Protein AF-A0AAN7MTL7-F1 (afdb_monomer)

Secondary structure (DSSP, 8-state):
-HHHHHHHHTTSS-HHHHHHHHHHHHH---HHHHHHHHTSTTHHHHHHHHHTT-S-SEEEEEE-TTS-EEEESSSPPTTTTTS-EEEEE--TT--TT--EEEEE-S-HHHHHHHHIIIIIHHHHH-GGGGTTS-HHHHHHHHHHHHHHHHHHHHHHHHHTT----PPPTTGGGTTS--TT-GGGGGG--HHHHHHHHHHHHHHHHHHHHHHT--TTHHHHTT----THHHHHHHHHHHHHHHHHHHHHTSHHHHHHHHHHHHHT-TTHHHHHHHHHHHHHHHHHHHHHHHHHTTHHHHHHHHHHS-GGG-HHHHHHHHHHHHHHHHH-SSS--HHHHHHHHHHHHHHHHHHHHHHH-TTTTTTS-HHHHHHHHHHHHHHHHHHHHHHHHHHHGGGGGS-TTS------S-THHHHHHHHHHHHHHHHHHHHHHHHHHHTTGGG----STTHHHHHHHHHHHHHHHHHHHHHHHT--S-TT-TT--HHHHHHHHHHHHHHHHHHHHHHHHHHHHHT--SHHHHHHHHHHHGGGGGSHHHHHHHHTHHHHHHHHHHHHHHHHHHHHHHHHHHHHHHHTTT-------------------SSS-STTS-EE--STT---PPPEETTEEPPEESEEEETTEEEETT---HHHHHHHHHHHHHHHHHHHHH-----HHHHHHHIIIIIHHHHHTTHHHH---SHHHHHHHHHHHHHHHTTSTT-SSS-HHHHHHHTT---HHHHHHHHHHHHHHHHHHSS-HHHHTTTS-B------SS-S--BPPP--S-HHHHTSHHHHHHHHHTTS-HHHHT-SSHHHHHHHHHHHHHHTTTT---HHHHHHHHHHHHHHHHHHHHHHHHHHHHHHHHHHHHHHHTTSBSEEE-TTT--EEE---HHHHHHHHHHHHHTTS--S---HHHHHHHHTHHHHHHHHHHHHHHHHHHHHHHHH--TTTHHHHHHHHHHHHHHHHHHHHT-BTT-TTHHHHHHHSSHHHHHHHHHHHHHHHHHHHHHHTT--S----------------------------------------------------------

pLDDT: mean 75.19, std 20.2, range [18.69, 98.06]

Solvent-accessible surface area (backbone atoms only — not comparable to full-atom values): 63322 Å² total; per-residue (Å²): 101,75,71,54,53,54,53,54,57,74,65,74,55,62,48,68,58,58,52,29,54,49,42,25,76,72,72,72,41,57,50,71,60,44,53,60,44,45,73,27,89,82,44,32,57,60,54,47,33,40,68,72,60,77,38,66,60,46,42,35,37,38,51,48,94,90,68,46,80,49,75,46,55,77,78,73,57,79,82,44,59,70,31,59,31,38,41,38,36,50,55,94,90,54,60,85,62,53,66,49,74,52,76,42,56,45,57,50,65,64,50,50,44,47,46,40,62,73,46,50,40,60,60,64,58,38,68,82,75,42,74,90,54,57,69,68,58,50,54,49,50,37,51,53,48,51,51,49,48,39,49,46,50,32,50,58,20,53,80,70,63,27,69,50,80,63,79,51,84,82,60,88,71,62,86,77,65,76,81,82,56,81,81,53,67,88,70,64,54,66,66,58,52,52,40,51,54,50,39,52,54,55,44,50,55,54,48,54,58,61,68,67,64,62,81,59,53,57,54,76,72,71,48,81,56,40,53,62,52,60,54,49,44,34,42,46,50,24,62,19,38,50,48,40,54,55,56,66,68,32,71,70,48,45,53,56,49,55,52,38,58,77,70,62,46,88,57,55,65,54,53,55,50,54,51,50,54,45,54,51,52,32,54,42,25,46,46,36,33,62,49,52,52,70,52,54,56,56,52,55,54,51,72,72,47,58,62,89,66,36,66,78,53,53,62,57,46,53,49,51,56,52,49,32,44,70,69,26,89,67,45,62,40,63,68,58,52,35,50,49,48,30,13,49,48,39,44,52,51,52,42,46,48,67,70,52,40,57,88,42,50,68,66,53,60,59,75,58,38,40,50,50,47,56,49,48,55,55,50,54,54,46,50,56,52,52,48,54,55,47,59,73,49,50,64,78,74,55,62,98,88,58,86,75,85,72,87,76,69,63,68,60,76,42,36,53,66,56,53,53,48,50,53,44,50,49,55,53,42,54,52,41,54,51,48,64,56,56,68,49,45,85,75,49,79,50,77,67,95,60,10,67,64,54,30,47,55,40,48,55,50,38,55,53,46,50,55,56,49,45,64,61,40,70,53,89,71,59,73,76,43,88,86,53,60,64,55,61,50,55,51,49,58,49,49,53,54,51,51,53,52,37,52,52,49,23,52,50,48,50,51,56,53,75,66,35,91,45,67,67,55,42,50,51,54,52,62,63,49,46,69,54,55,67,38,72,62,21,32,60,60,45,52,66,51,56,55,54,52,50,51,48,52,40,51,53,48,52,52,52,50,51,55,52,54,53,52,58,51,60,51,55,70,57,58,75,78,73,83,88,80,87,85,85,88,82,84,89,85,85,90,87,88,87,63,66,62,85,75,94,36,58,68,57,44,56,42,68,66,59,67,94,85,52,87,74,75,82,49,60,73,83,93,49,70,37,47,78,40,64,60,51,69,60,101,83,46,53,46,35,44,83,66,56,38,56,67,35,36,52,54,40,32,54,54,34,47,50,51,49,49,48,53,66,72,73,49,88,73,33,49,62,86,52,46,50,55,50,42,59,71,69,32,44,54,64,75,54,63,71,34,61,81,55,59,60,83,53,64,72,40,46,45,52,45,42,52,48,55,57,55,56,59,45,58,23,73,92,35,70,84,54,55,70,68,53,45,26,62,80,67,76,46,78,54,65,66,60,50,49,53,52,50,40,52,52,52,50,49,36,43,76,74,42,90,48,62,89,72,29,71,80,68,65,50,71,57,91,65,95,71,75,95,56,42,92,77,39,56,61,72,81,93,62,76,42,64,75,56,44,63,26,57,80,40,47,46,37,70,55,60,65,66,46,58,45,73,43,77,68,39,92,42,73,66,56,28,52,52,49,46,54,48,52,69,55,56,80,50,71,96,56,86,47,79,63,51,53,53,39,50,52,50,49,54,50,49,49,54,52,51,50,54,49,52,52,48,58,49,51,58,45,58,63,52,50,46,60,56,47,57,54,55,34,65,37,34,46,31,44,68,41,92,83,82,67,42,60,43,72,47,74,56,70,64,55,59,47,49,50,48,50,51,54,53,40,74,70,48,72,70,75,82,73,45,66,64,57,49,53,53,50,69,45,42,65,59,50,54,52,41,51,54,36,41,45,59,45,38,54,47,54,44,46,49,71,73,69,58,49,83,88,51,42,76,84,39,44,68,60,50,48,62,47,47,65,53,48,46,42,32,48,74,72,34,24,75,72,43,81,60,65,43,52,44,67,44,62,48,60,57,68,58,51,56,50,50,55,46,52,51,52,51,49,53,55,51,49,57,57,48,65,74,68,72,85,72,88,80,90,88,88,85,88,85,86,86,84,84,86,82,89,88,86,92,81,92,88,85,87,80,91,86,88,85,88,85,83,88,84,81,88,78,90,85,84,89,81,86,88,81,90,82,91,82,82,90,77,87,87,87,86,85,92,132

Nearest PDB structures (foldseek):
  8j07-assembly1_t9  TM=6.059E-01  e=2.833E-37  Homo sapiens
  8glv-assembly1_Kr  TM=6.909E-01  e=1.497E-30  Chlamydomonas reinhardtii
  8glv-assembly1_Ln  TM=6.293E-01  e=3.792E-30  Chlamydomonas reinhardtii
  8bx8-assembly1_B  TM=6.447E-01  e=1.145E-18  Tetrahymena thermophila
  8glv-assembly1_Ks  TM=4.222E-01  e=3.541E-20  Chlamydomonas reinhardtii

Radius of gyration: 54.02 Å; Cα contacts (8 Å, |Δi|>4): 911; chains: 1; bounding box: 134×82×179 Å

Structure (mmCIF, N/CA/C/O backbone):
data_AF-A0AAN7MTL7-F1
#
_entry.id   AF-A0AAN7MTL7-F1
#
loop_
_atom_site.group_PDB
_atom_site.id
_atom_site.type_symbol
_atom_site.label_atom_id
_atom_site.label_alt_id
_atom_site.label_comp_id
_atom_site.label_asym_id
_atom_site.label_entity_id
_atom_site.label_seq_id
_atom_site.pdbx_PDB_ins_code
_atom_site.Cartn_x
_atom_site.Cartn_y
_atom_site.Cartn_z
_atom_site.occupancy
_atom_site.B_iso_or_equiv
_atom_site.auth_seq_id
_atom_site.auth_comp_id
_atom_site.auth_asym_id
_atom_site.auth_atom_id
_atom_site.pdbx_PDB_model_num
ATOM 1 N N . MET A 1 1 ? 82.220 -0.739 -35.448 1.00 37.31 1 MET A N 1
ATOM 2 C CA . MET A 1 1 ? 83.265 -1.049 -34.452 1.00 37.31 1 MET A CA 1
ATOM 3 C C . MET A 1 1 ? 82.688 -1.036 -33.049 1.00 37.31 1 MET A C 1
ATOM 5 O O . MET A 1 1 ? 82.351 -2.124 -32.625 1.00 37.31 1 MET A O 1
ATOM 9 N N . GLU A 1 2 ? 82.452 0.091 -32.363 1.00 33.06 2 GLU A N 1
ATOM 10 C CA . GLU A 1 2 ? 81.907 0.037 -30.980 1.00 33.06 2 GLU A CA 1
ATOM 11 C C . GLU A 1 2 ? 80.565 -0.732 -30.879 1.00 33.06 2 GLU A C 1
ATOM 13 O O . GLU A 1 2 ? 80.434 -1.616 -30.038 1.00 33.06 2 GLU A O 1
ATOM 18 N N . GLU A 1 3 ? 79.617 -0.524 -31.807 1.00 33.06 3 GLU A N 1
ATOM 19 C CA . GLU A 1 3 ? 78.369 -1.320 -31.869 1.00 33.06 3 GLU A CA 1
ATOM 20 C C . GLU A 1 3 ? 78.588 -2.810 -32.218 1.00 33.06 3 GLU A C 1
ATOM 22 O O . GLU A 1 3 ? 77.804 -3.667 -31.817 1.00 33.06 3 GLU A O 1
ATOM 27 N N . GLU A 1 4 ? 79.655 -3.146 -32.950 1.00 32.97 4 GLU A N 1
ATOM 28 C CA . GLU A 1 4 ? 80.000 -4.540 -33.285 1.00 32.97 4 GLU A CA 1
ATOM 29 C C . GLU A 1 4 ? 80.674 -5.241 -32.098 1.00 32.97 4 GLU A C 1
ATOM 31 O O . GLU A 1 4 ? 80.488 -6.440 -31.896 1.00 32.97 4 GLU A O 1
ATOM 36 N N . GLU A 1 5 ? 81.413 -4.491 -31.280 1.00 34.47 5 GLU A N 1
ATOM 37 C CA . GLU A 1 5 ? 82.053 -4.975 -30.060 1.00 34.47 5 GLU A CA 1
ATOM 38 C C . GLU A 1 5 ? 81.014 -5.182 -28.939 1.00 34.47 5 GLU A C 1
ATOM 40 O O . GLU A 1 5 ? 81.040 -6.220 -28.272 1.00 34.47 5 GLU A O 1
ATOM 45 N N . GLU A 1 6 ? 80.006 -4.300 -28.812 1.00 39.25 6 GLU A N 1
ATOM 46 C CA . GLU A 1 6 ? 78.840 -4.541 -27.940 1.00 39.25 6 GLU A CA 1
ATOM 47 C C . GLU A 1 6 ? 78.004 -5.744 -28.431 1.00 39.25 6 GLU A C 1
ATOM 49 O O . GLU A 1 6 ? 77.582 -6.578 -27.623 1.00 39.25 6 GLU A O 1
ATOM 54 N N . ALA A 1 7 ? 77.816 -5.904 -29.749 1.00 36.41 7 ALA A N 1
ATOM 55 C CA . ALA A 1 7 ? 77.119 -7.060 -30.319 1.00 36.41 7 ALA A CA 1
ATOM 56 C C . ALA A 1 7 ? 77.867 -8.388 -30.085 1.00 36.41 7 ALA A C 1
ATOM 58 O O . ALA A 1 7 ? 77.236 -9.394 -29.743 1.00 36.41 7 ALA A O 1
ATOM 59 N N . ALA A 1 8 ? 79.198 -8.397 -30.213 1.00 35.91 8 ALA A N 1
ATOM 60 C CA . ALA A 1 8 ? 80.034 -9.563 -29.928 1.00 35.91 8 ALA A CA 1
ATOM 61 C C . ALA A 1 8 ? 80.022 -9.924 -28.431 1.00 35.91 8 ALA A C 1
ATOM 63 O O . ALA A 1 8 ? 79.837 -11.092 -28.077 1.00 35.91 8 ALA A O 1
ATOM 64 N N . ALA A 1 9 ? 80.125 -8.932 -27.540 1.00 40.97 9 ALA A N 1
ATOM 65 C CA . ALA A 1 9 ? 79.990 -9.138 -26.098 1.00 40.97 9 ALA A CA 1
ATOM 66 C C . ALA A 1 9 ? 78.606 -9.714 -25.725 1.00 40.97 9 ALA A C 1
ATOM 68 O O . ALA A 1 9 ? 78.504 -10.618 -24.894 1.00 40.97 9 ALA A O 1
ATOM 69 N N . ALA A 1 10 ? 77.539 -9.268 -26.397 1.00 40.25 10 ALA A N 1
ATOM 70 C CA . ALA A 1 10 ? 76.170 -9.747 -26.188 1.00 40.25 10 ALA A CA 1
ATOM 71 C C . ALA A 1 10 ? 75.892 -11.189 -26.678 1.00 40.25 10 ALA A C 1
ATOM 73 O O . ALA A 1 10 ? 74.774 -11.684 -26.469 1.00 40.25 10 ALA A O 1
ATOM 74 N N . ALA A 1 11 ? 76.869 -11.852 -27.310 1.00 39.47 11 ALA A N 1
ATOM 75 C CA . ALA A 1 11 ? 76.808 -13.253 -27.741 1.00 39.47 11 ALA A CA 1
ATOM 76 C C . ALA A 1 11 ? 77.553 -14.229 -26.803 1.00 39.47 11 ALA A C 1
ATOM 78 O O . ALA A 1 11 ? 77.307 -15.432 -26.865 1.00 39.47 11 ALA A O 1
ATOM 79 N N . ALA A 1 12 ? 78.437 -13.732 -25.927 1.00 40.78 12 ALA A N 1
ATOM 80 C CA . ALA A 1 12 ? 79.286 -14.555 -25.054 1.00 40.78 12 ALA A CA 1
ATOM 81 C C . ALA A 1 12 ? 78.719 -14.785 -23.634 1.00 40.78 12 ALA A C 1
ATOM 83 O O . ALA A 1 12 ? 79.331 -15.484 -22.826 1.00 40.78 12 ALA A O 1
ATOM 84 N N . GLU A 1 13 ? 77.565 -14.200 -23.304 1.00 48.12 13 GLU A N 1
ATOM 85 C CA . GLU A 1 13 ? 76.948 -14.320 -21.979 1.00 48.12 13 GLU A CA 1
ATOM 86 C C . GLU A 1 13 ? 76.007 -15.535 -21.833 1.00 48.12 13 GLU A C 1
ATOM 88 O O . GLU A 1 13 ? 75.287 -15.879 -22.774 1.00 48.12 13 GLU A O 1
ATOM 93 N N . PRO A 1 14 ? 75.896 -16.133 -20.628 1.00 56.81 14 PRO A N 1
ATOM 94 C CA . PRO A 1 14 ? 74.858 -17.119 -20.344 1.00 56.81 14 PRO A CA 1
ATOM 95 C C . PRO A 1 14 ? 73.465 -16.479 -20.434 1.00 56.81 14 PRO A C 1
ATOM 97 O O . PRO A 1 14 ? 73.235 -15.387 -19.909 1.00 56.81 14 PRO A O 1
ATOM 100 N N . GLY A 1 15 ? 72.501 -17.185 -21.039 1.00 58.25 15 GLY A N 1
ATOM 101 C CA . GLY A 1 15 ? 71.187 -16.633 -21.411 1.00 58.25 15 GLY A CA 1
ATOM 102 C C . GLY A 1 15 ? 70.417 -15.906 -20.295 1.00 58.25 15 GLY A C 1
ATOM 103 O O . GLY A 1 15 ? 69.679 -14.966 -20.580 1.00 58.25 15 GLY A O 1
ATOM 104 N N . ALA A 1 16 ? 70.637 -16.259 -19.024 1.00 58.50 16 ALA A N 1
ATOM 105 C CA . ALA A 1 16 ? 70.063 -15.563 -17.870 1.00 58.50 16 ALA A CA 1
ATOM 106 C C . ALA A 1 16 ? 70.439 -14.063 -17.785 1.00 58.50 16 ALA A C 1
ATOM 108 O O . ALA A 1 16 ? 69.580 -13.251 -17.435 1.00 58.50 16 ALA A O 1
ATOM 109 N N . GLY A 1 17 ? 71.671 -13.678 -18.144 1.00 61.72 17 GLY A N 1
ATOM 110 C CA . GLY A 1 17 ? 72.118 -12.275 -18.147 1.00 61.72 17 GLY A CA 1
ATOM 111 C C . GLY A 1 17 ? 71.463 -11.456 -19.265 1.00 61.72 17 GLY A C 1
ATOM 112 O O . GLY A 1 17 ? 70.984 -10.340 -19.041 1.00 61.72 17 GLY A O 1
ATOM 113 N N . ARG A 1 18 ? 71.297 -12.072 -20.445 1.00 66.31 18 ARG A N 1
ATOM 114 C CA . ARG A 1 18 ? 70.534 -11.510 -21.574 1.00 66.31 18 ARG A CA 1
ATOM 115 C C . ARG A 1 18 ? 69.077 -11.241 -21.176 1.00 66.31 18 ARG A C 1
ATOM 117 O O . ARG A 1 18 ? 68.591 -10.127 -21.368 1.00 66.31 18 ARG A O 1
ATOM 124 N N . LEU A 1 19 ? 68.418 -12.216 -20.537 1.00 71.25 19 LEU A N 1
ATOM 125 C CA . LEU A 1 19 ? 67.063 -12.063 -19.983 1.00 71.25 19 LEU A CA 1
ATOM 126 C C . LEU A 1 19 ? 66.992 -10.930 -18.941 1.00 71.25 19 LEU A C 1
ATOM 128 O O . LEU A 1 19 ? 66.036 -10.156 -18.954 1.00 71.25 19 LEU A O 1
ATOM 132 N N . GLY A 1 20 ? 68.015 -10.779 -18.092 1.00 68.19 20 GLY A N 1
ATOM 133 C CA . GLY A 1 20 ? 68.104 -9.700 -17.101 1.00 68.19 20 GLY A CA 1
ATOM 134 C C . GLY A 1 20 ? 68.220 -8.300 -17.703 1.00 68.19 20 GLY A C 1
ATOM 135 O O . GLY A 1 20 ? 67.471 -7.404 -17.308 1.00 68.19 20 GLY A O 1
ATOM 136 N N . ARG A 1 21 ? 69.074 -8.099 -18.718 1.00 70.81 21 ARG A N 1
ATOM 137 C CA . ARG A 1 21 ? 69.133 -6.817 -19.453 1.00 70.81 21 ARG A CA 1
ATOM 138 C C . ARG A 1 21 ? 67.816 -6.496 -20.157 1.00 70.81 21 ARG A C 1
ATOM 140 O O . ARG A 1 21 ? 67.384 -5.343 -20.137 1.00 70.81 21 ARG A O 1
ATOM 147 N N . CYS A 1 22 ? 67.155 -7.497 -20.734 1.00 73.06 22 CYS A N 1
ATOM 148 C CA . CYS A 1 22 ? 65.839 -7.328 -21.344 1.00 73.06 22 CYS A CA 1
ATOM 149 C C . CYS A 1 22 ? 64.762 -6.953 -20.313 1.00 73.06 22 CYS A C 1
ATOM 151 O O . CYS A 1 22 ? 64.018 -6.000 -20.540 1.00 73.06 22 CYS A O 1
ATOM 153 N N . ALA A 1 23 ? 64.725 -7.614 -19.152 1.00 71.50 23 ALA A N 1
ATOM 154 C CA . ALA A 1 23 ? 63.840 -7.252 -18.044 1.00 71.50 23 ALA A CA 1
ATOM 155 C C . ALA A 1 23 ? 64.094 -5.826 -17.528 1.00 71.50 23 ALA A C 1
ATOM 157 O O . ALA A 1 23 ? 63.144 -5.089 -17.249 1.00 71.50 23 ALA A O 1
ATOM 158 N N . ALA A 1 24 ? 65.359 -5.405 -17.463 1.00 71.44 24 ALA A N 1
ATOM 159 C CA . ALA A 1 24 ? 65.729 -4.067 -17.021 1.00 71.44 24 ALA A CA 1
ATOM 160 C C . ALA A 1 24 ? 65.269 -2.970 -17.988 1.00 71.44 24 ALA A C 1
ATOM 162 O O . ALA A 1 24 ? 64.579 -2.039 -17.566 1.00 71.44 24 ALA A O 1
ATOM 163 N N . ARG A 1 25 ? 65.575 -3.109 -19.287 1.00 72.81 25 ARG A N 1
ATOM 164 C CA . ARG A 1 25 ? 65.128 -2.169 -20.334 1.00 72.81 25 ARG A CA 1
ATOM 165 C C . ARG A 1 25 ? 63.599 -2.192 -20.513 1.00 72.81 25 ARG A C 1
ATOM 167 O O . ARG A 1 25 ? 62.990 -1.153 -20.741 1.00 72.81 25 ARG A O 1
ATOM 174 N N . GLY A 1 26 ? 62.977 -3.367 -20.407 1.00 72.62 26 GLY A N 1
ATOM 175 C CA . GLY A 1 26 ? 61.569 -3.583 -20.746 1.00 72.62 26 GLY A CA 1
ATOM 176 C C . GLY A 1 26 ? 60.562 -3.289 -19.631 1.00 72.62 26 GLY A C 1
ATOM 177 O O . GLY A 1 26 ? 59.528 -2.685 -19.913 1.00 72.62 26 GLY A O 1
ATOM 178 N N . LEU A 1 27 ? 60.852 -3.694 -18.387 1.00 74.69 27 LEU A N 1
ATOM 179 C CA . LEU A 1 27 ? 59.953 -3.571 -17.222 1.00 74.69 27 LEU A CA 1
ATOM 180 C C . LEU A 1 27 ? 60.427 -2.535 -16.180 1.00 74.69 27 LEU A C 1
ATOM 182 O O . LEU A 1 27 ? 59.761 -2.349 -15.159 1.00 74.69 27 LEU A O 1
ATOM 186 N N . GLY A 1 28 ? 61.566 -1.866 -16.407 1.00 71.25 28 GLY A N 1
ATOM 187 C CA . GLY A 1 28 ? 62.126 -0.868 -15.484 1.00 71.25 28 GLY A CA 1
ATOM 188 C C . GLY A 1 28 ? 62.677 -1.469 -14.184 1.00 71.25 28 GLY A C 1
ATOM 189 O O . GLY A 1 28 ? 62.612 -0.843 -13.125 1.00 71.25 28 GLY A O 1
ATOM 190 N N . VAL A 1 29 ? 63.167 -2.710 -14.239 1.00 73.38 29 VAL A N 1
ATOM 191 C CA . VAL A 1 29 ? 63.654 -3.475 -13.080 1.00 73.38 29 VAL A CA 1
ATOM 192 C C . VAL A 1 29 ? 65.182 -3.368 -12.983 1.00 73.38 29 VAL A C 1
ATOM 194 O O . VAL A 1 29 ? 65.858 -3.786 -13.915 1.00 73.38 29 VAL A O 1
ATOM 197 N N . PRO A 1 30 ? 65.777 -2.884 -11.877 1.00 75.25 30 PRO A N 1
ATOM 198 C CA . PRO A 1 30 ? 67.233 -2.930 -11.707 1.00 75.25 30 PRO A CA 1
ATOM 199 C C . PRO A 1 30 ? 67.765 -4.365 -11.841 1.00 75.25 30 PRO A C 1
ATOM 201 O O . PRO A 1 30 ? 67.168 -5.277 -11.267 1.00 75.25 30 PRO A O 1
ATOM 204 N N . ALA A 1 31 ? 68.876 -4.572 -12.558 1.00 66.12 31 ALA A N 1
ATOM 205 C CA . ALA A 1 31 ? 69.400 -5.912 -12.867 1.00 66.12 31 ALA A CA 1
ATOM 206 C C . ALA A 1 31 ? 69.569 -6.788 -11.609 1.00 66.12 31 ALA A C 1
ATOM 208 O O . ALA A 1 31 ? 69.037 -7.894 -11.557 1.00 66.12 31 ALA A O 1
ATOM 209 N N . GLU A 1 32 ? 70.140 -6.232 -10.535 1.00 67.81 32 GLU A N 1
ATOM 210 C CA . GLU A 1 32 ? 70.270 -6.883 -9.220 1.00 67.81 32 GLU A CA 1
ATOM 211 C C . GLU A 1 32 ? 68.938 -7.413 -8.652 1.00 67.81 32 GLU A C 1
ATOM 213 O O . GLU A 1 32 ? 68.897 -8.444 -7.977 1.00 67.81 32 GLU A O 1
ATOM 218 N N . ARG A 1 33 ? 67.825 -6.702 -8.896 1.00 70.00 33 ARG A N 1
ATOM 219 C CA . ARG A 1 33 ? 66.482 -7.100 -8.449 1.00 70.00 33 ARG A CA 1
ATOM 220 C C . ARG A 1 33 ? 65.935 -8.236 -9.308 1.00 70.00 33 ARG A C 1
ATOM 222 O O . ARG A 1 33 ? 65.280 -9.119 -8.760 1.00 70.00 33 ARG A O 1
ATOM 229 N N . TRP A 1 34 ? 66.208 -8.232 -10.613 1.00 73.81 34 TRP A N 1
ATOM 230 C CA . TRP A 1 34 ? 65.874 -9.360 -11.482 1.00 73.81 34 TRP A CA 1
ATOM 231 C C . TRP A 1 34 ? 66.689 -10.600 -11.107 1.00 73.81 34 TRP A C 1
ATOM 233 O O . TRP A 1 34 ? 66.110 -11.660 -10.915 1.00 73.81 34 TRP A O 1
ATOM 243 N N . GLU A 1 35 ? 68.001 -10.476 -10.914 1.00 69.56 35 GLU A N 1
ATOM 244 C CA . GLU A 1 35 ? 68.893 -11.593 -10.573 1.00 69.56 35 GLU A CA 1
ATOM 245 C C . GLU A 1 35 ? 68.558 -12.216 -9.210 1.00 69.56 35 GLU A C 1
ATOM 247 O O . GLU A 1 35 ? 68.446 -13.441 -9.098 1.00 69.56 35 GLU A O 1
ATOM 252 N N . ARG A 1 36 ? 68.292 -11.393 -8.185 1.00 70.38 36 ARG A N 1
ATOM 253 C CA . ARG A 1 36 ? 67.792 -11.855 -6.874 1.00 70.38 36 ARG A CA 1
ATOM 254 C C . ARG A 1 36 ? 66.424 -12.536 -6.943 1.00 70.38 36 ARG A C 1
ATOM 256 O O . ARG A 1 36 ? 66.129 -13.385 -6.109 1.00 70.38 36 ARG A O 1
ATOM 263 N N . TRP A 1 37 ? 65.585 -12.168 -7.908 1.00 71.50 37 TRP A N 1
ATOM 264 C CA . TRP A 1 37 ? 64.262 -12.765 -8.087 1.00 71.50 37 TRP A CA 1
ATOM 265 C C . TRP A 1 37 ? 64.315 -14.051 -8.930 1.00 71.50 37 TRP A C 1
ATOM 267 O O . TRP A 1 37 ? 63.710 -15.053 -8.559 1.00 71.50 37 TRP A O 1
ATOM 277 N N . ALA A 1 38 ? 65.122 -14.070 -9.993 1.00 65.25 38 ALA A N 1
ATOM 278 C CA . ALA A 1 38 ? 65.391 -15.225 -10.851 1.00 65.25 38 ALA A CA 1
ATOM 279 C C . ALA A 1 38 ? 66.151 -16.355 -10.129 1.00 65.25 38 ALA A C 1
ATOM 281 O O . ALA A 1 38 ? 65.999 -17.524 -10.476 1.00 65.25 38 ALA A O 1
ATOM 282 N N . SER A 1 39 ? 66.938 -16.027 -9.100 1.00 63.91 39 SER A N 1
ATOM 283 C CA . SER A 1 39 ? 67.517 -17.005 -8.162 1.00 63.91 39 SER A CA 1
ATOM 284 C C . SER A 1 39 ? 66.549 -17.431 -7.041 1.00 63.91 39 SER A C 1
ATOM 286 O O . SER A 1 39 ? 66.841 -18.372 -6.304 1.00 63.91 39 SER A O 1
ATOM 288 N N . GLY A 1 40 ? 65.380 -16.789 -6.936 1.00 61.47 40 GLY A N 1
ATOM 289 C CA . GLY A 1 40 ? 64.322 -17.095 -5.975 1.00 61.47 40 GLY A CA 1
ATOM 290 C C . GLY A 1 40 ? 63.468 -18.316 -6.346 1.00 61.47 40 GLY A C 1
ATOM 291 O O . GLY A 1 40 ? 63.353 -18.710 -7.510 1.00 61.47 40 GLY A O 1
ATOM 292 N N . GLY A 1 41 ? 62.839 -18.916 -5.329 1.00 58.56 41 GLY A N 1
ATOM 293 C CA . GLY A 1 41 ? 62.295 -20.280 -5.390 1.00 58.56 41 GLY A CA 1
ATOM 294 C C . GLY A 1 41 ? 61.228 -20.562 -6.456 1.00 58.56 41 GLY A C 1
ATOM 295 O O . GLY A 1 41 ? 61.198 -21.670 -6.980 1.00 58.56 41 GLY A O 1
ATOM 296 N N . ALA A 1 42 ? 60.381 -19.586 -6.805 1.00 60.66 42 ALA A N 1
ATOM 297 C CA . ALA A 1 42 ? 59.290 -19.784 -7.769 1.00 60.66 42 ALA A CA 1
ATOM 298 C C . ALA A 1 42 ? 59.690 -19.517 -9.236 1.00 60.66 42 ALA A C 1
ATOM 300 O O . ALA A 1 42 ? 59.163 -20.156 -10.142 1.00 60.66 42 ALA A O 1
ATOM 301 N N . ALA A 1 43 ? 60.622 -18.590 -9.481 1.00 66.06 43 ALA A N 1
ATOM 302 C CA . ALA A 1 43 ? 61.017 -18.174 -10.831 1.00 66.06 43 ALA A CA 1
ATOM 303 C C . ALA A 1 43 ? 62.183 -19.005 -11.396 1.00 66.06 43 ALA A C 1
ATOM 305 O O . ALA A 1 43 ? 62.213 -19.316 -12.588 1.00 66.06 43 ALA A O 1
ATOM 306 N N . GLY A 1 44 ? 63.131 -19.391 -10.535 1.00 69.44 44 GLY A N 1
ATOM 307 C CA . GLY A 1 44 ? 64.343 -20.109 -10.932 1.00 69.44 44 GLY A CA 1
ATOM 308 C C . GLY A 1 44 ? 64.128 -21.451 -11.648 1.00 69.44 44 GLY A C 1
ATOM 309 O O . GLY A 1 44 ? 64.886 -21.724 -12.579 1.00 69.44 44 GLY A O 1
ATOM 310 N N . PRO A 1 45 ? 63.142 -22.296 -11.275 1.00 72.12 45 PRO A N 1
ATOM 311 C CA . PRO A 1 45 ? 62.839 -23.523 -12.015 1.00 72.12 45 PRO A CA 1
ATOM 312 C C . PRO A 1 45 ? 62.394 -23.228 -13.452 1.00 72.12 45 PRO A C 1
ATOM 314 O O . PRO A 1 45 ? 63.084 -23.623 -14.384 1.00 72.12 45 PRO A O 1
ATOM 317 N N . LEU A 1 46 ? 61.345 -22.415 -13.629 1.00 73.25 46 LEU A N 1
ATOM 318 C CA . LEU A 1 46 ? 60.769 -22.087 -14.941 1.00 73.25 46 LEU A CA 1
ATOM 319 C C . LEU A 1 46 ? 61.792 -21.471 -15.908 1.00 73.25 46 LEU A C 1
ATOM 321 O O . LEU A 1 46 ? 61.794 -21.793 -17.096 1.00 73.25 46 LEU A O 1
ATOM 325 N N . LEU A 1 47 ? 62.690 -20.615 -15.405 1.00 73.88 47 LEU A N 1
ATOM 326 C CA . LEU A 1 47 ? 63.784 -20.052 -16.201 1.00 73.88 47 LEU A CA 1
ATOM 327 C C . LEU A 1 47 ? 64.791 -21.119 -16.645 1.00 73.88 47 LEU A C 1
ATOM 329 O O . LEU A 1 47 ? 65.211 -21.107 -17.801 1.00 73.88 47 LEU A O 1
ATOM 333 N N . ARG A 1 48 ? 65.170 -22.054 -15.763 1.00 72.88 48 ARG A N 1
ATOM 334 C CA . ARG A 1 48 ? 66.067 -23.164 -16.125 1.00 72.88 48 ARG A CA 1
ATOM 335 C C . ARG A 1 48 ? 65.406 -24.122 -17.109 1.00 72.88 48 ARG A C 1
ATOM 337 O O . ARG A 1 48 ? 66.052 -24.497 -18.078 1.00 72.88 48 ARG A O 1
ATOM 344 N N . ASP A 1 49 ? 64.136 -24.455 -16.910 1.00 73.56 49 ASP A N 1
ATOM 345 C CA . ASP A 1 49 ? 63.403 -25.388 -17.770 1.00 73.56 49 ASP A CA 1
ATOM 346 C C . ASP A 1 49 ? 63.197 -24.807 -19.180 1.00 73.56 49 ASP A C 1
ATOM 348 O O . ASP A 1 49 ? 63.313 -25.526 -20.173 1.00 73.56 49 ASP A O 1
ATOM 352 N N . PHE A 1 50 ? 62.973 -23.494 -19.298 1.00 76.50 50 PHE A N 1
ATOM 353 C CA . PHE A 1 50 ? 62.935 -22.780 -20.580 1.00 76.50 50 PHE A CA 1
ATOM 354 C C . PHE A 1 50 ? 64.308 -22.714 -21.266 1.00 76.50 50 PHE A C 1
ATOM 356 O O . PHE A 1 50 ? 64.413 -23.034 -22.451 1.00 76.50 50 PHE A O 1
ATOM 363 N N . LEU A 1 51 ? 65.373 -22.374 -20.529 1.00 72.94 51 LEU A N 1
ATOM 364 C CA . LEU A 1 51 ? 66.743 -22.327 -21.063 1.00 72.94 51 LEU A CA 1
ATOM 365 C C . LEU A 1 51 ? 67.275 -23.717 -21.461 1.00 72.94 51 LEU A C 1
ATOM 367 O O . LEU A 1 51 ? 68.007 -23.832 -22.440 1.00 72.94 51 LEU A O 1
ATOM 371 N N . ALA A 1 52 ? 66.871 -24.774 -20.753 1.00 70.12 52 ALA A N 1
ATOM 372 C CA . ALA A 1 52 ? 67.142 -26.169 -21.107 1.00 70.12 52 ALA A CA 1
ATOM 373 C C . ALA A 1 52 ? 66.237 -26.695 -22.240 1.00 70.12 52 ALA A C 1
ATOM 375 O O . ALA A 1 52 ? 66.457 -27.793 -22.748 1.00 70.12 52 ALA A O 1
ATOM 376 N N . GLY A 1 53 ? 65.214 -25.933 -22.642 1.00 67.12 53 GLY A N 1
ATOM 377 C CA . GLY A 1 53 ? 64.275 -26.308 -23.696 1.00 67.12 53 GLY A CA 1
ATOM 378 C C . GLY A 1 53 ? 63.244 -27.375 -23.313 1.00 67.12 53 GLY A C 1
ATOM 379 O O . GLY A 1 53 ? 62.617 -27.931 -24.215 1.00 67.12 53 GLY A O 1
ATOM 380 N N . ALA A 1 54 ? 63.078 -27.652 -22.017 1.00 63.09 54 ALA A N 1
ATOM 381 C CA . ALA A 1 54 ? 62.063 -28.549 -21.461 1.00 63.09 54 ALA A CA 1
ATOM 382 C C . ALA A 1 54 ? 60.694 -27.859 -21.304 1.00 63.09 54 ALA A C 1
ATOM 384 O O . ALA A 1 54 ? 59.657 -28.500 -21.470 1.00 63.09 54 ALA A O 1
ATOM 385 N N . ALA A 1 55 ? 60.679 -26.547 -21.041 1.00 60.41 55 ALA A N 1
ATOM 386 C CA . ALA A 1 55 ? 59.494 -25.721 -21.254 1.00 60.41 55 ALA A CA 1
ATOM 387 C C . ALA A 1 55 ? 59.359 -25.335 -22.743 1.00 60.41 55 ALA A C 1
ATOM 389 O O . ALA A 1 55 ? 60.320 -25.399 -23.515 1.00 60.41 55 ALA A O 1
ATOM 390 N N . GLY A 1 56 ? 58.145 -24.944 -23.146 1.00 68.38 56 GLY A N 1
ATOM 391 C CA . GLY A 1 56 ? 57.802 -24.632 -24.538 1.00 68.38 56 GLY A CA 1
ATOM 392 C C . GLY A 1 56 ? 58.601 -23.470 -25.158 1.00 68.38 56 GLY A C 1
ATOM 393 O O . GLY A 1 56 ? 59.346 -22.776 -24.469 1.00 68.38 56 GLY A O 1
ATOM 394 N N . PRO A 1 57 ? 58.432 -23.204 -26.468 1.00 78.50 57 PRO A N 1
ATOM 395 C CA . PRO A 1 57 ? 59.256 -22.247 -27.220 1.00 78.50 57 PRO A CA 1
ATOM 396 C C . PRO A 1 57 ? 59.073 -20.772 -26.816 1.00 78.50 57 PRO A C 1
ATOM 398 O O . PRO A 1 57 ? 59.733 -19.908 -27.390 1.00 78.50 57 PRO A O 1
ATOM 401 N N . ALA A 1 58 ? 58.190 -20.477 -25.857 1.00 82.25 58 ALA A N 1
ATOM 402 C CA . ALA A 1 58 ? 57.812 -19.137 -25.431 1.00 82.25 58 ALA A CA 1
ATOM 403 C C . ALA A 1 58 ? 57.653 -19.050 -23.903 1.00 82.25 58 ALA A C 1
ATOM 405 O O . ALA A 1 58 ? 57.006 -19.906 -23.295 1.00 82.25 58 ALA A O 1
ATOM 406 N N . LEU A 1 59 ? 58.174 -17.978 -23.306 1.00 83.81 59 LEU A N 1
ATOM 407 C CA . LEU A 1 59 ? 58.033 -17.641 -21.887 1.00 83.81 59 LEU A CA 1
ATOM 408 C C . LEU A 1 59 ? 57.694 -16.148 -21.746 1.00 83.81 59 LEU A C 1
ATOM 410 O O . LEU A 1 59 ? 58.284 -15.317 -22.434 1.00 83.81 59 LEU A O 1
ATOM 414 N N . LEU A 1 60 ? 56.751 -15.800 -20.869 1.00 85.62 60 LEU A N 1
ATOM 415 C CA . LEU A 1 60 ? 56.282 -14.427 -20.655 1.00 85.62 60 LEU A CA 1
ATOM 416 C C . LEU A 1 60 ? 56.647 -13.927 -19.256 1.00 85.62 60 LEU A C 1
ATOM 418 O O . LEU A 1 60 ? 56.415 -14.640 -18.282 1.00 85.62 60 LEU A O 1
ATOM 422 N N . ALA A 1 61 ? 57.142 -12.692 -19.152 1.00 82.88 61 ALA A N 1
ATOM 423 C CA . ALA A 1 61 ? 57.400 -11.990 -17.892 1.00 82.88 61 ALA A CA 1
ATOM 424 C C . ALA A 1 61 ? 56.565 -10.709 -17.792 1.00 82.88 61 ALA A C 1
ATOM 426 O O . ALA A 1 61 ? 56.474 -9.945 -18.751 1.00 82.88 61 ALA A O 1
ATOM 427 N N . TRP A 1 62 ? 55.992 -10.429 -16.625 1.00 83.25 62 TRP A N 1
ATOM 428 C CA . TRP A 1 62 ? 55.198 -9.218 -16.398 1.00 83.25 62 TRP A CA 1
ATOM 429 C C . TRP A 1 62 ? 55.344 -8.704 -14.966 1.00 83.25 62 TRP A C 1
ATOM 431 O O . TRP A 1 62 ? 55.926 -9.356 -14.093 1.00 83.25 62 TRP A O 1
ATOM 441 N N . ARG A 1 63 ? 54.790 -7.513 -14.727 1.00 79.81 63 ARG A N 1
ATOM 442 C CA . ARG A 1 63 ? 54.716 -6.892 -13.404 1.00 79.81 63 ARG A CA 1
ATOM 443 C C . ARG A 1 63 ? 53.266 -6.862 -12.914 1.00 79.81 63 ARG A C 1
ATOM 445 O O . ARG A 1 63 ? 52.378 -6.415 -13.642 1.00 79.81 63 ARG A O 1
ATOM 452 N N . GLY A 1 64 ? 53.033 -7.369 -11.704 1.00 70.50 64 GLY A N 1
ATOM 453 C CA . GLY A 1 64 ? 51.724 -7.382 -11.044 1.00 70.50 64 GLY A CA 1
ATOM 454 C C . GLY A 1 64 ? 51.342 -6.022 -10.436 1.00 70.50 64 GLY A C 1
ATOM 455 O O . GLY A 1 64 ? 52.196 -5.138 -10.327 1.00 70.50 64 GLY A O 1
ATOM 456 N N . PRO A 1 65 ? 50.082 -5.837 -9.996 1.00 65.19 65 PRO A N 1
ATOM 457 C CA . PRO A 1 65 ? 49.587 -4.554 -9.482 1.00 65.19 65 PRO A CA 1
ATOM 458 C C . PRO A 1 65 ? 50.280 -4.099 -8.186 1.00 65.19 65 PRO A C 1
ATOM 460 O O . PRO A 1 65 ? 50.483 -2.905 -7.997 1.00 65.19 65 PRO A O 1
ATOM 463 N N . ALA A 1 66 ? 50.731 -5.032 -7.337 1.00 68.94 66 ALA A N 1
ATOM 464 C CA . ALA A 1 66 ? 51.570 -4.741 -6.166 1.00 68.94 66 ALA A CA 1
ATOM 465 C C . ALA A 1 66 ? 53.029 -4.368 -6.527 1.00 68.94 66 ALA A C 1
ATOM 467 O O . ALA A 1 66 ? 53.853 -4.101 -5.655 1.00 68.94 66 ALA A O 1
ATOM 468 N N . GLY A 1 67 ? 53.380 -4.360 -7.817 1.00 68.12 67 GLY A N 1
ATOM 469 C CA . GLY A 1 67 ? 54.725 -4.079 -8.309 1.00 68.12 67 GLY A CA 1
ATOM 470 C C . GLY A 1 67 ? 55.676 -5.282 -8.316 1.00 68.12 67 GLY A C 1
ATOM 471 O O . GLY A 1 67 ? 56.835 -5.101 -8.697 1.00 68.12 67 GLY A O 1
ATOM 472 N N . GLU A 1 68 ? 55.197 -6.464 -7.930 1.00 75.25 68 GLU A N 1
ATOM 473 C CA . GLU A 1 68 ? 55.902 -7.753 -7.964 1.00 75.25 68 GLU A CA 1
ATOM 474 C C . GLU A 1 68 ? 56.170 -8.240 -9.395 1.00 75.25 68 GLU A C 1
ATOM 476 O O . GLU A 1 68 ? 55.486 -7.836 -10.337 1.00 75.25 68 GLU A O 1
ATOM 481 N N . LEU A 1 69 ? 57.155 -9.126 -9.556 1.00 76.31 69 LEU A N 1
ATOM 482 C CA . LEU A 1 69 ? 57.486 -9.773 -10.828 1.00 76.31 69 LEU A CA 1
ATOM 483 C C . LEU A 1 69 ? 56.900 -11.182 -10.891 1.00 76.31 69 LEU A C 1
ATOM 485 O O . LEU A 1 69 ? 56.862 -11.888 -9.883 1.00 76.31 69 LEU A O 1
ATOM 489 N N . ALA A 1 70 ? 56.475 -11.582 -12.086 1.00 78.69 70 ALA A N 1
ATOM 490 C CA . ALA A 1 70 ? 55.933 -12.903 -12.369 1.00 78.69 70 ALA A CA 1
ATOM 491 C C . ALA A 1 70 ? 56.373 -13.401 -13.756 1.00 78.69 70 ALA A C 1
ATOM 493 O O . ALA A 1 70 ? 56.689 -12.611 -14.649 1.00 78.69 70 ALA A O 1
ATOM 494 N N . LEU A 1 71 ? 56.402 -14.726 -13.904 1.00 79.88 71 LEU A N 1
ATOM 495 C CA . LEU A 1 71 ? 56.757 -15.461 -15.117 1.00 79.88 71 LEU A CA 1
ATOM 496 C C . LEU A 1 71 ? 55.723 -16.566 -15.361 1.00 79.88 71 LEU A C 1
ATOM 498 O O . LEU A 1 71 ? 55.193 -17.137 -14.408 1.00 79.88 71 LEU A O 1
ATOM 502 N N . GLY A 1 72 ? 55.490 -16.916 -16.623 1.00 80.06 72 GLY A N 1
ATOM 503 C CA . GLY A 1 72 ? 54.655 -18.056 -16.997 1.00 80.06 72 GLY A CA 1
ATOM 504 C C . GLY A 1 72 ? 54.672 -18.349 -18.500 1.00 80.06 72 GLY A C 1
ATOM 505 O O . GLY A 1 72 ? 55.128 -17.512 -19.284 1.00 80.06 72 GLY A O 1
ATOM 506 N N . PRO A 1 73 ? 54.199 -19.531 -18.929 1.00 78.94 73 PRO A N 1
ATOM 507 C CA . PRO A 1 73 ? 53.971 -19.814 -20.344 1.00 78.94 73 PRO A CA 1
ATOM 508 C C . PRO A 1 73 ? 52.829 -18.938 -20.900 1.00 78.94 73 PRO A C 1
ATOM 510 O O . PRO A 1 73 ? 51.991 -18.464 -20.131 1.00 78.94 73 PRO A O 1
ATOM 513 N N . PRO A 1 74 ? 52.751 -18.722 -22.225 1.00 74.88 74 PRO A N 1
ATOM 514 C CA . PRO A 1 74 ? 51.571 -18.123 -22.844 1.00 74.88 74 PRO A CA 1
ATOM 515 C C . PRO A 1 74 ? 50.351 -19.068 -22.775 1.00 74.88 74 PRO A C 1
ATOM 517 O O . PRO A 1 74 ? 50.529 -20.286 -22.857 1.00 74.88 74 PRO A O 1
ATOM 520 N N . PRO A 1 75 ? 49.111 -18.540 -22.717 1.00 69.19 75 PRO A N 1
ATOM 521 C CA . PRO A 1 75 ? 48.753 -17.122 -22.619 1.00 69.19 75 PRO A CA 1
ATOM 522 C C . PRO A 1 75 ? 48.954 -16.552 -21.197 1.00 69.19 75 PRO A C 1
ATOM 524 O O . PRO A 1 75 ? 48.855 -17.291 -20.218 1.00 69.19 75 PRO A O 1
ATOM 527 N N . PRO A 1 76 ? 49.204 -15.236 -21.054 1.00 70.88 76 PRO A N 1
ATOM 528 C CA . PRO A 1 76 ? 49.365 -14.607 -19.746 1.00 70.88 76 PRO A CA 1
ATOM 529 C C . PRO A 1 76 ? 48.019 -14.530 -18.995 1.00 70.88 76 PRO A C 1
ATOM 531 O O . PRO A 1 76 ? 46.962 -14.461 -19.629 1.00 70.88 76 PRO A O 1
ATOM 534 N N . PRO A 1 77 ? 48.018 -14.487 -17.648 1.00 72.94 77 PRO A N 1
ATOM 535 C CA . PRO A 1 77 ? 46.782 -14.381 -16.874 1.00 72.94 77 PRO A CA 1
ATOM 536 C C . PRO A 1 77 ? 46.071 -13.033 -17.123 1.00 72.94 77 PRO A C 1
ATOM 538 O O . PRO A 1 77 ? 46.747 -12.026 -17.348 1.00 72.94 77 PRO A O 1
ATOM 541 N N . PRO A 1 78 ? 44.728 -12.942 -17.006 1.00 67.44 78 PRO A N 1
ATOM 542 C CA . PRO A 1 78 ? 43.974 -11.728 -17.358 1.00 67.44 78 PRO A CA 1
ATOM 543 C C . PRO A 1 78 ? 44.413 -10.443 -16.636 1.00 67.44 78 PRO A C 1
ATOM 545 O O . PRO A 1 78 ? 44.309 -9.353 -17.193 1.00 67.44 78 PRO A O 1
ATOM 548 N N . ALA A 1 79 ? 44.952 -10.556 -15.417 1.00 62.09 79 ALA A N 1
ATOM 549 C CA . ALA A 1 79 ? 45.500 -9.423 -14.668 1.00 62.09 79 ALA A CA 1
ATOM 550 C C . ALA A 1 79 ? 46.796 -8.844 -15.280 1.00 62.09 79 ALA A C 1
ATOM 552 O O . ALA A 1 79 ? 47.082 -7.663 -15.092 1.00 62.09 79 ALA A O 1
ATOM 553 N N . ALA A 1 80 ? 47.564 -9.650 -16.021 1.00 62.12 80 ALA A N 1
ATOM 554 C CA . ALA A 1 80 ? 48.785 -9.233 -16.714 1.00 62.12 80 ALA A CA 1
ATOM 555 C C . ALA A 1 80 ? 48.501 -8.567 -18.069 1.00 62.12 80 ALA A C 1
ATOM 557 O O . ALA A 1 80 ? 49.267 -7.717 -18.506 1.00 62.12 80 ALA A O 1
ATOM 558 N N . ALA A 1 81 ? 47.369 -8.883 -18.709 1.00 61.00 81 ALA A N 1
ATOM 559 C CA . ALA A 1 81 ? 46.976 -8.317 -20.004 1.00 61.00 81 ALA A CA 1
ATOM 560 C C . ALA A 1 81 ? 46.695 -6.796 -19.981 1.00 61.00 81 ALA A C 1
ATOM 562 O O . ALA A 1 81 ? 46.443 -6.203 -21.024 1.00 61.00 81 ALA A O 1
ATOM 563 N N . ARG A 1 82 ? 46.728 -6.156 -18.801 1.00 63.53 82 ARG A N 1
ATOM 564 C CA . ARG A 1 82 ? 46.590 -4.699 -18.615 1.00 63.53 82 ARG A CA 1
ATOM 565 C C . ARG A 1 82 ? 47.917 -3.983 -18.329 1.00 63.53 82 ARG A C 1
ATOM 567 O O . ARG A 1 82 ? 47.910 -2.772 -18.121 1.00 63.53 82 ARG A O 1
ATOM 574 N N . SER A 1 83 ? 49.041 -4.697 -18.282 1.00 71.12 83 SER A N 1
ATOM 575 C CA . SER A 1 83 ? 50.375 -4.118 -18.095 1.00 71.12 83 SER A CA 1
ATOM 576 C C . SER A 1 83 ? 51.305 -4.495 -19.250 1.00 71.12 83 SER A C 1
ATOM 578 O O . SER A 1 83 ? 50.948 -5.264 -20.140 1.00 71.12 83 SER A O 1
ATOM 580 N N . LYS A 1 84 ? 52.496 -3.889 -19.288 1.00 79.88 84 LYS A N 1
ATOM 581 C CA . LYS A 1 84 ? 53.524 -4.240 -20.271 1.00 79.88 84 LYS A CA 1
ATOM 582 C C . LYS A 1 84 ? 54.075 -5.632 -19.949 1.00 79.88 84 LYS A C 1
ATOM 584 O O . LYS A 1 84 ? 54.511 -5.874 -18.822 1.00 79.88 84 LYS A O 1
ATOM 589 N N . VAL A 1 85 ? 54.080 -6.513 -20.943 1.00 85.44 85 VAL A N 1
ATOM 590 C CA . VAL A 1 85 ? 54.597 -7.885 -20.856 1.00 85.44 85 VAL A CA 1
ATOM 591 C C . VAL A 1 85 ? 55.870 -7.977 -21.700 1.00 85.44 85 VAL A C 1
ATOM 593 O O . VAL A 1 85 ? 55.958 -7.363 -22.759 1.00 85.44 85 VAL A O 1
ATOM 596 N N . LEU A 1 86 ? 56.864 -8.735 -21.251 1.00 85.19 86 LEU A N 1
ATOM 597 C CA . LEU A 1 86 ? 57.989 -9.174 -22.076 1.00 85.19 86 LEU A CA 1
ATOM 598 C C . LEU A 1 86 ? 57.754 -10.608 -22.529 1.00 85.19 86 LEU A C 1
ATOM 600 O O . LEU A 1 86 ? 57.340 -11.447 -21.727 1.00 85.19 86 LEU A O 1
ATOM 604 N N . PHE A 1 87 ? 58.063 -10.894 -23.789 1.00 85.25 87 PHE A N 1
ATOM 605 C CA . PHE A 1 87 ? 58.111 -12.251 -24.313 1.00 85.25 87 PHE A CA 1
ATOM 606 C C . PHE A 1 87 ? 59.550 -12.653 -24.625 1.00 85.25 87 PHE A C 1
ATOM 608 O O . PHE A 1 87 ? 60.329 -11.882 -25.188 1.00 85.25 87 PHE A O 1
ATOM 615 N N . PHE A 1 88 ? 59.876 -13.895 -24.293 1.00 84.62 88 PHE A N 1
ATOM 616 C CA . PHE A 1 88 ? 61.119 -14.557 -24.651 1.00 84.62 88 PHE A CA 1
ATOM 617 C C . PHE A 1 88 ? 60.780 -15.747 -25.546 1.00 84.62 88 PHE A C 1
ATOM 619 O O . PHE A 1 88 ? 59.961 -16.588 -25.172 1.00 84.62 88 PHE A O 1
ATOM 626 N N . LEU A 1 89 ? 61.391 -15.814 -26.727 1.00 81.44 89 LEU A N 1
ATOM 627 C CA . LEU A 1 89 ? 61.174 -16.862 -27.722 1.00 81.44 89 LEU A CA 1
ATOM 628 C C . LEU A 1 89 ? 62.484 -17.597 -28.013 1.00 81.44 89 LEU A C 1
ATOM 630 O O . LEU A 1 89 ? 63.531 -16.971 -28.195 1.00 81.44 89 LEU A O 1
ATOM 634 N N . ARG A 1 90 ? 62.405 -18.927 -28.104 1.00 78.12 90 ARG A N 1
ATOM 635 C CA . ARG A 1 90 ? 63.500 -19.804 -28.539 1.00 78.12 90 ARG A CA 1
ATOM 636 C C . ARG A 1 90 ? 63.178 -20.340 -29.942 1.00 78.12 90 ARG A C 1
ATOM 638 O O . ARG A 1 90 ? 62.272 -21.170 -30.056 1.00 78.12 90 ARG A O 1
ATOM 645 N N . PRO A 1 91 ? 63.859 -19.879 -31.009 1.00 70.94 91 PRO A N 1
ATOM 646 C CA . PRO A 1 91 ? 63.594 -20.349 -32.367 1.00 70.94 91 PRO A CA 1
ATOM 647 C C . PRO A 1 91 ? 63.853 -21.861 -32.530 1.00 70.94 91 PRO A C 1
ATOM 649 O O . PRO A 1 91 ? 64.710 -22.424 -31.842 1.00 70.94 91 PRO A O 1
ATOM 652 N N . PRO A 1 92 ? 63.148 -22.551 -33.445 1.00 63.38 92 PRO A N 1
ATOM 653 C CA . PRO A 1 92 ? 63.429 -23.952 -33.741 1.00 63.38 92 PRO A CA 1
ATOM 654 C C . PRO A 1 92 ? 64.824 -24.095 -34.370 1.00 63.38 92 PRO A C 1
ATOM 656 O O . PRO A 1 92 ? 65.118 -23.471 -35.384 1.00 63.38 92 PRO A O 1
ATOM 659 N N . GLY A 1 93 ? 65.680 -24.920 -33.759 1.00 63.38 93 GLY A N 1
ATOM 660 C CA . GLY A 1 93 ? 67.081 -25.112 -34.164 1.00 63.38 93 GLY A CA 1
ATOM 661 C C . GLY A 1 93 ? 68.098 -24.188 -33.477 1.00 63.38 93 GLY A C 1
ATOM 662 O O . GLY A 1 93 ? 69.293 -24.390 -33.659 1.00 63.38 93 GLY A O 1
ATOM 663 N N . ALA A 1 94 ? 67.643 -23.228 -32.667 1.00 59.66 94 ALA A N 1
ATOM 664 C CA . ALA A 1 94 ? 68.492 -22.255 -31.981 1.00 59.66 94 ALA A CA 1
ATOM 665 C C . ALA A 1 94 ? 69.401 -22.868 -30.898 1.00 59.66 94 ALA A C 1
ATOM 667 O O . ALA A 1 94 ? 68.979 -23.747 -30.133 1.00 59.66 94 ALA A O 1
ATOM 668 N N . GLY A 1 95 ? 70.630 -22.355 -30.792 1.00 60.59 95 GLY A N 1
ATOM 669 C CA . GLY A 1 95 ? 71.593 -22.729 -29.752 1.00 60.59 95 GLY A CA 1
ATOM 670 C C . GLY A 1 95 ? 71.301 -22.102 -28.372 1.00 60.59 95 GLY A C 1
ATOM 671 O O . GLY A 1 95 ? 70.480 -21.188 -28.269 1.00 60.59 95 GLY A O 1
ATOM 672 N N . PRO A 1 96 ? 71.997 -22.519 -27.290 1.00 52.84 96 PRO A N 1
ATOM 673 C CA . PRO A 1 96 ? 71.712 -22.091 -25.904 1.00 52.84 96 PRO A CA 1
ATOM 674 C C . PRO A 1 96 ? 71.865 -20.590 -25.559 1.00 52.84 96 PRO A C 1
ATOM 676 O O . PRO A 1 96 ? 71.696 -20.223 -24.397 1.00 52.84 96 PRO A O 1
ATOM 679 N N . GLY A 1 97 ? 72.191 -19.726 -26.527 1.00 56.03 97 GLY A N 1
ATOM 680 C CA . GLY A 1 97 ? 72.245 -18.262 -26.377 1.00 56.03 97 GLY A CA 1
ATOM 681 C C . GLY A 1 97 ? 71.301 -17.481 -27.308 1.00 56.03 97 GLY A C 1
ATOM 682 O O . GLY A 1 97 ? 71.106 -16.280 -27.119 1.00 56.03 97 GLY A O 1
ATOM 683 N N . GLU A 1 98 ? 70.680 -18.137 -28.293 1.00 65.00 98 GLU A N 1
ATOM 684 C CA . GLU A 1 98 ? 69.855 -17.503 -29.333 1.00 65.00 98 GLU A CA 1
ATOM 685 C C . GLU A 1 98 ? 68.411 -17.278 -28.856 1.00 65.00 98 GLU A C 1
ATOM 687 O O . GLU A 1 98 ? 67.443 -17.865 -29.337 1.00 65.00 98 GLU A O 1
ATOM 692 N N . LEU A 1 99 ? 68.277 -16.401 -27.863 1.00 71.06 99 LEU A N 1
ATOM 693 C CA . LEU A 1 99 ? 66.999 -15.957 -27.314 1.00 71.06 99 LEU A CA 1
ATOM 694 C C . LEU A 1 99 ? 66.551 -14.664 -27.993 1.00 71.06 99 LEU A C 1
ATOM 696 O O . LEU A 1 99 ? 67.217 -13.629 -27.867 1.00 71.06 99 LEU A O 1
ATOM 700 N N . LEU A 1 100 ? 65.398 -14.713 -28.658 1.00 76.19 100 LEU A N 1
ATOM 701 C CA . LEU A 1 100 ? 64.676 -13.520 -29.088 1.00 76.19 100 LEU A CA 1
ATOM 702 C C . LEU A 1 100 ? 63.904 -12.953 -27.894 1.00 76.19 100 LEU A C 1
ATOM 704 O O . LEU A 1 100 ? 63.238 -13.690 -27.168 1.00 76.19 100 LEU A O 1
ATOM 708 N N . CYS A 1 101 ? 63.967 -11.638 -27.709 1.00 78.56 101 CYS A N 1
ATOM 709 C CA . CYS A 1 101 ? 63.160 -10.921 -26.731 1.00 78.56 101 CYS A CA 1
ATOM 710 C C . CYS A 1 101 ? 62.440 -9.766 -27.419 1.00 78.56 101 CYS A C 1
ATOM 712 O O . CYS A 1 101 ? 63.049 -9.054 -28.216 1.00 78.56 101 CYS A O 1
ATOM 714 N N . GLY A 1 102 ? 61.188 -9.536 -27.041 1.00 79.44 102 GLY A N 1
ATOM 715 C CA . GLY A 1 102 ? 60.460 -8.315 -27.361 1.00 79.44 102 GLY A CA 1
ATOM 716 C C . GLY A 1 102 ? 59.452 -7.978 -26.270 1.00 79.44 102 GLY A C 1
ATOM 717 O O . GLY A 1 102 ? 59.226 -8.758 -25.341 1.00 79.44 102 GLY A O 1
ATOM 718 N N . ASP A 1 103 ? 58.866 -6.795 -26.364 1.00 82.25 103 ASP A N 1
ATOM 719 C CA . ASP A 1 103 ? 57.796 -6.331 -25.499 1.00 82.25 103 ASP A CA 1
ATOM 720 C C . ASP A 1 103 ? 56.433 -6.344 -26.195 1.00 82.25 103 ASP A C 1
ATOM 722 O O . ASP A 1 103 ? 56.298 -6.086 -27.386 1.00 82.25 103 ASP A O 1
ATOM 726 N N . LEU A 1 104 ? 55.403 -6.636 -25.404 1.00 80.62 104 LEU A N 1
ATOM 727 C CA . LEU A 1 104 ? 54.002 -6.503 -25.764 1.00 80.62 104 LEU A CA 1
ATOM 728 C C . LEU A 1 104 ? 53.395 -5.400 -24.874 1.00 80.62 104 LEU A C 1
ATOM 730 O O . LEU A 1 104 ? 53.391 -5.540 -23.643 1.00 80.62 104 LEU A O 1
ATOM 734 N N . PRO A 1 105 ? 52.919 -4.280 -25.445 1.00 80.56 105 PRO A N 1
ATOM 735 C CA . PRO A 1 105 ? 52.281 -3.220 -24.672 1.00 80.56 105 PRO A CA 1
ATOM 736 C C . PRO A 1 105 ? 50.876 -3.634 -24.209 1.00 80.56 105 PRO A C 1
ATOM 738 O O . PRO A 1 105 ? 50.273 -4.559 -24.747 1.00 80.56 105 PRO A O 1
ATOM 741 N N . ALA A 1 106 ? 50.332 -2.898 -23.235 1.00 76.31 106 ALA A N 1
ATOM 742 C CA . ALA A 1 106 ? 49.008 -3.168 -22.665 1.00 76.31 106 ALA A CA 1
ATOM 743 C C . ALA A 1 106 ? 47.847 -3.038 -23.680 1.00 76.31 106 ALA A C 1
ATOM 745 O O . ALA A 1 106 ? 46.813 -3.670 -23.499 1.00 76.31 106 ALA A O 1
ATOM 746 N N . ASP A 1 107 ? 48.016 -2.262 -24.760 1.00 77.56 107 ASP A N 1
ATOM 747 C CA . ASP A 1 107 ? 47.123 -2.289 -25.929 1.00 77.56 107 ASP A CA 1
ATOM 748 C C . ASP A 1 107 ? 47.762 -3.123 -27.053 1.00 77.56 107 ASP A C 1
ATOM 750 O O . ASP A 1 107 ? 48.282 -2.616 -28.053 1.00 77.56 107 ASP A O 1
ATOM 754 N N . ALA A 1 108 ? 47.766 -4.439 -26.840 1.00 80.81 108 ALA A N 1
ATOM 755 C CA . ALA A 1 108 ? 48.342 -5.411 -27.763 1.00 80.81 108 ALA A CA 1
ATOM 756 C C . ALA A 1 108 ? 47.670 -5.389 -29.151 1.00 80.81 108 ALA A C 1
ATOM 758 O O . ALA A 1 108 ? 48.331 -5.658 -30.152 1.00 80.81 108 ALA A O 1
ATOM 759 N N . LEU A 1 109 ? 46.378 -5.042 -29.228 1.00 83.56 109 LEU A N 1
ATOM 760 C CA . LEU A 1 109 ? 45.628 -5.008 -30.485 1.00 83.56 109 LEU A CA 1
ATOM 761 C C . LEU A 1 109 ? 45.977 -3.769 -31.321 1.00 83.56 109 LEU A C 1
ATOM 763 O O . LEU A 1 109 ? 46.216 -3.898 -32.522 1.00 83.56 109 LEU A O 1
ATOM 767 N N . GLN A 1 110 ? 46.071 -2.587 -30.703 1.00 82.94 110 GLN A N 1
ATOM 768 C CA . GLN A 1 110 ? 46.540 -1.379 -31.389 1.00 82.94 110 GLN A CA 1
ATOM 769 C C . GLN A 1 110 ? 47.996 -1.525 -31.851 1.00 82.94 110 GLN A C 1
ATOM 771 O O . GLN A 1 110 ? 48.339 -1.080 -32.945 1.00 82.94 110 GLN A O 1
ATOM 776 N N . HIS A 1 111 ? 48.845 -2.177 -31.052 1.00 85.44 111 HIS A N 1
ATOM 777 C CA . HIS A 1 111 ? 50.231 -2.447 -31.434 1.00 85.44 111 HIS A CA 1
ATOM 778 C C . HIS A 1 111 ? 50.340 -3.468 -32.575 1.00 85.44 111 HIS A C 1
ATOM 780 O O . HIS A 1 111 ? 51.111 -3.252 -33.505 1.00 85.44 111 HIS A O 1
ATOM 786 N N . PHE A 1 112 ? 49.528 -4.531 -32.570 1.00 88.00 112 PHE A N 1
ATOM 787 C CA . PHE A 1 112 ? 49.459 -5.469 -33.693 1.00 88.00 112 PHE A CA 1
ATOM 788 C C . PHE A 1 112 ? 48.976 -4.790 -34.984 1.00 88.00 112 PHE A C 1
ATOM 790 O O . PHE A 1 112 ? 49.503 -5.071 -36.057 1.00 88.00 112 PHE A O 1
ATOM 797 N N . ALA A 1 113 ? 48.035 -3.846 -34.893 1.00 85.56 113 ALA A N 1
ATOM 798 C CA . ALA A 1 113 ? 47.598 -3.055 -36.041 1.00 85.56 113 ALA A CA 1
ATOM 799 C C . ALA A 1 113 ? 48.716 -2.170 -36.615 1.00 85.56 113 ALA A C 1
ATOM 801 O O . ALA A 1 113 ? 48.908 -2.159 -37.829 1.00 85.56 113 ALA A O 1
ATOM 802 N N . ALA A 1 114 ? 49.492 -1.497 -35.758 1.00 87.00 114 ALA A N 1
ATOM 803 C CA . ALA A 1 114 ? 50.671 -0.740 -36.184 1.00 87.00 114 ALA A CA 1
ATOM 804 C C . ALA A 1 114 ? 51.744 -1.654 -36.808 1.00 87.00 114 ALA A C 1
ATOM 806 O O . ALA A 1 114 ? 52.262 -1.347 -37.874 1.00 87.00 114 ALA A O 1
ATOM 807 N N . LEU A 1 115 ? 52.014 -2.824 -36.217 1.00 88.38 115 LEU A N 1
ATOM 808 C CA . LEU A 1 115 ? 52.940 -3.819 -36.775 1.00 88.38 115 LEU A CA 1
ATOM 809 C C . LEU A 1 115 ? 52.502 -4.303 -38.170 1.00 88.38 115 LEU A C 1
ATOM 811 O O . LEU A 1 115 ? 53.340 -4.475 -39.058 1.00 88.38 115 LEU A O 1
ATOM 815 N N . VAL A 1 116 ? 51.200 -4.519 -38.380 1.00 87.81 116 VAL A N 1
ATOM 816 C CA . VAL A 1 116 ? 50.661 -4.904 -39.691 1.00 87.81 116 VAL A CA 1
ATOM 817 C C . VAL A 1 116 ? 50.835 -3.776 -40.710 1.00 87.81 116 VAL A C 1
ATOM 819 O O . VAL A 1 116 ? 51.348 -4.033 -41.798 1.00 87.81 116 VAL A O 1
ATOM 822 N N . GLU A 1 117 ? 50.465 -2.544 -40.356 1.00 82.94 117 GLU A N 1
ATOM 823 C CA . GLU A 1 117 ? 50.478 -1.383 -41.257 1.00 82.94 117 GLU A CA 1
ATOM 824 C C . GLU A 1 117 ? 51.891 -0.871 -41.585 1.00 82.94 117 GLU A C 1
ATOM 826 O O . GLU A 1 117 ? 52.203 -0.625 -42.747 1.00 82.94 117 GLU A O 1
ATOM 831 N N . GLU A 1 118 ? 52.753 -0.721 -40.577 1.00 86.69 118 GLU A N 1
ATOM 832 C CA . GLU A 1 118 ? 54.050 -0.034 -40.689 1.00 86.69 118 GLU A CA 1
ATOM 833 C C . GLU A 1 118 ? 55.214 -0.982 -41.015 1.00 86.69 118 GLU A C 1
ATOM 835 O O . GLU A 1 118 ? 56.247 -0.537 -41.516 1.00 86.69 118 GLU A O 1
ATOM 840 N N . VAL A 1 119 ? 55.069 -2.290 -40.752 1.00 87.38 119 VAL A N 1
ATOM 841 C CA . VAL A 1 119 ? 56.163 -3.272 -40.894 1.00 87.38 119 VAL A CA 1
ATOM 842 C C . VAL A 1 119 ? 55.797 -4.409 -41.848 1.00 87.38 119 VAL A C 1
ATOM 844 O O . VAL A 1 119 ? 56.477 -4.605 -42.856 1.00 87.38 119 VAL A O 1
ATOM 847 N N . ILE A 1 120 ? 54.727 -5.162 -41.574 1.00 87.75 120 ILE A N 1
ATOM 848 C CA . ILE A 1 120 ? 54.392 -6.366 -42.358 1.00 87.75 120 ILE A CA 1
ATOM 849 C C . ILE A 1 120 ? 53.973 -5.994 -43.785 1.00 87.75 120 ILE A C 1
ATOM 851 O O . ILE A 1 120 ? 54.448 -6.616 -44.738 1.00 87.75 120 ILE A O 1
ATOM 855 N N . VAL A 1 121 ? 53.131 -4.968 -43.948 1.00 85.06 121 VAL A N 1
ATOM 856 C CA . VAL A 1 121 ? 52.687 -4.497 -45.267 1.00 85.06 121 VAL A CA 1
ATOM 857 C C . VAL A 1 121 ? 53.878 -4.009 -46.113 1.00 85.06 121 VAL A C 1
ATOM 859 O O . VAL A 1 121 ? 54.102 -4.622 -47.158 1.00 85.06 121 VAL A O 1
ATOM 862 N N . PRO A 1 122 ? 54.718 -3.035 -45.693 1.00 86.25 122 PRO A N 1
ATOM 863 C CA . PRO A 1 122 ? 55.857 -2.581 -46.500 1.00 86.25 122 PRO A CA 1
ATOM 864 C C . PRO A 1 122 ? 56.898 -3.663 -46.817 1.00 86.25 122 PRO A C 1
ATOM 866 O O . PRO A 1 122 ? 57.497 -3.634 -47.893 1.00 86.25 122 PRO A O 1
ATOM 869 N N . ILE A 1 123 ? 57.121 -4.636 -45.924 1.00 87.44 123 ILE A N 1
ATOM 870 C CA . ILE A 1 123 ? 58.051 -5.746 -46.189 1.00 87.44 123 ILE A CA 1
ATOM 871 C C . ILE A 1 123 ? 57.497 -6.688 -47.265 1.00 87.44 123 ILE A C 1
ATOM 873 O O . ILE A 1 123 ? 58.251 -7.112 -48.145 1.00 87.44 123 ILE A O 1
ATOM 877 N N . LEU A 1 124 ? 56.203 -7.022 -47.215 1.00 86.62 124 LEU A N 1
ATOM 878 C CA . LEU A 1 124 ? 55.617 -8.053 -48.076 1.00 86.62 124 LEU A CA 1
ATOM 879 C C . LEU A 1 124 ? 54.999 -7.524 -49.380 1.00 86.62 124 LEU A C 1
ATOM 881 O O . LEU A 1 124 ? 54.851 -8.313 -50.311 1.00 86.62 124 LEU A O 1
ATOM 885 N N . THR A 1 125 ? 54.686 -6.229 -49.507 1.00 82.69 125 THR A N 1
ATOM 886 C CA . THR A 1 125 ? 54.224 -5.633 -50.781 1.00 82.69 125 THR A CA 1
ATOM 887 C C . THR A 1 125 ? 55.359 -5.083 -51.651 1.00 82.69 125 THR A C 1
ATOM 889 O O . THR A 1 125 ? 55.172 -4.893 -52.855 1.00 82.69 125 THR A O 1
ATOM 892 N N . ASN A 1 126 ? 56.553 -4.861 -51.089 1.00 84.31 126 ASN A N 1
ATOM 893 C CA . ASN A 1 126 ? 57.712 -4.350 -51.823 1.00 84.31 126 ASN A CA 1
ATOM 894 C C . ASN A 1 126 ? 58.198 -5.343 -52.896 1.00 84.31 126 ASN A C 1
ATOM 896 O O . ASN A 1 126 ? 58.860 -6.335 -52.599 1.00 84.31 126 ASN A O 1
ATOM 900 N N . GLN A 1 127 ? 57.953 -5.006 -54.164 1.00 78.62 127 GLN A N 1
ATOM 901 C CA . GLN A 1 127 ? 58.298 -5.820 -55.337 1.00 78.62 127 GLN A CA 1
ATOM 902 C C . GLN A 1 127 ? 59.791 -6.185 -55.442 1.00 78.62 127 GLN A C 1
ATOM 904 O O . GLN A 1 127 ? 60.131 -7.198 -56.053 1.00 78.62 127 GLN A O 1
ATOM 909 N N . LYS A 1 128 ? 60.704 -5.415 -54.826 1.00 82.50 128 LYS A N 1
ATOM 910 C CA . LYS A 1 128 ? 62.139 -5.766 -54.778 1.00 82.50 128 LYS A CA 1
ATOM 911 C C . LYS A 1 128 ? 62.391 -7.044 -53.971 1.00 82.50 128 LYS A C 1
ATOM 913 O O . LYS A 1 128 ? 63.320 -7.778 -54.285 1.00 82.50 128 LYS A O 1
ATOM 918 N N . ASN A 1 129 ? 61.536 -7.337 -52.991 1.00 82.81 129 ASN A N 1
ATOM 919 C CA . ASN A 1 129 ? 61.612 -8.534 -52.155 1.00 82.81 129 ASN A CA 1
ATOM 920 C C . ASN A 1 129 ? 61.007 -9.774 -52.846 1.00 82.81 129 ASN A C 1
ATOM 922 O O . ASN A 1 129 ? 61.170 -10.886 -52.355 1.00 82.81 129 ASN A O 1
ATOM 926 N N . HIS A 1 130 ? 60.328 -9.606 -53.991 1.00 85.62 130 HIS A N 1
ATOM 927 C CA . HIS A 1 130 ? 59.725 -10.700 -54.773 1.00 85.62 130 HIS A CA 1
ATOM 928 C C . HIS A 1 130 ? 60.649 -11.225 -55.884 1.00 85.62 130 HIS A C 1
ATOM 930 O O . HIS A 1 130 ? 60.220 -12.012 -56.729 1.00 85.62 130 HIS A O 1
ATOM 936 N N . GLN A 1 131 ? 61.914 -10.794 -55.926 1.00 77.88 131 GLN A N 1
ATOM 937 C CA . GLN A 1 131 ? 62.876 -11.246 -56.932 1.00 77.88 131 GLN A CA 1
ATOM 938 C C . GLN A 1 131 ? 63.128 -12.758 -56.797 1.00 77.88 131 GLN A C 1
ATOM 940 O O . GLN A 1 131 ? 63.706 -13.224 -55.820 1.00 77.88 131 GLN A O 1
ATOM 945 N N . GLY A 1 132 ? 62.669 -13.521 -57.794 1.00 79.56 132 GLY A N 1
ATOM 946 C CA . GLY A 1 132 ? 62.694 -14.989 -57.803 1.00 79.56 132 GLY A CA 1
ATOM 947 C C . GLY A 1 132 ? 61.347 -15.662 -57.506 1.00 79.56 132 GLY A C 1
ATOM 948 O O . GLY A 1 132 ? 61.252 -16.882 -57.619 1.00 79.56 132 GLY A O 1
ATOM 949 N N . TRP A 1 133 ? 60.292 -14.912 -57.166 1.00 84.94 133 TRP A N 1
ATOM 950 C CA . TRP A 1 133 ? 58.945 -15.464 -56.975 1.00 84.94 133 TRP A CA 1
ATOM 951 C C . TRP A 1 133 ? 58.157 -15.508 -58.298 1.00 84.94 133 TRP A C 1
ATOM 953 O O . TRP A 1 133 ? 58.248 -14.574 -59.098 1.00 84.94 133 TRP A O 1
ATOM 963 N N . PRO A 1 134 ? 57.320 -16.538 -58.539 1.00 87.56 134 PRO A N 1
ATOM 964 C CA . PRO A 1 134 ? 56.357 -16.517 -59.637 1.00 87.56 134 PRO A CA 1
ATOM 965 C C . PRO A 1 134 ? 55.372 -15.349 -59.489 1.00 87.56 134 PRO A C 1
ATOM 967 O O . PRO A 1 134 ? 54.881 -15.086 -58.391 1.00 87.56 134 PRO A O 1
ATOM 970 N N . GLN A 1 135 ? 55.011 -14.696 -60.599 1.00 78.25 135 GLN A N 1
ATOM 971 C CA . GLN A 1 135 ? 54.121 -13.523 -60.598 1.00 78.25 135 GLN A CA 1
ATOM 972 C C . GLN A 1 135 ? 52.780 -13.782 -59.886 1.00 78.25 135 GLN A C 1
ATOM 974 O O . GLN A 1 135 ? 52.288 -12.911 -59.174 1.00 78.25 135 GLN A O 1
ATOM 979 N N . VAL A 1 136 ? 52.224 -14.991 -60.024 1.00 78.88 136 VAL A N 1
ATOM 980 C CA . VAL A 1 136 ? 50.991 -15.403 -59.332 1.00 78.88 136 VAL A CA 1
ATOM 981 C C . VAL A 1 136 ? 51.176 -15.393 -57.811 1.00 78.88 136 VAL A C 1
ATOM 983 O O . VAL A 1 136 ? 50.328 -14.861 -57.110 1.00 78.88 136 VAL A O 1
ATOM 986 N N . VAL A 1 137 ? 52.303 -15.903 -57.300 1.00 84.56 137 VAL A N 1
ATOM 987 C CA . VAL A 1 137 ? 52.609 -15.960 -55.857 1.00 84.56 137 VAL A CA 1
ATOM 988 C C . VAL A 1 137 ? 52.858 -14.561 -55.286 1.00 84.56 137 VAL A C 1
ATOM 990 O O . VAL A 1 137 ? 52.367 -14.246 -54.207 1.00 84.56 137 VAL A O 1
ATOM 993 N N . SER A 1 138 ? 53.554 -13.694 -56.030 1.00 81.56 138 SER A N 1
ATOM 994 C CA . SER A 1 138 ? 53.711 -12.273 -55.677 1.00 81.56 138 SER A CA 1
ATOM 995 C C . SER A 1 138 ? 52.349 -11.571 -55.558 1.00 81.56 138 SER A C 1
ATOM 997 O O . SER A 1 138 ? 52.059 -10.959 -54.530 1.00 81.56 138 SER A O 1
ATOM 999 N N . GLN A 1 139 ? 51.470 -11.724 -56.555 1.00 78.81 139 GLN A N 1
ATOM 1000 C CA . GLN A 1 139 ? 50.122 -11.141 -56.530 1.00 78.81 139 GLN A CA 1
ATOM 1001 C C . GLN A 1 139 ? 49.244 -11.709 -55.406 1.00 78.81 139 GLN A C 1
ATOM 1003 O O . GLN A 1 139 ? 48.466 -10.966 -54.807 1.00 78.81 139 GLN A O 1
ATOM 1008 N N . ASP A 1 140 ? 49.362 -13.000 -55.107 1.00 82.19 140 ASP A N 1
ATOM 1009 C CA . ASP A 1 140 ? 48.573 -13.667 -54.071 1.00 82.19 140 ASP A CA 1
ATOM 1010 C C . ASP A 1 140 ? 49.001 -13.252 -52.654 1.00 82.19 140 ASP A C 1
ATOM 1012 O O . ASP A 1 140 ? 48.159 -12.905 -51.824 1.00 82.19 140 ASP A O 1
ATOM 1016 N N . ILE A 1 141 ? 50.311 -13.144 -52.403 1.00 85.31 141 ILE A N 1
ATOM 1017 C CA . ILE A 1 141 ? 50.848 -12.616 -51.139 1.00 85.31 141 ILE A CA 1
ATOM 1018 C C . ILE A 1 141 ? 50.440 -11.150 -50.945 1.00 85.31 141 ILE A C 1
ATOM 1020 O O . ILE A 1 141 ? 49.980 -10.797 -49.860 1.00 85.31 141 ILE A O 1
ATOM 1024 N N . ILE A 1 142 ? 50.508 -10.311 -51.987 1.00 80.81 142 ILE A N 1
ATOM 1025 C CA . ILE A 1 142 ? 50.015 -8.921 -51.929 1.00 80.81 142 ILE A CA 1
ATOM 1026 C C . ILE A 1 142 ? 48.528 -8.887 -51.526 1.00 80.81 142 ILE A C 1
ATOM 1028 O O . ILE A 1 142 ? 48.155 -8.145 -50.614 1.00 80.81 142 ILE A O 1
ATOM 1032 N N . ARG A 1 143 ? 47.673 -9.720 -52.142 1.00 80.38 143 ARG A N 1
ATOM 1033 C CA . ARG A 1 143 ? 46.240 -9.816 -51.794 1.00 80.38 143 ARG A CA 1
ATOM 1034 C C . ARG A 1 143 ? 46.021 -10.244 -50.345 1.00 80.38 143 ARG A C 1
ATOM 1036 O O . ARG A 1 143 ? 45.253 -9.594 -49.637 1.00 80.38 143 ARG A O 1
ATOM 1043 N N . HIS A 1 144 ? 46.696 -11.298 -49.890 1.00 84.38 144 HIS A N 1
ATOM 1044 C CA . HIS A 1 144 ? 46.568 -11.791 -48.518 1.00 84.38 144 HIS A CA 1
ATOM 1045 C C . HIS A 1 144 ? 47.048 -10.770 -47.476 1.00 84.38 144 HIS A C 1
ATOM 1047 O O . HIS A 1 144 ? 46.420 -10.624 -46.428 1.00 84.38 144 HIS A O 1
ATOM 1053 N N . VAL A 1 145 ? 48.100 -10.007 -47.776 1.00 85.94 145 VAL A N 1
ATOM 1054 C CA . VAL A 1 145 ? 48.632 -8.955 -46.896 1.00 85.94 145 VAL A CA 1
ATOM 1055 C C . VAL A 1 145 ? 47.689 -7.753 -46.807 1.00 85.94 145 VAL A C 1
ATOM 1057 O O . VAL A 1 145 ? 47.408 -7.286 -45.702 1.00 85.94 145 VAL A O 1
ATOM 1060 N N . HIS A 1 146 ? 47.109 -7.298 -47.924 1.00 82.00 146 HIS A N 1
ATOM 1061 C CA . HIS A 1 146 ? 46.060 -6.273 -47.874 1.00 82.00 146 HIS A CA 1
ATOM 1062 C C . HIS A 1 146 ? 44.787 -6.782 -47.176 1.00 82.00 146 HIS A C 1
ATOM 1064 O O . HIS A 1 146 ? 44.201 -6.048 -46.384 1.00 82.00 146 HIS A O 1
ATOM 1070 N N . SER A 1 147 ? 44.396 -8.045 -47.375 1.00 84.56 147 SER A N 1
ATOM 1071 C CA . SER A 1 147 ? 43.269 -8.666 -46.660 1.00 84.56 147 SER A CA 1
ATOM 1072 C C . SER A 1 147 ? 43.501 -8.719 -45.141 1.00 84.56 147 SER A C 1
ATOM 1074 O O . SER A 1 147 ? 42.589 -8.409 -44.369 1.00 84.56 147 SER A O 1
ATOM 1076 N N . LEU A 1 148 ? 44.728 -9.016 -44.694 1.00 86.88 148 LEU A N 1
ATOM 1077 C CA . LEU A 1 148 ? 45.117 -8.949 -43.283 1.00 86.88 148 LEU A CA 1
ATOM 1078 C C . LEU A 1 148 ? 45.024 -7.513 -42.740 1.00 86.88 148 LEU A C 1
ATOM 1080 O O . LEU A 1 148 ? 44.375 -7.306 -41.716 1.00 86.88 148 LEU A O 1
ATOM 1084 N N . LYS A 1 149 ? 45.591 -6.523 -43.449 1.00 85.06 149 LYS A N 1
ATOM 1085 C CA . LYS A 1 149 ? 45.477 -5.082 -43.134 1.00 85.06 149 LYS A CA 1
ATOM 1086 C C . LYS A 1 149 ? 44.015 -4.660 -42.947 1.00 85.06 149 LYS A C 1
ATOM 1088 O O . LYS A 1 149 ? 43.654 -4.145 -41.889 1.00 85.06 149 LYS A O 1
ATOM 1093 N N . SER A 1 150 ? 43.149 -4.964 -43.916 1.00 83.81 150 SER A N 1
ATOM 1094 C CA . SER A 1 150 ? 41.709 -4.681 -43.842 1.00 83.81 150 SER A CA 1
ATOM 1095 C C . SER A 1 150 ? 41.025 -5.384 -42.663 1.00 83.81 150 SER A C 1
ATOM 1097 O O . SER A 1 150 ? 40.214 -4.771 -41.970 1.00 83.81 150 SER A O 1
ATOM 1099 N N . THR A 1 151 ? 41.360 -6.650 -42.402 1.00 85.81 151 THR A N 1
ATOM 1100 C CA . THR A 1 151 ? 40.763 -7.440 -41.311 1.00 85.81 151 THR A CA 1
ATOM 1101 C C . THR A 1 151 ? 41.141 -6.886 -39.940 1.00 85.81 151 THR A C 1
ATOM 1103 O O . THR A 1 151 ? 40.269 -6.683 -39.095 1.00 85.81 151 THR A O 1
ATOM 1106 N N . VAL A 1 152 ? 42.421 -6.582 -39.718 1.00 87.25 152 VAL A N 1
ATOM 1107 C CA . VAL A 1 152 ? 42.906 -6.032 -38.444 1.00 87.25 152 VAL A CA 1
ATOM 1108 C C . VAL A 1 152 ? 42.341 -4.631 -38.205 1.00 87.25 152 VAL A C 1
ATOM 1110 O O . VAL A 1 152 ? 41.892 -4.348 -37.096 1.00 87.25 152 VAL A O 1
ATOM 1113 N N . PHE A 1 153 ? 42.242 -3.797 -39.245 1.00 83.44 153 PHE A N 1
ATOM 1114 C CA . PHE A 1 153 ? 41.570 -2.495 -39.179 1.00 83.44 153 PHE A CA 1
ATOM 1115 C C . PHE A 1 153 ? 40.102 -2.620 -38.725 1.00 83.44 153 PHE A C 1
ATOM 1117 O O . PHE A 1 153 ? 39.688 -1.943 -37.781 1.00 83.44 153 PHE A O 1
ATOM 1124 N N . MET A 1 154 ? 39.332 -3.547 -39.310 1.00 84.50 154 MET A N 1
ATOM 1125 C CA . MET A 1 154 ? 37.947 -3.815 -38.893 1.00 84.50 154 MET A CA 1
ATOM 1126 C C . MET A 1 154 ? 37.849 -4.323 -37.443 1.00 84.50 154 MET A C 1
ATOM 1128 O O . MET A 1 154 ? 36.966 -3.883 -36.706 1.00 84.50 154 MET A O 1
ATOM 1132 N N . VAL A 1 155 ? 38.748 -5.212 -37.003 1.00 85.06 155 VAL A N 1
ATOM 1133 C CA . VAL A 1 155 ? 38.743 -5.766 -35.632 1.00 85.06 155 VAL A CA 1
ATOM 1134 C C . VAL A 1 155 ? 39.104 -4.706 -34.583 1.00 85.06 155 VAL A C 1
ATOM 1136 O O . VAL A 1 155 ? 38.430 -4.619 -33.556 1.00 85.06 155 VAL A O 1
ATOM 1139 N N . VAL A 1 156 ? 40.096 -3.846 -34.850 1.00 84.50 156 VAL A N 1
ATOM 1140 C CA . VAL A 1 156 ? 40.419 -2.678 -34.001 1.00 84.50 156 VAL A CA 1
ATOM 1141 C C . VAL A 1 156 ? 39.208 -1.754 -33.863 1.00 84.50 156 VAL A C 1
ATOM 1143 O O . VAL A 1 156 ? 38.947 -1.244 -32.773 1.00 84.50 156 VAL A O 1
ATOM 1146 N N . GLY A 1 157 ? 38.454 -1.562 -34.949 1.00 82.31 157 GLY A N 1
ATOM 1147 C CA . GLY A 1 157 ? 37.183 -0.843 -34.934 1.00 82.31 157 GLY A CA 1
ATOM 1148 C C . GLY A 1 157 ? 36.162 -1.495 -34.007 1.00 82.31 157 GLY A C 1
ATOM 1149 O O . GLY A 1 157 ? 35.697 -0.860 -33.060 1.00 82.31 157 GLY A O 1
ATOM 1150 N N . GLN A 1 158 ? 35.852 -2.774 -34.235 1.00 80.88 158 GLN A N 1
ATOM 1151 C CA . GLN A 1 158 ? 34.822 -3.511 -33.493 1.00 80.88 158 GLN A CA 1
ATOM 1152 C C . GLN A 1 158 ? 35.102 -3.554 -31.984 1.00 80.88 158 GLN A C 1
ATOM 1154 O O . GLN A 1 158 ? 34.191 -3.310 -31.195 1.00 80.88 158 GLN A O 1
ATOM 1159 N N . VAL A 1 159 ? 36.357 -3.762 -31.571 1.00 81.62 159 VAL A N 1
ATOM 1160 C CA . VAL A 1 159 ? 36.768 -3.731 -30.150 1.00 81.62 159 VAL A CA 1
ATOM 1161 C C . VAL A 1 159 ? 36.624 -2.332 -29.528 1.00 81.62 159 VAL A C 1
ATOM 1163 O O . VAL A 1 159 ? 36.412 -2.211 -28.324 1.00 81.62 159 VAL A O 1
ATOM 1166 N N . LYS A 1 160 ? 36.662 -1.270 -30.340 1.00 78.19 160 LYS A N 1
ATOM 1167 C CA . LYS A 1 160 ? 36.394 0.123 -29.936 1.00 78.19 160 LYS A CA 1
ATOM 1168 C C . LYS A 1 160 ? 34.935 0.550 -30.153 1.00 78.19 160 LYS A C 1
ATOM 1170 O O . LYS A 1 160 ? 34.630 1.734 -30.025 1.00 78.19 160 LYS A O 1
ATOM 1175 N N . GLY A 1 161 ? 34.043 -0.384 -30.495 1.00 80.62 161 GLY A N 1
ATOM 1176 C CA . GLY A 1 161 ? 32.623 -0.125 -30.750 1.00 80.62 161 GLY A CA 1
ATOM 1177 C C . GLY A 1 161 ? 32.320 0.607 -32.064 1.00 80.62 161 GLY A C 1
ATOM 1178 O O . GLY A 1 161 ? 31.232 1.162 -32.192 1.00 80.62 161 GLY A O 1
ATOM 1179 N N . LYS A 1 162 ? 33.255 0.638 -33.026 1.00 87.12 162 LYS A N 1
ATOM 1180 C CA . LYS A 1 162 ? 33.145 1.415 -34.275 1.00 87.12 162 LYS A CA 1
ATOM 1181 C C . LYS A 1 162 ? 33.262 0.560 -35.534 1.00 87.12 162 LYS A C 1
ATOM 1183 O O . LYS A 1 162 ? 34.124 -0.308 -35.648 1.00 87.12 162 LYS A O 1
ATOM 1188 N N . THR A 1 163 ? 32.435 0.862 -36.521 1.00 89.06 163 THR A N 1
ATOM 1189 C CA . THR A 1 163 ? 32.434 0.222 -37.836 1.00 89.06 163 THR A CA 1
ATOM 1190 C C . THR A 1 163 ? 33.430 0.947 -38.741 1.00 89.06 163 THR A C 1
ATOM 1192 O O . THR A 1 163 ? 33.187 2.070 -39.190 1.00 89.06 163 THR A O 1
ATOM 1195 N N . LEU A 1 164 ? 34.588 0.325 -38.976 1.00 87.38 164 LEU A N 1
ATOM 1196 C CA . LEU A 1 164 ? 35.664 0.893 -39.790 1.00 87.38 164 LEU A CA 1
ATOM 1197 C C . LEU A 1 164 ? 35.671 0.286 -41.197 1.00 87.38 164 LEU A C 1
ATOM 1199 O O . LEU A 1 164 ? 35.679 -0.933 -41.350 1.00 87.38 164 LEU A O 1
ATOM 1203 N N . LEU A 1 165 ? 35.666 1.144 -42.216 1.00 86.69 165 LEU A N 1
ATOM 1204 C CA . LEU A 1 165 ? 35.518 0.779 -43.625 1.00 86.69 165 LEU A CA 1
ATOM 1205 C C . LEU A 1 165 ? 36.903 0.663 -44.288 1.00 86.69 165 LEU A C 1
ATOM 1207 O O . LEU A 1 165 ? 37.573 1.683 -44.465 1.00 86.69 165 LEU A O 1
ATOM 1211 N N . PRO A 1 166 ? 37.373 -0.543 -44.657 1.00 83.75 166 PRO A N 1
ATOM 1212 C CA . PRO A 1 166 ? 38.685 -0.702 -45.276 1.00 83.75 166 PRO A CA 1
ATOM 1213 C C . PRO A 1 166 ? 38.696 -0.142 -46.706 1.00 83.75 166 PRO A C 1
ATOM 1215 O O . PRO A 1 166 ? 37.781 -0.405 -47.487 1.00 83.75 166 PRO A O 1
ATOM 1218 N N . LEU A 1 167 ? 39.747 0.599 -47.065 1.00 79.94 167 LEU A N 1
ATOM 1219 C CA . LEU A 1 167 ? 39.972 1.064 -48.439 1.00 79.94 167 LEU A CA 1
ATOM 1220 C C . LEU A 1 167 ? 40.511 -0.081 -49.327 1.00 79.94 167 LEU A C 1
ATOM 1222 O O . LEU A 1 167 ? 41.308 -0.886 -48.835 1.00 79.94 167 LEU A O 1
ATOM 1226 N N . PRO A 1 168 ? 40.136 -0.151 -50.621 1.00 73.75 168 PRO A N 1
ATOM 1227 C CA . PRO A 1 168 ? 40.719 -1.119 -51.547 1.00 73.75 168 PRO A CA 1
ATOM 1228 C C . PRO A 1 168 ? 42.228 -0.917 -51.754 1.00 73.75 168 PRO A C 1
ATOM 1230 O O . PRO A 1 168 ? 42.740 0.205 -51.737 1.00 73.75 168 PRO A O 1
ATOM 1233 N N . ALA A 1 169 ? 42.935 -2.019 -52.012 1.00 65.88 169 ALA A N 1
ATOM 1234 C CA . ALA A 1 169 ? 44.351 -2.000 -52.371 1.00 65.88 169 ALA A CA 1
ATOM 1235 C C . ALA A 1 169 ? 44.596 -1.220 -53.680 1.00 65.88 169 ALA A C 1
ATOM 1237 O O . ALA A 1 169 ? 43.778 -1.259 -54.597 1.00 65.88 169 ALA A O 1
ATOM 1238 N N . GLY A 1 170 ? 45.733 -0.521 -53.769 1.00 62.38 170 GLY A N 1
ATOM 1239 C CA . GLY A 1 170 ? 46.120 0.288 -54.937 1.00 62.38 170 GLY A CA 1
ATOM 1240 C C . GLY A 1 170 ? 45.717 1.770 -54.885 1.00 62.38 170 GLY A C 1
ATOM 1241 O O . GLY A 1 170 ? 46.263 2.569 -55.639 1.00 62.38 170 GLY A O 1
ATOM 1242 N N . LEU A 1 171 ? 44.846 2.184 -53.955 1.00 58.94 171 LEU A N 1
ATOM 1243 C CA . LEU A 1 171 ? 44.447 3.595 -53.773 1.00 58.94 171 LEU A CA 1
ATOM 1244 C C . LEU A 1 171 ? 45.502 4.494 -53.105 1.00 58.94 171 LEU A C 1
ATOM 1246 O O . LEU A 1 171 ? 45.288 5.697 -52.957 1.00 58.94 171 LEU A O 1
ATOM 1250 N N . GLU A 1 172 ? 46.642 3.933 -52.706 1.00 55.06 172 GLU A N 1
ATOM 1251 C CA . GLU A 1 172 ? 47.689 4.632 -51.949 1.00 55.06 172 GLU A CA 1
ATOM 1252 C C . GLU A 1 172 ? 48.420 5.713 -52.780 1.00 55.06 172 GLU A C 1
ATOM 1254 O O . GLU A 1 172 ? 49.029 6.600 -52.195 1.00 55.06 172 GLU A O 1
ATOM 1259 N N . GLY A 1 173 ? 48.277 5.716 -54.117 1.00 52.44 173 GLY A N 1
ATOM 1260 C CA . GLY A 1 173 ? 48.819 6.742 -55.029 1.00 52.44 173 GLY A CA 1
ATOM 1261 C C . GLY A 1 173 ? 47.805 7.741 -55.621 1.00 52.44 173 GLY A C 1
ATOM 1262 O O . GLY A 1 173 ? 48.155 8.489 -56.526 1.00 52.44 173 GLY A O 1
ATOM 1263 N N . ILE A 1 174 ? 46.543 7.760 -55.169 1.00 52.41 174 ILE A N 1
ATOM 1264 C CA . ILE A 1 174 ? 45.464 8.587 -55.773 1.00 52.41 174 ILE A CA 1
ATOM 1265 C C . ILE A 1 174 ? 45.383 10.019 -55.196 1.00 52.41 174 ILE A C 1
ATOM 1267 O O . ILE A 1 174 ? 44.481 10.794 -55.520 1.00 52.41 174 ILE A O 1
ATOM 1271 N N . GLU A 1 175 ? 46.346 10.420 -54.364 1.00 47.28 175 GLU A N 1
ATOM 1272 C CA . GLU A 1 175 ? 46.388 11.771 -53.786 1.00 47.28 175 GLU A CA 1
ATOM 1273 C C . GLU A 1 175 ? 46.773 12.855 -54.816 1.00 47.28 175 GLU A C 1
ATOM 1275 O O . GLU A 1 175 ? 46.205 13.952 -54.752 1.00 47.28 175 GLU A O 1
ATOM 1280 N N . ASP A 1 176 ? 47.611 12.501 -55.803 1.00 46.56 176 ASP A N 1
ATOM 1281 C CA . ASP A 1 176 ? 48.215 13.399 -56.808 1.00 46.56 176 ASP A CA 1
ATOM 1282 C C . ASP A 1 176 ? 47.439 13.521 -58.139 1.00 46.56 176 ASP A C 1
ATOM 1284 O O . ASP A 1 176 ? 47.848 14.261 -59.035 1.00 46.56 176 ASP A O 1
ATOM 1288 N N . VAL A 1 177 ? 46.322 12.803 -58.323 1.00 50.34 177 VAL A N 1
ATOM 1289 C CA . VAL A 1 177 ? 45.568 12.860 -59.591 1.00 50.34 177 VAL A CA 1
ATOM 1290 C C . VAL A 1 177 ? 44.674 14.103 -59.628 1.00 50.34 177 VAL A C 1
ATOM 1292 O O . VAL A 1 177 ? 43.517 14.071 -59.203 1.00 50.34 177 VAL A O 1
ATOM 1295 N N . GLU A 1 178 ? 45.190 15.198 -60.187 1.00 46.94 178 GLU A N 1
ATOM 1296 C CA . GLU A 1 178 ? 44.386 16.361 -60.578 1.00 46.94 178 GLU A CA 1
ATOM 1297 C C . GLU A 1 178 ? 43.437 15.978 -61.730 1.00 46.94 178 GLU A C 1
ATOM 1299 O O . GLU A 1 178 ? 43.802 15.900 -62.905 1.00 46.94 178 GLU A O 1
ATOM 1304 N N . LEU A 1 179 ? 42.180 15.702 -61.373 1.00 51.50 179 LEU A N 1
ATOM 1305 C CA . LEU A 1 179 ? 41.147 15.129 -62.243 1.00 51.50 179 LEU A CA 1
ATOM 1306 C C . LEU A 1 179 ? 40.575 16.099 -63.308 1.00 51.50 179 LEU A C 1
ATOM 1308 O O . LEU A 1 179 ? 39.541 15.799 -63.915 1.00 51.50 179 LEU A O 1
ATOM 1312 N N . GLU A 1 180 ? 41.235 17.233 -63.560 1.00 50.78 180 GLU A N 1
ATOM 1313 C CA . GLU A 1 180 ? 40.794 18.289 -64.488 1.00 50.78 180 GLU A CA 1
ATOM 1314 C C . GLU A 1 180 ? 41.079 17.981 -65.972 1.00 50.78 180 GLU A C 1
ATOM 1316 O O . GLU A 1 180 ? 40.428 18.536 -66.854 1.00 50.78 180 GLU A O 1
ATOM 1321 N N . ASN A 1 181 ? 42.011 17.071 -66.281 1.00 51.56 181 ASN A N 1
ATOM 1322 C CA . ASN A 1 181 ? 42.348 16.717 -67.665 1.00 51.56 181 ASN A CA 1
ATOM 1323 C C . ASN A 1 181 ? 41.417 15.637 -68.257 1.00 51.56 181 ASN A C 1
ATOM 1325 O O . ASN A 1 181 ? 41.411 14.489 -67.810 1.00 51.56 181 ASN A O 1
ATOM 1329 N N . GLU A 1 182 ? 40.714 15.959 -69.349 1.00 48.41 182 GLU A N 1
ATOM 1330 C CA . GLU A 1 182 ? 39.856 15.006 -70.086 1.00 48.41 182 GLU A CA 1
ATOM 1331 C C . GLU A 1 182 ? 40.635 13.817 -70.681 1.00 48.41 182 GLU A C 1
ATOM 1333 O O . GLU A 1 182 ? 40.100 12.716 -70.811 1.00 48.41 182 GLU A O 1
ATOM 1338 N N . LYS A 1 183 ? 41.928 14.000 -70.988 1.00 49.06 183 LYS A N 1
ATOM 1339 C CA . LYS A 1 183 ? 42.802 12.940 -71.529 1.00 49.06 183 LYS A CA 1
ATOM 1340 C C . LYS A 1 183 ? 43.060 11.783 -70.556 1.00 49.06 183 LYS A C 1
ATOM 1342 O O . LYS A 1 183 ? 43.561 10.746 -70.976 1.00 49.06 183 LYS A O 1
ATOM 1347 N N . SER A 1 184 ? 42.711 11.930 -69.279 1.00 51.28 184 SER A N 1
ATOM 1348 C CA . SER A 1 184 ? 42.939 10.903 -68.257 1.00 51.28 184 SER A CA 1
ATOM 1349 C C . SER A 1 184 ? 41.959 9.719 -68.330 1.00 51.28 184 SER A C 1
ATOM 1351 O O . SER A 1 184 ? 42.198 8.711 -67.669 1.00 51.28 184 SER A O 1
ATOM 1353 N N . LEU A 1 185 ? 40.868 9.798 -69.110 1.00 47.50 185 LEU A N 1
ATOM 1354 C CA . LEU A 1 185 ? 39.844 8.739 -69.139 1.00 47.50 185 LEU A CA 1
ATOM 1355 C C . LEU A 1 185 ? 40.323 7.404 -69.739 1.00 47.50 185 LEU A C 1
ATOM 1357 O O . LEU A 1 185 ? 39.859 6.356 -69.297 1.00 47.50 185 LEU A O 1
ATOM 1361 N N . GLU A 1 186 ? 41.253 7.408 -70.698 1.00 48.94 186 GLU A N 1
ATOM 1362 C CA . GLU A 1 186 ? 41.769 6.167 -71.312 1.00 48.94 186 GLU A CA 1
ATOM 1363 C C . GLU A 1 186 ? 42.767 5.410 -70.413 1.00 48.94 186 GLU A C 1
ATOM 1365 O O . GLU A 1 186 ? 43.093 4.256 -70.687 1.00 48.94 186 GLU A O 1
ATOM 1370 N N . LEU A 1 187 ? 43.224 6.036 -69.320 1.00 52.44 187 LEU A N 1
ATOM 1371 C CA . LEU A 1 187 ? 44.180 5.482 -68.352 1.00 52.44 187 LEU A CA 1
ATOM 1372 C C . LEU A 1 187 ? 43.532 5.022 -67.033 1.00 52.44 187 LEU A C 1
ATOM 1374 O O . LEU A 1 187 ? 44.243 4.636 -66.105 1.00 52.44 187 LEU A O 1
ATOM 1378 N N . ILE A 1 188 ? 42.198 5.030 -66.931 1.00 59.47 188 ILE A N 1
ATOM 1379 C CA . ILE A 1 188 ? 41.493 4.482 -65.763 1.00 59.47 188 ILE A CA 1
ATOM 1380 C C . ILE A 1 188 ? 41.622 2.953 -65.784 1.00 59.47 188 ILE A C 1
ATOM 1382 O O . ILE A 1 188 ? 40.969 2.269 -66.575 1.00 59.47 188 ILE A O 1
ATOM 1386 N N . ASP A 1 189 ? 42.460 2.409 -64.900 1.00 64.19 189 ASP A N 1
ATOM 1387 C CA . ASP A 1 189 ? 42.649 0.964 -64.782 1.00 64.19 189 ASP A CA 1
ATOM 1388 C C . ASP A 1 189 ? 41.342 0.259 -64.373 1.00 64.19 189 ASP A C 1
ATOM 1390 O O . ASP A 1 189 ? 40.705 0.580 -63.366 1.00 64.19 189 ASP A O 1
ATOM 1394 N N . LYS A 1 190 ? 40.967 -0.769 -65.139 1.00 69.88 190 LYS A N 1
ATOM 1395 C CA . LYS A 1 190 ? 39.816 -1.633 -64.850 1.00 69.88 190 LYS A CA 1
ATOM 1396 C C . LYS A 1 190 ? 39.977 -2.377 -63.521 1.00 69.88 190 LYS A C 1
ATOM 1398 O O . LYS A 1 190 ? 38.972 -2.672 -62.878 1.00 69.88 190 LYS A O 1
ATOM 1403 N N . SER A 1 191 ? 41.211 -2.648 -63.082 1.00 71.94 191 SER A N 1
ATOM 1404 C CA . SER A 1 191 ? 41.463 -3.254 -61.767 1.00 71.94 191 SER A CA 1
ATOM 1405 C C . SER A 1 191 ? 41.033 -2.327 -60.622 1.00 71.94 191 SER A C 1
ATOM 1407 O O . SER A 1 191 ? 40.356 -2.777 -59.698 1.00 71.94 191 SER A O 1
ATOM 1409 N N . LEU A 1 192 ? 41.309 -1.020 -60.737 1.00 74.25 192 LEU A N 1
ATOM 1410 C CA . LEU A 1 192 ? 40.885 0.002 -59.777 1.00 74.25 192 LEU A CA 1
ATOM 1411 C C . LEU A 1 192 ? 39.359 0.146 -59.746 1.00 74.25 192 LEU A C 1
ATOM 1413 O O . LEU A 1 192 ? 38.782 0.240 -58.662 1.00 74.25 192 LEU A O 1
ATOM 1417 N N . VAL A 1 193 ? 38.698 0.128 -60.911 1.00 77.88 193 VAL A N 1
ATOM 1418 C CA . VAL A 1 193 ? 37.225 0.166 -60.996 1.00 77.88 193 VAL A CA 1
ATOM 1419 C C . VAL A 1 193 ? 36.625 -1.020 -60.242 1.00 77.88 193 VAL A C 1
ATOM 1421 O O . VAL A 1 193 ? 35.863 -0.811 -59.301 1.00 77.88 193 VAL A O 1
ATOM 1424 N N . HIS A 1 194 ? 37.034 -2.251 -60.556 1.00 80.25 194 HIS A N 1
ATOM 1425 C CA . HIS A 1 194 ? 36.488 -3.443 -59.901 1.00 80.25 194 HIS A CA 1
ATOM 1426 C C . HIS A 1 194 ? 36.849 -3.549 -58.411 1.00 80.25 194 HIS A C 1
ATOM 1428 O O . HIS A 1 194 ? 36.030 -4.017 -57.619 1.00 80.25 194 HIS A O 1
ATOM 1434 N N . ALA A 1 195 ? 38.028 -3.078 -57.990 1.00 78.50 195 ALA A N 1
ATOM 1435 C CA . ALA A 1 195 ? 38.383 -2.979 -56.572 1.00 78.50 195 ALA A CA 1
ATOM 1436 C C . ALA A 1 195 ? 37.485 -1.973 -55.825 1.00 78.50 195 ALA A C 1
ATOM 1438 O O . ALA A 1 195 ? 37.065 -2.230 -54.696 1.00 78.50 195 ALA A O 1
ATOM 1439 N N . THR A 1 196 ? 37.139 -0.858 -56.475 1.00 81.81 196 THR A N 1
ATOM 1440 C CA . THR A 1 196 ? 36.226 0.166 -55.940 1.00 81.81 196 THR A CA 1
ATOM 1441 C C . THR A 1 196 ? 34.788 -0.357 -55.850 1.00 81.81 196 THR A C 1
ATOM 1443 O O . THR A 1 196 ? 34.142 -0.195 -54.817 1.00 81.81 196 THR A O 1
ATOM 1446 N N . GLU A 1 197 ? 34.300 -1.042 -56.889 1.00 85.62 197 GLU A N 1
ATOM 1447 C CA . GLU A 1 197 ? 32.980 -1.693 -56.900 1.00 85.62 197 GLU A CA 1
ATOM 1448 C C . GLU A 1 197 ? 32.869 -2.763 -55.801 1.00 85.62 197 GLU A C 1
ATOM 1450 O O . GLU A 1 197 ? 31.889 -2.781 -55.056 1.00 85.62 197 GLU A O 1
ATOM 1455 N N . SER A 1 198 ? 33.905 -3.594 -55.636 1.00 85.56 198 SER A N 1
ATOM 1456 C CA . SER A 1 198 ? 33.963 -4.630 -54.593 1.00 85.56 198 SER A CA 1
ATOM 1457 C C . SER A 1 198 ? 33.893 -4.031 -53.185 1.00 85.56 198 SER A C 1
ATOM 1459 O O . SER A 1 198 ? 33.093 -4.478 -52.365 1.00 85.56 198 SER A O 1
ATOM 1461 N N . ALA A 1 199 ? 34.653 -2.964 -52.913 1.00 85.44 199 ALA A N 1
ATOM 1462 C CA . ALA A 1 199 ? 34.610 -2.303 -51.610 1.00 85.44 199 ALA A CA 1
ATOM 1463 C C . ALA A 1 199 ? 33.244 -1.667 -51.308 1.00 85.44 199 ALA A C 1
ATOM 1465 O O . ALA A 1 199 ? 32.808 -1.707 -50.162 1.00 85.44 199 ALA A O 1
ATOM 1466 N N . ILE A 1 200 ? 32.522 -1.141 -52.306 1.00 88.25 200 ILE A N 1
ATOM 1467 C CA . ILE A 1 200 ? 31.153 -0.633 -52.096 1.00 88.25 200 ILE A CA 1
ATOM 1468 C C . ILE A 1 200 ? 30.196 -1.766 -51.699 1.00 88.25 200 ILE A C 1
ATOM 1470 O O . ILE A 1 200 ? 29.343 -1.557 -50.834 1.00 88.25 200 ILE A O 1
ATOM 1474 N N . ILE A 1 201 ? 30.353 -2.971 -52.260 1.00 87.62 201 ILE A N 1
ATOM 1475 C CA . ILE A 1 201 ? 29.579 -4.152 -51.845 1.00 87.62 201 ILE A CA 1
ATOM 1476 C C . ILE A 1 201 ? 29.888 -4.493 -50.378 1.00 87.62 201 ILE A C 1
ATOM 1478 O O . ILE A 1 201 ? 28.961 -4.561 -49.565 1.00 87.62 201 ILE A O 1
ATOM 1482 N N . ASP A 1 202 ? 31.165 -4.619 -50.010 1.00 85.19 202 ASP A N 1
ATOM 1483 C CA . ASP A 1 202 ? 31.583 -4.955 -48.640 1.00 85.19 202 ASP A CA 1
ATOM 1484 C C . ASP A 1 202 ? 31.163 -3.891 -47.613 1.00 85.19 202 ASP A C 1
ATOM 1486 O O . ASP A 1 202 ? 30.675 -4.223 -46.526 1.00 85.19 202 ASP A O 1
ATOM 1490 N N . TRP A 1 203 ? 31.299 -2.605 -47.949 1.00 92.00 203 TRP A N 1
ATOM 1491 C CA . TRP A 1 203 ? 30.833 -1.499 -47.110 1.00 92.00 203 TRP A CA 1
ATOM 1492 C C . TRP A 1 203 ? 29.314 -1.529 -46.952 1.00 92.00 203 TRP A C 1
ATOM 1494 O O . TRP A 1 203 ? 28.833 -1.340 -45.837 1.00 92.00 203 TRP A O 1
ATOM 1504 N N . SER A 1 204 ? 28.556 -1.831 -48.013 1.00 89.06 204 SER A N 1
ATOM 1505 C CA . SER A 1 204 ? 27.093 -1.923 -47.927 1.00 89.06 204 SER A CA 1
ATOM 1506 C C . SER A 1 204 ? 26.643 -3.016 -46.959 1.00 89.06 204 SER A C 1
ATOM 1508 O O . SER A 1 204 ? 25.756 -2.772 -46.141 1.00 89.06 204 SER A O 1
ATOM 1510 N N . TYR A 1 205 ? 27.306 -4.178 -46.953 1.00 89.56 205 TYR A N 1
ATOM 1511 C CA . TYR A 1 205 ? 27.011 -5.252 -46.005 1.00 89.56 205 TYR A CA 1
ATOM 1512 C C . TYR A 1 205 ? 27.348 -4.855 -44.558 1.00 89.56 205 TYR A C 1
ATOM 1514 O O . TYR A 1 205 ? 26.537 -5.060 -43.651 1.00 89.56 205 TYR A O 1
ATOM 1522 N N . GLN A 1 206 ? 28.512 -4.235 -44.334 1.00 89.38 206 GLN A N 1
ATOM 1523 C CA . GLN A 1 206 ? 28.927 -3.776 -43.003 1.00 89.38 206 GLN A CA 1
ATOM 1524 C C . GLN A 1 206 ? 28.022 -2.666 -42.453 1.00 89.38 206 GLN A C 1
ATOM 1526 O O . GLN A 1 206 ? 27.592 -2.736 -41.302 1.00 89.38 206 GLN A O 1
ATOM 1531 N N . ILE A 1 207 ? 27.678 -1.679 -43.280 1.00 92.19 207 ILE A N 1
ATOM 1532 C CA . ILE A 1 207 ? 26.802 -0.562 -42.912 1.00 92.19 207 ILE A CA 1
ATOM 1533 C C . ILE A 1 207 ? 25.381 -1.060 -42.649 1.00 92.19 207 ILE A C 1
ATOM 1535 O O . ILE A 1 207 ? 24.810 -0.728 -41.614 1.00 92.19 207 ILE A O 1
ATOM 1539 N N . GLN A 1 208 ? 24.826 -1.929 -43.499 1.00 91.69 208 GLN A N 1
ATOM 1540 C CA . GLN A 1 208 ? 23.512 -2.534 -43.253 1.00 91.69 208 GLN A CA 1
ATOM 1541 C C . GLN A 1 208 ? 23.493 -3.381 -41.970 1.00 91.69 208 GLN A C 1
ATOM 1543 O O . GLN A 1 208 ? 22.494 -3.379 -41.253 1.00 91.69 208 GLN A O 1
ATOM 1548 N N . ARG A 1 209 ? 24.598 -4.053 -41.615 1.00 89.19 209 ARG A N 1
ATOM 1549 C CA . ARG A 1 209 ? 24.738 -4.741 -40.319 1.00 89.19 209 ARG A CA 1
ATOM 1550 C C . ARG A 1 209 ? 24.818 -3.765 -39.135 1.00 89.19 209 ARG A C 1
ATOM 1552 O O . ARG A 1 209 ? 24.293 -4.085 -38.074 1.00 89.19 209 ARG A O 1
ATOM 1559 N N . ALA A 1 210 ? 25.434 -2.593 -39.294 1.00 89.50 210 ALA A N 1
ATOM 1560 C CA . ALA A 1 210 ? 25.469 -1.561 -38.254 1.00 89.50 210 ALA A CA 1
ATOM 1561 C C . ALA A 1 210 ? 24.098 -0.885 -38.052 1.00 89.50 210 ALA A C 1
ATOM 1563 O O . ALA A 1 210 ? 23.658 -0.716 -36.916 1.00 89.50 210 ALA A O 1
ATOM 1564 N N . LEU A 1 211 ? 23.397 -0.566 -39.145 1.00 91.62 211 LEU A N 1
ATOM 1565 C CA . LEU A 1 211 ? 22.066 0.050 -39.134 1.00 91.62 211 LEU A CA 1
ATOM 1566 C C . LEU A 1 211 ? 21.008 -0.844 -38.464 1.00 91.62 211 LEU A C 1
ATOM 1568 O O . LEU A 1 211 ? 20.166 -0.330 -37.727 1.00 91.62 211 LEU A O 1
ATOM 1572 N N . LYS A 1 212 ? 21.084 -2.166 -38.678 1.00 90.88 212 LYS A N 1
ATOM 1573 C CA . LYS A 1 212 ? 20.137 -3.173 -38.157 1.00 90.88 212 LYS A CA 1
ATOM 1574 C C . LYS A 1 212 ? 20.216 -3.462 -36.653 1.00 90.88 212 LYS A C 1
ATOM 1576 O O . LYS A 1 212 ? 19.351 -4.179 -36.170 1.00 90.88 212 LYS A O 1
ATOM 1581 N N . LYS A 1 213 ? 21.212 -2.940 -35.924 1.00 88.69 213 LYS A N 1
ATOM 1582 C CA . LYS A 1 213 ? 21.282 -3.073 -34.454 1.00 88.69 213 LYS A CA 1
ATOM 1583 C C . LYS A 1 213 ? 20.053 -2.413 -33.809 1.00 88.69 213 LYS A C 1
ATOM 1585 O O . LYS A 1 213 ? 19.769 -1.258 -34.144 1.00 88.69 213 LYS A O 1
ATOM 1590 N N . GLU A 1 214 ? 19.400 -3.061 -32.852 1.00 88.31 214 GLU A N 1
ATOM 1591 C CA . GLU A 1 214 ? 18.275 -2.515 -32.073 1.00 88.31 214 GLU A CA 1
ATOM 1592 C C . GLU A 1 214 ? 18.570 -2.508 -30.564 1.00 88.31 214 GLU A C 1
ATOM 1594 O O . GLU A 1 214 ? 19.257 -3.388 -30.050 1.00 88.31 214 GLU A O 1
ATOM 1599 N N . SER A 1 215 ? 18.023 -1.539 -29.819 1.00 90.06 215 SER A N 1
ATOM 1600 C CA . SER A 1 215 ? 18.202 -1.495 -28.359 1.00 90.06 215 SER A CA 1
ATOM 1601 C C . SER A 1 215 ? 17.335 -2.507 -27.605 1.00 90.06 215 SER A C 1
ATOM 1603 O O . SER A 1 215 ? 17.650 -2.873 -26.478 1.00 90.06 215 SER A O 1
ATOM 1605 N N . SER A 1 216 ? 16.290 -3.027 -28.251 1.00 89.06 216 SER A N 1
ATOM 1606 C CA . SER A 1 216 ? 15.434 -4.116 -27.772 1.00 89.06 216 SER A CA 1
ATOM 1607 C C . SER A 1 216 ? 16.150 -5.471 -27.666 1.00 89.06 216 SER A C 1
ATOM 1609 O O . SER A 1 216 ? 15.654 -6.357 -26.968 1.00 89.06 216 SER A O 1
ATOM 1611 N N . GLU A 1 217 ? 17.298 -5.663 -28.329 1.00 88.81 217 GLU A N 1
ATOM 1612 C CA . GLU A 1 217 ? 17.993 -6.960 -28.409 1.00 88.81 217 GLU A CA 1
ATOM 1613 C C . GLU A 1 217 ? 18.253 -7.639 -27.043 1.00 88.81 217 GLU A C 1
ATOM 1615 O O . GLU A 1 217 ? 17.948 -8.829 -26.930 1.00 88.81 217 GLU A O 1
ATOM 1620 N N . PRO A 1 218 ? 18.740 -6.958 -25.980 1.00 88.81 218 PRO A N 1
ATOM 1621 C CA . PRO A 1 218 ? 19.024 -7.617 -24.703 1.00 88.81 218 PRO A CA 1
ATOM 1622 C C . PRO A 1 218 ? 17.756 -8.092 -23.979 1.00 88.81 218 PRO A C 1
ATOM 1624 O O . PRO A 1 218 ? 17.773 -9.166 -23.378 1.00 88.81 218 PRO A O 1
ATOM 1627 N N . LEU A 1 219 ? 16.657 -7.331 -24.073 1.00 87.75 219 LEU A N 1
ATOM 1628 C CA . LEU A 1 219 ? 15.344 -7.689 -23.515 1.00 87.75 219 LEU A CA 1
ATOM 1629 C C . LEU A 1 219 ? 14.724 -8.872 -24.273 1.00 87.75 219 LEU A C 1
ATOM 1631 O O . LEU A 1 219 ? 14.214 -9.803 -23.654 1.00 87.75 219 LEU A O 1
ATOM 1635 N N . LEU A 1 220 ? 14.829 -8.882 -25.607 1.00 86.31 220 LEU A N 1
ATOM 1636 C CA . LEU A 1 220 ? 14.369 -9.993 -26.453 1.00 86.31 220 LEU A CA 1
ATOM 1637 C C . LEU A 1 220 ? 15.160 -11.292 -26.216 1.00 86.31 220 LEU A C 1
ATOM 1639 O O . LEU A 1 220 ? 14.631 -12.380 -26.429 1.00 86.31 220 LEU A O 1
ATOM 1643 N N . GLN A 1 221 ? 16.402 -11.188 -25.739 1.00 87.19 221 GLN A N 1
ATOM 1644 C CA . GLN A 1 221 ? 17.226 -12.318 -25.291 1.00 87.19 221 GLN A CA 1
ATOM 1645 C C . GLN A 1 221 ? 16.896 -12.792 -23.858 1.00 87.19 221 GLN A C 1
ATOM 1647 O O . GLN A 1 221 ? 17.532 -13.724 -23.369 1.00 87.19 221 GLN A O 1
ATOM 1652 N N . GLY A 1 222 ? 15.925 -12.176 -23.173 1.00 82.56 222 GLY A N 1
ATOM 1653 C CA . GLY A 1 222 ? 15.517 -12.537 -21.809 1.00 82.56 222 GLY A CA 1
ATOM 1654 C C . GLY A 1 222 ? 16.389 -11.948 -20.693 1.00 82.56 222 GLY A C 1
ATOM 1655 O O . GLY A 1 222 ? 16.228 -12.326 -19.532 1.00 82.56 222 GLY A O 1
ATOM 1656 N N . ASN A 1 223 ? 17.302 -11.023 -21.008 1.00 88.12 223 ASN A N 1
ATOM 1657 C CA . ASN A 1 223 ? 18.075 -10.312 -19.989 1.00 88.12 223 ASN A CA 1
ATOM 1658 C C . ASN A 1 223 ? 17.222 -9.229 -19.309 1.00 88.12 223 ASN A C 1
ATOM 1660 O O . ASN A 1 223 ? 16.224 -8.760 -19.853 1.00 88.12 223 ASN A O 1
ATOM 1664 N N . ASN A 1 224 ? 17.676 -8.765 -18.142 1.00 90.62 224 ASN A N 1
ATOM 1665 C CA . ASN A 1 224 ? 17.038 -7.690 -17.378 1.00 90.62 224 ASN A CA 1
ATOM 1666 C C . ASN A 1 224 ? 17.936 -6.433 -17.331 1.00 90.62 224 ASN A C 1
ATOM 1668 O O . ASN A 1 224 ? 18.515 -6.152 -16.282 1.00 90.62 224 ASN A O 1
ATOM 1672 N N . PRO A 1 225 ? 18.124 -5.706 -18.452 1.00 94.62 225 PRO A N 1
ATOM 1673 C CA . PRO A 1 225 ? 18.948 -4.499 -18.489 1.00 94.62 225 PRO A CA 1
ATOM 1674 C C . PRO A 1 225 ? 18.321 -3.324 -17.720 1.00 94.62 225 PRO A C 1
ATOM 1676 O O . PRO A 1 225 ? 17.106 -3.260 -17.527 1.00 94.62 225 PRO A O 1
ATOM 1679 N N . ASN A 1 226 ? 19.177 -2.384 -17.313 1.00 94.62 226 ASN A N 1
ATOM 1680 C CA . ASN A 1 226 ? 18.830 -1.141 -16.614 1.00 94.62 226 ASN A CA 1
ATOM 1681 C C . ASN A 1 226 ? 18.952 0.068 -17.561 1.00 94.62 226 ASN A C 1
ATOM 1683 O O . ASN A 1 226 ? 19.770 -0.007 -18.474 1.00 94.62 226 ASN A O 1
ATOM 1687 N N . PRO A 1 227 ? 18.316 1.231 -17.279 1.00 95.12 227 PRO A N 1
ATOM 1688 C CA . PRO A 1 227 ? 18.124 2.348 -18.230 1.00 95.12 227 PRO A CA 1
ATOM 1689 C C . PRO A 1 227 ? 19.393 2.977 -18.815 1.00 95.12 227 PRO A C 1
ATOM 1691 O O . PRO A 1 227 ? 19.343 3.772 -19.752 1.00 95.12 227 PRO A O 1
ATOM 1694 N N . LYS A 1 228 ? 20.553 2.662 -18.233 1.00 93.56 228 LYS A N 1
ATOM 1695 C CA . LYS A 1 228 ? 21.862 3.014 -18.782 1.00 93.56 228 LYS A CA 1
ATOM 1696 C C . LYS A 1 228 ? 22.152 2.288 -20.096 1.00 93.56 228 LYS A C 1
ATOM 1698 O O . LYS A 1 228 ? 22.891 2.839 -20.898 1.00 93.56 228 LYS A O 1
ATOM 1703 N N . VAL A 1 229 ? 21.580 1.106 -20.326 1.00 93.44 229 VAL A N 1
ATOM 1704 C CA . VAL A 1 229 ? 21.790 0.304 -21.539 1.00 93.44 229 VAL A CA 1
ATOM 1705 C C . VAL A 1 229 ? 21.147 0.988 -22.744 1.00 93.44 229 VAL A C 1
ATOM 1707 O O . VAL A 1 229 ? 21.857 1.230 -23.717 1.00 93.44 229 VAL A O 1
ATOM 1710 N N . GLU A 1 230 ? 19.887 1.424 -22.659 1.00 95.00 230 GLU A N 1
ATOM 1711 C CA . GLU A 1 230 ? 19.259 2.282 -23.680 1.00 95.00 230 GLU A CA 1
ATOM 1712 C C . GLU A 1 230 ? 20.073 3.577 -23.921 1.00 95.00 230 GLU A C 1
ATOM 1714 O O . GLU A 1 230 ? 20.379 3.938 -25.061 1.00 95.00 230 GLU A O 1
ATOM 1719 N N . LEU A 1 231 ? 20.492 4.266 -22.850 1.00 94.81 231 LEU A N 1
ATOM 1720 C CA . LEU A 1 231 ? 21.274 5.512 -22.936 1.00 94.81 231 LEU A CA 1
ATOM 1721 C C . LEU A 1 231 ? 22.655 5.320 -23.598 1.00 94.81 231 LEU A C 1
ATOM 1723 O O . LEU A 1 231 ? 23.074 6.150 -24.412 1.00 94.81 231 LEU A O 1
ATOM 1727 N N . GLU A 1 232 ? 23.369 4.248 -23.257 1.00 94.00 232 GLU A N 1
ATOM 1728 C CA . GLU A 1 232 ? 24.678 3.914 -23.825 1.00 94.00 232 GLU A CA 1
ATOM 1729 C C . GLU A 1 232 ? 24.551 3.349 -25.241 1.00 94.00 232 GLU A C 1
ATOM 1731 O O . GLU A 1 232 ? 25.374 3.693 -26.088 1.00 94.00 232 GLU A O 1
ATOM 1736 N N . PHE A 1 233 ? 23.499 2.583 -25.553 1.00 94.75 233 PHE A N 1
ATOM 1737 C CA . PHE A 1 233 ? 23.198 2.139 -26.916 1.00 94.75 233 PHE A CA 1
ATOM 1738 C C . PHE A 1 233 ? 23.055 3.334 -27.861 1.00 94.75 233 PHE A C 1
ATOM 1740 O O . PHE A 1 233 ? 23.751 3.392 -28.876 1.00 94.75 233 PHE A O 1
ATOM 1747 N N . TRP A 1 234 ? 22.207 4.314 -27.532 1.00 95.56 234 TRP A N 1
ATOM 1748 C CA . TRP A 1 234 ? 21.970 5.456 -28.424 1.00 95.56 234 TRP A CA 1
ATOM 1749 C C . TRP A 1 234 ? 23.185 6.371 -28.553 1.00 95.56 234 TRP A C 1
ATOM 1751 O O . TRP A 1 234 ? 23.465 6.853 -29.654 1.00 95.56 234 TRP A O 1
ATOM 1761 N N . LYS A 1 235 ? 23.965 6.541 -27.477 1.00 94.88 235 LYS A N 1
ATOM 1762 C CA . LYS A 1 235 ? 25.264 7.219 -27.555 1.00 94.88 235 LYS A CA 1
ATOM 1763 C C . LYS A 1 235 ? 26.226 6.469 -28.484 1.00 94.88 235 LYS A C 1
ATOM 1765 O O . LYS A 1 235 ? 26.753 7.059 -29.422 1.00 94.88 235 LYS A O 1
ATOM 1770 N N . ASN A 1 236 ? 26.437 5.174 -28.256 1.00 93.00 236 ASN A N 1
ATOM 1771 C CA . ASN A 1 236 ? 27.388 4.370 -29.024 1.00 93.00 236 ASN A CA 1
ATOM 1772 C C . ASN A 1 236 ? 26.962 4.251 -30.499 1.00 93.00 236 ASN A C 1
ATOM 1774 O O . ASN A 1 236 ? 27.811 4.307 -31.383 1.00 93.00 236 ASN A O 1
ATOM 1778 N N . ARG A 1 237 ? 25.655 4.177 -30.786 1.00 94.19 237 ARG A N 1
ATOM 1779 C CA . ARG A 1 237 ? 25.096 4.230 -32.148 1.00 94.19 237 ARG A CA 1
ATOM 1780 C C . ARG A 1 237 ? 25.361 5.579 -32.822 1.00 94.19 237 ARG A C 1
ATOM 1782 O O . ARG A 1 237 ? 25.685 5.595 -34.005 1.00 94.19 237 ARG A O 1
ATOM 1789 N N . CYS A 1 238 ? 25.275 6.692 -32.089 1.00 94.25 238 CYS A N 1
ATOM 1790 C CA . CYS A 1 238 ? 25.678 8.007 -32.590 1.00 94.25 238 CYS A CA 1
ATOM 1791 C C . CYS A 1 238 ? 27.191 8.054 -32.891 1.00 94.25 238 CYS A C 1
ATOM 1793 O O . CYS A 1 238 ? 27.573 8.412 -34.003 1.00 94.25 238 CYS A O 1
ATOM 1795 N N . ASP A 1 239 ? 28.037 7.616 -31.949 1.00 93.12 239 ASP A N 1
ATOM 1796 C CA . ASP A 1 239 ? 29.506 7.578 -32.083 1.00 93.12 239 ASP A CA 1
ATOM 1797 C C . ASP A 1 239 ? 29.991 6.665 -33.244 1.00 93.12 239 ASP A C 1
ATOM 1799 O O . ASP A 1 239 ? 31.029 6.940 -33.860 1.00 93.12 239 ASP A O 1
ATOM 1803 N N . ASP A 1 240 ? 29.262 5.577 -33.534 1.00 93.25 240 ASP A N 1
ATOM 1804 C CA . ASP A 1 240 ? 29.498 4.611 -34.626 1.00 93.25 240 ASP A CA 1
ATOM 1805 C C . ASP A 1 240 ? 29.045 5.181 -35.985 1.00 93.25 240 ASP A C 1
ATOM 1807 O O . ASP A 1 240 ? 29.844 5.281 -36.920 1.00 93.25 240 ASP A O 1
ATOM 1811 N N . LEU A 1 241 ? 27.798 5.661 -36.090 1.00 94.81 241 LEU A N 1
ATOM 1812 C CA . LEU A 1 241 ? 27.256 6.239 -37.329 1.00 94.81 241 LEU A CA 1
ATOM 1813 C C . LEU A 1 241 ? 27.968 7.536 -37.737 1.00 94.81 241 LEU A C 1
ATOM 1815 O O . LEU A 1 241 ? 28.184 7.762 -38.927 1.00 94.81 241 LEU A O 1
ATOM 1819 N N . GLU A 1 242 ? 28.405 8.361 -36.783 1.00 94.31 242 GLU A N 1
ATOM 1820 C CA . GLU A 1 242 ? 29.240 9.534 -37.065 1.00 94.31 242 GLU A CA 1
ATOM 1821 C C . GLU A 1 242 ? 30.624 9.124 -37.587 1.00 94.31 242 GLU A C 1
ATOM 1823 O O . GLU A 1 242 ? 31.180 9.777 -38.474 1.00 94.31 242 GLU A O 1
ATOM 1828 N N . CYS A 1 243 ? 31.174 8.008 -37.101 1.00 93.25 243 CYS A N 1
ATOM 1829 C CA . CYS A 1 243 ? 32.422 7.462 -37.622 1.00 93.25 243 CYS A CA 1
ATOM 1830 C C . CYS A 1 243 ? 32.256 6.942 -39.059 1.00 93.25 243 CYS A C 1
ATOM 1832 O O . CYS A 1 243 ? 33.089 7.252 -39.912 1.00 93.25 243 CYS A O 1
ATOM 1834 N N . ILE A 1 244 ? 31.176 6.215 -39.364 1.00 92.94 244 ILE A N 1
ATOM 1835 C CA . ILE A 1 244 ? 30.842 5.762 -40.729 1.00 92.94 244 ILE A CA 1
ATOM 1836 C C . ILE A 1 244 ? 30.664 6.967 -41.667 1.00 92.94 244 ILE A C 1
ATOM 1838 O O . ILE A 1 244 ? 31.308 7.042 -42.714 1.00 92.94 244 ILE A O 1
ATOM 1842 N N . TYR A 1 245 ? 29.838 7.940 -41.280 1.00 93.69 245 TYR A N 1
ATOM 1843 C CA . TYR A 1 245 ? 29.543 9.135 -42.076 1.00 93.69 245 TYR A CA 1
ATOM 1844 C C . TYR A 1 245 ? 30.805 9.936 -42.423 1.00 93.69 245 TYR A C 1
ATOM 1846 O O . TYR A 1 245 ? 31.013 10.319 -43.576 1.00 93.69 245 TYR A O 1
ATOM 1854 N N . ASN A 1 246 ? 31.693 10.142 -41.446 1.00 92.69 246 ASN A N 1
ATOM 1855 C CA . ASN A 1 246 ? 32.950 10.851 -41.671 1.00 92.69 246 ASN A CA 1
ATOM 1856 C C . ASN A 1 246 ? 33.914 10.066 -42.580 1.00 92.69 246 ASN A C 1
ATOM 1858 O O . ASN A 1 246 ? 34.551 10.679 -43.437 1.00 92.69 246 ASN A O 1
ATOM 1862 N N . GLN A 1 247 ? 33.979 8.731 -42.472 1.00 92.44 247 GLN A N 1
ATOM 1863 C CA . GLN A 1 247 ? 34.766 7.886 -43.387 1.00 92.44 247 GLN A CA 1
ATOM 1864 C C . GLN A 1 247 ? 34.278 8.015 -44.841 1.00 92.44 247 GLN A C 1
ATOM 1866 O O . GLN A 1 247 ? 35.082 8.287 -45.739 1.00 92.44 247 GLN A O 1
ATOM 1871 N N . LEU A 1 248 ? 32.961 7.916 -45.067 1.00 91.00 248 LEU A N 1
ATOM 1872 C CA . LEU A 1 248 ? 32.342 8.027 -46.396 1.00 91.00 248 LEU A CA 1
ATOM 1873 C C . LEU A 1 248 ? 32.533 9.407 -47.056 1.00 91.00 248 LEU A C 1
ATOM 1875 O O . LEU A 1 248 ? 32.453 9.518 -48.278 1.00 91.00 248 LEU A O 1
ATOM 1879 N N . ARG A 1 249 ? 32.799 10.465 -46.275 1.00 88.62 249 ARG A N 1
ATOM 1880 C CA . ARG A 1 249 ? 32.999 11.841 -46.776 1.00 88.62 249 ARG A CA 1
ATOM 1881 C C . ARG A 1 249 ? 34.468 12.248 -46.985 1.00 88.62 249 ARG A C 1
ATOM 1883 O O . ARG A 1 249 ? 34.719 13.375 -47.434 1.00 88.62 249 ARG A O 1
ATOM 1890 N N . THR A 1 250 ? 35.429 11.364 -46.697 1.00 89.31 250 THR A N 1
ATOM 1891 C CA . THR A 1 250 ? 36.872 11.611 -46.911 1.00 89.31 250 THR A CA 1
ATOM 1892 C C . THR A 1 250 ? 37.221 11.886 -48.383 1.00 89.31 250 THR A C 1
ATOM 1894 O O . THR A 1 250 ? 36.525 11.444 -49.297 1.00 89.31 250 THR A O 1
ATOM 1897 N N . ARG A 1 251 ? 38.344 12.587 -48.640 1.00 82.38 251 ARG A N 1
ATOM 1898 C CA . ARG A 1 251 ? 38.843 12.846 -50.012 1.00 82.38 251 ARG A CA 1
ATOM 1899 C C . ARG A 1 251 ? 39.052 11.544 -50.797 1.00 82.38 251 ARG A C 1
ATOM 1901 O O . ARG A 1 251 ? 38.647 11.478 -51.947 1.00 82.38 251 ARG A O 1
ATOM 1908 N N . LYS A 1 252 ? 39.588 10.489 -50.168 1.00 81.19 252 LYS A N 1
ATOM 1909 C CA . LYS A 1 252 ? 39.830 9.195 -50.835 1.00 81.19 252 LYS A CA 1
ATOM 1910 C C . LYS A 1 252 ? 38.530 8.548 -51.334 1.00 81.19 252 LYS A C 1
ATOM 1912 O O . LYS A 1 252 ? 38.454 8.183 -52.502 1.00 81.19 252 LYS A O 1
ATOM 1917 N N . VAL A 1 253 ? 37.484 8.504 -50.501 1.00 86.88 253 VAL A N 1
ATOM 1918 C CA . VAL A 1 253 ? 36.167 7.968 -50.900 1.00 86.88 253 VAL A CA 1
ATOM 1919 C C . VAL A 1 253 ? 35.470 8.862 -51.936 1.00 86.88 253 VAL A C 1
ATOM 1921 O O . VAL A 1 253 ? 34.802 8.356 -52.835 1.00 86.88 253 VAL A O 1
ATOM 1924 N N . ARG A 1 254 ? 35.671 10.185 -51.891 1.00 83.62 254 ARG A N 1
ATOM 1925 C CA . ARG A 1 254 ? 35.156 11.087 -52.935 1.00 83.62 254 ARG A CA 1
ATOM 1926 C C . ARG A 1 254 ? 35.798 10.819 -54.297 1.00 83.62 254 ARG A C 1
ATOM 1928 O O . ARG A 1 254 ? 35.071 10.631 -55.266 1.00 83.62 254 ARG A O 1
ATOM 1935 N N . ASN A 1 255 ? 37.127 10.708 -54.353 1.00 80.00 255 ASN A N 1
ATOM 1936 C CA . ASN A 1 255 ? 37.851 10.384 -55.585 1.00 80.00 255 ASN A CA 1
ATOM 1937 C C . ASN A 1 255 ? 37.397 9.023 -56.160 1.00 80.00 255 ASN A C 1
ATOM 1939 O O . ASN A 1 255 ? 37.187 8.907 -57.365 1.00 80.00 255 ASN A O 1
ATOM 1943 N N . MET A 1 256 ? 37.171 8.015 -55.304 1.00 83.81 256 MET A N 1
ATOM 1944 C CA . MET A 1 256 ? 36.586 6.721 -55.699 1.00 83.81 256 MET A CA 1
ATOM 1945 C C . MET A 1 256 ? 35.214 6.882 -56.379 1.00 83.81 256 MET A C 1
ATOM 1947 O O . MET A 1 256 ? 34.957 6.265 -57.413 1.00 83.81 256 MET A O 1
ATOM 1951 N N . MET A 1 257 ? 34.345 7.741 -55.840 1.00 84.62 257 MET A N 1
ATOM 1952 C CA . MET A 1 257 ? 33.026 8.007 -56.422 1.00 84.62 257 MET A CA 1
ATOM 1953 C C . MET A 1 257 ? 33.093 8.784 -57.739 1.00 84.62 257 MET A C 1
ATOM 1955 O O . MET A 1 257 ? 32.382 8.432 -58.678 1.00 84.62 257 MET A O 1
ATOM 1959 N N . GLU A 1 258 ? 33.973 9.780 -57.855 1.00 80.38 258 GLU A N 1
ATOM 1960 C CA . GLU A 1 258 ? 34.174 10.534 -59.102 1.00 80.38 258 GLU A CA 1
ATOM 1961 C C . GLU A 1 258 ? 34.673 9.633 -60.248 1.00 80.38 258 GLU A C 1
ATOM 1963 O O . GLU A 1 258 ? 34.243 9.792 -61.394 1.00 80.38 258 GLU A O 1
ATOM 1968 N N . VAL A 1 259 ? 35.515 8.634 -59.951 1.00 78.94 259 VAL A N 1
ATOM 1969 C CA . VAL A 1 259 ? 35.930 7.604 -60.923 1.00 78.94 259 VAL A CA 1
ATOM 1970 C C . VAL A 1 259 ? 34.736 6.756 -61.377 1.00 78.94 259 VAL A C 1
ATOM 1972 O O . VAL A 1 259 ? 34.523 6.599 -62.582 1.00 78.94 259 VAL A O 1
ATOM 1975 N N . LEU A 1 260 ? 33.916 6.249 -60.449 1.00 83.62 260 LEU A N 1
ATOM 1976 C CA . LEU A 1 260 ? 32.745 5.434 -60.798 1.00 83.62 260 LEU A CA 1
ATOM 1977 C C . LEU A 1 260 ? 31.664 6.215 -61.559 1.00 83.62 260 LEU A C 1
ATOM 1979 O O . LEU A 1 260 ? 31.000 5.640 -62.423 1.00 83.62 260 LEU A O 1
ATOM 1983 N N . GLU A 1 261 ? 31.501 7.511 -61.288 1.00 84.62 261 GLU A N 1
ATOM 1984 C CA . GLU A 1 261 ? 30.590 8.383 -62.038 1.00 84.62 261 GLU A CA 1
ATOM 1985 C C . GLU A 1 261 ? 31.076 8.632 -63.470 1.00 84.62 261 GLU A C 1
ATOM 1987 O O . GLU A 1 261 ? 30.278 8.521 -64.405 1.00 84.62 261 GLU A O 1
ATOM 1992 N N . ARG A 1 262 ? 32.381 8.870 -63.675 1.00 80.38 262 ARG A N 1
ATOM 1993 C CA . ARG A 1 262 ? 32.981 8.988 -65.021 1.00 80.38 262 ARG A CA 1
ATOM 1994 C C . ARG A 1 262 ? 32.836 7.694 -65.831 1.00 80.38 262 ARG A C 1
ATOM 1996 O O . ARG A 1 262 ? 32.523 7.752 -67.018 1.00 80.38 262 ARG A O 1
ATOM 2003 N N . VAL A 1 263 ? 33.000 6.538 -65.184 1.00 82.94 263 VAL A N 1
ATOM 2004 C CA . VAL A 1 263 ? 32.838 5.200 -65.792 1.00 82.94 263 VAL A CA 1
ATOM 2005 C C . VAL A 1 263 ? 31.358 4.781 -65.924 1.00 82.94 263 VAL A C 1
ATOM 2007 O O . VAL A 1 263 ? 31.050 3.831 -66.642 1.00 82.94 263 VAL A O 1
ATOM 2010 N N . LYS A 1 264 ? 30.421 5.516 -65.305 1.00 83.94 264 LYS A N 1
ATOM 2011 C CA . LYS A 1 264 ? 28.970 5.229 -65.262 1.00 83.94 2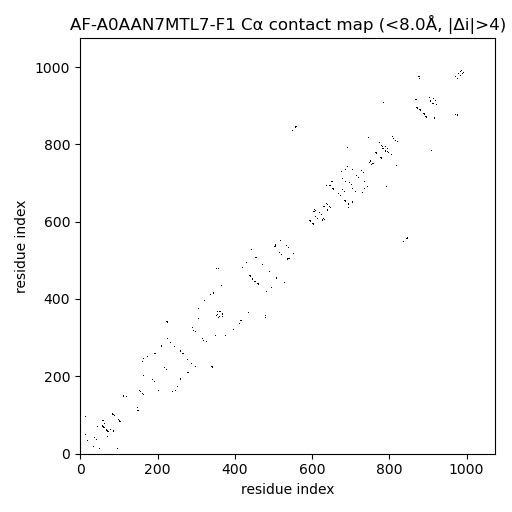64 LYS A CA 1
ATOM 2012 C C . LYS A 1 264 ? 28.633 3.856 -64.657 1.00 83.94 264 LYS A C 1
ATOM 2014 O O . LYS A 1 264 ? 27.731 3.167 -65.133 1.00 83.94 264 LYS A O 1
ATOM 2019 N N . SER A 1 265 ? 29.349 3.463 -63.602 1.00 87.88 265 SER A N 1
ATOM 2020 C CA . SER A 1 265 ? 29.132 2.184 -62.912 1.00 87.88 265 SER A CA 1
ATOM 2021 C C . SER A 1 265 ? 27.735 2.086 -62.281 1.00 87.88 265 SER A C 1
ATOM 2023 O O . SER A 1 265 ? 27.222 3.038 -61.683 1.00 87.88 265 SER A O 1
ATOM 2025 N N . SER A 1 266 ? 27.144 0.890 -62.341 1.00 88.25 266 SER A N 1
ATOM 2026 C CA . SER A 1 266 ? 25.857 0.552 -61.720 1.00 88.25 266 SER A CA 1
ATOM 2027 C C . SER A 1 266 ? 25.853 0.630 -60.189 1.00 88.25 266 SER A C 1
ATOM 2029 O O . SER A 1 266 ? 24.780 0.600 -59.590 1.00 88.25 266 SER A O 1
ATOM 2031 N N . TYR A 1 267 ? 27.018 0.745 -59.543 1.00 88.19 267 TYR A N 1
ATOM 2032 C CA . TYR A 1 267 ? 27.135 0.834 -58.083 1.00 88.19 267 TYR A CA 1
ATOM 2033 C C . TYR A 1 267 ? 26.994 2.264 -57.532 1.00 88.19 267 TYR A C 1
ATOM 2035 O O . TYR A 1 267 ? 26.763 2.434 -56.333 1.00 88.19 267 TYR A O 1
ATOM 2043 N N . VAL A 1 268 ? 27.040 3.301 -58.382 1.00 87.75 268 VAL A N 1
ATOM 2044 C CA . VAL A 1 268 ? 26.881 4.706 -57.948 1.00 87.75 268 VAL A CA 1
ATOM 2045 C C . VAL A 1 268 ? 25.545 4.968 -57.222 1.00 87.75 268 VAL A C 1
ATOM 2047 O O . VAL A 1 268 ? 25.576 5.590 -56.157 1.00 87.75 268 VAL A O 1
ATOM 2050 N N . PRO A 1 269 ? 24.372 4.499 -57.706 1.00 89.88 269 PRO A N 1
ATOM 2051 C CA . PRO A 1 269 ? 23.108 4.675 -56.987 1.00 89.88 269 PRO A CA 1
ATOM 2052 C C . PRO A 1 269 ? 23.078 3.935 -55.644 1.00 89.88 269 PRO A C 1
ATOM 2054 O O . PRO A 1 269 ? 22.532 4.461 -54.677 1.00 89.88 269 PRO A O 1
ATOM 2057 N N . ALA A 1 270 ? 23.702 2.754 -55.561 1.00 88.81 270 ALA A N 1
ATOM 2058 C CA . ALA A 1 270 ? 23.765 1.965 -54.331 1.00 88.81 270 ALA A CA 1
ATOM 2059 C C . ALA A 1 270 ? 24.580 2.681 -53.242 1.00 88.81 270 ALA A C 1
ATOM 2061 O O . ALA A 1 270 ? 24.115 2.794 -52.109 1.00 88.81 270 ALA A O 1
ATOM 2062 N N . PHE A 1 271 ? 25.739 3.256 -53.592 1.00 91.19 271 PHE A N 1
ATOM 2063 C CA . PHE A 1 271 ? 26.511 4.090 -52.665 1.00 91.19 271 PHE A CA 1
ATOM 2064 C C . PHE A 1 271 ? 25.725 5.328 -52.210 1.00 91.19 271 PHE A C 1
ATOM 2066 O O . PHE A 1 271 ? 25.735 5.661 -51.026 1.00 91.19 271 PHE A O 1
ATOM 2073 N N . LYS A 1 272 ? 25.018 6.007 -53.125 1.00 90.19 272 LYS A N 1
ATOM 2074 C CA . LYS A 1 272 ? 24.213 7.190 -52.774 1.00 90.19 272 LYS A CA 1
ATOM 2075 C C . LYS A 1 272 ? 23.058 6.843 -51.830 1.00 90.19 272 LYS A C 1
ATOM 2077 O O . LYS A 1 272 ? 22.861 7.569 -50.862 1.00 90.19 272 LYS A O 1
ATOM 2082 N N . SER A 1 273 ? 22.372 5.717 -52.047 1.00 91.44 273 SER A N 1
ATOM 2083 C CA . SER A 1 273 ? 21.366 5.198 -51.106 1.00 91.44 273 SER A CA 1
ATOM 2084 C C . SER A 1 273 ? 21.988 4.911 -49.738 1.00 91.44 273 SER A C 1
ATOM 2086 O O . SER A 1 273 ? 21.528 5.441 -48.737 1.00 91.44 273 SER A O 1
ATOM 2088 N N . MET A 1 274 ? 23.096 4.166 -49.703 1.00 93.44 274 MET A N 1
ATOM 2089 C CA . MET A 1 274 ? 23.812 3.811 -48.473 1.00 93.44 274 MET A CA 1
ATOM 2090 C C . MET A 1 274 ? 24.272 5.041 -47.669 1.00 93.44 274 MET A C 1
ATOM 2092 O O . MET A 1 274 ? 24.201 5.038 -46.441 1.00 93.44 274 MET A O 1
ATOM 2096 N N . LEU A 1 275 ? 24.720 6.107 -48.340 1.00 92.25 275 LEU A N 1
ATOM 2097 C CA . LEU A 1 275 ? 25.079 7.368 -47.686 1.00 92.25 275 LEU A CA 1
ATOM 2098 C C . LEU A 1 275 ? 23.847 8.088 -47.110 1.00 92.25 275 LEU A C 1
ATOM 2100 O O . LEU A 1 275 ? 23.925 8.609 -45.998 1.00 92.25 275 LEU A O 1
ATOM 2104 N N . MET A 1 276 ? 22.716 8.085 -47.825 1.00 93.88 276 MET A N 1
ATOM 2105 C CA . MET A 1 276 ? 21.450 8.641 -47.328 1.00 93.88 276 MET A CA 1
ATOM 2106 C C . MET A 1 276 ? 20.899 7.846 -46.134 1.00 93.88 276 MET A C 1
ATOM 2108 O O . MET A 1 276 ? 20.455 8.458 -45.164 1.00 93.88 276 MET A O 1
ATOM 2112 N N . ASP A 1 277 ? 20.989 6.513 -46.159 1.00 94.38 277 ASP A N 1
ATOM 2113 C CA . ASP A 1 277 ? 20.589 5.639 -45.047 1.00 94.38 277 ASP A CA 1
ATOM 2114 C C . ASP A 1 277 ? 21.396 5.963 -43.773 1.00 94.38 277 ASP A C 1
ATOM 2116 O O . ASP A 1 277 ? 20.835 6.095 -42.682 1.00 94.38 277 ASP A O 1
ATOM 2120 N N . VAL A 1 278 ? 22.715 6.154 -43.913 1.00 95.69 278 VAL A N 1
ATOM 2121 C CA . VAL A 1 278 ? 23.609 6.554 -42.811 1.00 95.69 278 VAL A CA 1
ATOM 2122 C C . VAL A 1 278 ? 23.309 7.971 -42.321 1.00 95.69 278 VAL A C 1
ATOM 2124 O O . VAL A 1 278 ? 23.277 8.192 -41.113 1.00 95.69 278 VAL A O 1
ATOM 2127 N N . GLU A 1 279 ? 23.074 8.937 -43.212 1.00 95.06 279 GLU A N 1
ATOM 2128 C CA . GLU A 1 279 ? 22.773 10.325 -42.828 1.00 95.06 279 GLU A CA 1
ATOM 2129 C C . GLU A 1 279 ? 21.418 10.446 -42.106 1.00 95.06 279 GLU A C 1
ATOM 2131 O O . GLU A 1 279 ? 21.306 11.162 -41.104 1.00 95.06 279 GLU A O 1
ATOM 2136 N N . ALA A 1 280 ? 20.412 9.681 -42.540 1.00 95.12 280 ALA A N 1
ATOM 2137 C CA . ALA A 1 280 ? 19.125 9.568 -41.859 1.00 95.12 280 ALA A CA 1
ATOM 2138 C C . ALA A 1 280 ? 19.264 8.917 -40.471 1.00 95.12 280 ALA A C 1
ATOM 2140 O O . ALA A 1 280 ? 18.802 9.485 -39.479 1.00 95.12 280 ALA A O 1
ATOM 2141 N N . ALA A 1 281 ? 19.952 7.775 -40.369 1.00 95.00 281 ALA A N 1
ATOM 2142 C CA . ALA A 1 281 ? 20.152 7.078 -39.097 1.00 95.00 281 ALA A CA 1
ATOM 2143 C C . ALA A 1 281 ? 21.047 7.856 -38.113 1.00 95.00 281 ALA A C 1
ATOM 2145 O O . ALA A 1 281 ? 20.840 7.789 -36.902 1.00 95.00 281 ALA A O 1
ATOM 2146 N N . LEU A 1 282 ? 22.024 8.628 -38.604 1.00 95.81 282 LEU A N 1
ATOM 2147 C CA . LEU A 1 282 ? 22.842 9.514 -37.772 1.00 95.81 282 LEU A CA 1
ATOM 2148 C C . LEU A 1 282 ? 22.025 10.706 -37.250 1.00 95.81 282 LEU A C 1
ATOM 2150 O O . LEU A 1 282 ? 22.185 11.109 -36.098 1.00 95.81 282 LEU A O 1
ATOM 2154 N N . THR A 1 283 ? 21.130 11.255 -38.074 1.00 95.75 283 THR A N 1
ATOM 2155 C CA . THR A 1 283 ? 20.185 12.305 -37.658 1.00 95.75 283 THR A CA 1
ATOM 2156 C C . THR A 1 283 ? 19.238 11.784 -36.574 1.00 95.75 283 THR A C 1
ATOM 2158 O O . THR A 1 283 ? 19.054 12.443 -35.550 1.00 95.75 283 THR A O 1
ATOM 2161 N N . GLU A 1 284 ? 18.723 10.564 -36.753 1.00 95.75 284 GLU A N 1
ATOM 2162 C CA . GLU A 1 284 ? 17.910 9.850 -35.765 1.00 95.75 284 GLU A CA 1
ATOM 2163 C C . GLU A 1 284 ? 18.664 9.652 -34.436 1.00 95.75 284 GLU A C 1
ATOM 2165 O O . GLU A 1 284 ? 18.183 10.060 -33.377 1.00 95.75 284 GLU A O 1
ATOM 2170 N N . ALA A 1 285 ? 19.866 9.068 -34.484 1.00 96.06 285 ALA A N 1
ATOM 2171 C CA . ALA A 1 285 ? 20.651 8.756 -33.291 1.00 96.06 285 ALA A CA 1
ATOM 2172 C C . ALA A 1 285 ? 21.089 10.014 -32.521 1.00 96.06 285 ALA A C 1
ATOM 2174 O O . ALA A 1 285 ? 21.084 10.002 -31.290 1.00 96.06 285 ALA A O 1
ATOM 2175 N N . ARG A 1 286 ? 21.413 11.112 -33.222 1.00 96.94 286 ARG A N 1
ATOM 2176 C CA . ARG A 1 286 ? 21.738 12.409 -32.603 1.00 96.94 286 ARG A CA 1
ATOM 2177 C C . ARG A 1 286 ? 20.539 13.024 -31.879 1.00 96.94 286 ARG A C 1
ATOM 2179 O O . ARG A 1 286 ? 20.703 13.476 -30.749 1.00 96.94 286 ARG A O 1
ATOM 2186 N N . ASP A 1 287 ? 19.351 13.025 -32.494 1.00 97.00 287 ASP A N 1
ATOM 2187 C CA . ASP A 1 287 ? 18.121 13.527 -31.858 1.00 97.00 287 ASP A CA 1
ATOM 2188 C C . ASP A 1 287 ? 17.797 12.732 -30.587 1.00 97.00 287 ASP A C 1
ATOM 2190 O O . ASP A 1 287 ? 17.538 13.318 -29.536 1.00 97.00 287 ASP A O 1
ATOM 2194 N N . ILE A 1 288 ? 17.881 11.402 -30.652 1.00 96.25 288 ILE A N 1
ATOM 2195 C CA . ILE A 1 288 ? 17.581 10.531 -29.512 1.00 96.25 288 ILE A CA 1
ATOM 2196 C C . ILE A 1 288 ? 18.626 10.685 -28.398 1.00 96.25 288 ILE A C 1
ATOM 2198 O O . ILE A 1 288 ? 18.257 10.890 -27.242 1.00 96.25 288 ILE A O 1
ATOM 2202 N N . HIS A 1 289 ? 19.924 10.647 -28.717 1.00 96.38 289 HIS A N 1
ATOM 2203 C CA . HIS A 1 289 ? 20.987 10.794 -27.717 1.00 96.38 289 HIS A CA 1
ATOM 2204 C C . HIS A 1 289 ? 20.915 12.148 -26.985 1.00 96.38 289 HIS A C 1
ATOM 2206 O O . HIS A 1 289 ? 21.044 12.197 -25.755 1.00 96.38 289 HIS A O 1
ATOM 2212 N N . LEU A 1 290 ? 20.644 13.237 -27.716 1.00 95.94 290 LEU A N 1
ATOM 2213 C CA . LEU A 1 290 ? 20.466 14.572 -27.145 1.00 95.94 290 LEU A CA 1
ATOM 2214 C C . LEU A 1 290 ? 19.319 14.601 -26.124 1.00 95.94 290 LEU A C 1
ATOM 2216 O O . LEU A 1 290 ? 19.509 15.078 -25.004 1.00 95.94 290 LEU A O 1
ATOM 2220 N N . HIS A 1 291 ? 18.153 14.056 -26.481 1.00 96.19 291 HIS A N 1
ATOM 2221 C CA . HIS A 1 291 ? 16.977 14.077 -25.609 1.00 96.19 291 HIS A CA 1
ATOM 2222 C C . HIS A 1 291 ? 17.050 13.061 -24.457 1.00 96.19 291 HIS A C 1
ATOM 2224 O O . HIS A 1 291 ? 16.529 13.350 -23.386 1.00 96.19 291 HIS A O 1
ATOM 2230 N N . LEU A 1 292 ? 17.734 11.919 -24.601 1.00 95.81 292 LEU A N 1
ATOM 2231 C CA . LEU A 1 292 ? 17.940 10.966 -23.495 1.00 95.81 292 LEU A CA 1
ATOM 2232 C C . LEU A 1 292 ? 18.943 11.465 -22.437 1.00 95.81 292 LEU A C 1
ATOM 2234 O O . LEU A 1 292 ? 18.864 11.066 -21.274 1.00 95.81 292 LEU A O 1
ATOM 2238 N N . THR A 1 293 ? 19.874 12.352 -22.802 1.00 94.50 293 THR A N 1
ATOM 2239 C CA . THR A 1 293 ? 20.974 12.802 -21.923 1.00 94.50 293 THR A CA 1
ATOM 2240 C C . THR A 1 293 ? 20.532 13.365 -20.552 1.00 94.50 293 THR A C 1
ATOM 2242 O O . THR A 1 293 ? 21.146 12.985 -19.549 1.00 94.50 293 THR A O 1
ATOM 2245 N N . PRO A 1 294 ? 19.479 14.203 -20.422 1.00 95.06 294 PRO A N 1
ATOM 2246 C CA . PRO A 1 294 ? 18.991 14.690 -19.126 1.00 95.06 294 PRO A CA 1
ATOM 2247 C C . PRO A 1 294 ? 18.541 13.586 -18.157 1.00 95.06 294 PRO A C 1
ATOM 2249 O O . PRO A 1 294 ? 18.688 13.742 -16.943 1.00 95.06 294 PRO A O 1
ATOM 2252 N N . LEU A 1 295 ? 18.036 12.456 -18.670 1.00 95.62 295 LEU A N 1
ATOM 2253 C CA . LEU A 1 295 ? 17.536 11.350 -17.847 1.00 95.62 295 LEU A CA 1
ATOM 2254 C C . LEU A 1 295 ? 18.643 10.737 -16.975 1.00 95.62 295 LEU A C 1
ATOM 2256 O O . LEU A 1 295 ? 18.374 10.290 -15.860 1.00 95.62 295 LEU A O 1
ATOM 2260 N N . LYS A 1 296 ? 19.900 10.788 -17.444 1.00 94.88 296 LYS A N 1
ATOM 2261 C CA . LYS A 1 296 ? 21.068 10.226 -16.754 1.00 94.88 296 LYS A CA 1
ATOM 2262 C C . LYS A 1 296 ? 21.184 10.683 -15.298 1.00 94.88 296 LYS A C 1
ATOM 2264 O O . LYS A 1 296 ? 21.476 9.855 -14.442 1.00 94.88 296 LYS A O 1
ATOM 2269 N N . ARG A 1 297 ? 20.939 11.965 -14.993 1.00 94.31 297 ARG A N 1
ATOM 2270 C CA . ARG A 1 297 ? 21.085 12.463 -13.610 1.00 94.31 297 ARG A CA 1
ATOM 2271 C C . ARG A 1 297 ? 19.996 11.915 -12.692 1.00 94.31 297 ARG A C 1
ATOM 2273 O O . ARG A 1 297 ? 20.316 11.433 -11.619 1.00 94.31 297 ARG A O 1
ATOM 2280 N N . HIS A 1 298 ? 18.745 11.879 -13.155 1.00 95.12 298 HIS A N 1
ATOM 2281 C CA . HIS A 1 298 ? 17.636 11.297 -12.391 1.00 95.12 298 HIS A CA 1
ATOM 2282 C C . HIS A 1 298 ? 17.839 9.804 -12.096 1.00 95.12 298 HIS A C 1
ATOM 2284 O O . HIS A 1 298 ? 17.469 9.345 -11.021 1.00 95.12 298 HIS A O 1
ATOM 2290 N N . LEU A 1 299 ? 18.452 9.063 -13.024 1.00 95.75 299 LEU A N 1
ATOM 2291 C CA . LEU A 1 299 ? 18.827 7.662 -12.821 1.00 95.75 299 LEU A CA 1
ATOM 2292 C C . LEU A 1 299 ? 19.966 7.520 -11.799 1.00 95.75 299 LEU A C 1
ATOM 2294 O O . LEU A 1 299 ? 19.842 6.739 -10.863 1.00 95.75 299 LEU A O 1
ATOM 2298 N N . GLU A 1 300 ? 21.038 8.309 -11.933 1.00 95.00 300 GLU A N 1
ATOM 2299 C CA . GLU A 1 300 ? 22.141 8.325 -10.960 1.00 95.00 300 GLU A CA 1
ATOM 2300 C C . GLU A 1 300 ? 21.693 8.748 -9.550 1.00 95.00 300 GLU A C 1
ATOM 2302 O O . GLU A 1 300 ? 22.237 8.260 -8.566 1.00 95.00 300 GLU A O 1
ATOM 2307 N N . ASP A 1 301 ? 20.731 9.665 -9.431 1.00 93.81 301 ASP A N 1
ATOM 2308 C CA . ASP A 1 301 ? 20.231 10.134 -8.135 1.00 93.81 301 ASP A CA 1
ATOM 2309 C C . ASP A 1 301 ? 19.333 9.083 -7.462 1.00 93.81 301 ASP A C 1
ATOM 2311 O O . ASP A 1 301 ? 19.434 8.890 -6.253 1.00 93.81 301 ASP A O 1
ATOM 2315 N N . ILE A 1 302 ? 18.545 8.328 -8.240 1.00 95.25 302 ILE A N 1
ATOM 2316 C CA . ILE A 1 302 ? 17.817 7.146 -7.747 1.00 95.25 302 ILE A CA 1
ATOM 2317 C C . ILE A 1 302 ? 18.791 6.044 -7.301 1.00 95.25 302 ILE A C 1
ATOM 2319 O O . ILE A 1 302 ? 18.540 5.387 -6.298 1.00 95.25 302 ILE A O 1
ATOM 2323 N N . GLU A 1 303 ? 19.921 5.854 -7.986 1.00 93.75 303 GLU A N 1
ATOM 2324 C CA . GLU A 1 303 ? 20.968 4.888 -7.604 1.00 93.75 303 GLU A CA 1
ATOM 2325 C C . GLU A 1 303 ? 21.780 5.260 -6.352 1.00 93.75 303 GLU A C 1
ATOM 2327 O O . GLU A 1 303 ? 22.473 4.400 -5.811 1.00 93.75 303 GLU A O 1
ATOM 2332 N N . ARG A 1 304 ? 21.731 6.519 -5.901 1.00 93.69 304 ARG A N 1
ATOM 2333 C CA . ARG A 1 304 ? 22.506 7.015 -4.746 1.00 93.69 304 ARG A CA 1
ATOM 2334 C C . ARG A 1 304 ? 21.775 6.917 -3.410 1.00 93.69 304 ARG A C 1
ATOM 2336 O O . ARG A 1 304 ? 22.433 7.005 -2.376 1.00 93.69 304 ARG A O 1
ATOM 2343 N N . VAL A 1 305 ? 20.450 6.802 -3.427 1.00 95.19 305 VAL A N 1
ATOM 2344 C CA . VAL A 1 305 ? 19.606 6.778 -2.223 1.00 95.19 305 VAL A CA 1
ATOM 2345 C C . VAL A 1 305 ? 19.219 5.349 -1.841 1.00 95.19 305 VAL A C 1
ATOM 2347 O O . VAL A 1 305 ? 19.224 4.447 -2.678 1.00 95.19 305 VAL A O 1
ATOM 2350 N N . GLU A 1 306 ? 18.857 5.131 -0.575 1.00 93.88 306 GLU A N 1
ATOM 2351 C CA . GLU A 1 306 ? 18.203 3.880 -0.179 1.00 93.88 306 GLU A CA 1
ATOM 2352 C C . GLU A 1 306 ? 16.822 3.783 -0.850 1.00 93.88 306 GLU A C 1
ATOM 2354 O O . GLU A 1 306 ? 16.151 4.797 -1.059 1.00 93.88 306 GLU A O 1
ATOM 2359 N N . PHE A 1 307 ? 16.358 2.566 -1.159 1.00 96.31 307 PHE A N 1
ATOM 2360 C CA . PHE A 1 307 ? 15.054 2.348 -1.794 1.00 96.31 307 PHE A CA 1
ATOM 2361 C C . PHE A 1 307 ? 13.886 3.016 -1.042 1.00 96.31 307 PHE A C 1
ATOM 2363 O O . PHE A 1 307 ? 12.952 3.522 -1.668 1.00 96.31 307 PHE A O 1
ATOM 2370 N N . SER A 1 308 ? 13.963 3.086 0.291 1.00 94.44 308 SER A N 1
ATOM 2371 C CA . SER A 1 308 ? 13.009 3.794 1.155 1.00 94.44 308 SER A CA 1
ATOM 2372 C C . SER A 1 308 ? 12.821 5.275 0.776 1.00 94.44 308 SER A C 1
ATOM 2374 O O . SER A 1 308 ? 11.708 5.809 0.848 1.00 94.44 308 SER A O 1
ATOM 2376 N N . GLU A 1 309 ? 13.885 5.923 0.296 1.00 95.25 309 GLU A N 1
ATOM 2377 C CA . GLU A 1 309 ? 13.950 7.338 -0.066 1.00 95.25 309 GLU A CA 1
ATOM 2378 C C . GLU A 1 309 ? 13.773 7.600 -1.572 1.00 95.25 309 GLU A C 1
ATOM 2380 O O . GLU A 1 309 ? 13.676 8.756 -1.975 1.00 95.25 309 GLU A O 1
ATOM 2385 N N . VAL A 1 310 ? 13.644 6.574 -2.426 1.00 95.94 310 VAL A N 1
ATOM 2386 C CA . VAL A 1 310 ? 13.470 6.725 -3.894 1.00 95.94 310 VAL A CA 1
ATOM 2387 C C . VAL A 1 310 ? 12.171 7.461 -4.271 1.00 95.94 310 VAL A C 1
ATOM 2389 O O . VAL A 1 310 ? 12.073 8.104 -5.322 1.00 95.94 310 VAL A O 1
ATOM 2392 N N . LYS A 1 311 ? 11.159 7.422 -3.398 1.00 94.44 311 LYS A N 1
ATOM 2393 C CA . LYS A 1 311 ? 9.796 7.926 -3.645 1.00 94.44 311 LYS A CA 1
ATOM 2394 C C . LYS A 1 311 ? 9.687 9.344 -4.254 1.00 94.44 311 LYS A C 1
ATOM 2396 O O . LYS A 1 311 ? 8.874 9.497 -5.168 1.00 94.44 311 LYS A O 1
ATOM 2401 N N . PRO A 1 312 ? 10.439 10.380 -3.822 1.00 95.81 312 PRO A N 1
ATOM 2402 C CA . PRO A 1 312 ? 10.343 11.729 -4.385 1.00 95.81 312 PRO A CA 1
ATOM 2403 C C . PRO A 1 312 ? 10.909 11.853 -5.807 1.00 95.81 312 PRO A C 1
ATOM 2405 O O . PRO A 1 312 ? 10.516 12.769 -6.527 1.00 95.81 312 PRO A O 1
ATOM 2408 N N . PHE A 1 313 ? 11.805 10.952 -6.224 1.00 96.31 313 PHE A N 1
ATOM 2409 C CA . PHE A 1 313 ? 12.525 11.025 -7.502 1.00 96.31 313 PHE A CA 1
ATOM 2410 C C . PHE A 1 313 ? 11.748 10.406 -8.676 1.00 96.31 313 PHE A C 1
ATOM 2412 O O . PHE A 1 313 ? 11.931 10.808 -9.826 1.00 96.31 313 PHE A O 1
ATOM 2419 N N . LEU A 1 314 ? 10.822 9.484 -8.391 1.00 96.12 314 LEU A N 1
ATOM 2420 C CA . LEU A 1 314 ? 10.044 8.740 -9.393 1.00 96.12 314 LEU A CA 1
ATOM 2421 C C . LEU A 1 314 ? 9.117 9.624 -10.244 1.00 96.12 314 LEU A C 1
ATOM 2423 O O . LEU A 1 314 ? 9.005 9.435 -11.455 1.00 96.12 314 LEU A O 1
ATOM 2427 N N . VAL A 1 315 ? 8.464 10.618 -9.634 1.00 95.50 315 VAL A N 1
ATOM 2428 C CA . VAL A 1 315 ? 7.557 11.532 -10.353 1.00 95.50 315 VAL A CA 1
ATOM 2429 C C . VAL A 1 315 ? 8.324 12.525 -11.252 1.00 95.50 315 VAL A C 1
ATOM 2431 O O . VAL A 1 315 ? 7.883 12.729 -12.388 1.00 95.50 315 VAL A O 1
ATOM 2434 N N . PRO A 1 316 ? 9.466 13.108 -10.824 1.00 96.44 316 PRO A N 1
ATOM 2435 C CA . PRO A 1 316 ? 10.414 13.793 -11.707 1.00 96.44 316 PRO A CA 1
ATOM 2436 C C . PRO A 1 316 ? 10.953 12.922 -12.849 1.00 96.44 316 PRO A C 1
ATOM 2438 O O . PRO A 1 316 ? 10.943 13.379 -13.990 1.00 96.44 316 PRO A O 1
ATOM 2441 N N . LEU A 1 317 ? 11.354 11.670 -12.582 1.00 97.19 317 LEU A N 1
ATOM 2442 C CA . LEU A 1 317 ? 11.839 10.741 -13.613 1.00 97.19 317 LEU A CA 1
ATOM 2443 C C . LEU A 1 317 ? 10.792 10.564 -14.725 1.00 97.19 317 LEU A C 1
ATOM 2445 O O . LEU A 1 317 ? 11.073 10.832 -15.892 1.00 97.19 317 LEU A O 1
ATOM 2449 N N . LEU A 1 318 ? 9.556 10.206 -14.360 1.00 96.62 318 LEU A N 1
ATOM 2450 C CA . LEU A 1 318 ? 8.452 10.055 -15.316 1.00 96.62 318 LEU A CA 1
ATOM 2451 C C . LEU A 1 318 ? 8.096 11.371 -16.030 1.00 96.62 318 LEU A C 1
ATOM 2453 O O . LEU A 1 318 ? 7.692 11.346 -17.191 1.00 96.62 318 LEU A O 1
ATOM 2457 N N . HIS A 1 319 ? 8.264 12.526 -15.379 1.00 95.38 319 HIS A N 1
ATOM 2458 C CA . HIS A 1 319 ? 8.064 13.828 -16.019 1.00 95.38 319 HIS A CA 1
ATOM 2459 C C . HIS A 1 319 ? 9.109 14.099 -17.116 1.00 95.38 319 HIS A C 1
ATOM 2461 O O . HIS A 1 319 ? 8.727 14.548 -18.196 1.00 95.38 319 HIS A O 1
ATOM 2467 N N . VAL A 1 320 ? 10.383 13.758 -16.890 1.00 96.56 320 VAL A N 1
ATOM 2468 C CA . VAL A 1 320 ? 11.436 13.835 -17.920 1.00 96.56 320 VAL A CA 1
ATOM 2469 C C . VAL A 1 320 ? 11.172 12.842 -19.052 1.00 96.56 320 VAL A C 1
ATOM 2471 O O . VAL A 1 320 ? 11.245 13.230 -20.213 1.00 96.56 320 VAL A O 1
ATOM 2474 N N . VAL A 1 321 ? 10.755 11.609 -18.751 1.00 96.81 321 VAL A N 1
ATOM 2475 C CA . VAL A 1 321 ? 10.354 10.618 -19.772 1.00 96.81 321 VAL A CA 1
ATOM 2476 C C . VAL A 1 321 ? 9.200 11.136 -20.655 1.00 96.81 321 VAL A C 1
ATOM 2478 O O . VAL A 1 321 ? 9.232 10.962 -21.874 1.00 96.81 321 VAL A O 1
ATOM 2481 N N . CYS A 1 322 ? 8.225 11.856 -20.085 1.00 95.88 322 CYS A N 1
ATOM 2482 C CA . CYS A 1 322 ? 7.173 12.526 -20.864 1.00 95.88 322 CYS A CA 1
ATOM 2483 C C . CYS A 1 322 ? 7.716 13.680 -21.725 1.00 95.88 322 CYS A C 1
ATOM 2485 O O . CYS A 1 322 ? 7.326 13.807 -22.883 1.00 95.88 322 CYS A O 1
ATOM 2487 N N . LEU A 1 323 ? 8.630 14.507 -21.201 1.00 94.88 323 LEU A N 1
ATOM 2488 C CA . LEU A 1 323 ? 9.256 15.585 -21.979 1.00 94.88 323 LEU A CA 1
ATOM 2489 C C . LEU A 1 323 ? 10.031 15.031 -23.182 1.00 94.88 323 LEU A C 1
ATOM 2491 O O . LEU A 1 323 ? 9.898 15.561 -24.284 1.00 94.88 323 LEU A O 1
ATOM 2495 N N . ILE A 1 324 ? 10.780 13.940 -23.003 1.00 95.25 324 ILE A N 1
ATOM 2496 C CA . ILE A 1 324 ? 11.532 13.261 -24.073 1.00 95.25 324 ILE A CA 1
ATOM 2497 C C . ILE A 1 324 ? 10.588 12.792 -25.186 1.00 95.25 324 ILE A C 1
ATOM 2499 O O . ILE A 1 324 ? 10.868 13.018 -26.362 1.00 95.25 324 ILE A O 1
ATOM 2503 N N . TRP A 1 325 ? 9.440 12.212 -24.819 1.00 95.25 325 TRP A N 1
ATOM 2504 C CA . TRP A 1 325 ? 8.412 11.765 -25.765 1.00 95.25 325 TRP A CA 1
ATOM 2505 C C . TRP A 1 325 ? 7.809 12.904 -26.609 1.00 95.25 325 TRP A C 1
ATOM 2507 O O . TRP A 1 325 ? 7.452 12.681 -27.764 1.00 95.25 325 TRP A O 1
ATOM 2517 N N . VAL A 1 326 ? 7.688 14.119 -26.064 1.00 92.81 326 VAL A N 1
ATOM 2518 C CA . VAL A 1 326 ? 7.136 15.270 -26.809 1.00 92.81 326 VAL A CA 1
ATOM 2519 C C . VAL A 1 326 ? 8.201 16.029 -27.608 1.00 92.81 326 VAL A C 1
ATOM 2521 O O . VAL A 1 326 ? 7.907 16.535 -28.690 1.00 92.81 326 VAL A O 1
ATOM 2524 N N . THR A 1 327 ? 9.430 16.112 -27.094 1.00 92.12 327 THR A N 1
ATOM 2525 C CA . THR A 1 327 ? 10.508 16.933 -27.679 1.00 92.12 327 THR A CA 1
ATOM 2526 C C . THR A 1 327 ? 11.297 16.218 -28.774 1.00 92.12 327 THR A C 1
ATOM 2528 O O . THR A 1 327 ? 11.542 16.812 -29.826 1.00 92.12 327 THR A O 1
ATOM 2531 N N . SER A 1 328 ? 11.646 14.942 -28.580 1.00 94.50 328 SER A N 1
ATOM 2532 C CA . SER A 1 328 ? 12.344 14.166 -29.608 1.00 94.50 328 SER A CA 1
ATOM 2533 C C . SER A 1 328 ? 11.412 13.846 -30.771 1.00 94.50 328 SER A C 1
ATOM 2535 O O . SER A 1 328 ? 10.300 13.339 -30.596 1.00 94.50 328 SER A O 1
ATOM 2537 N N . LYS A 1 329 ? 11.894 14.086 -31.992 1.00 90.88 329 LYS A N 1
ATOM 2538 C CA . LYS A 1 329 ? 11.169 13.759 -33.228 1.00 90.88 329 LYS A CA 1
ATOM 2539 C C . LYS A 1 329 ? 11.215 12.267 -33.539 1.00 90.88 329 LYS A C 1
ATOM 2541 O O . LYS A 1 329 ? 10.300 11.771 -34.193 1.00 90.88 329 LYS A O 1
ATOM 2546 N N . HIS A 1 330 ? 12.245 11.577 -33.051 1.00 93.19 330 HIS A N 1
ATOM 2547 C CA . HIS A 1 330 ? 12.552 10.187 -33.383 1.00 93.19 330 HIS A CA 1
ATOM 2548 C C . HIS A 1 330 ? 12.331 9.190 -32.229 1.00 93.19 330 HIS A C 1
ATOM 2550 O O . HIS A 1 330 ? 12.135 8.000 -32.482 1.00 93.19 330 HIS A O 1
ATOM 2556 N N . TYR A 1 331 ? 12.312 9.635 -30.969 1.00 93.81 331 TYR A N 1
ATOM 2557 C CA . TYR A 1 331 ? 12.068 8.757 -29.815 1.00 93.81 331 TYR A CA 1
ATOM 2558 C C . TYR A 1 331 ? 10.584 8.483 -29.534 1.00 93.81 331 TYR A C 1
ATOM 2560 O O . TYR A 1 331 ? 10.251 7.570 -28.782 1.00 93.81 331 TYR A O 1
ATOM 2568 N N . ASN A 1 332 ? 9.677 9.244 -30.153 1.00 90.69 332 ASN A N 1
ATOM 2569 C CA . ASN A 1 332 ? 8.225 9.193 -29.935 1.00 90.69 332 ASN A CA 1
ATOM 2570 C C . ASN A 1 332 ? 7.520 7.967 -30.575 1.00 90.69 332 ASN A C 1
ATOM 2572 O O . ASN A 1 332 ? 6.423 8.059 -31.128 1.00 90.69 332 ASN A O 1
ATOM 2576 N N . VAL A 1 333 ? 8.169 6.802 -30.486 1.00 91.94 333 VAL A N 1
ATOM 2577 C CA . VAL A 1 333 ? 7.755 5.510 -31.047 1.00 91.94 333 VAL A CA 1
ATOM 2578 C C . VAL A 1 333 ? 7.392 4.548 -29.902 1.00 91.94 333 VAL A C 1
ATOM 2580 O O . VAL A 1 333 ? 8.238 4.326 -29.032 1.00 91.94 333 VAL A O 1
ATOM 2583 N N . PRO A 1 334 ? 6.191 3.927 -29.889 1.00 92.56 334 PRO A N 1
ATOM 2584 C CA . PRO A 1 334 ? 5.721 3.080 -28.783 1.00 92.56 334 PRO A CA 1
ATOM 2585 C C . PRO A 1 334 ? 6.691 1.985 -28.313 1.00 92.56 334 PRO A C 1
ATOM 2587 O O . PRO A 1 334 ? 6.788 1.732 -27.119 1.00 92.56 334 PRO A O 1
ATOM 2590 N N . VAL A 1 335 ? 7.453 1.366 -29.220 1.00 90.88 335 VAL A N 1
ATOM 2591 C CA . VAL A 1 335 ? 8.416 0.305 -28.864 1.00 90.88 335 VAL A CA 1
ATOM 2592 C C . VAL A 1 335 ? 9.591 0.846 -28.037 1.00 90.88 335 VAL A C 1
ATOM 2594 O O . VAL A 1 335 ? 9.975 0.231 -27.047 1.00 90.88 335 VAL A O 1
ATOM 2597 N N . ARG A 1 336 ? 10.127 2.024 -28.391 1.00 93.19 336 ARG A N 1
ATOM 2598 C CA . ARG A 1 336 ? 11.299 2.630 -27.725 1.00 93.19 336 ARG A CA 1
ATOM 2599 C C . ARG A 1 336 ? 10.972 3.060 -26.297 1.00 93.19 336 ARG A C 1
ATOM 2601 O O . ARG A 1 336 ? 11.700 2.742 -25.363 1.00 93.19 336 ARG A O 1
ATOM 2608 N N . ILE A 1 337 ? 9.819 3.706 -26.113 1.00 94.69 337 ILE A N 1
ATOM 2609 C CA . ILE A 1 337 ? 9.365 4.113 -24.779 1.00 94.69 337 ILE A CA 1
ATOM 2610 C C . ILE A 1 337 ? 9.032 2.900 -23.892 1.00 94.69 337 ILE A C 1
ATOM 2612 O O . ILE A 1 337 ? 9.300 2.948 -22.695 1.00 94.69 337 ILE A O 1
ATOM 2616 N N . VAL A 1 338 ? 8.526 1.795 -24.461 1.00 95.00 338 VAL A N 1
ATOM 2617 C CA . VAL A 1 338 ? 8.326 0.532 -23.726 1.00 95.00 338 VAL A CA 1
ATOM 2618 C C . VAL A 1 338 ? 9.656 -0.056 -23.253 1.00 95.00 338 VAL A C 1
ATOM 2620 O O . VAL A 1 338 ? 9.740 -0.392 -22.076 1.00 95.00 338 VAL A O 1
ATOM 2623 N N . VAL A 1 339 ? 10.691 -0.118 -24.104 1.00 95.38 339 VAL A N 1
ATOM 2624 C CA . VAL A 1 339 ? 12.046 -0.568 -23.716 1.00 95.38 339 VAL A CA 1
ATOM 2625 C C . VAL A 1 339 ? 12.557 0.233 -22.516 1.00 95.38 339 VAL A C 1
ATOM 2627 O O . VAL A 1 339 ? 12.827 -0.344 -21.464 1.00 95.38 339 VAL A O 1
ATOM 2630 N N . LEU A 1 340 ? 12.586 1.565 -22.609 1.00 96.44 340 LEU A N 1
ATOM 2631 C CA . LEU A 1 340 ? 13.069 2.417 -21.517 1.00 96.44 340 LEU A CA 1
ATOM 2632 C C . LEU A 1 340 ? 12.260 2.249 -20.220 1.00 96.44 340 LEU A C 1
ATOM 2634 O O . LEU A 1 340 ? 12.825 2.255 -19.127 1.00 96.44 340 LEU A O 1
ATOM 2638 N N . LEU A 1 341 ? 10.938 2.087 -20.314 1.00 96.88 341 LEU A N 1
ATOM 2639 C CA . LEU A 1 341 ? 10.081 1.882 -19.145 1.00 96.88 341 LEU A CA 1
ATOM 2640 C C . LEU A 1 341 ? 10.244 0.481 -18.528 1.00 96.88 341 LEU A C 1
ATOM 2642 O O . LEU A 1 341 ? 10.206 0.367 -17.302 1.00 96.88 341 LEU A O 1
ATOM 2646 N N . GLN A 1 342 ? 10.471 -0.564 -19.334 1.00 97.06 342 GLN A N 1
ATOM 2647 C CA . GLN A 1 342 ? 10.857 -1.897 -18.851 1.00 97.06 342 GLN A CA 1
ATOM 2648 C C . GLN A 1 342 ? 12.203 -1.838 -18.119 1.00 97.06 342 GLN A C 1
ATOM 2650 O O . GLN A 1 342 ? 12.316 -2.353 -17.007 1.00 97.06 342 GLN A O 1
ATOM 2655 N N . GLU A 1 343 ? 13.202 -1.155 -18.686 1.00 96.50 343 GLU A N 1
ATOM 2656 C CA . GLU A 1 343 ? 14.500 -0.964 -18.032 1.00 96.50 343 GLU A CA 1
ATOM 2657 C C . GLU A 1 343 ? 14.363 -0.182 -16.711 1.00 96.50 343 GLU A C 1
ATOM 2659 O O . GLU A 1 343 ? 14.991 -0.540 -15.714 1.00 96.50 343 GLU A O 1
ATOM 2664 N N . ILE A 1 344 ? 13.496 0.839 -16.643 1.00 97.62 344 ILE A N 1
ATOM 2665 C CA . ILE A 1 344 ? 13.220 1.563 -15.386 1.00 97.62 344 ILE A CA 1
ATOM 2666 C C . ILE A 1 344 ? 12.575 0.623 -14.355 1.00 97.62 344 ILE A C 1
ATOM 2668 O O . ILE A 1 344 ? 12.962 0.651 -13.186 1.00 97.62 344 ILE A O 1
ATOM 2672 N N . CYS A 1 345 ? 11.653 -0.254 -14.766 1.00 97.75 345 CYS A N 1
ATOM 2673 C CA . CYS A 1 345 ? 11.109 -1.284 -13.877 1.00 97.75 345 CYS A CA 1
ATOM 2674 C C . CYS A 1 345 ? 12.204 -2.244 -13.384 1.00 97.75 345 CYS A C 1
ATOM 2676 O O . CYS A 1 345 ? 12.223 -2.577 -12.201 1.00 97.75 345 CYS A O 1
ATOM 2678 N N . ASN A 1 346 ? 13.140 -2.652 -14.248 1.00 96.50 346 ASN A N 1
ATOM 2679 C CA . ASN A 1 346 ? 14.251 -3.533 -13.877 1.00 96.50 346 ASN A CA 1
ATOM 2680 C C . ASN A 1 346 ? 15.163 -2.907 -12.813 1.00 96.50 346 ASN A C 1
ATOM 2682 O O . ASN A 1 346 ? 15.475 -3.583 -11.832 1.00 96.50 346 ASN A O 1
ATOM 2686 N N . LEU A 1 347 ? 15.505 -1.621 -12.955 1.00 96.56 347 LEU A N 1
ATOM 2687 C CA . LEU A 1 347 ? 16.287 -0.874 -11.964 1.00 96.56 347 LEU A CA 1
ATOM 2688 C C . LEU A 1 347 ? 15.578 -0.820 -10.601 1.00 96.56 347 LEU A C 1
ATOM 2690 O O . LEU A 1 347 ? 16.201 -1.078 -9.571 1.00 96.56 347 LEU A O 1
ATOM 2694 N N . LEU A 1 348 ? 14.271 -0.537 -10.584 1.00 97.38 348 LEU A N 1
ATOM 2695 C CA . LEU A 1 348 ? 13.494 -0.485 -9.339 1.00 97.38 348 LEU A CA 1
ATOM 2696 C C . LEU A 1 348 ? 13.351 -1.865 -8.680 1.00 97.38 348 LEU A C 1
ATOM 2698 O O . LEU A 1 348 ? 13.426 -1.957 -7.457 1.00 97.38 348 LEU A O 1
ATOM 2702 N N . ILE A 1 349 ? 13.212 -2.939 -9.465 1.00 96.44 349 ILE A N 1
ATOM 2703 C CA . ILE A 1 349 ? 13.231 -4.320 -8.955 1.00 96.44 349 ILE A CA 1
ATOM 2704 C C . ILE A 1 349 ? 14.611 -4.652 -8.367 1.00 96.44 349 ILE A C 1
ATOM 2706 O O . ILE A 1 349 ? 14.682 -5.213 -7.277 1.00 96.44 349 ILE A O 1
ATOM 2710 N N . GLN A 1 350 ? 15.712 -4.275 -9.031 1.00 95.06 350 GLN A N 1
ATOM 2711 C CA . GLN A 1 350 ? 17.063 -4.518 -8.513 1.00 95.06 350 GLN A CA 1
ATOM 2712 C C . GLN A 1 350 ? 17.291 -3.814 -7.168 1.00 95.06 350 GLN A C 1
ATOM 2714 O O . GLN A 1 350 ? 17.794 -4.433 -6.233 1.00 95.06 350 GLN A O 1
ATOM 2719 N N . GLN A 1 351 ? 16.907 -2.542 -7.044 1.00 95.38 351 GLN A N 1
ATOM 2720 C CA . GLN A 1 351 ? 17.044 -1.820 -5.777 1.00 95.38 351 GLN A CA 1
ATOM 2721 C C . GLN A 1 351 ? 16.131 -2.373 -4.678 1.00 95.38 351 GLN A C 1
ATOM 2723 O O . GLN A 1 351 ? 16.553 -2.454 -3.527 1.00 95.38 351 GLN A O 1
ATOM 2728 N N . ALA A 1 352 ? 14.909 -2.787 -5.024 1.00 96.75 352 ALA A N 1
ATOM 2729 C CA . ALA A 1 352 ? 14.005 -3.441 -4.086 1.00 96.75 352 ALA A CA 1
ATOM 2730 C C . ALA A 1 352 ? 14.602 -4.750 -3.542 1.00 96.75 352 ALA A C 1
ATOM 2732 O O . ALA A 1 352 ? 14.562 -4.970 -2.335 1.00 96.75 352 ALA A O 1
ATOM 2733 N N . LEU A 1 353 ? 15.213 -5.581 -4.397 1.00 94.94 353 LEU A N 1
ATOM 2734 C CA . LEU A 1 353 ? 15.922 -6.797 -3.978 1.00 94.94 353 LEU A CA 1
ATOM 2735 C C . LEU A 1 353 ? 17.095 -6.477 -3.033 1.00 94.94 353 LEU A C 1
ATOM 2737 O O . LEU A 1 353 ? 17.206 -7.092 -1.975 1.00 94.94 353 LEU A O 1
ATOM 2741 N N . VAL A 1 354 ? 17.919 -5.474 -3.359 1.00 93.94 354 VAL A N 1
ATOM 2742 C CA . VAL A 1 354 ? 19.040 -5.030 -2.502 1.00 93.94 354 VAL A CA 1
ATOM 2743 C C . VAL A 1 354 ? 18.557 -4.509 -1.140 1.00 93.94 354 VAL A C 1
ATOM 2745 O O . VAL A 1 354 ? 19.198 -4.772 -0.127 1.00 93.94 354 VAL A O 1
ATOM 2748 N N . TYR A 1 355 ? 17.418 -3.815 -1.087 1.00 95.31 355 TYR A N 1
ATOM 2749 C CA . TYR A 1 355 ? 16.828 -3.321 0.164 1.00 95.31 355 TYR A CA 1
ATOM 2750 C C . TYR A 1 355 ? 16.156 -4.424 1.004 1.00 95.31 355 TYR A C 1
ATOM 2752 O O . TYR A 1 355 ? 16.139 -4.347 2.233 1.00 95.31 355 TYR A O 1
ATOM 2760 N N . LEU A 1 356 ? 15.608 -5.456 0.356 1.00 94.69 356 LEU A N 1
ATOM 2761 C CA . LEU A 1 356 ? 14.911 -6.558 1.025 1.00 94.69 356 LEU A CA 1
ATOM 2762 C C . LEU A 1 356 ? 15.848 -7.636 1.580 1.00 94.69 356 LEU A C 1
ATOM 2764 O O . LEU A 1 356 ? 15.475 -8.262 2.564 1.00 94.69 356 LEU A O 1
ATOM 2768 N N . SER A 1 357 ? 17.035 -7.830 0.987 1.00 90.69 357 SER A N 1
ATOM 2769 C CA . SER A 1 357 ? 17.995 -8.894 1.352 1.00 90.69 357 SER A CA 1
ATOM 2770 C C . SER A 1 357 ? 17.337 -10.288 1.376 1.00 90.69 357 SER A C 1
ATOM 2772 O O . SER A 1 357 ? 17.010 -10.803 2.446 1.00 90.69 357 SER A O 1
ATOM 2774 N N . PRO A 1 358 ? 17.102 -10.921 0.207 1.00 86.56 358 PRO A N 1
ATOM 2775 C CA . PRO A 1 358 ? 16.213 -12.083 0.106 1.00 86.56 358 PRO A CA 1
ATOM 2776 C C . PRO A 1 358 ? 16.670 -13.309 0.910 1.00 86.56 358 PRO A C 1
ATOM 2778 O O . PRO A 1 358 ? 15.836 -14.106 1.334 1.00 86.56 358 PRO A O 1
ATOM 2781 N N . GLU A 1 359 ? 17.979 -13.434 1.162 1.00 82.44 359 GLU A N 1
ATOM 2782 C CA . GLU A 1 359 ? 18.571 -14.479 2.007 1.00 82.44 359 GLU A CA 1
ATOM 2783 C C . GLU A 1 359 ? 18.128 -14.380 3.478 1.00 82.44 359 GLU A C 1
ATOM 2785 O O . GLU A 1 359 ? 17.949 -15.416 4.126 1.00 82.44 359 GLU A O 1
ATOM 2790 N N . ASP A 1 360 ? 17.914 -13.158 3.977 1.00 85.31 360 ASP A N 1
ATOM 2791 C CA . ASP A 1 360 ? 17.530 -12.844 5.359 1.00 85.31 360 ASP A CA 1
ATOM 2792 C C . ASP A 1 360 ? 16.013 -12.667 5.533 1.00 85.31 360 ASP A C 1
ATOM 2794 O O . ASP A 1 360 ? 15.505 -12.783 6.646 1.00 85.31 360 ASP A O 1
ATOM 2798 N N . LEU A 1 361 ? 15.267 -12.405 4.454 1.00 90.88 361 LEU A N 1
ATOM 2799 C CA . LEU A 1 361 ? 13.890 -11.887 4.498 1.00 90.88 361 LEU A CA 1
ATOM 2800 C C . LEU A 1 361 ? 12.870 -12.763 5.258 1.00 90.88 361 LEU A C 1
ATOM 2802 O O . LEU A 1 361 ? 11.879 -12.246 5.772 1.00 90.88 361 LEU A O 1
ATOM 2806 N N . LEU A 1 362 ? 13.104 -14.077 5.335 1.00 89.12 362 LEU A N 1
ATOM 2807 C CA . LEU A 1 362 ? 12.288 -15.024 6.115 1.00 89.12 362 LEU A CA 1
ATOM 2808 C C . LEU A 1 362 ? 12.942 -15.442 7.448 1.00 89.12 362 LEU A C 1
ATOM 2810 O O . LEU A 1 362 ? 12.279 -16.064 8.280 1.00 89.12 362 LEU A O 1
ATOM 2814 N N . LYS A 1 363 ? 14.225 -15.118 7.654 1.00 87.19 363 LYS A N 1
ATOM 2815 C CA . LYS A 1 363 ? 15.066 -15.564 8.783 1.00 87.19 363 LYS A CA 1
ATOM 2816 C C . LYS A 1 363 ? 15.307 -14.468 9.829 1.00 87.19 363 LYS A C 1
ATOM 2818 O O . LYS A 1 363 ? 15.567 -14.784 10.987 1.00 87.19 363 LYS A O 1
ATOM 2823 N N . GLY A 1 364 ? 15.251 -13.201 9.419 1.00 83.12 364 GLY A N 1
ATOM 2824 C CA . GLY A 1 364 ? 15.402 -12.027 10.276 1.00 83.12 364 GLY A CA 1
ATOM 2825 C C . GLY A 1 364 ? 14.148 -11.701 11.092 1.00 83.12 364 GLY A C 1
ATOM 2826 O O . GLY A 1 364 ? 13.190 -12.473 11.160 1.00 83.12 364 GLY A O 1
ATOM 2827 N N . GLU A 1 365 ? 14.130 -10.524 11.722 1.00 87.81 365 GLU A N 1
ATOM 2828 C CA . GLU A 1 365 ? 12.983 -10.100 12.529 1.00 87.81 365 GLU A CA 1
ATOM 2829 C C . GLU A 1 365 ? 11.737 -9.888 11.655 1.00 87.81 365 GLU A C 1
ATOM 2831 O O . GLU A 1 365 ? 11.727 -9.067 10.734 1.00 87.81 365 GLU A O 1
ATOM 2836 N N . MET A 1 366 ? 10.661 -10.624 11.950 1.00 88.56 366 MET A N 1
ATOM 2837 C CA . MET A 1 366 ? 9.447 -10.640 11.125 1.00 88.56 366 MET A CA 1
ATOM 2838 C C . MET A 1 366 ? 8.747 -9.273 11.051 1.00 88.56 366 MET A C 1
ATOM 2840 O O . MET A 1 366 ? 8.252 -8.910 9.985 1.00 88.56 366 MET A O 1
ATOM 2844 N N . GLU A 1 367 ? 8.710 -8.495 12.146 1.00 90.69 367 GLU A N 1
ATOM 2845 C CA . GLU A 1 367 ? 8.086 -7.156 12.138 1.00 90.69 367 GLU A CA 1
ATOM 2846 C C . GLU A 1 367 ? 8.899 -6.150 11.288 1.00 90.69 367 GLU A C 1
ATOM 2848 O O . GLU A 1 367 ? 8.300 -5.326 10.594 1.00 90.69 367 GLU A O 1
ATOM 2853 N N . GLU A 1 368 ? 10.237 -6.248 11.252 1.00 92.56 368 GLU A N 1
ATOM 2854 C CA . GLU A 1 368 ? 11.085 -5.431 10.364 1.00 92.56 368 GLU A CA 1
ATOM 2855 C C . GLU A 1 368 ? 10.950 -5.875 8.899 1.00 92.56 368 GLU A C 1
ATOM 2857 O O . GLU A 1 368 ? 10.724 -5.052 8.008 1.00 92.56 368 GLU A O 1
ATOM 2862 N N . SER A 1 369 ? 11.035 -7.184 8.656 1.00 93.94 369 SER A N 1
ATOM 2863 C CA . SER A 1 369 ? 10.982 -7.799 7.324 1.00 93.94 369 SER A CA 1
ATOM 2864 C C . SER A 1 369 ? 9.655 -7.503 6.625 1.00 93.94 369 SER A C 1
ATOM 2866 O O . SER A 1 369 ? 9.637 -7.046 5.479 1.00 93.94 369 SER A O 1
ATOM 2868 N N . LEU A 1 370 ? 8.533 -7.634 7.344 1.00 95.25 370 LEU A N 1
ATOM 2869 C CA . LEU A 1 370 ? 7.222 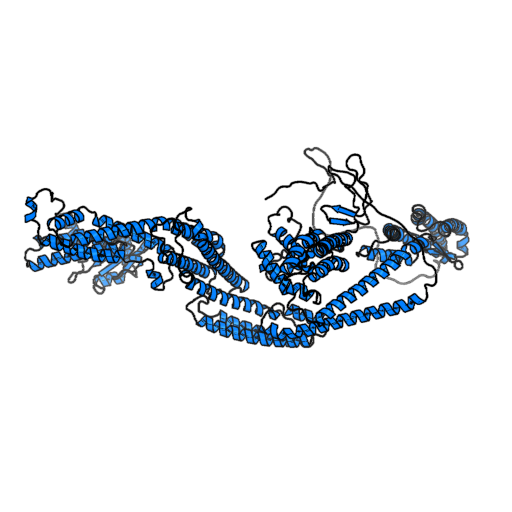-7.217 6.850 1.00 95.25 370 LEU A CA 1
ATOM 2870 C C . LEU A 1 370 ? 7.172 -5.706 6.576 1.00 95.25 370 LEU A C 1
ATOM 2872 O O . LEU A 1 370 ? 6.622 -5.286 5.556 1.00 95.25 370 LEU A O 1
ATOM 2876 N N . GLY A 1 371 ? 7.766 -4.885 7.449 1.00 95.31 371 GLY A N 1
ATOM 2877 C CA . GLY A 1 371 ? 7.870 -3.438 7.255 1.00 95.31 371 GLY A CA 1
ATOM 2878 C C . GLY A 1 371 ? 8.579 -3.065 5.948 1.00 95.31 371 GLY A C 1
ATOM 2879 O O . GLY A 1 371 ? 8.078 -2.218 5.201 1.00 95.31 371 GLY A O 1
ATOM 2880 N N . LYS A 1 372 ? 9.687 -3.746 5.622 1.00 95.56 372 LYS A N 1
ATOM 2881 C CA . LYS A 1 372 ? 10.406 -3.584 4.347 1.00 95.56 372 LYS A CA 1
ATOM 2882 C C . LYS A 1 372 ? 9.545 -4.005 3.152 1.00 95.56 372 LYS A C 1
ATOM 2884 O O . LYS A 1 372 ? 9.417 -3.228 2.205 1.00 95.56 372 LYS A O 1
ATOM 2889 N N . VAL A 1 373 ? 8.889 -5.170 3.198 1.00 97.25 373 VAL A N 1
ATOM 2890 C CA . VAL A 1 373 ? 8.012 -5.653 2.106 1.00 97.25 373 VAL A CA 1
ATOM 2891 C C . VAL A 1 373 ? 6.836 -4.702 1.865 1.00 97.25 373 VAL A C 1
ATOM 2893 O O . VAL A 1 373 ? 6.591 -4.305 0.723 1.00 97.25 373 VAL A O 1
ATOM 2896 N N . GLN A 1 374 ? 6.145 -4.262 2.922 1.00 97.56 374 GLN A N 1
ATOM 2897 C CA . GLN A 1 374 ? 5.052 -3.287 2.819 1.00 97.56 374 GLN A CA 1
ATOM 2898 C C . GLN A 1 374 ? 5.536 -1.940 2.248 1.00 97.56 374 GLN A C 1
ATOM 2900 O O . GLN A 1 374 ? 4.825 -1.316 1.454 1.00 97.56 374 GLN A O 1
ATOM 2905 N N . MET A 1 375 ? 6.750 -1.495 2.598 1.00 97.44 375 MET A N 1
ATOM 2906 C CA . MET A 1 375 ? 7.349 -0.287 2.023 1.00 97.44 375 MET A CA 1
ATOM 2907 C C . MET A 1 375 ? 7.633 -0.449 0.524 1.00 97.44 375 MET A C 1
ATOM 2909 O O . MET A 1 375 ? 7.279 0.436 -0.261 1.00 97.44 375 MET A O 1
ATOM 2913 N N . VAL A 1 376 ? 8.200 -1.587 0.112 1.00 98.06 376 VAL A N 1
ATOM 2914 C CA . VAL A 1 376 ? 8.496 -1.882 -1.298 1.00 98.06 376 VAL A CA 1
ATOM 2915 C C . VAL A 1 376 ? 7.223 -1.943 -2.138 1.00 98.06 376 VAL A C 1
ATOM 2917 O O . VAL A 1 376 ? 7.112 -1.216 -3.130 1.00 98.06 376 VAL A O 1
ATOM 2920 N N . LEU A 1 377 ? 6.225 -2.717 -1.702 1.00 98.00 377 LEU A N 1
ATOM 2921 C CA . LEU A 1 377 ? 4.901 -2.775 -2.332 1.00 98.00 377 LEU A CA 1
ATOM 2922 C C . LEU A 1 377 ? 4.273 -1.377 -2.462 1.00 98.00 377 LEU A C 1
ATOM 2924 O O . LEU A 1 377 ? 3.701 -1.046 -3.504 1.00 98.00 377 LEU A O 1
ATOM 2928 N N . GLY A 1 378 ? 4.411 -0.533 -1.435 1.00 97.62 378 GLY A N 1
ATOM 2929 C CA . GLY A 1 378 ? 3.892 0.835 -1.425 1.00 97.62 378 GLY A CA 1
ATOM 2930 C C . GLY A 1 378 ? 4.588 1.791 -2.402 1.00 97.62 378 GLY A C 1
ATOM 2931 O O . GLY A 1 378 ? 3.924 2.650 -2.988 1.00 97.62 378 GLY A O 1
ATOM 2932 N N . ILE A 1 379 ? 5.903 1.666 -2.607 1.00 98.00 379 ILE A N 1
ATOM 2933 C CA . ILE A 1 379 ? 6.664 2.510 -3.547 1.00 98.00 379 ILE A CA 1
ATOM 2934 C C . ILE A 1 379 ? 6.443 2.053 -4.996 1.00 98.00 379 ILE A C 1
ATOM 2936 O O . ILE A 1 379 ? 6.183 2.892 -5.861 1.00 98.00 379 ILE A O 1
ATOM 2940 N N . LEU A 1 380 ? 6.461 0.744 -5.262 1.00 98.06 380 LEU A N 1
ATOM 2941 C CA . LEU A 1 380 ? 6.275 0.194 -6.610 1.00 98.06 380 LEU A CA 1
ATOM 2942 C C . LEU A 1 380 ? 4.840 0.392 -7.135 1.00 98.06 380 LEU A C 1
ATOM 2944 O O . LEU A 1 380 ? 4.656 0.791 -8.286 1.00 98.06 380 LEU A O 1
ATOM 2948 N N . ASN A 1 381 ? 3.812 0.228 -6.294 1.00 97.38 381 ASN A N 1
ATOM 2949 C CA . ASN A 1 381 ? 2.439 0.563 -6.695 1.00 97.38 381 ASN A CA 1
ATOM 2950 C C . ASN A 1 381 ? 2.232 2.078 -6.884 1.00 97.38 381 ASN A C 1
ATOM 2952 O O . ASN A 1 381 ? 1.479 2.491 -7.767 1.00 97.38 381 ASN A O 1
ATOM 2956 N N . MET A 1 382 ? 2.940 2.922 -6.124 1.00 97.19 382 MET A N 1
ATOM 2957 C CA . MET A 1 382 ? 2.938 4.374 -6.344 1.00 97.19 382 MET A CA 1
ATOM 2958 C C . MET A 1 382 ? 3.595 4.743 -7.684 1.00 97.19 382 MET A C 1
ATOM 2960 O O . MET A 1 382 ? 3.063 5.595 -8.392 1.00 97.19 382 MET A O 1
ATOM 2964 N N . PHE A 1 383 ? 4.672 4.058 -8.087 1.00 97.88 383 PHE A N 1
ATOM 2965 C CA . PHE A 1 383 ? 5.275 4.216 -9.417 1.00 97.88 383 PHE A CA 1
ATOM 2966 C C . PHE A 1 383 ? 4.289 3.870 -10.544 1.00 97.88 383 PHE A C 1
ATOM 2968 O O . PHE A 1 383 ? 4.109 4.676 -11.457 1.00 97.88 383 PHE A O 1
ATOM 2975 N N . LYS A 1 384 ? 3.583 2.732 -10.451 1.00 97.19 384 LYS A N 1
ATOM 2976 C CA . LYS A 1 384 ? 2.534 2.352 -11.418 1.00 97.19 384 LYS A CA 1
ATOM 2977 C C . LYS A 1 384 ? 1.406 3.389 -11.494 1.00 97.19 384 LYS A C 1
ATOM 2979 O O . LYS A 1 384 ? 1.008 3.783 -12.587 1.00 97.19 384 LYS A O 1
ATOM 2984 N N . GLY A 1 385 ? 0.928 3.877 -10.346 1.00 96.56 385 GLY A N 1
ATOM 2985 C CA . GLY A 1 385 ? -0.090 4.933 -10.291 1.00 96.56 385 GLY A CA 1
ATOM 2986 C C . GLY A 1 385 ? 0.380 6.249 -10.922 1.00 96.56 385 GLY A C 1
ATOM 2987 O O . GLY A 1 385 ? -0.353 6.858 -11.699 1.00 96.56 385 GLY A O 1
ATOM 2988 N N . ALA A 1 386 ? 1.624 6.656 -10.653 1.00 96.12 386 ALA A N 1
ATOM 2989 C CA . ALA A 1 386 ? 2.231 7.840 -11.258 1.00 96.12 386 ALA A CA 1
ATOM 2990 C C . ALA A 1 386 ? 2.445 7.685 -12.775 1.00 96.12 386 ALA A C 1
ATOM 2992 O O . ALA A 1 386 ? 2.314 8.667 -13.506 1.00 96.12 386 ALA A O 1
ATOM 2993 N N . PHE A 1 387 ? 2.746 6.477 -13.264 1.00 96.69 387 PHE A N 1
ATOM 2994 C CA . PHE A 1 387 ? 2.839 6.191 -14.696 1.00 96.69 387 PHE A CA 1
ATOM 2995 C C . PHE A 1 387 ? 1.493 6.400 -15.402 1.00 96.69 387 PHE A C 1
ATOM 2997 O O . PHE A 1 387 ? 1.444 7.171 -16.361 1.00 96.69 387 PHE A O 1
ATOM 3004 N N . GLU A 1 388 ? 0.400 5.794 -14.923 1.00 95.12 388 GLU A N 1
ATOM 3005 C CA . GLU A 1 388 ? -0.908 5.960 -15.578 1.00 95.12 388 GLU A CA 1
ATOM 3006 C C . GLU A 1 388 ? -1.426 7.408 -15.443 1.00 95.12 388 GLU A C 1
ATOM 3008 O O . GLU A 1 388 ? -1.927 7.967 -16.418 1.00 95.12 388 GLU A O 1
ATOM 3013 N N . GLU A 1 389 ? -1.198 8.092 -14.309 1.00 94.25 389 GLU A N 1
ATOM 3014 C CA . GLU A 1 389 ? -1.524 9.525 -14.169 1.00 94.25 389 GLU A CA 1
ATOM 3015 C C . GLU A 1 389 ? -0.788 10.384 -15.217 1.00 94.25 389 GLU A C 1
ATOM 3017 O O . GLU A 1 389 ? -1.367 11.293 -15.823 1.00 94.25 389 GLU A O 1
ATOM 3022 N N . ARG A 1 390 ? 0.499 10.102 -15.454 1.00 93.50 390 ARG A N 1
ATOM 3023 C CA . ARG A 1 390 ? 1.308 10.793 -16.470 1.00 93.50 390 ARG A CA 1
ATOM 3024 C C . ARG A 1 390 ? 0.867 10.447 -17.886 1.00 93.50 390 ARG A C 1
ATOM 3026 O O . ARG A 1 390 ? 0.862 11.333 -18.737 1.00 93.50 390 ARG A O 1
ATOM 3033 N N . ARG A 1 391 ? 0.440 9.209 -18.121 1.00 93.06 391 ARG A N 1
ATOM 3034 C CA . ARG A 1 391 ? -0.080 8.730 -19.402 1.00 93.06 391 ARG A CA 1
ATOM 3035 C C . ARG A 1 391 ? -1.399 9.397 -19.786 1.00 93.06 391 ARG A C 1
ATOM 3037 O O . ARG A 1 391 ? -1.529 9.868 -20.915 1.00 93.06 391 ARG A O 1
ATOM 3044 N N . GLU A 1 392 ? -2.353 9.498 -18.860 1.00 92.75 392 GLU A N 1
ATOM 3045 C CA . GLU A 1 392 ? -3.601 10.248 -19.069 1.00 92.75 392 GLU A CA 1
ATOM 3046 C C . GLU A 1 392 ? -3.314 11.728 -19.365 1.00 92.75 392 GLU A C 1
ATOM 3048 O O . GLU A 1 392 ? -3.865 12.321 -20.299 1.00 92.75 392 GLU A O 1
ATOM 3053 N N . LYS A 1 393 ? -2.399 12.324 -18.591 1.00 91.94 393 LYS A N 1
ATOM 3054 C CA . LYS A 1 393 ? -2.025 13.743 -18.678 1.00 91.94 393 LYS A CA 1
ATOM 3055 C C . LYS A 1 393 ? -0.961 14.042 -19.736 1.00 91.94 393 LYS A C 1
ATOM 3057 O O . LYS A 1 393 ? -0.548 15.189 -19.852 1.00 91.94 393 LYS A O 1
ATOM 3062 N N . LEU A 1 394 ? -0.561 13.075 -20.564 1.00 92.25 394 LEU A N 1
ATOM 3063 C CA . LEU A 1 394 ? 0.464 13.262 -21.601 1.00 92.25 394 LEU A CA 1
ATOM 3064 C C . LEU A 1 394 ? 0.104 14.398 -22.579 1.00 92.25 394 LEU A C 1
ATOM 3066 O O . LEU A 1 394 ? 0.975 15.114 -23.063 1.00 92.25 394 LEU A O 1
ATOM 3070 N N . HIS A 1 395 ? -1.193 14.630 -22.795 1.00 90.19 395 HIS A N 1
ATOM 3071 C CA . HIS A 1 395 ? -1.709 15.741 -23.593 1.00 90.19 395 HIS A CA 1
ATOM 3072 C C . HIS A 1 395 ? -1.346 17.139 -23.049 1.00 90.19 395 HIS A C 1
ATOM 3074 O O . HIS A 1 395 ? -1.299 18.081 -23.833 1.00 90.19 395 HIS A O 1
ATOM 3080 N N . THR A 1 396 ? -1.055 17.304 -21.750 1.00 92.50 396 THR A N 1
ATOM 3081 C CA . THR A 1 396 ? -0.711 18.615 -21.156 1.00 92.50 396 THR A CA 1
ATOM 3082 C C . THR A 1 396 ? 0.731 19.054 -21.425 1.00 92.50 396 THR A C 1
ATOM 3084 O O . THR A 1 396 ? 1.135 20.113 -20.954 1.00 92.50 396 THR A O 1
ATOM 3087 N N . TYR A 1 397 ? 1.523 18.228 -22.113 1.00 90.75 397 TYR A N 1
ATOM 3088 C CA . TYR A 1 397 ? 2.905 18.525 -22.499 1.00 90.75 397 TYR A CA 1
ATOM 3089 C C . TYR A 1 397 ? 3.015 19.105 -23.921 1.00 90.75 397 TYR A C 1
ATOM 3091 O O . TYR A 1 397 ? 4.075 19.600 -24.289 1.00 90.75 397 TYR A O 1
ATOM 3099 N N . TYR A 1 398 ? 1.939 19.034 -24.712 1.00 91.31 398 TYR A N 1
ATOM 3100 C CA . TYR A 1 398 ? 1.866 19.532 -26.088 1.00 91.31 398 TYR A CA 1
ATOM 3101 C C . TYR A 1 398 ? 1.367 20.983 -26.131 1.00 91.31 398 TYR A C 1
ATOM 3103 O O . TYR A 1 398 ? 0.587 21.404 -25.271 1.00 91.31 398 TYR A O 1
ATOM 3111 N N . GLU A 1 399 ? 1.767 21.744 -27.151 1.00 85.56 399 GLU A N 1
ATOM 3112 C CA . GLU A 1 399 ? 1.258 23.108 -27.335 1.00 85.56 399 GLU A CA 1
ATOM 3113 C C . GLU A 1 399 ? -0.210 23.113 -27.821 1.00 85.56 399 GLU A C 1
ATOM 3115 O O . GLU A 1 399 ? -0.626 22.206 -28.553 1.00 85.56 399 GLU A O 1
ATOM 3120 N N . PRO A 1 400 ? -1.032 24.121 -27.456 1.00 79.44 400 PRO A N 1
ATOM 3121 C CA . PRO A 1 400 ? -2.436 24.180 -27.864 1.00 79.44 400 PRO A CA 1
ATOM 3122 C C . PRO A 1 400 ? -2.620 24.188 -29.391 1.00 79.44 400 PRO A C 1
ATOM 3124 O O . PRO A 1 400 ? -2.319 25.172 -30.062 1.00 79.44 400 PRO A O 1
ATOM 3127 N N . GLY A 1 401 ? -3.164 23.094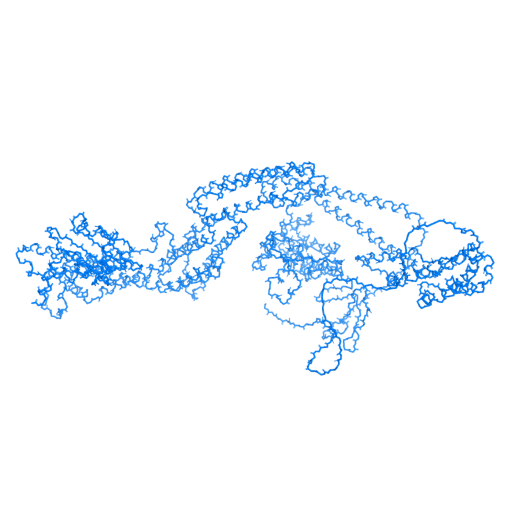 -29.931 1.00 75.00 401 GLY A N 1
ATOM 3128 C CA . GLY A 1 401 ? -3.371 22.890 -31.372 1.00 75.00 401 GLY A CA 1
ATOM 3129 C C . GLY A 1 401 ? -2.366 21.941 -32.039 1.00 75.00 401 GLY A C 1
ATOM 3130 O O . GLY A 1 401 ? -2.550 21.599 -33.205 1.00 75.00 401 GLY A O 1
ATOM 3131 N N . GLN A 1 402 ? -1.346 21.473 -31.316 1.00 84.75 402 GLN A N 1
ATOM 3132 C CA . GLN A 1 402 ? -0.429 20.429 -31.775 1.00 84.75 402 GLN A CA 1
ATOM 3133 C C . GLN A 1 402 ? -1.090 19.036 -31.717 1.00 84.75 402 GLN A C 1
ATOM 3135 O O . GLN A 1 402 ? -1.906 18.751 -30.839 1.00 84.75 402 GLN A O 1
ATOM 3140 N N . GLU A 1 403 ? -0.725 18.138 -32.637 1.00 84.69 403 GLU A N 1
ATOM 3141 C CA . GLU A 1 403 ? -1.202 16.750 -32.628 1.00 84.69 403 GLU A CA 1
ATOM 3142 C C . GLU A 1 403 ? -0.560 15.943 -31.480 1.00 84.69 403 GLU A C 1
ATOM 3144 O O . GLU A 1 403 ? 0.659 15.766 -31.420 1.00 84.69 403 GLU A O 1
ATOM 3149 N N . VAL A 1 404 ? -1.393 15.428 -30.571 1.00 86.88 404 VAL A N 1
ATOM 3150 C CA . VAL A 1 404 ? -0.961 14.680 -29.378 1.00 86.88 404 VAL A CA 1
ATOM 3151 C C . VAL A 1 404 ? -0.698 13.210 -29.722 1.00 86.88 404 VAL A C 1
ATOM 3153 O O . VAL A 1 404 ? -1.636 12.414 -29.833 1.00 86.88 404 VAL A O 1
ATOM 3156 N N . ARG A 1 405 ? 0.578 12.814 -29.814 1.00 87.25 405 ARG A N 1
ATOM 3157 C CA . ARG A 1 405 ? 0.974 11.396 -29.927 1.00 87.25 405 ARG A CA 1
ATOM 3158 C C . ARG A 1 405 ? 0.832 10.704 -28.571 1.00 87.25 405 ARG A C 1
ATOM 3160 O O . ARG A 1 405 ? 1.488 11.080 -27.603 1.00 87.25 405 ARG A O 1
ATOM 3167 N N . LYS A 1 406 ? -0.025 9.685 -28.494 1.00 88.50 406 LYS A N 1
ATOM 3168 C CA . LYS A 1 406 ? -0.321 8.949 -27.252 1.00 88.50 406 LYS A CA 1
ATOM 3169 C C . LYS A 1 406 ? 0.611 7.751 -27.054 1.00 88.50 406 LYS A C 1
ATOM 3171 O O . LYS A 1 406 ? 1.123 7.186 -28.016 1.00 88.50 406 LYS A O 1
ATOM 3176 N N . TRP A 1 407 ? 0.756 7.316 -25.803 1.00 91.88 407 TRP A N 1
ATOM 3177 C CA . TRP A 1 407 ? 1.348 6.022 -25.440 1.00 91.88 407 TRP A CA 1
ATOM 3178 C C . TRP A 1 407 ? 0.376 4.876 -25.757 1.00 91.88 407 TRP A C 1
ATOM 3180 O O . TRP A 1 407 ? -0.359 4.393 -24.887 1.00 91.88 407 TRP A O 1
ATOM 3190 N N . ASP A 1 408 ? 0.350 4.495 -27.033 1.00 88.31 408 ASP A N 1
ATOM 3191 C CA . ASP A 1 408 ? -0.539 3.477 -27.599 1.00 88.31 408 ASP A CA 1
ATOM 3192 C C . ASP A 1 408 ? 0.103 2.077 -27.545 1.00 88.31 408 ASP A C 1
ATOM 3194 O O . ASP A 1 408 ? 0.681 1.577 -28.508 1.00 88.31 408 ASP A O 1
ATOM 3198 N N . PHE A 1 409 ? 0.082 1.485 -26.350 1.00 94.12 409 PHE A N 1
ATOM 3199 C CA . PHE A 1 409 ? 0.541 0.124 -26.054 1.00 94.12 409 PHE A CA 1
ATOM 3200 C C . PHE A 1 409 ? -0.181 -0.419 -24.809 1.00 94.12 409 PHE A C 1
ATOM 3202 O O . PHE A 1 409 ? -0.662 0.347 -23.973 1.00 94.12 409 PHE A O 1
ATOM 3209 N N . HIS A 1 410 ? -0.276 -1.739 -24.637 1.00 92.00 410 HIS A N 1
ATOM 3210 C CA . HIS A 1 410 ? -0.891 -2.300 -23.428 1.00 92.00 410 HIS A CA 1
ATOM 3211 C C . HIS A 1 410 ? 0.059 -2.188 -22.222 1.00 92.00 410 HIS A C 1
ATOM 3213 O O . HIS A 1 410 ? 1.249 -2.454 -22.362 1.00 92.00 410 HIS A O 1
ATOM 3219 N N . ALA A 1 411 ? -0.440 -1.839 -21.029 1.00 92.25 411 ALA A N 1
ATOM 3220 C CA . ALA A 1 411 ? 0.407 -1.589 -19.849 1.00 92.25 411 ALA A CA 1
ATOM 3221 C C . ALA A 1 411 ? 1.248 -2.815 -19.429 1.00 92.25 411 ALA A C 1
ATOM 3223 O O . ALA A 1 411 ? 2.384 -2.673 -18.982 1.00 92.25 411 ALA A O 1
ATOM 3224 N N . MET A 1 412 ? 0.736 -4.027 -19.683 1.00 92.25 412 MET A N 1
ATOM 3225 C CA . MET A 1 412 ? 1.462 -5.295 -19.517 1.00 92.25 412 MET A CA 1
ATOM 3226 C C . MET A 1 412 ? 2.799 -5.335 -20.278 1.00 92.25 412 MET A C 1
ATOM 3228 O O . MET A 1 412 ? 3.738 -5.959 -19.796 1.00 92.25 412 MET A O 1
ATOM 3232 N N . MET A 1 413 ? 2.918 -4.642 -21.420 1.00 92.94 413 MET A N 1
ATOM 3233 C CA . MET A 1 413 ? 4.175 -4.560 -22.178 1.00 92.94 413 MET A CA 1
ATOM 3234 C C . MET A 1 413 ? 5.299 -3.929 -21.349 1.00 92.94 413 MET A C 1
ATOM 3236 O O . MET A 1 413 ? 6.452 -4.288 -21.532 1.00 92.94 413 MET A O 1
ATOM 3240 N N . VAL A 1 414 ? 4.973 -3.024 -20.423 1.00 95.19 414 VAL A N 1
ATOM 3241 C CA . VAL A 1 414 ? 5.934 -2.441 -19.475 1.00 95.19 414 VAL A CA 1
ATOM 3242 C C . VAL A 1 414 ? 6.007 -3.273 -18.195 1.00 95.19 414 VAL A C 1
ATOM 3244 O O . VAL A 1 414 ? 7.096 -3.587 -17.721 1.00 95.19 414 VAL A O 1
ATOM 3247 N N . PHE A 1 415 ? 4.854 -3.637 -17.627 1.00 96.88 415 PHE A N 1
ATOM 3248 C CA . PHE A 1 415 ? 4.786 -4.104 -16.243 1.00 96.88 415 PHE A CA 1
ATOM 3249 C C . PHE A 1 415 ? 4.793 -5.620 -16.029 1.00 96.88 415 PHE A C 1
ATOM 3251 O O . PHE A 1 415 ? 4.900 -6.015 -14.877 1.00 96.88 415 PHE A O 1
ATOM 3258 N N . ALA A 1 416 ? 4.754 -6.490 -17.047 1.00 94.62 416 ALA A N 1
ATOM 3259 C CA . ALA A 1 416 ? 4.621 -7.946 -16.839 1.00 94.62 416 ALA A CA 1
ATOM 3260 C C . ALA A 1 416 ? 5.606 -8.550 -15.805 1.00 94.62 416 ALA A C 1
ATOM 3262 O O . ALA A 1 416 ? 5.206 -9.350 -14.953 1.00 94.62 416 ALA A O 1
ATOM 3263 N N . ARG A 1 417 ? 6.881 -8.128 -15.823 1.00 94.50 417 ARG A N 1
ATOM 3264 C CA . ARG A 1 417 ? 7.882 -8.544 -14.822 1.00 94.50 417 ARG A CA 1
ATOM 3265 C C . ARG A 1 417 ? 7.647 -7.900 -13.449 1.00 94.50 417 ARG A C 1
ATOM 3267 O O . ARG A 1 417 ? 7.766 -8.580 -12.434 1.00 94.50 417 ARG A O 1
ATOM 3274 N N . LEU A 1 418 ? 7.297 -6.612 -13.414 1.00 96.44 418 LEU A N 1
ATOM 3275 C CA . LEU A 1 418 ? 7.004 -5.886 -12.174 1.00 96.44 418 LEU A CA 1
ATOM 3276 C C . LEU A 1 418 ? 5.756 -6.437 -11.473 1.00 96.44 418 LEU A C 1
ATOM 3278 O O . LEU A 1 418 ? 5.763 -6.582 -10.260 1.00 96.44 418 LEU A O 1
ATOM 3282 N N . ASP A 1 419 ? 4.720 -6.794 -12.225 1.00 96.69 419 ASP A N 1
ATOM 3283 C CA . ASP A 1 419 ? 3.472 -7.363 -11.712 1.00 96.69 419 ASP A CA 1
ATOM 3284 C C . ASP A 1 419 ? 3.691 -8.770 -11.145 1.00 96.69 419 ASP A C 1
ATOM 3286 O O . ASP A 1 419 ? 3.155 -9.105 -10.091 1.00 96.69 419 ASP A O 1
ATOM 3290 N N . SER A 1 420 ? 4.558 -9.562 -11.785 1.00 95.06 420 SER A N 1
ATOM 3291 C CA . SER A 1 420 ? 5.005 -10.856 -11.254 1.00 95.06 420 SER A CA 1
ATOM 3292 C C . SER A 1 420 ? 5.787 -10.693 -9.940 1.00 95.06 420 SER A C 1
ATOM 3294 O O . SER A 1 420 ? 5.574 -11.452 -8.996 1.00 95.06 420 SER A O 1
ATOM 3296 N N . PHE A 1 421 ? 6.643 -9.668 -9.841 1.00 96.50 421 PHE A N 1
ATOM 3297 C CA . PHE A 1 421 ? 7.385 -9.340 -8.616 1.00 96.50 421 PHE A CA 1
ATOM 3298 C C . PHE A 1 421 ? 6.489 -8.792 -7.500 1.00 96.50 421 PHE A C 1
ATOM 3300 O O . PHE A 1 421 ? 6.625 -9.216 -6.356 1.00 96.50 421 PHE A O 1
ATOM 3307 N N . LEU A 1 422 ? 5.518 -7.933 -7.823 1.00 97.06 422 LEU A N 1
ATOM 3308 C CA . LEU A 1 422 ? 4.490 -7.476 -6.883 1.00 97.06 422 LEU A CA 1
ATOM 3309 C C . LEU A 1 422 ? 3.688 -8.661 -6.328 1.00 97.06 422 LEU A C 1
ATOM 3311 O O . LEU A 1 422 ? 3.582 -8.783 -5.112 1.00 97.06 422 LEU A O 1
ATOM 3315 N N . LYS A 1 423 ? 3.227 -9.586 -7.182 1.00 94.94 423 LYS A N 1
ATOM 3316 C CA . LYS A 1 423 ? 2.536 -10.809 -6.739 1.00 94.94 423 LYS A CA 1
ATOM 3317 C C . LYS A 1 423 ? 3.421 -11.665 -5.820 1.00 94.94 423 LYS A C 1
ATOM 3319 O O . LYS A 1 423 ? 2.939 -12.180 -4.813 1.00 94.94 423 LYS A O 1
ATOM 3324 N N . ARG A 1 424 ? 4.715 -11.828 -6.131 1.00 94.81 424 ARG A N 1
ATOM 3325 C CA . ARG A 1 424 ? 5.634 -12.602 -5.276 1.00 94.81 424 ARG A CA 1
ATOM 3326 C C . ARG A 1 424 ? 5.866 -11.927 -3.918 1.00 94.81 424 ARG A C 1
ATOM 3328 O O . ARG A 1 424 ? 5.849 -12.613 -2.899 1.00 94.81 424 ARG A O 1
ATOM 3335 N N . LEU A 1 425 ? 5.990 -10.599 -3.891 1.00 96.06 425 LEU A N 1
ATOM 3336 C CA . LEU A 1 425 ? 6.056 -9.810 -2.657 1.00 96.06 425 LEU A CA 1
ATOM 3337 C C . LEU A 1 425 ? 4.759 -9.873 -1.839 1.00 96.06 425 LEU A C 1
ATOM 3339 O O . LEU A 1 425 ? 4.833 -9.925 -0.616 1.00 96.06 425 LEU A O 1
ATOM 3343 N N . GLU A 1 426 ? 3.587 -9.897 -2.477 1.00 96.00 426 GLU A N 1
ATOM 3344 C CA . GLU A 1 426 ? 2.295 -10.088 -1.799 1.00 96.00 426 GLU A CA 1
ATOM 3345 C C . GLU A 1 426 ? 2.213 -11.474 -1.140 1.00 96.00 426 GLU A C 1
ATOM 3347 O O . GLU A 1 426 ? 1.866 -11.567 0.034 1.00 96.00 426 GLU A O 1
ATOM 3352 N N . MET A 1 427 ? 2.662 -12.540 -1.814 1.00 93.94 427 MET A N 1
ATOM 3353 C CA . MET A 1 427 ? 2.729 -13.875 -1.197 1.00 93.94 427 MET A CA 1
ATOM 3354 C C . MET A 1 427 ? 3.694 -13.920 0.005 1.00 93.94 427 MET A C 1
ATOM 3356 O O . MET A 1 427 ? 3.346 -14.485 1.040 1.00 93.94 427 MET A O 1
ATOM 3360 N N . VAL A 1 428 ? 4.869 -13.278 -0.073 1.00 94.06 428 VAL A N 1
ATOM 3361 C CA . VAL A 1 428 ? 5.802 -13.167 1.072 1.00 94.06 428 VAL A CA 1
ATOM 3362 C C . VAL A 1 428 ? 5.219 -12.318 2.212 1.00 94.06 428 VAL A C 1
ATOM 3364 O O . VAL A 1 428 ? 5.333 -12.696 3.378 1.00 94.06 428 VAL A O 1
ATOM 3367 N N . LYS A 1 429 ? 4.546 -11.205 1.898 1.00 95.50 429 LYS A N 1
ATOM 3368 C CA . LYS A 1 429 ? 3.833 -10.358 2.868 1.00 95.50 429 LYS A CA 1
ATOM 3369 C C . LYS A 1 429 ? 2.790 -11.167 3.643 1.00 95.50 429 LYS A C 1
ATOM 3371 O O . LYS A 1 429 ? 2.760 -11.095 4.868 1.00 95.50 429 LYS A O 1
ATOM 3376 N N . ASP A 1 430 ? 1.950 -11.929 2.947 1.00 93.12 430 ASP A N 1
ATOM 3377 C CA . ASP A 1 430 ? 0.838 -12.673 3.552 1.00 93.12 430 ASP A CA 1
ATOM 3378 C C . ASP A 1 430 ? 1.330 -13.843 4.430 1.00 93.12 430 ASP A C 1
ATOM 3380 O O . ASP A 1 430 ? 0.727 -14.144 5.466 1.00 93.12 430 ASP A O 1
ATOM 3384 N N . LEU A 1 431 ? 2.473 -14.449 4.078 1.00 93.19 431 LEU A N 1
ATOM 3385 C CA . LEU A 1 431 ? 3.187 -15.420 4.918 1.00 93.19 431 LEU A CA 1
ATOM 3386 C C . LEU A 1 431 ? 3.745 -14.776 6.200 1.00 93.19 431 LEU A C 1
ATOM 3388 O O . LEU A 1 431 ? 3.552 -15.321 7.288 1.00 93.19 431 LEU A O 1
ATOM 3392 N N . LEU A 1 432 ? 4.390 -13.607 6.099 1.00 93.38 432 LEU A N 1
ATOM 3393 C CA . LEU A 1 432 ? 4.932 -12.878 7.256 1.00 93.38 432 LEU A CA 1
ATOM 3394 C C . LEU A 1 432 ? 3.826 -12.338 8.181 1.00 93.38 432 LEU A C 1
ATOM 3396 O O . LEU A 1 432 ? 3.954 -12.417 9.403 1.00 93.38 432 LEU A O 1
ATOM 3400 N N . GLU A 1 433 ? 2.715 -11.841 7.631 1.00 92.50 433 GLU A N 1
ATOM 3401 C CA . GLU A 1 433 ? 1.539 -11.421 8.412 1.00 92.50 433 GLU A CA 1
ATOM 3402 C C . GLU A 1 433 ? 0.892 -12.611 9.134 1.00 92.50 433 GLU A C 1
ATOM 3404 O O . GLU A 1 433 ? 0.595 -12.521 10.327 1.00 92.50 433 GLU A O 1
ATOM 3409 N N . THR A 1 434 ? 0.774 -13.758 8.458 1.00 91.56 434 THR A N 1
ATOM 3410 C CA . THR A 1 434 ? 0.327 -15.025 9.061 1.00 91.56 434 THR A CA 1
ATOM 3411 C C . THR A 1 434 ? 1.246 -15.483 10.194 1.00 91.56 434 THR A C 1
ATOM 3413 O O . THR A 1 434 ? 0.762 -15.892 11.252 1.00 91.56 434 THR A O 1
ATOM 3416 N N . ALA A 1 435 ? 2.565 -15.384 10.016 1.00 91.19 435 ALA A N 1
ATOM 3417 C CA . ALA A 1 435 ? 3.516 -15.771 11.050 1.00 91.19 435 ALA A CA 1
ATOM 3418 C C . ALA A 1 435 ? 3.435 -14.850 12.279 1.00 91.19 435 ALA A C 1
ATOM 3420 O O . ALA A 1 435 ? 3.368 -15.333 13.408 1.00 91.19 435 ALA A O 1
ATOM 3421 N N . LEU A 1 436 ? 3.339 -13.532 12.081 1.00 90.56 436 LEU A N 1
ATOM 3422 C CA . LEU A 1 436 ? 3.173 -12.554 13.165 1.00 90.56 436 LEU A CA 1
ATOM 3423 C C . LEU A 1 436 ? 1.838 -12.672 13.918 1.00 90.56 436 LEU A C 1
ATOM 3425 O O . LEU A 1 436 ? 1.753 -12.261 15.082 1.00 90.56 436 LEU A O 1
ATOM 3429 N N . ASP A 1 437 ? 0.803 -13.222 13.282 1.00 88.19 437 ASP A N 1
ATOM 3430 C CA . ASP A 1 437 ? -0.430 -13.648 13.945 1.00 88.19 437 ASP A CA 1
ATOM 3431 C C . ASP A 1 437 ? -0.185 -14.853 14.861 1.00 88.19 437 ASP A C 1
ATOM 3433 O O . ASP A 1 437 ? -0.484 -14.778 16.053 1.00 88.19 437 ASP A O 1
ATOM 3437 N N . LEU A 1 438 ? 0.396 -15.940 14.349 1.00 90.00 438 LEU A N 1
ATOM 3438 C CA . LEU A 1 438 ? 0.589 -17.174 15.122 1.00 90.00 438 LEU A CA 1
ATOM 3439 C C . LEU A 1 438 ? 1.686 -17.052 16.199 1.00 90.00 438 LEU A C 1
ATOM 3441 O O . LEU A 1 438 ? 1.591 -17.688 17.247 1.00 90.00 438 LEU A O 1
ATOM 3445 N N . MET A 1 439 ? 2.628 -16.112 16.068 1.00 87.94 439 MET A N 1
ATOM 3446 C CA . MET A 1 439 ? 3.540 -15.716 17.159 1.00 87.94 439 MET A CA 1
ATOM 3447 C C . MET A 1 439 ? 2.831 -15.044 18.362 1.00 87.94 439 MET A C 1
ATOM 3449 O O . MET A 1 439 ? 3.473 -14.682 19.352 1.00 87.94 439 MET A O 1
ATOM 3453 N N . LYS A 1 440 ? 1.501 -14.862 18.324 1.00 85.44 440 LYS A N 1
ATOM 3454 C CA . LYS A 1 440 ? 0.693 -14.431 19.483 1.00 85.44 440 LYS A CA 1
ATOM 3455 C C . LYS A 1 440 ? 0.311 -15.596 20.406 1.00 85.44 440 LYS A C 1
ATOM 3457 O O . LYS A 1 440 ? 0.016 -15.335 21.572 1.00 85.44 440 LYS A O 1
ATOM 3462 N N . LEU A 1 441 ? 0.347 -16.846 19.924 1.00 87.25 441 LEU A N 1
ATOM 3463 C CA . LEU A 1 441 ? -0.089 -18.037 20.672 1.00 87.25 441 LEU A CA 1
ATOM 3464 C C . LEU A 1 441 ? 0.684 -18.249 21.981 1.00 87.25 441 LEU A C 1
ATOM 3466 O O . LEU A 1 441 ? 0.081 -18.614 22.987 1.00 87.25 441 LEU A O 1
ATOM 3470 N N . GLU A 1 442 ? 1.976 -17.901 21.994 1.00 83.94 442 GLU A N 1
ATOM 3471 C CA . GLU A 1 442 ? 2.867 -17.874 23.168 1.00 83.94 442 GLU A CA 1
ATOM 3472 C C . GLU A 1 442 ? 2.248 -17.234 24.426 1.00 83.94 442 GLU A C 1
ATOM 3474 O O . GLU A 1 442 ? 2.635 -17.550 25.548 1.00 83.94 442 GLU A O 1
ATOM 3479 N N . LYS A 1 443 ? 1.314 -16.291 24.246 1.00 80.69 443 LYS A N 1
ATOM 3480 C CA . LYS A 1 443 ? 0.816 -15.386 25.293 1.00 80.69 443 LYS A CA 1
ATOM 3481 C C . LYS A 1 443 ? -0.652 -15.643 25.669 1.00 80.69 443 LYS A C 1
ATOM 3483 O O . LYS A 1 443 ? -1.268 -14.795 26.314 1.00 80.69 443 LYS A O 1
ATOM 3488 N N . ILE A 1 444 ? -1.223 -16.785 25.269 1.00 83.88 444 ILE A N 1
ATOM 3489 C CA . ILE A 1 444 ? -2.627 -17.145 25.531 1.00 83.88 444 ILE A CA 1
ATOM 3490 C C . ILE A 1 444 ? -2.741 -18.024 26.789 1.00 83.88 444 ILE A C 1
ATOM 3492 O O . ILE A 1 444 ? -2.580 -19.243 26.746 1.00 83.88 444 ILE A O 1
ATOM 3496 N N . GLU A 1 445 ? -3.079 -17.405 27.924 1.00 80.81 445 GLU A N 1
ATOM 3497 C CA . GLU A 1 445 ? -3.241 -18.083 29.220 1.00 80.81 445 GLU A CA 1
ATOM 3498 C C . GLU A 1 445 ? -4.721 -18.302 29.591 1.00 80.81 445 GLU A C 1
ATOM 3500 O O . GLU A 1 445 ? -5.398 -17.428 30.139 1.00 80.81 445 GLU A O 1
ATOM 3505 N N . PHE A 1 446 ? -5.252 -19.502 29.344 1.00 83.12 446 PHE A N 1
ATOM 3506 C CA . PHE A 1 446 ? -6.641 -19.819 29.691 1.00 83.12 446 PHE A CA 1
ATOM 3507 C C . PHE A 1 446 ? -6.854 -19.923 31.210 1.00 83.12 446 PHE A C 1
ATOM 3509 O O . PHE A 1 446 ? -6.237 -20.736 31.900 1.00 83.12 446 PHE A O 1
ATOM 3516 N N . SER A 1 447 ? -7.817 -19.157 31.722 1.00 69.38 447 SER A N 1
ATOM 3517 C CA . SER A 1 447 ? -8.299 -19.257 33.106 1.00 69.38 447 SER A CA 1
ATOM 3518 C C . SER A 1 447 ? -9.335 -20.379 33.286 1.00 69.38 447 SER A C 1
ATOM 3520 O O . SER A 1 447 ? -10.056 -20.729 32.355 1.00 69.38 447 SER A O 1
ATOM 3522 N N . GLY A 1 448 ? -9.465 -20.906 34.509 1.00 71.31 448 GLY A N 1
ATOM 3523 C CA . GLY A 1 448 ? -10.508 -21.873 34.887 1.00 71.31 448 GLY A CA 1
ATOM 3524 C C . GLY A 1 448 ? -10.055 -23.340 34.926 1.00 71.31 448 GLY A C 1
ATOM 3525 O O . GLY A 1 448 ? -8.887 -23.659 34.717 1.00 71.31 448 GLY A O 1
ATOM 3526 N N . ILE A 1 449 ? -10.992 -24.251 35.218 1.00 72.56 449 ILE A N 1
ATOM 3527 C CA . ILE A 1 449 ? -10.711 -25.662 35.574 1.00 72.56 449 ILE A CA 1
ATOM 3528 C C . ILE A 1 449 ? -9.981 -26.421 34.451 1.00 72.56 449 ILE A C 1
ATOM 3530 O O . ILE A 1 449 ? -9.046 -27.173 34.715 1.00 72.56 449 ILE A O 1
ATOM 3534 N N . LYS A 1 450 ? -10.378 -26.196 33.193 1.00 80.94 450 LYS A N 1
ATOM 3535 C CA . LYS A 1 450 ? -9.722 -26.758 31.999 1.00 80.94 450 LYS A CA 1
ATOM 3536 C C . LYS A 1 450 ? -8.578 -25.892 31.466 1.00 80.94 450 LYS A C 1
ATOM 3538 O O . LYS A 1 450 ? -7.889 -26.318 30.544 1.00 80.94 450 LYS A O 1
ATOM 3543 N N . GLY A 1 451 ? -8.356 -24.703 32.032 1.00 84.06 451 GLY A N 1
ATOM 3544 C CA . GLY A 1 451 ? -7.458 -23.689 31.481 1.00 84.06 451 GLY A CA 1
ATOM 3545 C C . GLY A 1 451 ? -6.044 -24.210 31.225 1.00 84.06 451 GLY A C 1
ATOM 3546 O O . GLY A 1 451 ? -5.520 -24.065 30.127 1.00 84.06 451 GLY A O 1
ATOM 3547 N N . LYS A 1 452 ? -5.476 -24.966 32.174 1.00 84.50 452 LYS A N 1
ATOM 3548 C CA . LYS A 1 452 ? -4.159 -25.600 31.997 1.00 84.50 452 LYS A CA 1
ATOM 3549 C C . LYS A 1 452 ? -4.104 -26.593 30.820 1.00 84.50 452 LYS A C 1
ATOM 3551 O O . LYS A 1 452 ? -3.081 -26.677 30.153 1.00 84.50 452 LYS A O 1
ATOM 3556 N N . ALA A 1 453 ? -5.179 -27.339 30.558 1.00 88.19 453 ALA A N 1
ATOM 3557 C CA . ALA A 1 453 ? -5.225 -28.323 29.472 1.00 88.19 453 ALA A CA 1
ATOM 3558 C C . ALA A 1 453 ? -5.445 -27.677 28.092 1.00 88.19 453 ALA A C 1
ATOM 3560 O O . ALA A 1 453 ? -4.950 -28.190 27.092 1.00 88.19 453 ALA A O 1
ATOM 3561 N N . LEU A 1 454 ? -6.170 -26.556 28.037 1.00 90.06 454 LEU A N 1
ATOM 3562 C CA . LEU A 1 454 ? -6.354 -25.759 26.817 1.00 90.06 454 LEU A CA 1
ATOM 3563 C C . LEU A 1 454 ? -5.093 -24.936 26.499 1.00 90.06 454 LEU A C 1
ATOM 3565 O O . LEU A 1 454 ? -4.683 -24.868 25.347 1.00 90.06 454 LEU A O 1
ATOM 3569 N N . GLY A 1 455 ? -4.429 -24.396 27.527 1.00 90.06 455 GLY A N 1
ATOM 3570 C CA . GLY A 1 455 ? -3.134 -23.724 27.399 1.00 90.06 455 GLY A CA 1
ATOM 3571 C C . GLY A 1 455 ? -2.034 -24.657 26.895 1.00 90.06 455 GLY A C 1
ATOM 3572 O O . GLY A 1 455 ? -1.296 -24.270 25.998 1.00 90.06 455 GLY A O 1
ATOM 3573 N N . GLN A 1 456 ? -1.977 -25.904 27.385 1.00 90.25 456 GLN A N 1
ATOM 3574 C CA . GLN A 1 456 ? -1.043 -26.898 26.847 1.00 90.25 456 GLN A CA 1
ATOM 3575 C C . GLN A 1 456 ? -1.305 -27.167 25.358 1.00 90.25 456 GLN A C 1
ATOM 3577 O O . GLN A 1 456 ? -0.376 -27.069 24.576 1.00 90.25 456 GLN A O 1
ATOM 3582 N N . GLN A 1 457 ? -2.560 -27.378 24.937 1.00 92.81 457 GLN A N 1
ATOM 3583 C CA . GLN A 1 457 ? -2.887 -27.578 23.513 1.00 92.81 457 GLN A CA 1
ATOM 3584 C C . GLN A 1 457 ? -2.458 -26.400 22.618 1.00 92.81 457 GLN A C 1
ATOM 3586 O O . GLN A 1 457 ? -2.073 -26.617 21.472 1.00 92.81 457 GLN A O 1
ATOM 3591 N N . VAL A 1 458 ? -2.520 -25.160 23.118 1.00 93.12 458 VAL A N 1
ATOM 3592 C CA . VAL A 1 458 ? -2.036 -23.978 22.380 1.00 93.12 458 VAL A CA 1
ATOM 3593 C C . VAL A 1 458 ? -0.512 -23.876 22.381 1.00 93.12 458 VAL A C 1
ATOM 3595 O O . VAL A 1 458 ? 0.050 -23.476 21.365 1.00 93.12 458 VAL A O 1
ATOM 3598 N N . LEU A 1 459 ? 0.162 -24.294 23.455 1.00 92.44 459 LEU A N 1
ATOM 3599 C CA . LEU A 1 459 ? 1.621 -24.401 23.487 1.00 92.44 459 LEU A CA 1
ATOM 3600 C C . LEU A 1 459 ? 2.124 -25.486 22.521 1.00 92.44 459 LEU A C 1
ATOM 3602 O O . LEU A 1 459 ? 3.005 -25.207 21.716 1.00 92.44 459 LEU A O 1
ATOM 3606 N N . ASP A 1 460 ? 1.500 -26.666 22.518 1.00 92.56 460 ASP A N 1
ATOM 3607 C CA . ASP A 1 460 ? 1.817 -27.770 21.603 1.00 92.56 460 ASP A CA 1
ATOM 3608 C C . ASP A 1 460 ? 1.658 -27.322 20.130 1.00 92.56 460 ASP A C 1
ATOM 3610 O O . ASP A 1 460 ? 2.527 -27.568 19.295 1.00 92.56 460 ASP A O 1
ATOM 3614 N N . MET A 1 461 ? 0.578 -26.588 19.813 1.00 94.62 461 MET A N 1
ATOM 3615 C CA . MET A 1 461 ? 0.363 -25.976 18.490 1.00 94.62 461 MET A CA 1
ATOM 3616 C C . MET A 1 461 ? 1.374 -24.872 18.150 1.00 94.62 461 MET A C 1
ATOM 3618 O O . MET A 1 461 ? 1.701 -24.686 16.979 1.00 94.62 461 MET A O 1
ATOM 3622 N N . TYR A 1 462 ? 1.856 -24.121 19.142 1.00 94.44 462 TYR A N 1
ATOM 3623 C CA . TYR A 1 462 ? 2.857 -23.072 18.949 1.00 94.44 462 TYR A CA 1
ATOM 3624 C C . TYR A 1 462 ? 4.248 -23.658 18.671 1.00 94.44 462 TYR A C 1
ATOM 3626 O O . TYR A 1 462 ? 4.934 -23.173 17.774 1.00 94.44 462 TYR A O 1
ATOM 3634 N N . GLU A 1 463 ? 4.639 -24.732 19.360 1.00 94.19 463 GLU A N 1
ATOM 3635 C CA . GLU A 1 463 ? 5.881 -25.470 19.084 1.00 94.19 463 GLU A CA 1
ATOM 3636 C C . GLU A 1 463 ? 5.841 -26.134 17.691 1.00 94.19 463 GLU A C 1
ATOM 3638 O O . GLU A 1 463 ? 6.792 -26.014 16.915 1.00 94.19 463 GLU A O 1
ATOM 3643 N N . GLU A 1 464 ? 4.710 -26.749 17.321 1.00 94.88 464 GLU A N 1
ATOM 3644 C CA . GLU A 1 464 ? 4.477 -27.302 15.976 1.00 94.88 464 GLU A CA 1
ATOM 3645 C C . GLU A 1 464 ? 4.545 -26.218 14.884 1.00 94.88 464 GLU A C 1
ATOM 3647 O O . GLU A 1 464 ? 5.181 -26.417 13.844 1.00 94.88 464 GLU A O 1
ATOM 3652 N N . PHE A 1 465 ? 3.952 -25.046 15.138 1.00 95.44 465 PHE A N 1
ATOM 3653 C CA . PHE A 1 465 ? 4.052 -23.882 14.261 1.00 95.44 465 PHE A CA 1
ATOM 3654 C C . PHE A 1 465 ? 5.497 -23.380 14.116 1.00 95.44 465 PHE A C 1
ATOM 3656 O O . PHE A 1 465 ? 5.935 -23.110 12.995 1.00 95.44 465 PHE A O 1
ATOM 3663 N N . GLN A 1 466 ? 6.247 -23.263 15.218 1.00 93.69 466 GLN A N 1
ATOM 3664 C CA . GLN A 1 466 ? 7.627 -22.772 15.195 1.00 93.69 466 GLN A CA 1
ATOM 3665 C C . GLN A 1 466 ? 8.540 -23.666 14.351 1.00 93.69 466 GLN A C 1
ATOM 3667 O O . GLN A 1 466 ? 9.262 -23.146 13.499 1.00 93.69 466 GLN A O 1
ATOM 3672 N N . GLU A 1 467 ? 8.491 -24.991 14.521 1.00 94.06 467 GLU A N 1
ATOM 3673 C CA . GLU A 1 467 ? 9.320 -25.896 13.713 1.00 94.06 467 GLU A CA 1
ATOM 3674 C C . GLU A 1 467 ? 8.856 -25.919 12.243 1.00 94.06 467 GLU A C 1
ATOM 3676 O O . GLU A 1 467 ? 9.687 -25.938 11.334 1.00 94.06 467 GLU A O 1
ATOM 3681 N N . ALA A 1 468 ? 7.546 -25.818 11.975 1.00 93.69 468 ALA A N 1
ATOM 3682 C CA . ALA A 1 468 ? 7.028 -25.695 10.611 1.00 93.69 468 ALA A CA 1
ATOM 3683 C C . ALA A 1 468 ? 7.489 -24.402 9.909 1.00 93.69 468 ALA A C 1
ATOM 3685 O O . ALA A 1 468 ? 7.875 -24.459 8.739 1.00 93.69 468 ALA A O 1
ATOM 3686 N N . TYR A 1 469 ? 7.485 -23.261 10.609 1.00 93.25 469 TYR A N 1
ATOM 3687 C CA . TYR A 1 469 ? 8.012 -21.995 10.089 1.00 93.25 469 TYR A CA 1
ATOM 3688 C C . TYR A 1 469 ? 9.528 -22.060 9.897 1.00 93.25 469 TYR A C 1
ATOM 3690 O O . TYR A 1 469 ? 10.032 -21.649 8.856 1.00 93.25 469 TYR A O 1
ATOM 3698 N N . LYS A 1 470 ? 10.264 -22.614 10.865 1.00 92.06 470 LYS A N 1
ATOM 3699 C CA . LYS A 1 470 ? 11.723 -22.755 10.801 1.00 92.06 470 LYS A CA 1
ATOM 3700 C C . LYS A 1 470 ? 12.162 -23.572 9.585 1.00 92.06 470 LYS A C 1
ATOM 3702 O O . LYS A 1 470 ? 12.989 -23.098 8.816 1.00 92.06 470 LYS A O 1
ATOM 3707 N N . VAL A 1 471 ? 11.558 -24.739 9.347 1.00 92.12 471 VAL A N 1
ATOM 3708 C CA . VAL A 1 471 ? 11.866 -25.581 8.172 1.00 92.12 471 VAL A CA 1
ATOM 3709 C C . VAL A 1 471 ? 11.564 -24.867 6.845 1.00 92.12 471 VAL A C 1
ATOM 3711 O O . VAL A 1 471 ? 12.253 -25.109 5.854 1.00 92.12 471 VAL A O 1
ATOM 3714 N N . PHE A 1 472 ? 10.569 -23.974 6.818 1.00 91.31 472 PHE A N 1
ATOM 3715 C CA . PHE A 1 472 ? 10.252 -23.132 5.660 1.00 91.31 472 PHE A CA 1
ATOM 3716 C C . PHE A 1 472 ? 11.247 -21.965 5.482 1.00 91.31 472 PHE A C 1
ATOM 3718 O O . PHE A 1 472 ? 11.680 -21.685 4.366 1.00 91.31 472 PHE A O 1
ATOM 3725 N N . ALA A 1 473 ? 11.661 -21.314 6.572 1.00 89.62 473 ALA A N 1
ATOM 3726 C CA . ALA A 1 473 ? 12.607 -20.198 6.557 1.00 89.62 473 ALA A CA 1
ATOM 3727 C C . ALA A 1 473 ? 14.069 -20.630 6.331 1.00 89.62 473 ALA A C 1
ATOM 3729 O O . ALA A 1 473 ? 14.844 -19.874 5.752 1.00 89.62 473 ALA A O 1
ATOM 3730 N N . GLU A 1 474 ? 14.459 -21.841 6.739 1.00 89.25 474 GLU A N 1
ATOM 3731 C CA . GLU A 1 474 ? 15.807 -22.407 6.543 1.00 89.25 474 GLU A CA 1
ATOM 3732 C C . GLU A 1 474 ? 16.056 -22.927 5.108 1.00 89.25 474 GLU A C 1
ATOM 3734 O O . GLU A 1 474 ? 17.140 -23.436 4.811 1.00 89.25 474 GLU A O 1
ATOM 3739 N N . ARG A 1 475 ? 15.090 -22.778 4.188 1.00 86.50 475 ARG A N 1
ATOM 3740 C CA . ARG A 1 475 ? 15.260 -23.106 2.762 1.00 86.50 475 ARG A CA 1
ATOM 3741 C C . ARG A 1 475 ? 16.366 -22.266 2.100 1.00 86.50 475 ARG A C 1
ATOM 3743 O O . ARG A 1 475 ? 16.666 -21.141 2.500 1.00 86.50 475 ARG A O 1
ATOM 3750 N N . THR A 1 476 ? 16.985 -22.844 1.069 1.00 83.00 476 THR A N 1
ATOM 3751 C CA . THR A 1 476 ? 18.204 -22.319 0.422 1.00 83.00 476 THR A CA 1
ATOM 3752 C C . THR A 1 476 ? 17.968 -21.593 -0.905 1.00 83.00 476 THR A C 1
ATOM 3754 O O . THR A 1 476 ? 18.932 -21.116 -1.497 1.00 83.00 476 THR A O 1
ATOM 3757 N N . TYR A 1 477 ? 16.730 -21.537 -1.404 1.00 85.19 477 TYR A N 1
ATOM 3758 C CA . TYR A 1 477 ? 16.372 -20.755 -2.592 1.00 85.19 477 TYR A CA 1
ATOM 3759 C C . TYR A 1 477 ? 16.160 -19.267 -2.247 1.00 85.19 477 TYR A C 1
ATOM 3761 O O . TYR A 1 477 ? 15.924 -18.913 -1.091 1.00 85.19 477 TYR A O 1
ATOM 3769 N N . ASP A 1 478 ? 16.172 -18.395 -3.257 1.00 85.69 478 ASP A N 1
ATOM 3770 C CA . ASP A 1 478 ? 15.690 -17.016 -3.125 1.00 85.69 478 ASP A CA 1
ATOM 3771 C C . ASP A 1 478 ? 14.151 -17.002 -3.224 1.00 85.69 478 ASP A C 1
ATOM 3773 O O . ASP A 1 478 ? 13.567 -17.347 -4.253 1.00 85.69 478 ASP A O 1
ATOM 3777 N N . CYS A 1 479 ? 13.474 -16.597 -2.145 1.00 87.00 479 CYS A N 1
ATOM 3778 C CA . CYS A 1 479 ? 12.011 -16.524 -2.098 1.00 87.00 479 CYS A CA 1
ATOM 3779 C C . CYS A 1 479 ? 11.409 -15.502 -3.086 1.00 87.00 479 CYS A C 1
ATOM 3781 O O . CYS A 1 479 ? 10.262 -15.656 -3.519 1.00 87.00 479 CYS A O 1
ATOM 3783 N N . LEU A 1 480 ? 12.172 -14.485 -3.494 1.00 91.06 480 LEU A N 1
ATOM 3784 C CA . LEU A 1 480 ? 11.763 -13.444 -4.438 1.00 91.06 480 LEU A CA 1
ATOM 3785 C C . LEU A 1 480 ? 12.101 -13.776 -5.902 1.00 91.06 480 LEU A C 1
ATOM 3787 O O . LEU A 1 480 ? 11.724 -13.016 -6.800 1.00 91.06 480 LEU A O 1
ATOM 3791 N N . GLU A 1 481 ? 12.750 -14.913 -6.174 1.00 87.56 481 GLU A N 1
ATOM 3792 C CA . GLU A 1 481 ? 13.074 -15.337 -7.536 1.00 87.56 481 GLU A CA 1
ATOM 3793 C C . GLU A 1 481 ? 11.809 -15.731 -8.324 1.00 87.56 481 GLU A C 1
ATOM 3795 O O . GLU A 1 481 ? 11.151 -16.735 -8.045 1.00 87.56 481 GLU A O 1
ATOM 3800 N N . LEU A 1 482 ? 11.493 -14.958 -9.370 1.00 85.81 482 LEU A N 1
ATOM 3801 C CA . LEU A 1 482 ? 10.287 -15.134 -10.196 1.00 85.81 482 LEU A CA 1
ATOM 3802 C C . LEU A 1 482 ? 10.262 -16.445 -10.998 1.00 85.81 482 LEU A C 1
ATOM 3804 O O . LEU A 1 482 ? 9.195 -16.903 -11.393 1.00 85.81 482 LEU A O 1
ATOM 3808 N N . THR A 1 483 ? 11.434 -17.016 -11.269 1.00 84.88 483 THR A N 1
ATOM 3809 C CA . THR A 1 483 ? 11.622 -18.294 -11.970 1.00 84.88 483 THR A CA 1
ATOM 3810 C C . THR A 1 483 ? 11.507 -19.507 -11.049 1.00 84.88 483 THR A C 1
ATOM 3812 O O . THR A 1 483 ? 11.347 -20.622 -11.543 1.00 84.88 483 THR A O 1
ATOM 3815 N N . ASN A 1 484 ? 11.548 -19.313 -9.728 1.00 85.56 484 ASN A N 1
ATOM 3816 C CA . ASN A 1 484 ? 11.485 -20.401 -8.763 1.00 85.56 484 ASN A CA 1
ATOM 3817 C C . ASN A 1 484 ? 10.028 -20.801 -8.469 1.00 85.56 484 ASN A C 1
ATOM 3819 O O . ASN A 1 484 ? 9.251 -20.004 -7.938 1.00 85.56 484 ASN A O 1
ATOM 3823 N N . THR A 1 485 ? 9.666 -22.044 -8.797 1.00 86.25 485 THR A N 1
ATOM 3824 C CA . THR A 1 485 ? 8.354 -22.645 -8.488 1.00 86.25 485 THR A CA 1
ATOM 3825 C C . THR A 1 485 ? 8.343 -23.459 -7.192 1.00 86.25 485 THR A C 1
ATOM 3827 O O . THR A 1 485 ? 7.268 -23.776 -6.692 1.00 86.25 485 THR A O 1
ATOM 3830 N N . GLU A 1 486 ? 9.510 -23.803 -6.641 1.00 89.50 486 GLU A N 1
ATOM 3831 C CA . GLU A 1 486 ? 9.638 -24.568 -5.392 1.00 89.50 486 GLU A CA 1
ATOM 3832 C C . GLU A 1 486 ? 9.093 -23.759 -4.211 1.00 89.50 486 GLU A C 1
ATOM 3834 O O . GLU A 1 486 ? 8.292 -24.277 -3.436 1.00 89.50 486 GLU A O 1
ATOM 3839 N N . PHE A 1 487 ? 9.412 -22.459 -4.150 1.00 90.81 487 PHE A N 1
ATOM 3840 C CA . PHE A 1 487 ? 8.855 -21.535 -3.159 1.00 90.81 487 PHE A CA 1
ATOM 3841 C C . PHE A 1 487 ? 7.319 -21.502 -3.171 1.00 90.81 487 PHE A C 1
ATOM 3843 O O . PHE A 1 487 ? 6.710 -21.445 -2.108 1.00 90.81 487 PHE A O 1
ATOM 3850 N N . GLU A 1 488 ? 6.674 -21.539 -4.345 1.00 89.31 488 GLU A N 1
ATOM 3851 C CA . GLU A 1 488 ? 5.205 -21.486 -4.421 1.00 89.31 488 GLU A CA 1
ATOM 3852 C C . GLU A 1 488 ? 4.560 -22.781 -3.897 1.00 89.31 488 GLU A C 1
ATOM 3854 O O . GLU A 1 488 ? 3.495 -22.719 -3.282 1.00 89.31 488 GLU A O 1
ATOM 3859 N N . GLN A 1 489 ? 5.228 -23.931 -4.053 1.00 91.56 489 GLN A N 1
ATOM 3860 C CA . GLN A 1 489 ? 4.794 -25.199 -3.460 1.00 91.56 489 GLN A CA 1
ATOM 3861 C C . GLN A 1 489 ? 5.053 -25.242 -1.947 1.00 91.56 489 GLN A C 1
ATOM 3863 O O . GLN A 1 489 ? 4.139 -25.545 -1.188 1.00 91.56 489 GLN A O 1
ATOM 3868 N N . ASP A 1 490 ? 6.257 -24.890 -1.489 1.00 91.94 490 ASP A N 1
ATOM 3869 C CA . ASP A 1 490 ? 6.595 -24.873 -0.058 1.00 91.94 490 ASP A CA 1
ATOM 3870 C C . ASP A 1 490 ? 5.737 -23.861 0.725 1.00 91.94 490 ASP A C 1
ATOM 3872 O O . ASP A 1 490 ? 5.332 -24.130 1.858 1.00 91.94 490 ASP A O 1
ATOM 3876 N N . ALA A 1 491 ? 5.401 -22.715 0.120 1.00 91.75 491 ALA A N 1
ATOM 3877 C CA . ALA A 1 491 ? 4.488 -21.732 0.700 1.00 91.75 491 ALA A CA 1
ATOM 3878 C C . ALA A 1 491 ? 3.055 -22.274 0.820 1.00 91.75 491 ALA A C 1
ATOM 3880 O O . ALA A 1 491 ? 2.393 -22.035 1.831 1.00 91.75 491 ALA A O 1
ATOM 3881 N N . PHE A 1 492 ? 2.579 -23.020 -0.180 1.00 92.19 492 PHE A N 1
ATOM 3882 C CA . PHE A 1 492 ? 1.272 -23.678 -0.154 1.00 92.19 492 PHE A CA 1
ATOM 3883 C C . PHE A 1 492 ? 1.221 -24.797 0.899 1.00 92.19 492 PHE A C 1
ATOM 3885 O O . PHE A 1 492 ? 0.287 -24.844 1.701 1.00 92.19 492 PHE A O 1
ATOM 3892 N N . ASP A 1 493 ? 2.252 -25.639 0.974 1.00 92.75 493 ASP A N 1
ATOM 3893 C CA . ASP A 1 493 ? 2.371 -26.714 1.968 1.00 92.75 493 ASP A CA 1
ATOM 3894 C C . ASP A 1 493 ? 2.464 -26.152 3.402 1.00 92.75 493 ASP A C 1
ATOM 3896 O O . ASP A 1 493 ? 1.881 -26.707 4.339 1.00 92.75 493 ASP A O 1
ATOM 3900 N N . PHE A 1 494 ? 3.140 -25.013 3.590 1.00 93.94 494 PHE A N 1
ATOM 3901 C CA . PHE A 1 494 ? 3.140 -24.269 4.853 1.00 93.94 494 PHE A CA 1
ATOM 3902 C C . PHE A 1 494 ? 1.756 -23.680 5.180 1.00 93.94 494 PHE A C 1
ATOM 3904 O O . PHE A 1 494 ? 1.284 -23.823 6.310 1.00 93.94 494 PHE A O 1
ATOM 3911 N N . GLN A 1 495 ? 1.060 -23.085 4.204 1.00 92.88 495 GLN A N 1
ATOM 3912 C CA . GLN A 1 495 ? -0.303 -22.570 4.391 1.00 92.88 495 GLN A CA 1
ATOM 3913 C C . GLN A 1 495 ? -1.308 -23.676 4.762 1.00 92.88 495 GLN A C 1
ATOM 3915 O O . GLN A 1 495 ? -2.185 -23.434 5.590 1.00 92.88 495 GLN A O 1
ATOM 3920 N N . GLN A 1 496 ? -1.156 -24.904 4.252 1.00 93.81 496 GLN A N 1
ATOM 3921 C CA . GLN A 1 496 ? -1.989 -26.038 4.683 1.00 93.81 496 GLN A CA 1
ATOM 3922 C C . GLN A 1 496 ? -1.782 -26.407 6.161 1.00 93.81 496 GLN A C 1
ATOM 3924 O O . GLN A 1 496 ? -2.757 -26.697 6.857 1.00 93.81 496 GLN A O 1
ATOM 3929 N N . LYS A 1 497 ? -0.539 -26.366 6.664 1.00 93.88 497 LYS A N 1
ATOM 3930 C CA . LYS A 1 497 ? -0.243 -26.587 8.095 1.00 93.88 497 LYS A CA 1
ATOM 3931 C C . LYS A 1 497 ? -0.832 -25.480 8.968 1.00 93.88 497 LYS A C 1
ATOM 3933 O O . LYS A 1 497 ? -1.428 -25.765 10.002 1.00 93.88 497 LYS A O 1
ATOM 3938 N N . VAL A 1 498 ? -0.711 -24.228 8.525 1.00 94.50 498 VAL A N 1
ATOM 3939 C CA . VAL A 1 498 ? -1.360 -23.072 9.161 1.00 94.50 498 VAL A CA 1
ATOM 3940 C C . VAL A 1 498 ? -2.875 -23.271 9.253 1.00 94.50 498 VAL A C 1
ATOM 3942 O O . VAL A 1 498 ? -3.449 -23.025 10.310 1.00 94.50 498 VAL A O 1
ATOM 3945 N N . GLU A 1 499 ? -3.526 -23.757 8.192 1.00 93.69 499 GLU A N 1
ATOM 3946 C CA . GLU A 1 499 ? -4.978 -23.963 8.195 1.00 93.69 499 GLU A CA 1
ATOM 3947 C C . GLU A 1 499 ? -5.417 -25.093 9.150 1.00 93.69 499 GLU A C 1
ATOM 3949 O O . GLU A 1 499 ? -6.475 -24.995 9.769 1.00 93.69 499 GLU A O 1
ATOM 3954 N N . ASP A 1 500 ? -4.618 -26.153 9.325 1.00 95.00 500 ASP A N 1
ATOM 3955 C CA . ASP A 1 500 ? -4.879 -27.175 10.353 1.00 95.00 500 ASP A CA 1
ATOM 3956 C C . ASP A 1 500 ? -4.802 -26.593 11.773 1.00 95.00 500 ASP A C 1
ATOM 3958 O O . ASP A 1 500 ? -5.715 -26.786 12.582 1.00 95.00 500 ASP A O 1
ATOM 3962 N N . ILE A 1 501 ? -3.758 -25.808 12.046 1.00 94.38 501 ILE A N 1
ATOM 3963 C CA . ILE A 1 501 ? -3.580 -25.107 13.322 1.00 94.38 501 ILE A CA 1
ATOM 3964 C C . ILE A 1 501 ? -4.743 -24.133 13.564 1.00 94.38 501 ILE A C 1
ATOM 3966 O O . ILE A 1 501 ? -5.300 -24.126 14.659 1.00 94.38 501 ILE A O 1
ATOM 3970 N N . ASP A 1 502 ? -5.203 -23.393 12.551 1.00 94.00 502 ASP A N 1
ATOM 3971 C CA . ASP A 1 502 ? -6.381 -22.521 12.663 1.00 94.00 502 ASP A CA 1
ATOM 3972 C C . ASP A 1 502 ? -7.670 -23.304 13.007 1.00 94.00 502 ASP A C 1
ATOM 3974 O O . ASP A 1 502 ? -8.428 -22.872 13.878 1.00 94.00 502 ASP A O 1
ATOM 3978 N N . ARG A 1 503 ? -7.917 -24.483 12.411 1.00 94.31 503 ARG A N 1
ATOM 3979 C CA . ARG A 1 503 ? -9.073 -25.348 12.765 1.00 94.31 503 ARG A CA 1
ATOM 3980 C C . ARG A 1 503 ? -8.988 -25.862 14.208 1.00 94.31 503 ARG A C 1
ATOM 3982 O O . ARG A 1 503 ? -9.993 -25.939 14.924 1.00 94.31 503 ARG A O 1
ATOM 3989 N N . ARG A 1 504 ? -7.783 -26.213 14.662 1.00 94.62 504 ARG A N 1
ATOM 3990 C CA . ARG A 1 504 ? -7.525 -26.671 16.038 1.00 94.62 504 ARG A CA 1
ATOM 3991 C C . ARG A 1 504 ? -7.670 -25.521 17.043 1.00 94.62 504 ARG A C 1
ATOM 3993 O O . ARG A 1 504 ? -8.279 -25.714 18.095 1.00 94.62 504 ARG A O 1
ATOM 4000 N N . LEU A 1 505 ? -7.232 -24.310 16.697 1.00 93.25 505 LEU A N 1
ATOM 4001 C CA . LEU A 1 505 ? -7.452 -23.088 17.480 1.00 93.25 505 LEU A CA 1
ATOM 4002 C C . LEU A 1 505 ? -8.933 -22.697 17.558 1.00 93.25 505 LEU A C 1
ATOM 4004 O O . LEU A 1 505 ? -9.398 -22.353 18.645 1.00 93.25 505 LEU A O 1
ATOM 4008 N N . GLY A 1 506 ? -9.688 -22.800 16.461 1.00 91.38 506 GLY A N 1
ATOM 4009 C CA . GLY A 1 506 ? -11.146 -22.615 16.450 1.00 91.38 506 GLY A CA 1
ATOM 4010 C C . GLY A 1 506 ? -11.855 -23.606 17.378 1.00 91.38 506 GLY A C 1
ATOM 4011 O O . GLY A 1 506 ? -12.659 -23.217 18.230 1.00 91.38 506 GLY A O 1
ATOM 4012 N N . THR A 1 507 ? -11.435 -24.874 17.344 1.00 92.38 507 THR A N 1
ATOM 4013 C CA . THR A 1 507 ? -11.898 -25.917 18.273 1.00 92.38 507 THR A CA 1
ATOM 4014 C C . THR A 1 507 ? -11.572 -25.589 19.740 1.00 92.38 507 THR A C 1
ATOM 4016 O O . THR A 1 507 ? -12.444 -25.717 20.606 1.00 92.38 507 THR A O 1
ATOM 4019 N N . VAL A 1 508 ? -10.352 -25.130 20.046 1.00 91.56 508 VAL A N 1
ATOM 4020 C CA . VAL A 1 508 ? -9.952 -24.710 21.404 1.00 91.56 508 VAL A CA 1
ATOM 4021 C C . VAL A 1 508 ? -10.737 -23.477 21.866 1.00 91.56 508 VAL A C 1
ATOM 4023 O O . VAL A 1 508 ? -11.205 -23.451 23.006 1.00 91.56 508 VAL A O 1
ATOM 4026 N N . PHE A 1 509 ? -10.953 -22.489 20.992 1.00 91.25 509 PHE A N 1
ATOM 4027 C CA . PHE A 1 509 ? -11.792 -21.322 21.275 1.00 91.25 509 PHE A CA 1
ATOM 4028 C C . PHE A 1 509 ? -13.232 -21.735 21.601 1.00 91.25 509 PHE A C 1
ATOM 4030 O O . PHE A 1 509 ? -13.782 -21.297 22.612 1.00 91.25 509 PHE A O 1
ATOM 4037 N N . ILE A 1 510 ? -13.828 -22.631 20.806 1.00 90.81 510 ILE A N 1
ATOM 4038 C CA . ILE A 1 510 ? -15.169 -23.176 21.053 1.00 90.81 510 ILE A CA 1
ATOM 4039 C C . ILE A 1 510 ? -15.244 -23.857 22.426 1.00 90.81 510 ILE A C 1
ATOM 4041 O O . ILE A 1 510 ? -16.212 -23.627 23.155 1.00 90.81 510 ILE A O 1
ATOM 4045 N N . GLN A 1 511 ? -14.249 -24.671 22.797 1.00 90.56 511 GLN A N 1
ATOM 4046 C CA . GLN A 1 511 ? -14.203 -25.319 24.114 1.00 90.56 511 GLN A CA 1
ATOM 4047 C C . GLN A 1 511 ? -14.111 -24.281 25.239 1.00 90.56 511 GLN A C 1
ATOM 4049 O O . GLN A 1 511 ? -14.987 -24.241 26.102 1.00 90.56 511 GLN A O 1
ATOM 4054 N N . ALA A 1 512 ? -13.122 -23.386 25.178 1.00 89.12 512 ALA A N 1
ATOM 4055 C CA . ALA A 1 512 ? -12.920 -22.332 26.169 1.00 89.12 512 ALA A CA 1
ATOM 4056 C C . ALA A 1 512 ? -14.148 -21.418 26.332 1.00 89.12 512 ALA A C 1
ATOM 4058 O O . ALA A 1 512 ? -14.468 -21.010 27.448 1.00 89.12 512 ALA A O 1
ATOM 4059 N N . PHE A 1 513 ? -14.858 -21.118 25.240 1.00 89.06 513 PHE A N 1
ATOM 4060 C CA . PHE A 1 513 ? -16.066 -20.294 25.266 1.00 89.06 513 PHE A CA 1
ATOM 4061 C C . PHE A 1 513 ? -17.238 -21.035 25.919 1.00 89.06 513 PHE A C 1
ATOM 4063 O O . PHE A 1 513 ? -17.963 -20.453 26.722 1.00 89.06 513 PHE A O 1
ATOM 4070 N N . ASN A 1 514 ? -17.421 -22.324 25.610 1.00 88.56 514 ASN A N 1
ATOM 4071 C CA . ASN A 1 514 ? -18.462 -23.148 26.233 1.00 88.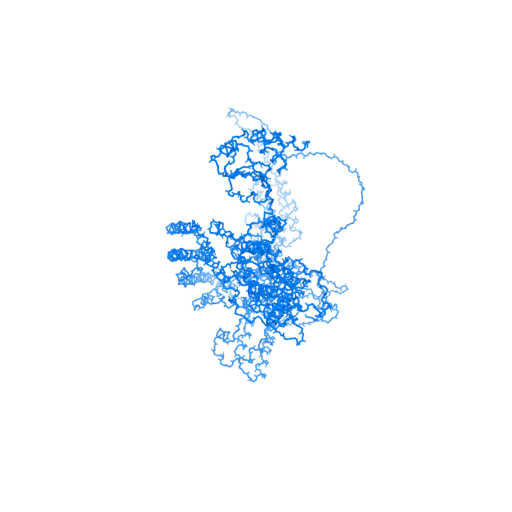56 514 ASN A CA 1
ATOM 4072 C C . ASN A 1 514 ? -18.237 -23.331 27.750 1.00 88.56 514 ASN A C 1
ATOM 4074 O O . ASN A 1 514 ? -19.199 -23.545 28.484 1.00 88.56 514 ASN A O 1
ATOM 4078 N N . ASP A 1 515 ? -16.985 -23.259 28.212 1.00 86.25 515 ASP A N 1
ATOM 4079 C CA . ASP A 1 515 ? -16.598 -23.365 29.625 1.00 86.25 515 ASP A CA 1
ATOM 4080 C C . ASP A 1 515 ? -16.603 -22.017 30.384 1.00 86.25 515 ASP A C 1
ATOM 4082 O O . ASP A 1 515 ? -16.323 -21.984 31.586 1.00 86.25 515 ASP A O 1
ATOM 4086 N N . ALA A 1 516 ? -16.936 -20.898 29.727 1.00 84.38 516 ALA A N 1
ATOM 4087 C CA . ALA A 1 516 ? -17.006 -19.583 30.363 1.00 84.38 516 ALA A CA 1
ATOM 4088 C C . ALA A 1 516 ? -18.246 -19.455 31.273 1.00 84.38 516 ALA A C 1
ATOM 4090 O O . ALA A 1 516 ? -19.381 -19.377 30.803 1.00 84.38 516 ALA A O 1
ATOM 4091 N N . SER A 1 517 ? -18.029 -19.377 32.591 1.00 78.38 517 SER A N 1
ATOM 4092 C CA . SER A 1 517 ? -19.094 -19.311 33.610 1.00 78.38 517 SER A CA 1
ATOM 4093 C C . SER A 1 517 ? -19.970 -18.060 33.546 1.00 78.38 517 SER A C 1
ATOM 4095 O O . SER A 1 517 ? -21.098 -18.065 34.036 1.00 78.38 517 SER A O 1
ATOM 4097 N N . ASP A 1 518 ? -19.440 -16.971 32.994 1.00 79.19 518 ASP A N 1
ATOM 4098 C CA . ASP A 1 518 ? -20.074 -15.661 32.974 1.00 79.19 518 ASP A CA 1
ATOM 4099 C C . ASP A 1 518 ? -19.525 -14.777 31.843 1.00 79.19 518 ASP A C 1
ATOM 4101 O O . ASP A 1 518 ? -18.583 -15.113 31.120 1.00 79.19 518 ASP A O 1
ATOM 4105 N N . LEU A 1 519 ? -20.160 -13.616 31.701 1.00 81.62 519 LEU A N 1
ATOM 4106 C CA . LEU A 1 519 ? -19.880 -12.628 30.669 1.00 81.62 519 LEU A CA 1
ATOM 4107 C C . LEU A 1 519 ? -18.460 -12.034 30.762 1.00 81.62 519 LEU A C 1
ATOM 4109 O O . LEU A 1 519 ? -17.908 -11.640 29.737 1.00 81.62 519 LEU A O 1
ATOM 4113 N N . GLU A 1 520 ? -17.856 -11.963 31.954 1.00 80.06 520 GLU A N 1
ATOM 4114 C CA . GLU A 1 520 ? -16.505 -11.415 32.126 1.00 80.06 520 GLU A CA 1
ATOM 4115 C C . GLU A 1 520 ? -15.448 -12.417 31.646 1.00 80.06 520 GLU A C 1
ATOM 4117 O O . GLU A 1 520 ? -14.523 -12.037 30.926 1.00 80.06 520 GLU A O 1
ATOM 4122 N N . HIS A 1 521 ? -15.617 -13.703 31.965 1.00 83.06 521 HIS A N 1
ATOM 4123 C CA . HIS A 1 521 ? -14.775 -14.776 31.428 1.00 83.06 521 HIS A CA 1
ATOM 4124 C C . HIS A 1 521 ? -14.883 -14.877 29.898 1.00 83.06 521 HIS A C 1
ATOM 4126 O O . HIS A 1 521 ? -13.857 -14.966 29.221 1.00 83.06 521 HIS A O 1
ATOM 4132 N N . ALA A 1 522 ? -16.094 -14.767 29.341 1.00 85.31 522 ALA A N 1
ATOM 4133 C CA . ALA A 1 522 ? -16.298 -14.763 27.892 1.00 85.31 522 ALA A CA 1
ATOM 4134 C C . ALA A 1 522 ? -15.623 -13.559 27.201 1.00 85.31 522 ALA A C 1
ATOM 4136 O O . ALA A 1 522 ? -14.993 -13.724 26.156 1.00 85.31 522 ALA A O 1
ATOM 4137 N N . PHE A 1 523 ? -15.680 -12.355 27.787 1.00 81.75 523 PHE A N 1
ATOM 4138 C CA . PHE A 1 523 ? -14.969 -11.194 27.236 1.00 81.75 523 PHE A CA 1
ATOM 4139 C C . PHE A 1 523 ? -13.443 -11.293 27.365 1.00 81.75 523 PHE A C 1
ATOM 4141 O O . PHE A 1 523 ? -12.753 -10.884 26.435 1.00 81.75 523 PHE A O 1
ATOM 4148 N N . LYS A 1 524 ? -12.907 -11.871 28.449 1.00 83.81 524 LYS A N 1
ATOM 4149 C CA . LYS A 1 524 ? -11.460 -12.140 28.571 1.00 83.81 524 LYS A CA 1
ATOM 4150 C C . LYS A 1 524 ? -10.970 -13.090 27.478 1.00 83.81 524 LYS A C 1
ATOM 4152 O O . LYS A 1 524 ? -9.935 -12.829 26.879 1.00 83.81 524 LYS A O 1
ATOM 4157 N N . LEU A 1 525 ? -11.722 -14.149 27.172 1.00 86.00 525 LEU A N 1
ATOM 4158 C CA . LEU A 1 525 ? -11.377 -15.075 26.089 1.00 86.00 525 LEU A CA 1
ATOM 4159 C C . LEU A 1 525 ? -11.322 -14.381 24.717 1.00 86.00 525 LEU A C 1
ATOM 4161 O O . LEU A 1 525 ? -10.395 -14.621 23.945 1.00 86.00 525 LEU A O 1
ATOM 4165 N N . LEU A 1 526 ? -12.282 -13.496 24.434 1.00 84.62 526 LEU A N 1
ATOM 4166 C CA . LEU A 1 526 ? -12.305 -12.706 23.198 1.00 84.62 526 LEU A CA 1
ATOM 4167 C C . LEU A 1 526 ? -11.110 -11.738 23.101 1.00 84.62 526 LEU A C 1
ATOM 4169 O O . LEU A 1 526 ? -10.535 -11.595 22.025 1.00 84.62 526 LEU A O 1
ATOM 4173 N N . ASP A 1 527 ? -10.717 -11.107 24.212 1.00 81.88 527 ASP A N 1
ATOM 4174 C CA . ASP A 1 527 ? -9.560 -10.198 24.282 1.00 81.88 527 ASP A CA 1
ATOM 4175 C C . ASP A 1 527 ? -8.221 -10.948 24.116 1.00 81.88 527 ASP A C 1
ATOM 4177 O O . ASP A 1 527 ? -7.317 -10.450 23.449 1.00 81.88 527 ASP A O 1
ATOM 4181 N N . MET A 1 528 ? -8.115 -12.177 24.647 1.00 83.88 528 MET A N 1
ATOM 4182 C CA . MET A 1 528 ? -6.922 -13.029 24.510 1.00 83.88 528 MET A CA 1
ATOM 4183 C C . MET A 1 528 ? -6.693 -13.539 23.081 1.00 83.88 528 MET A C 1
ATOM 4185 O O . MET A 1 528 ? -5.550 -13.563 22.633 1.00 83.88 528 MET A O 1
ATOM 4189 N N . PHE A 1 529 ? -7.746 -13.937 22.357 1.00 83.50 529 PHE A N 1
ATOM 4190 C CA . PHE A 1 529 ? -7.599 -14.345 20.952 1.00 83.50 529 PHE A CA 1
ATOM 4191 C C . PHE A 1 529 ? -7.410 -13.134 20.024 1.00 83.50 529 PHE A C 1
ATOM 4193 O O . PHE A 1 529 ? -6.625 -13.205 19.078 1.00 83.50 529 PHE A O 1
ATOM 4200 N N . GLY A 1 530 ? -8.087 -12.009 20.285 1.00 84.06 530 GLY A N 1
ATOM 4201 C CA . GLY A 1 530 ? -7.897 -10.767 19.532 1.00 84.06 530 GLY A CA 1
ATOM 4202 C C . GLY A 1 530 ? -8.055 -10.959 18.017 1.00 84.06 530 GLY A C 1
ATOM 4203 O O . GLY A 1 530 ? -9.088 -11.442 17.558 1.00 84.06 530 GLY A O 1
ATOM 4204 N N . SER A 1 531 ? -7.017 -10.618 17.240 1.00 81.12 531 SER A N 1
ATOM 4205 C CA . SER A 1 531 ? -7.023 -10.773 15.773 1.00 81.12 531 SER A CA 1
ATOM 4206 C C . SER A 1 531 ? -6.976 -12.225 15.288 1.00 81.12 531 SER A C 1
ATOM 4208 O O . SER A 1 531 ? -7.152 -12.458 14.101 1.00 81.12 531 SER A O 1
ATOM 4210 N N . LEU A 1 532 ? -6.797 -13.227 16.157 1.00 85.19 532 LEU A N 1
ATOM 4211 C CA . LEU A 1 532 ? -6.963 -14.630 15.751 1.00 85.19 532 LEU A CA 1
ATOM 4212 C C . LEU A 1 532 ? -8.429 -14.940 15.406 1.00 85.19 532 LEU A C 1
ATOM 4214 O O . LEU A 1 532 ? -8.685 -15.753 14.528 1.00 85.19 532 LEU A O 1
ATOM 4218 N N . LEU A 1 533 ? -9.392 -14.223 16.003 1.00 85.12 533 LEU A N 1
ATOM 4219 C CA . LEU A 1 533 ? -10.808 -14.244 15.589 1.00 85.12 533 LEU A CA 1
ATOM 4220 C C . LEU A 1 533 ? -11.041 -13.525 14.241 1.00 85.12 533 LEU A C 1
ATOM 4222 O O . LEU A 1 533 ? -12.117 -13.629 13.662 1.00 85.12 533 LEU A O 1
ATOM 4226 N N . GLU A 1 534 ? -10.020 -12.790 13.786 1.00 83.00 534 GLU A N 1
ATOM 4227 C CA . GLU A 1 534 ? -9.800 -12.165 12.472 1.00 83.00 534 GLU A CA 1
ATOM 4228 C C . GLU A 1 534 ? -9.767 -13.190 11.319 1.00 83.00 534 GLU A C 1
ATOM 4230 O O . GLU A 1 534 ? -10.195 -12.943 10.189 1.00 83.00 534 GLU A O 1
ATOM 4235 N N . ARG A 1 535 ? -9.171 -14.354 11.625 1.00 86.25 535 ARG A N 1
ATOM 4236 C CA . ARG A 1 535 ? -8.702 -15.356 10.659 1.00 86.25 535 ARG A CA 1
ATOM 4237 C C . ARG A 1 535 ? -9.882 -16.191 10.142 1.00 86.25 535 ARG A C 1
ATOM 4239 O O . ARG A 1 535 ? -10.647 -16.687 10.967 1.00 86.25 535 ARG A O 1
ATOM 4246 N N . PRO A 1 536 ? -10.051 -16.405 8.818 1.00 85.31 536 PRO A N 1
ATOM 4247 C CA . PRO A 1 536 ? -11.323 -16.873 8.245 1.00 85.31 536 PRO A CA 1
ATOM 4248 C C . PRO A 1 536 ? -11.904 -18.165 8.838 1.00 85.31 536 PRO A C 1
ATOM 4250 O O . PRO A 1 536 ? -13.116 -18.259 9.021 1.00 85.31 536 PRO A O 1
ATOM 4253 N N . VAL A 1 537 ? -11.052 -19.143 9.158 1.00 88.88 537 VAL A N 1
ATOM 4254 C CA . VAL A 1 537 ? -11.457 -20.429 9.750 1.00 88.88 537 VAL A CA 1
ATOM 4255 C C . VAL A 1 537 ? -11.977 -20.235 11.179 1.00 88.88 537 VAL A C 1
ATOM 4257 O O . VAL A 1 537 ? -13.103 -20.615 11.492 1.00 88.88 537 VAL A O 1
ATOM 4260 N N . ILE A 1 538 ? -11.190 -19.566 12.027 1.00 89.50 538 ILE A N 1
ATOM 4261 C CA . ILE A 1 538 ? -11.542 -19.281 13.426 1.00 89.50 538 ILE A CA 1
ATOM 4262 C C . ILE A 1 538 ? -12.764 -18.349 13.492 1.00 89.50 538 ILE A C 1
ATOM 4264 O O . ILE A 1 538 ? -13.629 -18.524 14.349 1.00 89.50 538 ILE A O 1
ATOM 4268 N N . ALA A 1 539 ? -12.884 -17.396 12.564 1.00 86.06 539 ALA A N 1
ATOM 4269 C CA . ALA A 1 539 ? -14.030 -16.498 12.449 1.00 86.06 539 ALA A CA 1
ATOM 4270 C C . ALA A 1 539 ? -15.344 -17.250 12.160 1.00 86.06 539 ALA A C 1
ATOM 4272 O O . ALA A 1 539 ? -16.389 -16.885 12.706 1.00 86.06 539 ALA A O 1
ATOM 4273 N N . ALA A 1 540 ? -15.300 -18.308 11.340 1.00 86.50 540 ALA A N 1
ATOM 4274 C CA . ALA A 1 540 ? -16.454 -19.167 11.074 1.00 86.50 540 ALA A CA 1
ATOM 4275 C C . ALA A 1 540 ? -16.862 -19.968 12.325 1.00 86.50 540 ALA A C 1
ATOM 4277 O O . ALA A 1 540 ? -18.028 -19.930 12.718 1.00 86.50 540 ALA A O 1
ATOM 4278 N N . ASP A 1 541 ? -15.899 -20.598 13.003 1.00 85.75 541 ASP A N 1
ATOM 4279 C CA . ASP A 1 541 ? -16.107 -21.336 14.261 1.00 85.75 541 ASP A CA 1
ATOM 4280 C C . ASP A 1 541 ? -16.618 -20.439 15.411 1.00 85.75 541 ASP A C 1
ATOM 4282 O O . ASP A 1 541 ? -17.428 -20.854 16.250 1.00 85.75 541 ASP A O 1
ATOM 4286 N N . ALA A 1 542 ? -16.172 -19.182 15.452 1.00 84.50 542 ALA A N 1
ATOM 4287 C CA . ALA A 1 542 ? -16.575 -18.199 16.453 1.00 84.50 542 ALA A CA 1
ATOM 4288 C C . ALA A 1 542 ? -17.951 -17.561 16.180 1.00 84.50 542 ALA A C 1
ATOM 4290 O O . ALA A 1 542 ? -18.568 -17.041 17.116 1.00 84.50 542 ALA A O 1
ATOM 4291 N N . ALA A 1 543 ? -18.454 -17.601 14.939 1.00 81.88 543 ALA A N 1
ATOM 4292 C CA . ALA A 1 543 ? -19.648 -16.868 14.507 1.00 81.88 543 ALA A CA 1
ATOM 4293 C C . ALA A 1 543 ? -20.876 -17.139 15.397 1.00 81.88 543 ALA A C 1
ATOM 4295 O O . ALA A 1 543 ? -21.493 -16.204 15.921 1.00 81.88 543 ALA A O 1
ATOM 4296 N N . ASP A 1 544 ? -21.181 -18.414 15.650 1.00 82.88 544 ASP A N 1
ATOM 4297 C CA . ASP A 1 544 ? -22.320 -18.822 16.480 1.00 82.88 544 ASP A CA 1
ATOM 4298 C C . ASP A 1 544 ? -22.162 -18.405 17.952 1.00 82.88 544 ASP A C 1
ATOM 4300 O O . ASP A 1 544 ? -23.153 -18.128 18.637 1.00 82.88 544 ASP A O 1
ATOM 4304 N N . LYS A 1 545 ? -20.926 -18.288 18.457 1.00 83.44 545 LYS A N 1
ATOM 4305 C CA . LYS A 1 545 ? -20.648 -17.920 19.859 1.00 83.44 545 LYS A CA 1
ATOM 4306 C C . LYS A 1 545 ? -21.030 -16.476 20.172 1.00 83.44 545 LYS A C 1
ATOM 4308 O O . LYS A 1 545 ? -21.432 -16.184 21.301 1.00 83.44 545 LYS A O 1
ATOM 4313 N N . TYR A 1 546 ? -21.033 -15.585 19.180 1.00 81.44 546 TYR A N 1
ATOM 4314 C CA . TYR A 1 546 ? -21.539 -14.223 19.366 1.00 81.44 546 TYR A CA 1
ATOM 4315 C C . TYR A 1 546 ? -23.045 -14.173 19.669 1.00 81.44 546 TYR A C 1
ATOM 4317 O O . TYR A 1 546 ? -23.477 -13.249 20.360 1.00 81.44 546 TYR A O 1
ATOM 4325 N N . SER A 1 547 ? -23.845 -15.155 19.228 1.00 79.50 547 SER A N 1
ATOM 4326 C CA . SER A 1 547 ? -25.262 -15.246 19.624 1.00 79.50 547 SER A CA 1
ATOM 4327 C C . SER A 1 547 ? -25.399 -15.591 21.114 1.00 79.50 547 SER A C 1
ATOM 4329 O O . SER A 1 547 ? -26.094 -14.895 21.858 1.00 79.50 547 SER A O 1
ATOM 4331 N N . VAL A 1 548 ? -24.625 -16.574 21.584 1.00 83.44 548 VAL A N 1
ATOM 4332 C CA . VAL A 1 548 ? -24.564 -16.985 22.995 1.00 83.44 548 VAL A CA 1
ATOM 4333 C C . VAL A 1 548 ? -24.094 -15.827 23.881 1.00 83.44 548 VAL A C 1
ATOM 4335 O O . VAL A 1 548 ? -24.713 -15.563 24.910 1.00 83.44 548 VAL A O 1
ATOM 4338 N N . LEU A 1 549 ? -23.085 -15.059 23.452 1.00 83.69 549 LEU A N 1
ATOM 4339 C CA . LEU A 1 549 ? -22.608 -13.862 24.159 1.00 83.69 549 LEU A CA 1
ATOM 4340 C C . LEU A 1 549 ? -23.715 -12.805 24.348 1.00 83.69 549 LEU A C 1
ATOM 4342 O O . LEU A 1 549 ? -23.831 -12.205 25.419 1.00 83.69 549 LEU A O 1
ATOM 4346 N N . ILE A 1 550 ? -24.557 -12.588 23.330 1.00 80.81 550 ILE A N 1
ATOM 4347 C CA . ILE A 1 550 ? -25.721 -11.687 23.417 1.00 80.81 550 ILE A CA 1
ATOM 4348 C C . ILE A 1 550 ? -26.754 -12.247 24.407 1.00 80.81 550 ILE A C 1
ATOM 4350 O O . ILE A 1 550 ? -27.318 -11.481 25.189 1.00 80.81 550 ILE A O 1
ATOM 4354 N N . GLY A 1 551 ? -26.954 -13.569 24.440 1.00 82.44 551 GLY A N 1
ATOM 4355 C CA . GLY A 1 551 ? -27.780 -14.257 25.438 1.00 82.44 551 GLY A CA 1
ATOM 4356 C C . GLY A 1 551 ? -27.269 -14.094 26.877 1.00 82.44 551 GLY A C 1
ATOM 4357 O O . GLY A 1 551 ? -28.048 -13.764 27.775 1.00 82.44 551 GLY A O 1
ATOM 4358 N N . MET A 1 552 ? -25.958 -14.230 27.100 1.00 82.75 552 MET A N 1
ATOM 4359 C CA . MET A 1 552 ? -25.316 -13.992 28.403 1.00 82.75 552 MET A CA 1
ATOM 4360 C C . MET A 1 552 ? -25.502 -12.534 28.853 1.00 82.75 552 MET A C 1
ATOM 4362 O O . MET A 1 552 ? -25.889 -12.280 29.995 1.00 82.75 552 MET A O 1
ATOM 4366 N N . PHE A 1 553 ? -25.313 -11.572 27.942 1.00 81.25 553 PHE A N 1
ATOM 4367 C CA . PHE A 1 553 ? -25.550 -10.150 28.214 1.00 81.25 553 PHE A CA 1
ATOM 4368 C C . PHE A 1 553 ? -27.031 -9.869 28.526 1.00 81.25 553 PHE A C 1
ATOM 4370 O O . PHE A 1 553 ? -27.337 -9.149 29.475 1.00 81.25 553 PHE A O 1
ATOM 4377 N N . ASN A 1 554 ? -27.962 -10.476 27.782 1.00 83.69 554 ASN A N 1
ATOM 4378 C CA . ASN A 1 554 ? -29.402 -10.388 28.040 1.00 83.69 554 ASN A CA 1
ATOM 4379 C C . ASN A 1 554 ? -29.760 -10.867 29.461 1.00 83.69 554 ASN A C 1
ATOM 4381 O O . ASN A 1 554 ? -30.469 -10.164 30.180 1.00 83.69 554 ASN A O 1
ATOM 4385 N N . SER A 1 555 ? -29.227 -12.019 29.884 1.00 85.62 555 SER A N 1
ATOM 4386 C CA . SER A 1 555 ? -29.461 -12.560 31.231 1.00 85.62 555 SER A CA 1
ATOM 4387 C C . SER A 1 555 ? -28.872 -11.659 32.321 1.00 85.62 555 SER A C 1
ATOM 4389 O O . SER A 1 555 ? -29.516 -11.422 33.342 1.00 85.62 555 SER A O 1
ATOM 4391 N N . ALA A 1 556 ? -27.679 -11.092 32.104 1.00 80.56 556 ALA A N 1
ATOM 4392 C CA . ALA A 1 556 ? -27.061 -10.151 33.040 1.00 80.56 556 ALA A CA 1
ATOM 4393 C C . ALA A 1 556 ? -27.921 -8.888 33.263 1.00 80.56 556 ALA A C 1
ATOM 4395 O O . ALA A 1 556 ? -28.051 -8.421 34.397 1.00 80.56 556 ALA A O 1
ATOM 4396 N N . LEU A 1 557 ? -28.569 -8.370 32.211 1.00 81.19 557 LEU A N 1
ATOM 4397 C CA . LEU A 1 557 ? -29.518 -7.255 32.322 1.00 81.19 557 LEU A CA 1
ATOM 4398 C C . LEU A 1 557 ? -30.789 -7.636 33.092 1.00 81.19 557 LEU A C 1
ATOM 4400 O O . LEU A 1 557 ? -31.264 -6.844 33.907 1.00 81.19 557 LEU A O 1
ATOM 4404 N N . ASP A 1 558 ? -31.322 -8.841 32.881 1.00 85.44 558 ASP A N 1
ATOM 4405 C CA . ASP A 1 558 ? -32.494 -9.324 33.622 1.00 85.44 558 ASP A CA 1
ATOM 4406 C C . ASP A 1 558 ? -32.181 -9.515 35.118 1.00 85.44 558 ASP A C 1
ATOM 4408 O O . ASP A 1 558 ? -32.994 -9.143 35.970 1.00 85.44 558 ASP A O 1
ATOM 4412 N N . HIS A 1 559 ? -30.978 -9.989 35.466 1.00 80.44 559 HIS A N 1
ATOM 4413 C CA . HIS A 1 559 ? -30.510 -10.023 36.857 1.00 80.44 559 HIS A CA 1
ATOM 4414 C C . HIS A 1 559 ? -30.364 -8.618 37.460 1.00 80.44 559 HIS A C 1
ATOM 4416 O O . HIS A 1 559 ? -30.825 -8.391 38.581 1.00 80.44 559 HIS A O 1
ATOM 4422 N N . ALA A 1 560 ? -29.791 -7.656 36.728 1.00 79.06 560 ALA A N 1
ATOM 4423 C CA . ALA A 1 560 ? -29.680 -6.269 37.187 1.00 79.06 560 ALA A CA 1
ATOM 4424 C C . ALA A 1 560 ? -31.064 -5.638 37.445 1.00 79.06 560 ALA A C 1
ATOM 4426 O O . ALA A 1 560 ? -31.296 -5.044 38.503 1.00 79.06 560 ALA A O 1
ATOM 4427 N N . ARG A 1 561 ? -32.019 -5.849 36.529 1.00 81.25 561 ARG A N 1
ATOM 4428 C CA . ARG A 1 561 ? -33.420 -5.420 36.663 1.00 81.25 561 ARG A CA 1
ATOM 4429 C C . ARG A 1 561 ? -34.105 -6.053 37.873 1.00 81.25 561 ARG A C 1
ATOM 4431 O O . ARG A 1 561 ? -34.818 -5.360 38.602 1.00 81.25 561 ARG A O 1
ATOM 4438 N N . LEU A 1 562 ? -33.876 -7.345 38.114 1.00 83.00 562 LEU A N 1
ATOM 4439 C CA . LEU A 1 562 ? -34.409 -8.051 39.280 1.00 83.00 562 LEU A CA 1
ATOM 4440 C C . LEU A 1 562 ? -33.881 -7.449 40.590 1.00 83.00 562 LEU A C 1
ATOM 4442 O O . LEU A 1 562 ? -34.680 -7.184 41.489 1.00 83.00 562 LEU A O 1
ATOM 4446 N N . ILE A 1 563 ? -32.576 -7.178 40.683 1.00 76.56 563 ILE A N 1
ATOM 4447 C CA . ILE A 1 563 ? -31.956 -6.531 41.852 1.00 76.56 563 ILE A CA 1
ATOM 4448 C C . ILE A 1 563 ? -32.603 -5.163 42.118 1.00 76.56 563 ILE A C 1
ATOM 4450 O O . ILE A 1 563 ? -33.098 -4.931 43.220 1.00 76.56 563 ILE A O 1
ATOM 4454 N N . TYR A 1 564 ? -32.691 -4.298 41.103 1.00 78.88 564 TYR A N 1
ATOM 4455 C CA . TYR A 1 564 ? -33.337 -2.984 41.222 1.00 78.88 564 TYR A CA 1
ATOM 4456 C C . TYR A 1 564 ? -34.799 -3.091 41.682 1.00 78.88 564 TYR A C 1
ATOM 4458 O O . TYR A 1 564 ? -35.201 -2.426 42.636 1.00 78.88 564 TYR A O 1
ATOM 4466 N N . SER A 1 565 ? -35.592 -3.973 41.060 1.00 80.50 565 SER A N 1
ATOM 4467 C CA . SER A 1 565 ? -37.017 -4.130 41.393 1.00 80.50 565 SER A CA 1
ATOM 4468 C C . SER A 1 565 ? -37.257 -4.545 42.851 1.00 80.50 565 SER A C 1
ATOM 4470 O O . SER A 1 565 ? -38.187 -4.041 43.479 1.00 80.50 565 SER A O 1
ATOM 4472 N N . ARG A 1 566 ? -36.379 -5.386 43.418 1.00 79.44 566 ARG A N 1
ATOM 4473 C CA . ARG A 1 566 ? -36.422 -5.788 44.834 1.00 79.44 566 ARG A CA 1
ATOM 4474 C C . ARG A 1 566 ? -36.116 -4.627 45.782 1.00 79.44 566 ARG A C 1
ATOM 4476 O O . ARG A 1 566 ? -36.818 -4.478 46.779 1.00 79.44 566 ARG A O 1
ATOM 4483 N N . HIS A 1 567 ? -35.125 -3.790 45.464 1.00 73.31 567 HIS A N 1
ATOM 4484 C CA . HIS A 1 567 ? -34.817 -2.595 46.259 1.00 73.31 567 HIS A CA 1
ATOM 4485 C C . HIS A 1 567 ? -35.985 -1.596 46.271 1.00 73.31 567 HIS A C 1
ATOM 4487 O O . HIS A 1 567 ? -36.424 -1.193 47.346 1.00 73.31 567 HIS A O 1
ATOM 4493 N N . ILE A 1 568 ? -36.553 -1.277 45.102 1.00 76.31 568 ILE A N 1
ATOM 4494 C CA . ILE A 1 568 ? -37.698 -0.355 44.991 1.00 76.31 568 ILE A CA 1
ATOM 4495 C C . ILE A 1 568 ? -38.951 -0.890 45.706 1.00 76.31 568 ILE A C 1
ATOM 4497 O O . ILE A 1 568 ? -39.752 -0.103 46.212 1.00 76.31 568 ILE A O 1
ATOM 4501 N N . GLN A 1 569 ? -39.155 -2.211 45.772 1.00 71.12 569 GLN A N 1
ATOM 4502 C CA . GLN A 1 569 ? -40.276 -2.767 46.532 1.00 71.12 569 GLN A CA 1
ATOM 4503 C C . GLN A 1 569 ? -40.091 -2.585 48.048 1.00 71.12 569 GLN A C 1
ATOM 4505 O O . GLN A 1 569 ? -41.009 -2.096 48.704 1.00 71.12 569 GLN A O 1
ATOM 4510 N N . ALA A 1 570 ? -38.914 -2.918 48.588 1.00 67.62 570 ALA A N 1
ATOM 4511 C CA . ALA A 1 570 ? -38.636 -2.798 50.023 1.00 67.62 570 ALA A CA 1
ATOM 4512 C C . ALA A 1 570 ? -38.747 -1.345 50.533 1.00 67.62 570 ALA A C 1
ATOM 4514 O O . ALA A 1 570 ? -39.234 -1.102 51.633 1.00 67.62 570 ALA A O 1
ATOM 4515 N N . GLU A 1 571 ? -38.347 -0.374 49.711 1.00 59.31 571 GLU A N 1
ATOM 4516 C CA . GLU A 1 571 ? -38.453 1.061 50.005 1.00 59.31 571 GLU A CA 1
ATOM 4517 C C . GLU A 1 571 ? -39.919 1.541 50.077 1.00 59.31 571 GLU A C 1
ATOM 4519 O O . GLU A 1 571 ? -40.316 2.240 51.010 1.00 59.31 571 GLU A O 1
ATOM 4524 N N . ARG A 1 572 ? -40.772 1.085 49.148 1.00 53.88 572 ARG A N 1
ATOM 4525 C CA . ARG A 1 572 ? -42.209 1.436 49.100 1.00 53.88 572 ARG A CA 1
ATOM 4526 C C . ARG A 1 572 ? -43.033 0.875 50.257 1.00 53.88 572 ARG A C 1
ATOM 4528 O O . ARG A 1 572 ? -44.114 1.394 50.544 1.00 53.88 572 ARG A O 1
ATOM 4535 N N . GLU A 1 573 ? -42.556 -0.190 50.893 1.00 49.19 573 GLU A N 1
ATOM 4536 C CA . GLU A 1 573 ? -43.172 -0.759 52.094 1.00 49.19 573 GLU A CA 1
ATOM 4537 C C . GLU A 1 573 ? -42.811 0.054 53.359 1.00 49.19 573 GLU A C 1
ATOM 4539 O O . GLU A 1 573 ? -43.575 0.032 54.323 1.00 49.19 573 GLU A O 1
ATOM 4544 N N . LEU A 1 574 ? -41.742 0.868 53.319 1.00 43.09 574 LEU A N 1
ATOM 4545 C CA . LEU A 1 574 ? -41.403 1.875 54.338 1.00 43.09 574 LEU A CA 1
ATOM 4546 C C . LEU A 1 574 ? -42.179 3.195 54.152 1.00 43.09 574 LEU A C 1
ATOM 4548 O O . LEU A 1 574 ? -42.800 3.683 55.099 1.00 43.09 574 LEU A O 1
ATOM 4552 N N . ASP A 1 575 ? -42.184 3.759 52.937 1.00 36.09 575 ASP A N 1
ATOM 4553 C CA . ASP A 1 575 ? -42.767 5.088 52.643 1.00 36.09 575 ASP A CA 1
ATOM 4554 C C . ASP A 1 575 ? -44.268 5.195 52.988 1.00 36.09 575 ASP A C 1
ATOM 4556 O O . ASP A 1 575 ? -44.775 6.270 53.325 1.00 36.09 575 ASP A O 1
ATOM 4560 N N . ARG A 1 576 ? -44.998 4.072 52.947 1.00 30.31 576 ARG A N 1
ATOM 4561 C CA . ARG A 1 576 ? -46.451 4.013 53.192 1.00 30.31 576 ARG A CA 1
ATOM 4562 C C . ARG A 1 576 ? -46.901 4.390 54.608 1.00 30.31 576 ARG A C 1
ATOM 4564 O O . ARG A 1 576 ? -48.106 4.516 54.821 1.00 30.31 576 ARG A O 1
ATOM 4571 N N . LEU A 1 577 ? -45.982 4.564 55.557 1.00 35.47 577 LEU A N 1
ATOM 4572 C CA . LEU A 1 577 ? -46.297 4.894 56.951 1.00 35.47 577 LEU A CA 1
ATOM 4573 C C . LEU A 1 577 ? -46.280 6.397 57.284 1.00 35.47 577 LEU A C 1
ATOM 4575 O O . LEU A 1 577 ? -46.770 6.753 58.354 1.00 35.47 577 LEU A O 1
ATOM 4579 N N . TYR A 1 578 ? -45.747 7.273 56.417 1.00 30.25 578 TYR A N 1
ATOM 4580 C CA . TYR A 1 578 ? -45.322 8.618 56.853 1.00 30.25 578 TYR A CA 1
ATOM 4581 C C . TYR A 1 578 ? -45.936 9.848 56.163 1.00 30.25 578 TYR A C 1
ATOM 4583 O O . TYR A 1 578 ? -45.812 10.936 56.720 1.00 30.25 578 TYR A O 1
ATOM 4591 N N . TRP A 1 579 ? -46.633 9.727 55.025 1.00 25.70 579 TRP A N 1
ATOM 4592 C CA . TRP A 1 579 ? -47.107 10.904 54.269 1.00 25.70 579 TRP A CA 1
ATOM 4593 C C . TRP A 1 579 ? -48.624 10.980 54.071 1.00 25.70 579 TRP A C 1
ATOM 4595 O O . TRP A 1 579 ? -49.153 10.734 52.990 1.00 25.70 579 TRP A O 1
ATOM 4605 N N . ASN A 1 580 ? -49.316 11.410 55.128 1.00 26.97 580 ASN A N 1
ATOM 4606 C CA . ASN A 1 580 ? -50.704 11.879 55.085 1.00 26.97 580 ASN A CA 1
ATOM 4607 C C . ASN A 1 580 ? -50.790 13.328 55.602 1.00 26.97 580 ASN A C 1
ATOM 4609 O O . ASN A 1 580 ? -51.169 13.523 56.755 1.00 26.97 580 ASN A O 1
ATOM 4613 N N . GLN A 1 581 ? -50.454 14.324 54.764 1.00 25.08 581 GLN A N 1
ATOM 4614 C CA . GLN A 1 581 ? -51.167 15.619 54.633 1.00 25.08 581 GLN A CA 1
ATOM 4615 C C . GLN A 1 581 ? -50.446 16.636 53.716 1.00 25.08 581 GLN A C 1
ATOM 4617 O O . GLN A 1 581 ? -49.225 16.677 53.659 1.00 25.08 581 GLN A O 1
ATOM 4622 N N . ALA A 1 582 ? -51.264 17.492 53.087 1.00 24.73 582 ALA A N 1
ATOM 4623 C CA . ALA A 1 582 ? -50.962 18.806 52.495 1.00 24.73 582 ALA A CA 1
ATOM 4624 C C . ALA A 1 582 ? -50.006 18.930 51.277 1.00 24.73 582 ALA A C 1
ATOM 4626 O O . ALA A 1 582 ? -48.786 18.962 51.379 1.00 24.73 582 ALA A O 1
ATOM 4627 N N . SER A 1 583 ? -50.633 19.214 50.133 1.00 24.72 583 SER A N 1
ATOM 4628 C CA . SER A 1 583 ? -50.201 20.171 49.093 1.00 24.72 583 SER A CA 1
ATOM 4629 C C . SER A 1 583 ? -51.349 21.209 48.925 1.00 24.72 583 SER A C 1
ATOM 4631 O O . SER A 1 583 ? -52.331 21.058 49.663 1.00 24.72 583 SER A O 1
ATOM 4633 N N . PRO A 1 584 ? -51.378 22.156 47.953 1.00 45.31 584 PRO A N 1
ATOM 4634 C CA . PRO A 1 584 ? -50.378 22.601 46.961 1.00 45.31 584 PRO A CA 1
ATOM 4635 C C . PRO A 1 584 ? -50.265 24.166 46.899 1.00 45.31 584 PRO A C 1
ATOM 4637 O O . PRO A 1 584 ? -50.510 24.824 47.902 1.00 45.31 584 PRO A O 1
ATOM 4640 N N . GLU A 1 585 ? -49.958 24.722 45.706 1.00 25.19 585 GLU A N 1
ATOM 4641 C CA . GLU A 1 585 ? -50.291 26.089 45.202 1.00 25.19 585 GLU A CA 1
ATOM 4642 C C . GLU A 1 585 ? -49.332 27.271 45.557 1.00 25.19 585 GLU A C 1
ATOM 4644 O O . GLU A 1 585 ? -48.827 27.361 46.668 1.00 25.19 585 GLU A O 1
ATOM 4649 N N . GLU A 1 586 ? -48.991 28.219 44.653 1.00 26.30 586 GLU A N 1
ATOM 4650 C CA . GLU A 1 586 ? -49.252 28.328 43.196 1.00 26.30 586 GLU A CA 1
ATOM 4651 C C . GLU A 1 586 ? -48.247 29.239 42.418 1.00 26.30 586 GLU A C 1
ATOM 4653 O O . GLU A 1 586 ? -47.623 30.125 42.987 1.00 26.30 586 GLU A O 1
ATOM 4658 N N . ALA A 1 587 ? -48.176 29.028 41.091 1.00 24.42 587 ALA A N 1
ATOM 4659 C CA . ALA A 1 587 ? -48.046 29.998 39.976 1.00 24.42 587 ALA A CA 1
ATOM 4660 C C . ALA A 1 587 ? -46.891 31.050 39.800 1.00 24.42 587 ALA A C 1
ATOM 4662 O O . ALA A 1 587 ? -46.539 31.818 40.683 1.00 24.42 587 ALA A O 1
ATOM 4663 N N . ALA A 1 588 ? -46.515 31.201 38.506 1.00 24.42 588 ALA A N 1
ATOM 4664 C CA . ALA A 1 588 ? -46.364 32.461 37.719 1.00 24.42 588 ALA A CA 1
ATOM 4665 C C . ALA A 1 588 ? -45.091 33.360 37.816 1.00 24.42 588 ALA A C 1
ATOM 4667 O O . ALA A 1 588 ? -44.533 33.526 38.888 1.00 24.42 588 ALA A O 1
ATOM 4668 N N . LEU A 1 589 ? -44.587 34.054 36.761 1.00 23.17 589 LEU A N 1
ATOM 4669 C CA . LEU A 1 589 ? -44.829 34.104 35.286 1.00 23.17 589 LEU A CA 1
ATOM 4670 C C . LEU A 1 589 ? -43.624 34.784 34.529 1.00 23.17 589 LEU A C 1
ATOM 4672 O O . LEU A 1 589 ? -42.997 35.683 35.069 1.00 23.17 589 LEU A O 1
ATOM 4676 N N . LEU A 1 590 ? -43.397 34.410 33.251 1.00 22.36 590 LEU A N 1
ATOM 4677 C CA . LEU A 1 590 ? -42.861 35.181 32.078 1.00 22.36 590 LEU A CA 1
ATOM 4678 C C . LEU A 1 590 ? -41.461 35.890 32.005 1.00 22.36 590 LEU A C 1
ATOM 4680 O O . LEU A 1 590 ? -41.229 36.961 32.550 1.00 22.36 590 LEU A O 1
ATOM 4684 N N . GLU A 1 591 ? -40.603 35.322 31.134 1.00 23.55 591 GLU A N 1
ATOM 4685 C CA . GLU A 1 591 ? -39.884 35.860 29.929 1.00 23.55 591 GLU A CA 1
ATOM 4686 C C . GLU A 1 591 ? -40.222 37.277 29.321 1.00 23.55 591 GLU A C 1
ATOM 4688 O O . GLU A 1 591 ? -41.305 37.783 29.609 1.00 23.55 591 GLU A O 1
ATOM 4693 N N . PRO A 1 592 ? -39.499 37.838 28.284 1.00 37.44 592 PRO A N 1
ATOM 4694 C CA . PRO A 1 592 ? -38.062 37.745 27.860 1.00 37.44 592 PRO A CA 1
ATOM 4695 C C . PRO A 1 592 ? -37.404 38.975 27.084 1.00 37.44 592 PRO A C 1
ATOM 4697 O O . PRO A 1 592 ? -38.079 39.895 26.638 1.00 37.44 592 PRO A O 1
ATOM 4700 N N . VAL A 1 593 ? -36.104 38.839 26.699 1.00 24.59 593 VAL A N 1
ATOM 4701 C CA . VAL A 1 593 ? -35.489 39.118 25.340 1.00 24.59 593 VAL A CA 1
ATOM 4702 C C . VAL A 1 593 ? -34.763 40.452 24.922 1.00 24.59 593 VAL A C 1
ATOM 4704 O O . VAL A 1 593 ? -35.336 41.533 24.932 1.00 24.59 593 VAL A O 1
ATOM 4707 N N . GLN A 1 594 ? -33.553 40.289 24.311 1.00 24.22 594 GLN A N 1
ATOM 4708 C CA . GLN A 1 594 ? -32.804 41.183 23.351 1.00 24.22 594 GLN A CA 1
ATOM 4709 C C . GLN A 1 594 ? -32.114 42.494 23.863 1.00 24.22 594 GLN A C 1
ATOM 4711 O O . GLN A 1 594 ? -32.371 42.882 24.989 1.00 24.22 594 GLN A O 1
ATOM 4716 N N . VAL A 1 595 ? -31.185 43.232 23.182 1.00 29.36 595 VAL A N 1
ATOM 4717 C CA . VAL A 1 595 ? -30.294 43.131 21.961 1.00 29.36 595 VAL A CA 1
ATOM 4718 C C . VAL A 1 595 ? -29.064 44.090 22.151 1.00 29.36 595 VAL A C 1
ATOM 4720 O O . VAL A 1 595 ? -29.139 44.931 23.029 1.00 29.36 595 VAL A O 1
ATOM 4723 N N . ASN A 1 596 ? -27.921 44.134 21.423 1.00 28.11 596 ASN A N 1
ATOM 4724 C CA . ASN A 1 596 ? -27.333 43.344 20.316 1.00 28.11 596 ASN A CA 1
ATOM 4725 C C . ASN A 1 596 ? -27.414 43.951 18.903 1.00 28.11 596 ASN A C 1
ATOM 4727 O O . ASN A 1 596 ? -27.396 43.164 17.954 1.00 28.11 596 ASN A O 1
ATOM 4731 N N . CYS A 1 597 ? -27.344 45.276 18.751 1.00 32.06 597 CYS A N 1
ATOM 4732 C CA . CYS A 1 597 ? -26.980 45.937 17.484 1.00 32.06 597 CYS A CA 1
ATOM 4733 C C . CYS A 1 597 ? -25.516 46.419 17.514 1.00 32.06 597 CYS A C 1
ATOM 4735 O O . CYS A 1 597 ? -25.069 46.922 18.533 1.00 32.06 597 CYS A O 1
ATOM 4737 N N . MET A 1 598 ? -24.769 46.228 16.421 1.00 47.16 598 MET A N 1
ATOM 4738 C CA . MET A 1 598 ? -23.292 46.308 16.353 1.00 47.16 598 MET A CA 1
ATOM 4739 C C . MET A 1 598 ? -22.678 47.712 16.597 1.00 47.16 598 MET A C 1
ATOM 4741 O O . MET A 1 598 ? -23.392 48.703 16.702 1.00 47.16 598 MET A O 1
ATOM 4745 N N . ARG A 1 599 ? -21.331 47.794 16.619 1.00 32.22 599 ARG A N 1
ATOM 4746 C CA . ARG A 1 599 ? -20.499 48.366 17.713 1.00 32.22 599 ARG A CA 1
ATOM 4747 C C . ARG A 1 599 ? -20.355 47.343 18.854 1.00 32.22 599 ARG A C 1
ATOM 4749 O O . ARG A 1 599 ? -21.032 46.314 18.826 1.00 32.22 599 ARG A O 1
ATOM 4756 N N . PHE A 1 600 ? -19.444 47.567 19.806 1.00 35.50 600 PHE A N 1
ATOM 4757 C CA . PHE A 1 600 ? -19.406 46.773 21.042 1.00 35.50 600 PHE A CA 1
ATOM 4758 C C . PHE A 1 600 ? -20.568 47.252 21.915 1.00 35.50 600 PHE A C 1
ATOM 4760 O O . PHE A 1 600 ? -20.449 48.193 22.695 1.00 35.50 600 PHE A O 1
ATOM 4767 N N . ASN A 1 601 ? -21.744 46.697 21.645 1.00 42.84 601 ASN A N 1
ATOM 4768 C CA . ASN A 1 601 ? -22.970 47.068 22.323 1.00 42.84 601 ASN A CA 1
ATOM 4769 C C . ASN A 1 601 ? -23.045 46.291 23.635 1.00 42.84 601 ASN A C 1
ATOM 4771 O O . ASN A 1 601 ? -22.872 45.073 23.682 1.00 42.84 601 ASN A O 1
ATOM 4775 N N . LYS A 1 602 ? -23.211 47.050 24.709 1.00 47.44 602 LYS A N 1
ATOM 4776 C CA . LYS A 1 602 ? -22.998 46.601 26.077 1.00 47.44 602 LYS A CA 1
ATOM 4777 C C . LYS A 1 602 ? -24.206 45.802 26.605 1.00 47.44 602 LYS A C 1
ATOM 4779 O O . LYS A 1 602 ? -24.068 45.081 27.582 1.00 47.44 602 LYS A O 1
ATOM 4784 N N . ALA A 1 603 ? -25.350 45.836 25.906 1.00 46.97 603 ALA A N 1
ATOM 4785 C CA . ALA A 1 603 ? -26.619 45.243 26.347 1.00 46.97 603 ALA A CA 1
ATOM 4786 C C . ALA A 1 603 ? -26.849 43.766 25.944 1.00 46.97 603 ALA A C 1
ATOM 4788 O O . ALA A 1 603 ? -27.576 43.055 26.631 1.00 46.97 603 ALA A O 1
ATOM 4789 N N . LYS A 1 604 ? -26.213 43.252 24.881 1.00 45.88 604 LYS A N 1
ATOM 4790 C CA . LYS A 1 604 ? -26.066 41.800 24.581 1.00 45.88 604 LYS A CA 1
ATOM 4791 C C . LYS A 1 604 ? -24.578 41.430 24.433 1.00 45.88 604 LYS A C 1
ATOM 4793 O O . LYS A 1 604 ? -24.174 40.628 23.593 1.00 45.88 604 LYS A O 1
ATOM 4798 N N . CYS A 1 605 ? -23.756 42.072 25.260 1.00 56.16 605 CYS A N 1
ATOM 4799 C CA . CYS A 1 605 ? -22.530 41.500 25.801 1.00 56.16 605 CYS A CA 1
ATOM 4800 C C . CYS A 1 605 ? -22.842 41.128 27.253 1.00 56.16 605 CYS A C 1
ATOM 4802 O O . CYS A 1 605 ? -22.567 41.896 28.168 1.00 56.16 605 CYS A O 1
ATOM 4804 N N . LYS A 1 606 ? -23.520 39.995 27.447 1.00 66.44 606 LYS A N 1
ATOM 4805 C CA . LYS A 1 606 ? -23.937 39.536 28.773 1.00 66.44 606 LYS A CA 1
ATOM 4806 C C . LYS A 1 606 ? -22.783 38.850 29.507 1.00 66.44 606 LYS A C 1
ATOM 4808 O O . LYS A 1 606 ? -21.889 38.286 28.875 1.00 66.44 606 LYS A O 1
ATOM 4813 N N . VAL A 1 607 ? -22.839 38.838 30.834 1.00 69.69 607 VAL A N 1
ATOM 4814 C CA . VAL A 1 607 ? -21.987 37.984 31.667 1.00 69.69 607 VAL A CA 1
ATOM 4815 C C . VAL A 1 607 ? -22.709 36.657 31.889 1.00 69.69 607 VAL A C 1
ATOM 4817 O O . VAL A 1 607 ? -23.754 36.612 32.534 1.00 69.69 607 VAL A O 1
ATOM 4820 N N . LEU A 1 608 ? -22.168 35.568 31.345 1.00 74.94 608 LEU A N 1
ATOM 4821 C CA . LEU A 1 608 ? -22.634 34.216 31.652 1.00 74.94 608 LEU A CA 1
ATOM 4822 C C . LEU A 1 608 ? -21.813 33.689 32.834 1.00 74.94 608 LEU A C 1
ATOM 4824 O O . LEU A 1 608 ? -20.658 33.296 32.668 1.00 74.94 608 LEU A O 1
ATOM 4828 N N . HIS A 1 609 ? -22.383 33.717 34.039 1.00 75.12 609 HIS A N 1
ATOM 4829 C CA . HIS A 1 609 ? -21.700 33.200 35.225 1.00 75.12 609 HIS A CA 1
ATOM 4830 C C . HIS A 1 609 ? -21.727 31.669 35.222 1.00 75.12 609 HIS A C 1
ATOM 4832 O O . HIS A 1 609 ? -22.792 31.053 35.245 1.00 75.12 609 HIS A O 1
ATOM 4838 N N . LEU A 1 610 ? -20.538 31.066 35.185 1.00 69.56 610 LEU A N 1
ATOM 4839 C CA . LEU A 1 610 ? -20.330 29.619 35.162 1.00 69.56 610 LEU A CA 1
ATOM 4840 C C . LEU A 1 610 ? -19.683 29.153 36.473 1.00 69.56 610 LEU A C 1
ATOM 4842 O O . LEU A 1 610 ? -18.746 29.791 36.958 1.00 69.56 610 LEU A O 1
ATOM 4846 N N . GLY A 1 611 ? -20.155 28.018 36.998 1.00 64.56 611 GLY A N 1
ATOM 4847 C CA . GLY A 1 611 ? -19.652 27.374 38.219 1.00 64.56 611 GLY A CA 1
ATOM 4848 C C . GLY A 1 611 ? -20.305 27.869 39.518 1.00 64.56 611 GLY A C 1
ATOM 4849 O O . GLY A 1 611 ? -20.630 29.043 39.663 1.00 64.56 611 GLY A O 1
ATOM 4850 N N . HIS A 1 612 ? -20.481 26.967 40.489 1.00 55.62 612 HIS A N 1
ATOM 4851 C CA . HIS A 1 612 ? -21.188 27.256 41.750 1.00 55.62 612 HIS A CA 1
ATOM 4852 C C . HIS A 1 612 ? -20.416 28.155 42.725 1.00 55.62 612 HIS A C 1
ATOM 4854 O O . HIS A 1 612 ? -21.026 28.797 43.569 1.00 55.62 612 HIS A O 1
ATOM 4860 N N . SER A 1 613 ? -19.092 28.244 42.587 1.00 60.00 613 SER A N 1
ATOM 4861 C CA . SER A 1 613 ? -18.225 29.134 43.370 1.00 60.00 613 SER A CA 1
ATOM 4862 C C . SER A 1 613 ? -17.940 30.472 42.669 1.00 60.00 613 SER A C 1
ATOM 4864 O O . SER A 1 613 ? -16.972 31.152 43.003 1.00 60.00 613 SER A O 1
ATOM 4866 N N . ASN A 1 614 ? -18.723 30.837 41.648 1.00 61.38 614 ASN A N 1
ATOM 4867 C CA . ASN A 1 614 ? -18.577 32.106 40.941 1.00 61.38 614 ASN A CA 1
ATOM 4868 C C . ASN A 1 614 ? -19.112 33.247 41.830 1.00 61.38 614 ASN A C 1
ATOM 4870 O O . ASN A 1 614 ? -20.306 33.239 42.128 1.00 61.38 614 ASN A O 1
ATOM 4874 N N . PRO A 1 615 ? -18.304 34.253 42.220 1.00 72.12 615 PRO A N 1
ATOM 4875 C CA . PRO A 1 615 ? -18.730 35.320 43.139 1.00 72.12 615 PRO A CA 1
ATOM 4876 C C . PRO A 1 615 ? -19.727 36.321 42.517 1.00 72.12 615 PRO A C 1
ATOM 4878 O O . PRO A 1 615 ? -19.938 37.401 43.057 1.00 72.12 615 PRO A O 1
ATOM 4881 N N . MET A 1 616 ? -20.285 36.003 41.343 1.00 70.56 616 MET A N 1
ATOM 4882 C CA . MET A 1 616 ? -21.146 36.860 40.521 1.00 70.56 616 MET A CA 1
ATOM 4883 C C . MET A 1 616 ? -20.600 38.283 40.330 1.00 70.56 616 MET A C 1
ATOM 4885 O O . MET A 1 616 ? -21.342 39.264 40.278 1.00 70.56 616 MET A O 1
ATOM 4889 N N . GLN A 1 617 ? -19.270 38.379 40.203 1.00 62.78 617 GLN A N 1
ATOM 4890 C CA . GLN A 1 617 ? -18.556 39.644 40.084 1.00 62.78 617 GLN A CA 1
ATOM 4891 C C . GLN A 1 617 ? -19.102 40.451 38.905 1.00 62.78 617 GLN A C 1
ATOM 4893 O O . GLN A 1 617 ? -19.130 39.979 37.769 1.00 62.78 617 GLN A O 1
ATOM 4898 N N . ARG A 1 618 ? -19.533 41.686 39.166 1.00 63.50 618 ARG A N 1
ATOM 4899 C CA . ARG A 1 618 ? -20.052 42.562 38.113 1.00 63.50 618 ARG A CA 1
ATOM 4900 C C . ARG A 1 618 ? -18.888 43.061 37.260 1.00 63.50 618 ARG A C 1
ATOM 4902 O O . ARG A 1 618 ? -17.953 43.668 37.777 1.00 63.50 618 ARG A O 1
ATOM 4909 N N . TYR A 1 619 ? -18.961 42.831 35.953 1.00 61.38 619 TYR A N 1
ATOM 4910 C CA . TYR A 1 619 ? -17.994 43.341 34.979 1.00 61.38 619 TYR A CA 1
ATOM 4911 C C . TYR A 1 619 ? -18.524 44.627 34.337 1.00 61.38 619 TYR A C 1
ATOM 4913 O O . TYR A 1 619 ? -19.734 44.794 34.185 1.00 61.38 619 TYR A O 1
ATOM 4921 N N . ARG A 1 620 ? -17.629 45.537 33.938 1.00 62.28 620 ARG A N 1
ATOM 4922 C CA . ARG A 1 620 ? -17.974 46.766 33.205 1.00 62.28 620 ARG A CA 1
ATOM 4923 C C . ARG A 1 620 ? -17.153 46.890 31.930 1.00 62.28 620 ARG A C 1
ATOM 4925 O O . ARG A 1 620 ? -15.983 46.515 31.916 1.00 62.28 620 ARG A O 1
ATOM 4932 N N . LEU A 1 621 ? -17.753 47.440 30.878 1.00 48.16 621 LEU A N 1
ATOM 4933 C CA . LEU A 1 621 ? -17.084 47.684 29.599 1.00 48.16 621 LEU A CA 1
ATOM 4934 C C . LEU A 1 621 ? -16.992 49.198 29.365 1.00 48.16 621 LEU A C 1
ATOM 4936 O O . LEU A 1 621 ? -17.891 49.829 28.802 1.00 48.16 621 LEU A O 1
ATOM 4940 N N . GLY A 1 622 ? -15.913 49.791 29.880 1.00 62.59 622 GLY A N 1
ATOM 4941 C CA . GLY A 1 622 ? -15.809 51.237 30.071 1.00 62.59 622 GLY A CA 1
ATOM 4942 C C . GLY A 1 622 ? -16.629 51.684 31.286 1.00 62.59 622 GLY A C 1
ATOM 4943 O O . GLY A 1 622 ? -16.338 51.279 32.413 1.00 62.59 622 GLY A O 1
ATOM 4944 N N . GLU A 1 623 ? -17.640 52.518 31.052 1.00 60.81 623 GLU A N 1
ATOM 4945 C CA . GLU A 1 623 ? -18.439 53.181 32.100 1.00 60.81 623 GLU A CA 1
ATOM 4946 C C . GLU A 1 623 ? -19.758 52.467 32.452 1.00 60.81 623 GLU A C 1
ATOM 4948 O O . GLU A 1 623 ? -20.372 52.787 33.464 1.00 60.81 623 GLU A O 1
ATOM 4953 N N . GLU A 1 624 ? -20.190 51.474 31.668 1.00 52.47 624 GLU A N 1
ATOM 4954 C CA . GLU A 1 624 ? -21.436 50.732 31.922 1.00 52.47 624 GLU A CA 1
ATOM 4955 C C . GLU A 1 624 ? -21.153 49.307 32.408 1.00 52.47 624 GLU A C 1
ATOM 4957 O O . GLU A 1 624 ? -20.238 48.633 31.924 1.00 52.47 624 GLU A O 1
ATOM 4962 N N . TRP A 1 625 ? -21.991 48.838 33.331 1.00 67.50 625 TRP A N 1
ATOM 4963 C CA . TRP A 1 625 ? -21.996 47.465 33.827 1.00 67.50 625 TRP A CA 1
ATOM 4964 C C . TRP A 1 625 ? -22.643 46.516 32.817 1.00 67.50 625 TRP A C 1
ATOM 4966 O O . TRP A 1 625 ? -23.710 46.808 32.282 1.00 67.50 625 TRP A O 1
ATOM 4976 N N . LEU A 1 626 ? -22.019 45.361 32.602 1.00 69.19 626 LEU A N 1
ATOM 4977 C CA . LEU A 1 626 ? -22.580 44.283 31.798 1.00 69.19 626 LEU A CA 1
ATOM 4978 C C . LEU A 1 626 ? -23.640 43.520 32.603 1.00 69.19 626 LEU A C 1
ATOM 4980 O O . LEU A 1 626 ? -23.504 43.308 33.810 1.00 69.19 626 LEU A O 1
ATOM 4984 N N . GLU A 1 627 ? -24.707 43.112 31.924 1.00 67.00 627 GLU A N 1
ATOM 4985 C CA . GLU A 1 627 ? -25.847 42.424 32.529 1.00 67.00 627 GLU A CA 1
ATOM 4986 C C . GLU A 1 627 ? -25.581 40.915 32.653 1.00 67.00 627 GLU A C 1
ATOM 4988 O O . GLU A 1 627 ? -25.104 40.286 31.707 1.00 67.00 627 GLU A O 1
ATOM 4993 N N . SER A 1 628 ? -25.900 40.328 33.808 1.00 71.56 628 SER A N 1
ATOM 4994 C CA . SER A 1 628 ? -25.840 38.876 34.020 1.00 71.56 628 SER A CA 1
ATOM 4995 C C . SER A 1 628 ? -26.937 38.164 33.222 1.00 71.56 628 SER A C 1
ATOM 4997 O O . SER A 1 628 ? -28.069 38.640 33.166 1.00 71.56 628 SER A O 1
ATOM 4999 N N . CYS A 1 629 ? -26.625 37.015 32.622 1.00 73.56 629 CYS A N 1
ATOM 5000 C CA . CYS A 1 629 ? -27.598 36.180 31.919 1.00 73.56 629 CYS A CA 1
ATOM 5001 C C . CYS A 1 629 ? -27.522 34.714 32.359 1.00 73.56 629 CYS A C 1
ATOM 5003 O O . CYS A 1 629 ? -26.478 34.224 32.789 1.00 73.56 629 CYS A O 1
ATOM 5005 N N . LEU A 1 630 ? -28.640 34.001 32.193 1.00 76.44 630 LEU A N 1
ATOM 5006 C CA . LEU A 1 630 ? -28.702 32.546 32.355 1.00 76.44 630 LEU A CA 1
ATOM 5007 C C . LEU A 1 630 ? -28.533 31.793 31.027 1.00 76.44 630 LEU A C 1
ATOM 5009 O O . LEU A 1 630 ? -28.249 30.602 31.056 1.00 76.44 630 LEU A O 1
ATOM 5013 N N . ALA A 1 631 ? -28.686 32.464 29.882 1.00 77.62 631 ALA A N 1
ATOM 5014 C CA . ALA A 1 631 ? -28.349 31.934 28.564 1.00 77.62 631 ALA A CA 1
ATOM 5015 C C . ALA A 1 631 ? -28.084 33.065 27.562 1.00 77.62 631 ALA A C 1
ATOM 5017 O O . ALA A 1 631 ? -28.757 34.096 27.594 1.00 77.62 631 ALA A O 1
ATOM 5018 N N . GLU A 1 632 ? -27.143 32.848 26.644 1.00 80.44 632 GLU A N 1
ATOM 5019 C CA . GLU A 1 632 ? -26.813 33.761 25.543 1.00 80.44 632 GLU A CA 1
ATOM 5020 C C . GLU A 1 632 ? -26.676 32.976 24.226 1.00 80.44 632 GLU A C 1
ATOM 5022 O O . GLU A 1 632 ? -26.501 31.754 24.225 1.00 80.44 632 GLU A O 1
ATOM 5027 N N . LYS A 1 633 ? -26.804 33.661 23.084 1.00 79.88 633 LYS A N 1
ATOM 5028 C CA . LYS A 1 633 ? -26.797 33.048 21.756 1.00 79.88 633 LYS A CA 1
ATOM 5029 C C . LYS A 1 633 ? -25.685 33.603 20.868 1.00 79.88 633 LYS A C 1
ATOM 5031 O O . LYS A 1 633 ? -25.929 34.494 20.045 1.00 79.88 633 LYS A O 1
ATOM 5036 N N . ASP A 1 634 ? -24.490 33.025 20.965 1.00 69.69 634 ASP A N 1
ATOM 5037 C CA . ASP A 1 634 ? -23.373 33.390 20.090 1.00 69.69 634 ASP A CA 1
ATOM 5038 C C . ASP A 1 634 ? -23.289 32.519 18.826 1.00 69.69 634 ASP A C 1
ATOM 5040 O O . ASP A 1 634 ? -23.672 31.349 18.810 1.00 69.69 634 ASP A O 1
ATOM 5044 N N . LEU A 1 635 ? -22.859 33.136 17.722 1.00 72.81 635 LEU A N 1
ATOM 5045 C CA . LEU A 1 635 ? -22.724 32.569 16.369 1.00 72.81 635 LEU A CA 1
ATOM 5046 C C . LEU A 1 635 ? -23.923 31.743 15.842 1.00 72.81 635 LEU A C 1
ATOM 5048 O O . LEU A 1 635 ? -23.824 31.092 14.811 1.00 72.81 635 LEU A O 1
ATOM 5052 N N . GLY A 1 636 ? -25.095 31.820 16.481 1.00 74.69 636 GLY A N 1
ATOM 5053 C CA . GLY A 1 636 ? -26.304 31.077 16.108 1.00 74.69 636 GLY A CA 1
ATOM 5054 C C . GLY A 1 636 ? -26.662 29.910 17.036 1.00 74.69 636 GLY A C 1
ATOM 5055 O O . GLY A 1 636 ? -27.751 29.352 16.878 1.00 74.69 636 GLY A O 1
ATOM 5056 N N . VAL A 1 637 ? -25.814 29.593 18.016 1.00 82.12 637 VAL A N 1
ATOM 5057 C CA . VAL A 1 637 ? -25.990 28.524 19.010 1.00 82.12 637 VAL A CA 1
ATOM 5058 C C . VAL A 1 637 ? -26.357 29.122 20.370 1.00 82.12 637 VAL A C 1
ATOM 5060 O O . VAL A 1 637 ? -25.748 30.100 20.789 1.00 82.12 637 VAL A O 1
ATOM 5063 N N . PHE A 1 638 ? -27.351 28.558 21.059 1.00 82.44 638 PHE A N 1
ATOM 5064 C CA . PHE A 1 638 ? -27.645 28.898 22.458 1.00 82.44 638 PHE A CA 1
ATOM 5065 C C . PHE A 1 638 ? -26.713 28.159 23.426 1.00 82.44 638 PHE A C 1
ATOM 5067 O O . PHE A 1 638 ? -26.491 26.958 23.271 1.00 82.44 638 PHE A O 1
ATOM 5074 N N . VAL A 1 639 ? -26.226 28.873 24.442 1.00 80.62 639 VAL A N 1
ATOM 5075 C CA . VAL A 1 639 ? -25.431 28.349 25.560 1.00 80.62 639 VAL A CA 1
ATOM 5076 C C . VAL A 1 639 ? -26.040 28.868 26.859 1.00 80.62 639 VAL A C 1
ATOM 5078 O O . VAL A 1 639 ? -26.157 30.082 27.027 1.00 80.62 639 VAL A O 1
ATOM 5081 N N . ASP A 1 640 ? -26.423 27.969 27.767 1.00 82.25 640 ASP A N 1
ATOM 5082 C CA . ASP A 1 640 ? -26.928 28.333 29.096 1.00 82.25 640 ASP A CA 1
ATOM 5083 C C . ASP A 1 640 ? -25.874 28.201 30.205 1.00 82.25 640 ASP A C 1
ATOM 5085 O O . ASP A 1 640 ? -24.801 27.626 30.011 1.00 82.25 640 ASP A O 1
ATOM 5089 N N . SER A 1 641 ? -26.158 28.763 31.382 1.00 75.56 641 SER A N 1
ATOM 5090 C CA . SER A 1 641 ? -25.238 28.802 32.529 1.00 75.56 641 SER A CA 1
ATOM 5091 C C . SER A 1 641 ? -24.991 27.427 33.159 1.00 75.56 641 SER A C 1
ATOM 5093 O O . SER A 1 641 ? -24.059 27.262 33.947 1.00 75.56 641 SER A O 1
ATOM 5095 N N . ARG A 1 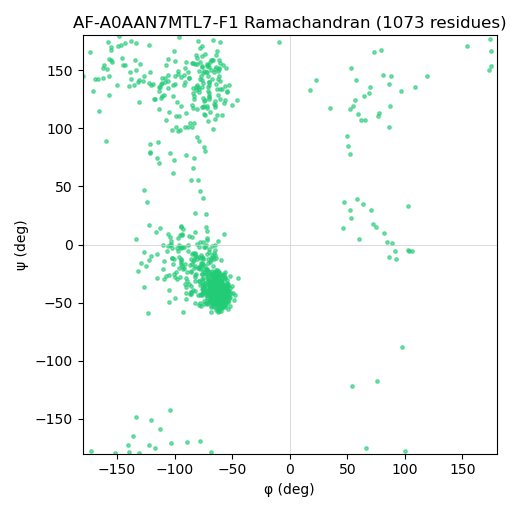642 ? -25.792 26.423 32.778 1.00 75.94 642 ARG A N 1
ATOM 5096 C CA . ARG A 1 642 ? -25.611 25.004 33.114 1.00 75.94 642 ARG A CA 1
ATOM 5097 C C . ARG A 1 642 ? -24.835 24.248 32.022 1.00 75.94 642 ARG A C 1
ATOM 5099 O O . ARG A 1 642 ? -24.575 23.058 32.182 1.00 75.94 642 ARG A O 1
ATOM 5106 N N . LEU A 1 643 ? -24.479 24.922 30.922 1.00 74.69 643 LEU A N 1
ATOM 5107 C CA . LEU A 1 643 ? -23.819 24.393 29.724 1.00 74.69 643 LEU A CA 1
ATOM 5108 C C . LEU A 1 643 ? -24.529 23.171 29.112 1.00 74.69 643 LEU A C 1
ATOM 5110 O O . LEU A 1 643 ? -23.887 22.320 28.492 1.00 74.69 643 LEU A O 1
ATOM 5114 N N . ASN A 1 644 ? -25.857 23.079 29.258 1.00 78.38 644 ASN A N 1
ATOM 5115 C CA . ASN A 1 644 ? -26.632 22.002 28.644 1.00 78.38 644 ASN A CA 1
ATOM 5116 C C . ASN A 1 644 ? -27.206 22.442 27.287 1.00 78.38 644 ASN A C 1
ATOM 5118 O O . ASN A 1 644 ? -27.604 23.586 27.088 1.00 78.38 644 ASN A O 1
ATOM 5122 N N . MET A 1 645 ? -27.267 21.509 26.338 1.00 86.19 645 MET A N 1
ATOM 5123 C CA . MET A 1 645 ? -27.611 21.817 24.944 1.00 86.19 645 MET A CA 1
ATOM 5124 C C . MET A 1 645 ? -29.102 21.610 24.624 1.00 86.19 645 MET A C 1
ATOM 5126 O O . MET A 1 645 ? -29.501 21.713 23.462 1.00 86.19 645 MET A O 1
ATOM 5130 N N . SER A 1 646 ? -29.945 21.342 25.630 1.00 88.25 646 SER A N 1
ATOM 5131 C CA . SER A 1 646 ? -31.367 21.001 25.435 1.00 88.25 646 SER A CA 1
ATOM 5132 C C . SER A 1 646 ? -32.144 22.150 24.780 1.00 88.25 646 SER A C 1
ATOM 5134 O O . SER A 1 646 ? -32.893 21.947 23.821 1.00 88.25 646 SER A O 1
ATOM 5136 N N . GLN A 1 647 ? -31.906 23.391 25.230 1.00 88.44 647 GLN A N 1
ATOM 5137 C CA . GLN A 1 647 ? -32.545 24.585 24.662 1.00 88.44 647 GLN A CA 1
ATOM 5138 C C . GLN A 1 647 ? -32.166 24.780 23.182 1.00 88.44 647 GLN A C 1
ATOM 5140 O O . GLN A 1 647 ? -33.034 25.039 22.345 1.00 88.44 647 GLN A O 1
ATOM 5145 N N . GLN A 1 648 ? -30.888 24.586 22.836 1.00 90.75 648 GLN A N 1
ATOM 5146 C CA . GLN A 1 648 ? -30.409 24.629 21.453 1.00 90.75 648 GLN A CA 1
ATOM 5147 C C . GLN A 1 648 ? -31.071 23.537 20.597 1.00 90.75 648 GLN A C 1
ATOM 5149 O O . GLN A 1 648 ? -31.571 23.839 19.511 1.00 90.75 648 GLN A O 1
ATOM 5154 N N . CYS A 1 649 ? -31.138 22.295 21.088 1.00 91.56 649 CYS A N 1
ATOM 5155 C CA . CYS A 1 649 ? -31.753 21.174 20.371 1.00 91.56 649 CYS A CA 1
ATOM 5156 C C . CYS A 1 649 ? -33.239 21.428 20.080 1.00 91.56 649 CYS A C 1
ATOM 5158 O O . CYS A 1 649 ? -33.686 21.240 18.945 1.00 91.56 649 CYS A O 1
ATOM 5160 N N . ALA A 1 650 ? -33.988 21.941 21.061 1.00 90.88 650 ALA A N 1
ATOM 5161 C CA . ALA A 1 650 ? -35.391 22.312 20.894 1.00 90.88 650 ALA A CA 1
ATOM 5162 C C . ALA A 1 650 ? -35.589 23.427 19.846 1.00 90.88 650 ALA A C 1
ATOM 5164 O O . ALA A 1 650 ? -36.456 23.312 18.976 1.00 90.88 650 ALA A O 1
ATOM 5165 N N . GLN A 1 651 ? -34.770 24.485 19.873 1.00 88.81 651 GLN A N 1
ATOM 5166 C CA . GLN A 1 651 ? -34.864 25.599 18.915 1.00 88.81 651 GLN A CA 1
ATOM 5167 C C . GLN A 1 651 ? -34.467 25.179 17.489 1.00 88.81 651 GLN A C 1
ATOM 5169 O O . GLN A 1 651 ? -35.145 25.539 16.520 1.00 88.81 651 GLN A O 1
ATOM 5174 N N . VAL A 1 652 ? -33.413 24.369 17.349 1.00 91.69 652 VAL A N 1
ATOM 5175 C CA . VAL A 1 652 ? -32.986 23.778 16.071 1.00 91.69 652 VAL A CA 1
ATOM 5176 C C . VAL A 1 652 ? -34.082 22.879 15.496 1.00 91.69 652 VAL A C 1
ATOM 5178 O O . VAL A 1 652 ? -34.487 23.067 14.345 1.00 91.69 652 VAL A O 1
ATOM 5181 N N . ALA A 1 653 ? -34.635 21.965 16.298 1.00 92.69 653 ALA A N 1
ATOM 5182 C CA . ALA A 1 653 ? -35.719 21.087 15.868 1.00 92.69 653 ALA A CA 1
ATOM 5183 C C . ALA A 1 653 ? -36.992 21.872 15.506 1.00 92.69 653 ALA A C 1
ATOM 5185 O O . ALA A 1 653 ? -37.634 21.548 14.504 1.00 92.69 653 ALA A O 1
ATOM 5186 N N . LYS A 1 654 ? -37.344 22.931 16.251 1.00 92.88 654 LYS A N 1
ATOM 5187 C CA . LYS A 1 654 ? -38.476 23.823 15.933 1.00 92.88 654 LYS A CA 1
ATOM 5188 C C . LYS A 1 654 ? -38.303 24.474 14.558 1.00 92.88 654 LYS A C 1
ATOM 5190 O O . LYS A 1 654 ? -39.208 24.386 13.727 1.00 92.88 654 LYS A O 1
ATOM 5195 N N . LYS A 1 655 ? -37.128 25.053 14.274 1.00 89.31 655 LYS A N 1
ATOM 5196 C CA . LYS A 1 655 ? -36.825 25.662 12.965 1.00 89.31 655 LYS A CA 1
ATOM 5197 C C . LYS A 1 655 ? -36.844 24.632 11.829 1.00 89.31 655 LYS A C 1
ATOM 5199 O O . LYS A 1 655 ? -37.453 24.878 10.789 1.00 89.31 655 LYS A O 1
ATOM 5204 N N . ALA A 1 656 ? -36.214 23.476 12.032 1.00 93.06 656 ALA A N 1
ATOM 5205 C CA . ALA A 1 656 ? -36.127 22.424 11.023 1.00 93.06 656 ALA A CA 1
ATOM 5206 C C . ALA A 1 656 ? -37.503 21.800 10.700 1.00 93.06 656 ALA A C 1
ATOM 5208 O O . ALA A 1 656 ? -37.810 21.578 9.530 1.00 93.06 656 ALA A O 1
ATOM 5209 N N . ASN A 1 657 ? -38.373 21.604 11.703 1.00 92.12 657 ASN A N 1
ATOM 5210 C CA . ASN A 1 657 ? -39.769 21.196 11.482 1.00 92.12 657 ASN A CA 1
ATOM 5211 C C . ASN A 1 657 ? -40.570 22.251 10.702 1.00 92.12 657 ASN A C 1
ATOM 5213 O O . ASN A 1 657 ? -41.387 21.874 9.868 1.00 92.12 657 ASN A O 1
ATOM 5217 N N . GLY A 1 658 ? -40.340 23.549 10.935 1.00 89.69 658 GLY A N 1
ATOM 5218 C CA . GLY A 1 658 ? -41.002 24.623 10.183 1.00 89.69 658 GLY A CA 1
ATOM 5219 C C . GLY A 1 658 ? -40.680 24.575 8.686 1.00 89.69 658 GLY A C 1
ATOM 5220 O O . GLY A 1 658 ? -41.582 24.568 7.854 1.00 89.69 658 GLY A O 1
ATOM 5221 N N . ILE A 1 659 ? -39.399 24.438 8.335 1.00 87.62 659 ILE A N 1
ATOM 5222 C CA . ILE A 1 659 ? -38.960 24.305 6.932 1.00 87.62 659 ILE A CA 1
ATOM 5223 C C . ILE A 1 659 ? -39.482 23.000 6.315 1.00 87.62 659 ILE A C 1
ATOM 5225 O O . ILE A 1 659 ? -39.925 22.988 5.167 1.00 87.62 659 ILE A O 1
ATOM 5229 N N . LEU A 1 660 ? -39.506 21.911 7.088 1.00 88.19 660 LEU A N 1
ATOM 5230 C CA . LEU A 1 660 ? -40.087 20.646 6.648 1.00 88.19 660 LEU A CA 1
ATOM 5231 C C . LEU A 1 660 ? -41.604 20.747 6.400 1.00 88.19 660 LEU A C 1
ATOM 5233 O O . LEU A 1 660 ? -42.107 20.136 5.459 1.00 88.19 660 LEU A O 1
ATOM 5237 N N . ALA A 1 661 ? -42.330 21.544 7.190 1.00 85.19 661 ALA A N 1
ATOM 5238 C CA . ALA A 1 661 ? -43.740 21.845 6.951 1.00 85.19 661 ALA A CA 1
ATOM 5239 C C . ALA A 1 661 ? -43.936 22.682 5.676 1.00 85.19 661 ALA A C 1
ATOM 5241 O O . ALA A 1 661 ? -44.854 22.397 4.910 1.00 85.19 661 ALA A O 1
ATOM 5242 N N . CYS A 1 662 ? -43.043 23.633 5.377 1.00 83.00 662 CYS A N 1
ATOM 5243 C CA . CYS A 1 662 ? -43.051 24.334 4.090 1.00 83.00 662 CYS A CA 1
ATOM 5244 C C . CYS A 1 662 ? -42.864 23.357 2.916 1.00 83.00 662 CYS A C 1
ATOM 5246 O O . CYS A 1 662 ? -43.688 23.358 2.009 1.00 83.00 662 CYS A O 1
ATOM 5248 N N . ILE A 1 663 ? -41.871 22.457 2.967 1.00 81.25 663 ILE A N 1
ATOM 5249 C CA . ILE A 1 663 ? -41.659 21.408 1.942 1.00 81.25 663 ILE A CA 1
ATOM 5250 C C . ILE A 1 663 ? -42.886 20.485 1.821 1.00 81.25 663 ILE A C 1
ATOM 5252 O O . ILE A 1 663 ? -43.293 20.106 0.717 1.00 81.25 663 ILE A O 1
ATOM 5256 N N . LYS A 1 664 ? -43.525 20.140 2.947 1.00 82.56 664 LYS A N 1
ATOM 5257 C CA . LYS A 1 664 ? -44.779 19.379 2.948 1.00 82.56 664 LYS A CA 1
ATOM 5258 C C . LYS A 1 664 ? -45.916 20.152 2.264 1.00 82.56 664 LYS A C 1
ATOM 5260 O O . LYS A 1 664 ? -46.724 19.523 1.592 1.00 82.56 664 LYS A O 1
ATOM 5265 N N . ASN A 1 665 ? -45.977 21.474 2.375 1.00 80.00 665 ASN A N 1
ATOM 5266 C CA . ASN A 1 665 ? -47.122 22.248 1.894 1.00 80.00 665 ASN A CA 1
ATOM 5267 C C . ASN A 1 665 ? -46.947 22.824 0.474 1.00 80.00 665 ASN A C 1
ATOM 5269 O O . ASN A 1 665 ? -47.948 22.984 -0.215 1.00 80.00 665 ASN A O 1
ATOM 5273 N N . SER A 1 666 ? -45.722 23.112 0.013 1.00 65.62 666 SER A N 1
ATOM 5274 C CA . SER A 1 666 ? -45.478 23.745 -1.299 1.00 65.62 666 SER A CA 1
ATOM 5275 C C . SER A 1 666 ? -45.080 22.787 -2.427 1.00 65.62 666 SER A C 1
ATOM 5277 O O . SER A 1 666 ? -45.266 23.113 -3.597 1.00 65.62 666 SER A O 1
ATOM 5279 N N . VAL A 1 667 ? -44.523 21.613 -2.113 1.00 73.81 667 VAL A N 1
ATOM 5280 C CA . VAL A 1 667 ? -43.950 20.711 -3.127 1.00 73.81 667 VAL A CA 1
ATOM 5281 C C . VAL A 1 667 ? -44.949 19.615 -3.487 1.00 73.81 667 VAL A C 1
ATOM 5283 O O . VAL A 1 667 ? -45.211 18.732 -2.677 1.00 73.81 667 VAL A O 1
ATOM 5286 N N . ALA A 1 668 ? -45.498 19.646 -4.703 1.00 72.56 668 ALA A N 1
ATOM 5287 C CA . ALA A 1 668 ? -46.490 18.660 -5.145 1.00 72.56 668 ALA A CA 1
ATOM 5288 C C . ALA A 1 668 ? -45.908 17.240 -5.312 1.00 72.56 668 ALA A C 1
ATOM 5290 O O . ALA A 1 668 ? -46.555 16.258 -4.946 1.00 72.56 668 ALA A O 1
ATOM 5291 N N . SER A 1 669 ? -44.679 17.116 -5.833 1.00 76.06 669 SER A N 1
ATOM 5292 C CA . SER A 1 669 ? -44.022 15.813 -6.010 1.00 76.06 669 SER A CA 1
ATOM 5293 C C . SER A 1 669 ? -43.496 15.240 -4.689 1.00 76.06 669 SER A C 1
ATOM 5295 O O . SER A 1 669 ? -42.952 15.955 -3.846 1.00 76.06 669 SER A O 1
ATOM 5297 N N . ARG A 1 670 ? -43.631 13.918 -4.533 1.00 83.94 670 ARG A N 1
ATOM 5298 C CA . ARG A 1 670 ? -43.189 13.135 -3.363 1.00 83.94 670 ARG A CA 1
ATOM 5299 C C . ARG A 1 670 ? -42.204 12.022 -3.723 1.00 83.94 670 ARG A C 1
ATOM 5301 O O . ARG A 1 670 ? -42.036 11.084 -2.949 1.00 83.94 670 ARG A O 1
ATOM 5308 N N . THR A 1 671 ? -41.586 12.072 -4.900 1.00 79.50 671 THR A N 1
ATOM 5309 C CA . THR A 1 671 ? -40.586 11.065 -5.284 1.00 79.50 671 THR A CA 1
ATOM 5310 C C . THR A 1 671 ? -39.291 11.249 -4.481 1.00 79.50 671 THR A C 1
ATOM 5312 O O . THR A 1 671 ? -38.998 12.345 -3.988 1.00 79.50 671 THR A O 1
ATOM 5315 N N . ARG A 1 672 ? -38.506 10.177 -4.316 1.00 81.50 672 ARG A N 1
ATOM 5316 C CA . ARG A 1 672 ? -37.241 10.205 -3.550 1.00 81.50 672 ARG A CA 1
ATOM 5317 C C . ARG A 1 672 ? -36.242 11.212 -4.141 1.00 81.50 672 ARG A C 1
ATOM 5319 O O . ARG A 1 672 ? -35.573 11.917 -3.389 1.00 81.50 672 ARG A O 1
ATOM 5326 N N . GLU A 1 673 ? -36.243 11.354 -5.465 1.00 78.44 673 GLU A N 1
ATOM 5327 C CA . GLU A 1 673 ? -35.431 12.284 -6.259 1.00 78.44 673 GLU A CA 1
ATOM 5328 C C . GLU A 1 673 ? -35.735 13.757 -5.938 1.00 78.44 673 GLU A C 1
ATOM 5330 O O . GLU A 1 673 ? -34.888 14.615 -6.155 1.00 78.44 673 GLU A O 1
ATOM 5335 N N . VAL A 1 674 ? -36.918 14.061 -5.390 1.00 75.00 674 VAL A N 1
ATOM 5336 C CA . VAL A 1 674 ? -37.312 15.415 -4.967 1.00 75.00 674 VAL A CA 1
ATOM 5337 C C . VAL A 1 674 ? -37.151 15.591 -3.455 1.00 75.00 674 VAL A C 1
ATOM 5339 O O . VAL A 1 674 ? -36.590 16.586 -2.995 1.00 75.00 674 VAL A O 1
ATOM 5342 N N . ILE A 1 675 ? -37.606 14.622 -2.655 1.00 82.81 675 ILE A N 1
ATOM 5343 C CA . ILE A 1 675 ? -37.604 14.738 -1.188 1.00 82.81 675 ILE A CA 1
ATOM 5344 C C . ILE A 1 675 ? -36.183 14.676 -0.601 1.00 82.81 675 ILE A C 1
ATOM 5346 O O . ILE A 1 675 ? -35.884 15.437 0.325 1.00 82.81 675 ILE A O 1
ATOM 5350 N N . VAL A 1 676 ? -35.285 13.831 -1.127 1.00 82.88 676 VAL A N 1
ATOM 5351 C CA . VAL A 1 676 ? -33.924 13.686 -0.574 1.00 82.88 676 VAL A CA 1
ATOM 5352 C C . VAL A 1 676 ? -33.063 14.937 -0.801 1.00 82.88 676 VAL A C 1
ATOM 5354 O O . VAL A 1 676 ? -32.476 15.401 0.186 1.00 82.88 676 VAL A O 1
ATOM 5357 N N . PRO A 1 677 ? -32.999 15.554 -2.002 1.00 79.62 677 PRO A N 1
ATOM 5358 C CA . PRO A 1 677 ? -32.259 16.803 -2.185 1.00 79.62 677 PRO A CA 1
ATOM 5359 C C . PRO A 1 677 ? -32.822 17.955 -1.349 1.00 79.62 677 PRO A C 1
ATOM 5361 O O . PRO A 1 677 ? -32.053 18.637 -0.675 1.00 79.62 677 PRO A O 1
ATOM 5364 N N . LEU A 1 678 ? -34.149 18.132 -1.293 1.00 81.12 678 LEU A N 1
ATOM 5365 C CA . LEU A 1 678 ? -34.771 19.202 -0.500 1.00 81.12 678 LEU A CA 1
ATOM 5366 C C . LEU A 1 678 ? -34.500 19.053 1.004 1.00 81.12 678 LEU A C 1
ATOM 5368 O O . LEU A 1 678 ? -34.147 20.030 1.668 1.00 81.12 678 LEU A O 1
ATOM 5372 N N . TYR A 1 679 ? -34.598 17.836 1.547 1.00 88.31 679 TYR A N 1
ATOM 5373 C CA . TYR A 1 679 ? -34.209 17.564 2.932 1.00 88.31 679 TYR A CA 1
ATOM 5374 C C . TYR A 1 679 ? -32.717 17.865 3.170 1.00 88.31 679 TYR A C 1
ATOM 5376 O O . TYR A 1 679 ? -32.364 18.505 4.164 1.00 88.31 679 TYR A O 1
ATOM 5384 N N . SER A 1 680 ? -31.850 17.450 2.243 1.00 83.50 680 SER A N 1
ATOM 5385 C CA . SER A 1 680 ? -30.393 17.616 2.345 1.00 83.50 680 SER A CA 1
ATOM 5386 C C . SER A 1 680 ? -29.937 19.075 2.227 1.00 83.50 680 SER A C 1
ATOM 5388 O O . SER A 1 680 ? -28.988 19.455 2.906 1.00 83.50 680 SER A O 1
ATOM 5390 N N . ALA A 1 681 ? -30.612 19.890 1.412 1.00 80.44 681 ALA A N 1
ATOM 5391 C CA . ALA A 1 681 ? -30.246 21.282 1.149 1.00 80.44 681 ALA A CA 1
ATOM 5392 C C . ALA A 1 681 ? -30.912 22.294 2.100 1.00 80.44 681 ALA A C 1
ATOM 5394 O O . ALA A 1 681 ? -30.301 23.306 2.428 1.00 80.44 681 ALA A O 1
ATOM 5395 N N . LEU A 1 682 ? -32.150 22.047 2.550 1.00 80.69 682 LEU A N 1
ATOM 5396 C CA . LEU A 1 682 ? -32.940 23.041 3.298 1.00 80.69 682 LEU A CA 1
ATOM 5397 C C . LEU A 1 682 ? -33.116 22.709 4.787 1.00 80.69 682 LEU A C 1
ATOM 5399 O O . LEU A 1 682 ? -33.245 23.614 5.609 1.00 80.69 682 LEU A O 1
ATOM 5403 N N . VAL A 1 683 ? -33.135 21.423 5.155 1.00 90.56 683 VAL A N 1
ATOM 5404 C CA . VAL A 1 683 ? -33.427 20.986 6.534 1.00 90.56 683 VAL A CA 1
ATOM 5405 C C . VAL A 1 683 ? -32.155 20.539 7.252 1.00 90.56 683 VAL A C 1
ATOM 5407 O O . VAL A 1 683 ? -31.873 21.009 8.356 1.00 90.56 683 VAL A O 1
ATOM 5410 N N . ARG A 1 684 ? -31.356 19.668 6.622 1.00 90.06 684 ARG A N 1
ATOM 5411 C CA . ARG A 1 684 ? -30.129 19.099 7.204 1.00 90.06 684 ARG A CA 1
ATOM 5412 C C . ARG A 1 684 ? -29.091 20.144 7.647 1.00 90.06 684 ARG A C 1
ATOM 5414 O O . ARG A 1 684 ? -28.571 19.969 8.748 1.00 90.06 684 ARG A O 1
ATOM 5421 N N . PRO A 1 685 ? -28.829 21.255 6.925 1.00 88.44 685 PRO A N 1
ATOM 5422 C CA . PRO A 1 685 ? -27.822 22.225 7.361 1.00 88.44 685 PRO A CA 1
ATOM 5423 C C . PRO A 1 685 ? -28.146 22.863 8.715 1.00 88.44 685 PRO A C 1
ATOM 5425 O O . PRO A 1 685 ? -27.238 23.172 9.476 1.00 88.44 685 PRO A O 1
ATOM 5428 N N . HIS A 1 686 ? -29.426 23.007 9.075 1.00 86.50 686 HIS A N 1
ATOM 5429 C CA . HIS A 1 686 ? -29.810 23.504 10.400 1.00 86.50 686 HIS A CA 1
ATOM 5430 C C . HIS A 1 686 ? -29.642 22.473 11.521 1.00 86.50 686 HIS A C 1
ATOM 5432 O O . HIS A 1 686 ? -29.516 22.875 12.672 1.00 86.50 686 HIS A O 1
ATOM 5438 N N . LEU A 1 687 ? -29.619 21.177 11.196 1.00 90.00 687 LEU A N 1
ATOM 5439 C CA . LEU A 1 687 ? -29.406 20.079 12.145 1.00 90.00 687 LEU A CA 1
ATOM 5440 C C . LEU A 1 687 ? -27.910 19.790 12.384 1.00 90.00 687 LEU A C 1
ATOM 5442 O O . LEU A 1 687 ? -27.564 19.224 13.417 1.00 90.00 687 LEU A O 1
ATOM 5446 N N . GLU A 1 688 ? -27.037 20.173 11.444 1.00 86.44 688 GLU A N 1
ATOM 5447 C CA . GLU A 1 688 ? -25.587 19.898 11.477 1.00 86.44 688 GLU A CA 1
ATOM 5448 C C . GLU A 1 688 ? -24.712 21.148 11.742 1.00 86.44 688 GLU A C 1
ATOM 5450 O O . GLU A 1 688 ? -23.537 21.011 12.081 1.00 86.44 688 GLU A O 1
ATOM 5455 N N . TYR A 1 689 ? -25.252 22.370 11.625 1.00 85.12 689 TYR A N 1
ATOM 5456 C CA . TYR A 1 689 ? -24.496 23.621 11.806 1.00 85.12 689 TYR A CA 1
ATOM 5457 C C . TYR A 1 689 ? -23.815 23.722 13.182 1.00 85.12 689 TYR A C 1
ATOM 5459 O O . TYR A 1 689 ? -24.488 23.710 14.213 1.00 85.12 689 TYR A O 1
ATOM 5467 N N . CYS A 1 690 ? -22.484 23.870 13.192 1.00 80.44 690 CYS A N 1
ATOM 5468 C CA . CYS A 1 690 ? -21.639 23.970 14.392 1.00 80.44 690 CYS A CA 1
ATOM 5469 C C . CYS A 1 690 ? -21.830 22.832 15.414 1.00 80.44 690 CYS A C 1
ATOM 5471 O O . CYS A 1 690 ? -21.532 23.013 16.597 1.00 80.44 690 CYS A O 1
ATOM 5473 N N . VAL A 1 691 ? -22.326 21.663 14.993 1.00 82.75 691 VAL A N 1
ATOM 5474 C CA . VAL A 1 691 ? -22.727 20.592 15.920 1.00 82.75 691 VAL A CA 1
ATOM 5475 C C . VAL A 1 691 ? -21.561 20.020 16.732 1.00 82.75 691 VAL A C 1
ATOM 5477 O O . VAL A 1 691 ? -21.776 19.549 17.843 1.00 82.75 691 VAL A O 1
ATOM 5480 N N . GLN A 1 692 ? -20.317 20.174 16.269 1.00 84.94 692 GLN A N 1
ATOM 5481 C CA . GLN A 1 692 ? -19.112 19.860 17.043 1.00 84.94 692 GLN A CA 1
ATOM 5482 C C . GLN A 1 692 ? -19.084 20.576 18.406 1.00 84.94 692 GLN A C 1
ATOM 5484 O O . GLN A 1 692 ? -18.616 20.010 19.393 1.00 84.94 692 GLN A O 1
ATOM 5489 N N . PHE A 1 693 ? -19.633 21.788 18.497 1.00 82.06 693 PHE A N 1
ATOM 5490 C CA . PHE A 1 693 ? -19.694 22.547 19.745 1.00 82.06 693 PHE A CA 1
ATOM 5491 C C . PHE A 1 693 ? -20.872 22.131 20.650 1.00 82.06 693 PHE A C 1
ATOM 5493 O O . PHE A 1 693 ? -20.691 22.025 21.859 1.00 82.06 693 PHE A O 1
ATOM 5500 N N . TRP A 1 694 ? -22.057 21.853 20.086 1.00 84.88 694 TRP A N 1
ATOM 5501 C CA . TRP A 1 694 ? -23.305 21.662 20.855 1.00 84.88 694 TRP A CA 1
ATOM 5502 C C . TRP A 1 694 ? -23.936 20.259 20.787 1.00 84.88 694 TRP A C 1
ATOM 5504 O O . TRP A 1 694 ? -25.072 20.094 21.227 1.00 84.88 694 TRP A O 1
ATOM 5514 N N . ALA A 1 695 ? -23.249 19.245 20.248 1.00 87.62 695 ALA A N 1
ATOM 5515 C CA . ALA A 1 695 ? -23.794 17.889 20.115 1.00 87.62 695 ALA A CA 1
ATOM 5516 C C . ALA A 1 695 ? -24.400 17.370 21.443 1.00 87.62 695 ALA A C 1
ATOM 5518 O O . ALA A 1 695 ? -23.680 17.272 22.443 1.00 87.62 695 ALA A O 1
ATOM 5519 N N . PRO A 1 696 ? -25.703 17.025 21.480 1.00 88.31 696 PRO A N 1
ATOM 5520 C CA . PRO A 1 696 ? -26.338 16.538 22.699 1.00 88.31 696 PRO A CA 1
ATOM 5521 C C . PRO A 1 696 ? -25.837 15.141 23.071 1.00 88.31 696 PRO A C 1
ATOM 5523 O O . PRO A 1 696 ? -25.699 14.277 22.207 1.00 88.31 696 PRO A O 1
ATOM 5526 N N . HIS A 1 697 ? -25.633 14.921 24.371 1.00 85.50 697 HIS A N 1
ATOM 5527 C CA . HIS A 1 697 ? -25.372 13.604 24.965 1.00 85.50 697 HIS A CA 1
ATOM 5528 C C . HIS A 1 697 ? -26.624 12.993 25.621 1.00 85.50 697 HIS A C 1
ATOM 5530 O O . HIS A 1 697 ? -26.738 11.774 25.698 1.00 85.50 697 HIS A O 1
ATOM 5536 N N . TYR A 1 698 ? -27.595 13.809 26.050 1.00 86.06 698 TYR A N 1
ATOM 5537 C CA . TYR A 1 698 ? -28.871 13.310 26.567 1.00 86.06 698 TYR A CA 1
ATOM 5538 C C . TYR A 1 698 ? -29.728 12.703 25.448 1.00 86.06 698 TYR A C 1
ATOM 5540 O O . TYR A 1 698 ? -30.042 13.370 24.456 1.00 86.06 698 TYR A O 1
ATOM 5548 N N . LYS A 1 699 ? -30.190 11.460 25.646 1.00 86.56 699 LYS A N 1
ATOM 5549 C CA . LYS A 1 699 ? -31.032 10.729 24.681 1.00 86.56 699 LYS A CA 1
ATOM 5550 C C . LYS A 1 699 ? -32.282 11.514 24.258 1.00 86.56 699 LYS A C 1
ATOM 5552 O O . LYS A 1 699 ? -32.605 11.552 23.073 1.00 86.56 699 LYS A O 1
ATOM 5557 N N . ARG A 1 700 ? -32.932 12.221 25.193 1.00 88.56 700 ARG A N 1
ATOM 5558 C CA . ARG A 1 700 ? -34.113 13.069 24.921 1.00 88.56 700 ARG A CA 1
ATOM 5559 C C . ARG A 1 700 ? -33.862 14.109 23.817 1.00 88.56 700 ARG A C 1
ATOM 5561 O O . ARG A 1 700 ? -34.727 14.340 22.975 1.00 88.56 700 ARG A O 1
ATOM 5568 N N . ASP A 1 701 ? -32.669 14.700 23.798 1.00 89.62 701 ASP A N 1
ATOM 5569 C CA . ASP A 1 701 ? -32.293 15.789 22.897 1.00 89.62 701 ASP A CA 1
ATOM 5570 C C . ASP A 1 701 ? -31.788 15.244 21.551 1.00 89.62 701 ASP A C 1
ATOM 5572 O O . ASP A 1 701 ? -32.128 15.776 20.491 1.00 89.62 701 ASP A O 1
ATOM 5576 N N . ILE A 1 702 ? -31.084 14.105 21.582 1.00 89.94 702 ILE A N 1
ATOM 5577 C CA . ILE A 1 702 ? -30.770 13.283 20.402 1.00 89.94 702 ILE A CA 1
ATOM 5578 C C . ILE A 1 702 ? -32.060 12.908 19.654 1.00 89.94 702 ILE A C 1
ATOM 5580 O O . ILE A 1 702 ? -32.163 13.137 18.446 1.00 89.94 702 ILE A O 1
ATOM 5584 N N . GLU A 1 703 ? -33.074 12.407 20.364 1.00 91.69 703 GLU A N 1
ATOM 5585 C CA . GLU A 1 703 ? -34.376 12.063 19.789 1.00 91.69 703 GLU A CA 1
ATOM 5586 C C . GLU A 1 703 ? -35.127 13.276 19.232 1.00 91.69 703 GLU A C 1
ATOM 5588 O O . GLU A 1 703 ? -35.745 13.171 18.173 1.00 91.69 703 GLU A O 1
ATOM 5593 N N . VAL A 1 704 ? -35.099 14.428 19.910 1.00 91.94 704 VAL A N 1
ATOM 5594 C CA . VAL A 1 704 ? -35.748 15.664 19.431 1.00 91.94 704 VAL A CA 1
ATOM 5595 C C . VAL A 1 704 ? -35.225 16.074 18.049 1.00 91.94 704 VAL A C 1
ATOM 5597 O O . VAL A 1 704 ? -36.020 16.486 17.198 1.00 91.94 704 VAL A O 1
ATOM 5600 N N . LEU A 1 705 ? -33.929 15.879 17.786 1.00 93.44 705 LEU A N 1
ATOM 5601 C CA . LEU A 1 705 ? -33.341 16.046 16.455 1.00 93.44 705 LEU A CA 1
ATOM 5602 C C . LEU A 1 705 ? -33.739 14.898 15.508 1.00 93.44 705 LEU A C 1
ATOM 5604 O O . LEU A 1 705 ? -34.221 15.151 14.403 1.00 93.44 705 LEU A O 1
ATOM 5608 N N . GLU A 1 706 ? -33.584 13.638 15.922 1.00 94.50 706 GLU A N 1
ATOM 5609 C CA . GLU A 1 706 ? -33.818 12.458 15.069 1.00 94.50 706 GLU A CA 1
ATOM 5610 C C . GLU A 1 706 ? -35.282 12.359 14.590 1.00 94.50 706 GLU A C 1
ATOM 5612 O O . GLU A 1 706 ? -35.557 11.972 13.450 1.00 94.50 706 GLU A O 1
ATOM 5617 N N . ARG A 1 707 ? -36.242 12.814 15.409 1.00 94.00 707 ARG A N 1
ATOM 5618 C CA . ARG A 1 707 ? -37.667 12.958 15.049 1.00 94.00 707 ARG A CA 1
ATOM 5619 C C . ARG A 1 707 ? -37.876 13.841 13.809 1.00 94.00 707 ARG A C 1
ATOM 5621 O O . ARG A 1 707 ? -38.845 13.620 13.081 1.00 94.00 707 ARG A O 1
ATOM 5628 N N . VAL A 1 708 ? -36.985 14.797 13.522 1.00 94.12 708 VAL A N 1
ATOM 5629 C CA . VAL A 1 708 ? -37.037 15.616 12.295 1.00 94.12 708 VAL A CA 1
ATOM 5630 C C . VAL A 1 708 ? -36.734 14.765 11.060 1.00 94.12 708 VAL A C 1
ATOM 5632 O O . VAL A 1 708 ? -37.477 14.829 10.080 1.00 94.12 708 VAL A O 1
ATOM 5635 N N . GLN A 1 709 ? -35.699 13.920 11.104 1.00 94.25 709 GLN A N 1
ATOM 5636 C CA . GLN A 1 709 ? -35.362 13.024 9.990 1.00 94.25 709 GLN A CA 1
ATOM 5637 C C . GLN A 1 709 ? -36.382 11.880 9.848 1.00 94.25 709 GLN A C 1
ATOM 5639 O O . GLN A 1 709 ? -36.785 11.555 8.728 1.00 94.25 709 GLN A O 1
ATOM 5644 N N . ARG A 1 710 ? -36.914 11.350 10.958 1.00 93.81 710 ARG A N 1
ATOM 5645 C CA . ARG A 1 710 ? -38.054 10.408 10.952 1.00 93.81 710 ARG A CA 1
ATOM 5646 C C . ARG A 1 710 ? -39.285 10.993 10.247 1.00 93.81 710 ARG A C 1
ATOM 5648 O O . ARG A 1 710 ? -39.925 10.296 9.463 1.00 93.81 710 ARG A O 1
ATOM 5655 N N . ARG A 1 711 ? -39.589 12.279 10.464 1.00 90.12 711 ARG A N 1
ATOM 5656 C CA . ARG A 1 711 ? -40.665 12.997 9.752 1.00 90.12 711 ARG A CA 1
ATOM 5657 C C . ARG A 1 711 ? -40.330 13.256 8.281 1.00 90.12 711 ARG A C 1
ATOM 5659 O O . ARG A 1 711 ? -41.202 13.073 7.440 1.00 90.12 711 ARG A O 1
ATOM 5666 N N . ALA A 1 712 ? -39.096 13.653 7.965 1.00 89.81 712 ALA A N 1
ATOM 5667 C CA . ALA A 1 712 ? -38.696 13.991 6.599 1.00 89.81 712 ALA A CA 1
ATOM 5668 C C . ALA A 1 712 ? -38.663 12.773 5.668 1.00 89.81 712 ALA A C 1
ATOM 5670 O O . ALA A 1 712 ? -39.213 12.819 4.570 1.00 89.81 712 ALA A O 1
ATOM 5671 N N . THR A 1 713 ? -38.091 11.661 6.131 1.00 90.06 713 THR A N 1
ATOM 5672 C CA . THR A 1 713 ? -38.052 10.399 5.374 1.00 90.06 713 THR A CA 1
ATOM 5673 C C . THR A 1 713 ? -39.456 9.850 5.086 1.00 90.06 713 THR A C 1
ATOM 5675 O O . THR A 1 713 ? -39.678 9.271 4.027 1.00 90.06 713 THR A O 1
ATOM 5678 N N . LYS A 1 714 ? -40.436 10.092 5.971 1.00 91.00 714 LYS A N 1
ATOM 5679 C CA . LYS A 1 714 ? -41.846 9.705 5.780 1.00 91.00 714 LYS A CA 1
ATOM 5680 C C . LYS A 1 714 ? -42.614 10.573 4.755 1.00 91.00 714 LYS A C 1
ATOM 5682 O O . LYS A 1 714 ? -43.776 10.288 4.491 1.00 91.00 714 LYS A O 1
ATOM 5687 N N . LEU A 1 715 ? -42.002 11.604 4.155 1.00 85.25 715 LEU A N 1
ATOM 5688 C CA . LEU A 1 715 ? -42.621 12.383 3.063 1.00 85.25 715 LEU A CA 1
ATOM 5689 C C . LEU A 1 715 ? -42.442 11.765 1.663 1.00 85.25 715 LEU A C 1
ATOM 5691 O O . LEU A 1 715 ? -43.022 12.282 0.708 1.00 85.25 715 LEU A O 1
ATOM 5695 N N . GLY A 1 716 ? -41.632 10.710 1.518 1.00 82.50 716 GLY A N 1
ATOM 5696 C CA . GLY A 1 716 ? -41.470 10.000 0.247 1.00 82.50 716 GLY A CA 1
ATOM 5697 C C . GLY A 1 716 ? -42.627 9.035 -0.033 1.00 82.50 716 GLY A C 1
ATOM 5698 O O . GLY A 1 716 ? -43.004 8.253 0.838 1.00 82.50 716 GLY A O 1
ATOM 5699 N N . LYS A 1 717 ? -43.162 9.067 -1.257 1.00 80.00 717 LYS A N 1
ATOM 5700 C CA . LYS A 1 717 ? -44.249 8.188 -1.716 1.00 80.00 717 LYS A CA 1
ATOM 5701 C C . LYS A 1 717 ? -43.822 6.718 -1.653 1.00 80.00 717 LYS A C 1
ATOM 5703 O O . LYS A 1 717 ? -42.832 6.350 -2.281 1.00 80.00 717 LYS A O 1
ATOM 5708 N N . GLY A 1 718 ? -44.591 5.881 -0.960 1.00 79.06 718 GLY A N 1
ATOM 5709 C CA . GLY A 1 718 ? -44.299 4.454 -0.762 1.00 79.06 718 GLY A CA 1
ATOM 5710 C C . GLY A 1 718 ? -43.430 4.151 0.465 1.00 79.06 718 GLY A C 1
ATOM 5711 O O . GLY A 1 718 ? -43.109 2.991 0.720 1.00 79.06 718 GLY A O 1
ATOM 5712 N N . LEU A 1 719 ? -43.056 5.173 1.241 1.00 84.25 719 LEU A N 1
ATOM 5713 C CA . LEU A 1 719 ? -42.242 5.056 2.454 1.00 84.25 719 LEU A CA 1
ATOM 5714 C C . LEU A 1 719 ? -43.068 5.202 3.742 1.00 84.25 719 LEU A C 1
ATOM 5716 O O . LEU A 1 719 ? -42.525 5.134 4.848 1.00 84.25 719 LEU A O 1
ATOM 5720 N N . GLU A 1 720 ? -44.377 5.421 3.631 1.00 81.94 720 GLU A N 1
ATOM 5721 C CA . GLU A 1 720 ? -45.246 5.824 4.736 1.00 81.94 720 GLU A CA 1
ATOM 5722 C C . GLU A 1 720 ? -45.412 4.728 5.798 1.00 81.94 720 GLU A C 1
ATOM 5724 O O . GLU A 1 720 ? -45.497 5.050 6.987 1.00 81.94 720 GLU A O 1
ATOM 5729 N N . GLN A 1 721 ? -45.419 3.458 5.381 1.00 81.00 721 GLN A N 1
ATOM 5730 C CA . GLN A 1 721 ? -45.629 2.287 6.249 1.00 81.00 721 GLN A CA 1
ATOM 5731 C C . GLN A 1 721 ? -44.339 1.549 6.642 1.00 81.00 721 GLN A C 1
ATOM 5733 O O . GLN A 1 721 ? -44.366 0.730 7.554 1.00 81.00 721 GLN A O 1
ATOM 5738 N N . LYS A 1 722 ? -43.213 1.843 5.983 1.00 79.06 722 LYS A N 1
ATOM 5739 C CA . LYS A 1 722 ? -41.918 1.189 6.239 1.00 79.06 722 LYS A CA 1
ATOM 5740 C C . LYS A 1 722 ? -41.349 1.560 7.616 1.00 79.06 722 LYS A C 1
ATOM 5742 O O . LYS A 1 722 ? -41.703 2.613 8.172 1.00 79.06 722 LYS A O 1
ATOM 5747 N N . SER A 1 723 ? -40.442 0.753 8.165 1.00 83.44 723 SER A N 1
ATOM 5748 C CA . SER A 1 723 ? -39.683 1.139 9.367 1.00 83.44 723 SER A CA 1
ATOM 5749 C C . SER A 1 723 ? -38.808 2.374 9.094 1.00 83.44 723 SER A C 1
ATOM 5751 O O . SER A 1 723 ? -38.647 2.816 7.950 1.00 83.44 723 SER A O 1
ATOM 5753 N N . TYR A 1 724 ? -38.270 3.017 10.135 1.00 85.56 724 TYR A N 1
ATOM 5754 C CA . TYR A 1 724 ? -37.360 4.147 9.905 1.00 85.56 724 TYR A CA 1
ATOM 5755 C C . TYR A 1 724 ? -36.035 3.665 9.304 1.00 85.56 724 TYR A C 1
ATOM 5757 O O . TYR A 1 724 ? -35.446 4.333 8.462 1.00 85.56 724 TYR A O 1
ATOM 5765 N N . GLU A 1 725 ? -35.640 2.460 9.673 1.00 82.44 725 GLU A N 1
ATOM 5766 C CA . GLU A 1 725 ? -34.409 1.774 9.335 1.00 82.44 725 GLU A CA 1
ATOM 5767 C C . GLU A 1 725 ? -34.447 1.273 7.875 1.00 82.44 725 GLU A C 1
ATOM 5769 O O . GLU A 1 725 ? -33.472 1.432 7.139 1.00 82.44 725 GLU A O 1
ATOM 5774 N N . GLU A 1 726 ? -35.599 0.776 7.405 1.00 78.00 726 GLU A N 1
ATOM 5775 C CA . GLU A 1 726 ? -35.885 0.568 5.973 1.00 78.00 726 GLU A CA 1
ATOM 5776 C C . GLU A 1 726 ? -35.827 1.879 5.188 1.00 78.00 726 GLU A C 1
ATOM 5778 O O . GLU A 1 726 ? -35.131 1.948 4.176 1.00 78.00 726 GLU A O 1
ATOM 5783 N N . ARG A 1 727 ? -36.499 2.941 5.665 1.00 89.38 727 ARG A N 1
ATOM 5784 C CA . ARG A 1 727 ? -36.468 4.254 4.997 1.00 89.38 727 ARG A CA 1
ATOM 5785 C C . ARG A 1 727 ? -35.054 4.815 4.871 1.00 89.38 727 ARG A C 1
ATOM 5787 O O . ARG A 1 727 ? -34.745 5.436 3.860 1.00 89.38 727 ARG A O 1
ATOM 5794 N N . LEU A 1 728 ? -34.203 4.628 5.879 1.00 87.06 728 LEU A N 1
ATOM 5795 C CA . LEU A 1 728 ? -32.804 5.050 5.824 1.00 87.06 728 LEU A CA 1
ATOM 5796 C C . LEU A 1 728 ? -32.004 4.238 4.794 1.00 87.06 728 LEU A C 1
ATOM 5798 O O . LEU A 1 728 ? -31.287 4.846 3.999 1.00 87.06 728 LEU A O 1
ATOM 5802 N N . ARG A 1 729 ? -32.180 2.906 4.736 1.00 82.88 729 ARG A N 1
ATOM 5803 C CA . ARG A 1 729 ? -31.572 2.049 3.696 1.00 82.88 729 ARG A CA 1
ATOM 5804 C C . ARG A 1 729 ? -32.008 2.463 2.285 1.00 82.88 729 ARG A C 1
ATOM 5806 O O . ARG A 1 729 ? -31.165 2.741 1.441 1.00 82.88 729 ARG A O 1
ATOM 5813 N N . GLU A 1 730 ? -33.311 2.565 2.043 1.00 80.56 730 GLU A N 1
ATOM 5814 C CA . GLU A 1 730 ? -33.902 2.830 0.721 1.00 80.56 730 GLU A CA 1
ATOM 5815 C C . GLU A 1 730 ? -33.632 4.247 0.184 1.00 80.56 730 GLU A C 1
ATOM 5817 O O . GLU A 1 730 ? -33.613 4.463 -1.028 1.00 80.56 730 GLU A O 1
ATOM 5822 N N . LEU A 1 731 ? -33.395 5.214 1.076 1.00 81.75 731 LEU A N 1
ATOM 5823 C CA . LEU A 1 731 ? -33.012 6.583 0.719 1.00 81.75 731 LEU A CA 1
ATOM 5824 C C . LEU A 1 731 ? -31.489 6.817 0.715 1.00 81.75 731 LEU A C 1
ATOM 5826 O O . LEU A 1 731 ? -31.062 7.932 0.414 1.00 81.75 731 LEU A O 1
ATOM 5830 N N . GLY A 1 732 ? -30.673 5.818 1.073 1.00 84.50 732 GLY A N 1
ATOM 5831 C CA . GLY A 1 732 ? -29.214 5.954 1.172 1.00 84.50 732 GLY A CA 1
ATOM 5832 C C . GLY A 1 732 ? -28.756 6.945 2.252 1.00 84.50 732 GLY A C 1
ATOM 5833 O O . GLY A 1 732 ? -27.784 7.673 2.053 1.00 84.50 732 GLY A O 1
ATOM 5834 N N . LEU A 1 733 ? -29.476 7.034 3.377 1.00 85.88 733 LEU A N 1
ATOM 5835 C CA . LEU A 1 733 ? -29.251 8.043 4.418 1.00 85.88 733 LEU A CA 1
ATOM 5836 C C . LEU A 1 733 ? -28.739 7.443 5.731 1.00 85.88 733 LEU A C 1
ATOM 5838 O O . LEU A 1 733 ? -29.309 6.503 6.273 1.00 85.88 733 LEU A O 1
ATOM 5842 N N . PHE A 1 734 ? -27.728 8.081 6.322 1.00 88.38 734 PHE A N 1
ATOM 5843 C CA . PHE A 1 734 ? -27.383 7.889 7.732 1.00 88.38 734 PHE A CA 1
ATOM 5844 C C . PHE A 1 734 ? -28.360 8.627 8.662 1.00 88.38 734 PHE A C 1
ATOM 5846 O O . PHE A 1 734 ? -28.909 9.663 8.282 1.00 88.38 734 PHE A O 1
ATOM 5853 N N . SER A 1 735 ? -28.515 8.137 9.896 1.00 90.88 735 SER A N 1
ATOM 5854 C CA . SER A 1 735 ? -29.141 8.870 11.009 1.00 90.88 735 SER A CA 1
ATOM 5855 C C . SER A 1 735 ? -28.370 10.150 11.353 1.00 90.88 735 SER A C 1
ATOM 5857 O O . SER A 1 735 ? -27.163 10.245 11.083 1.00 90.88 735 SER A O 1
ATOM 5859 N N . LEU A 1 736 ? -29.016 11.124 12.008 1.00 90.62 736 LEU A N 1
ATOM 5860 C CA . LEU A 1 736 ? -28.325 12.360 12.407 1.00 90.62 736 LEU A CA 1
ATOM 5861 C C . LEU A 1 736 ? -27.201 12.076 13.407 1.00 90.62 736 LEU A C 1
ATOM 5863 O O . LEU A 1 736 ? -26.226 12.817 13.462 1.00 90.62 736 LEU A O 1
ATOM 5867 N N . GLU A 1 737 ? -27.312 11.012 14.196 1.00 89.06 737 GLU A N 1
ATOM 5868 C CA . GLU A 1 737 ? -26.275 10.608 15.145 1.00 89.06 737 GLU A CA 1
ATOM 5869 C C . GLU A 1 737 ? -24.986 10.147 14.454 1.00 89.06 737 GLU A C 1
ATOM 5871 O O . GLU A 1 737 ? -23.918 10.697 14.733 1.00 89.06 737 GLU A O 1
ATOM 5876 N N . LYS A 1 738 ? -25.083 9.247 13.461 1.00 87.88 738 LYS A N 1
ATOM 5877 C CA . LYS A 1 738 ? -23.937 8.891 12.605 1.00 87.88 738 LYS A CA 1
ATOM 5878 C C . LYS A 1 738 ? -23.371 10.124 11.890 1.00 87.88 738 LYS A C 1
ATOM 5880 O O . LYS A 1 738 ? -22.154 10.269 11.789 1.00 87.88 738 LYS A O 1
ATOM 5885 N N . ARG A 1 739 ? -24.230 11.051 11.440 1.00 90.44 739 ARG A N 1
ATOM 5886 C CA . ARG A 1 739 ? -23.807 12.322 10.818 1.00 90.44 739 ARG A CA 1
ATOM 5887 C C . ARG A 1 739 ? -23.050 13.246 11.781 1.00 90.44 739 ARG A C 1
ATOM 5889 O O . ARG A 1 739 ? -22.054 13.833 11.364 1.00 90.44 739 ARG A O 1
ATOM 5896 N N . ARG A 1 740 ? -23.459 13.342 13.052 1.00 91.06 740 ARG A N 1
ATOM 5897 C CA . ARG A 1 740 ? -22.734 14.093 14.097 1.00 91.06 740 ARG A CA 1
ATOM 5898 C C . ARG A 1 740 ? -21.350 13.496 14.350 1.00 91.06 740 ARG A C 1
ATOM 5900 O O . ARG A 1 740 ? -20.369 14.231 14.292 1.00 91.06 740 ARG A O 1
ATOM 5907 N N . LEU A 1 741 ? -21.257 12.174 14.516 1.00 90.44 741 LEU A N 1
ATOM 5908 C CA . LEU A 1 741 ? -19.976 11.477 14.690 1.00 90.44 741 LEU A CA 1
ATOM 5909 C C . LEU A 1 741 ? -19.036 11.678 13.487 1.00 90.44 741 LEU A C 1
ATOM 5911 O O . LEU A 1 741 ? -17.861 11.996 13.663 1.00 90.44 741 LEU A O 1
ATOM 5915 N N . ARG A 1 742 ? -19.559 11.570 12.258 1.00 91.12 742 ARG A N 1
ATOM 5916 C CA . ARG A 1 742 ? -18.826 11.890 11.020 1.00 91.12 742 ARG A CA 1
ATOM 5917 C C . ARG A 1 742 ? -18.302 13.333 11.026 1.00 91.12 742 ARG A C 1
ATOM 5919 O O . ARG A 1 742 ? -17.176 13.577 10.602 1.00 91.12 742 ARG A O 1
ATOM 5926 N N . GLY A 1 743 ? -19.110 14.281 11.504 1.00 89.81 743 GLY A N 1
ATOM 5927 C CA . GLY A 1 743 ? -18.742 15.692 11.647 1.00 89.81 743 GLY A CA 1
ATOM 5928 C C . GLY A 1 743 ? -17.614 15.927 12.654 1.00 89.81 743 GLY A C 1
ATOM 5929 O O . GLY A 1 743 ? -16.678 16.662 12.341 1.00 89.81 743 GLY A O 1
ATOM 5930 N N . ASP A 1 744 ? -17.663 15.275 13.818 1.00 90.62 744 ASP A N 1
ATOM 5931 C CA . ASP A 1 744 ? -16.599 15.342 14.829 1.00 90.62 744 ASP A CA 1
ATOM 5932 C C . ASP A 1 744 ? -15.272 14.772 14.294 1.00 90.62 744 ASP A C 1
ATOM 5934 O O . ASP A 1 744 ? -14.226 15.413 14.412 1.00 90.62 744 ASP A O 1
ATOM 5938 N N . LEU A 1 745 ? -15.308 13.597 13.655 1.00 91.62 745 LEU A N 1
ATOM 5939 C CA . LEU A 1 745 ? -14.115 12.929 13.116 1.00 91.62 745 LEU A CA 1
ATOM 5940 C C . LEU A 1 745 ? -13.465 13.712 11.961 1.00 91.62 745 LEU A C 1
ATOM 5942 O O . LEU A 1 745 ? -12.240 13.786 11.888 1.00 91.62 745 LEU A O 1
ATOM 5946 N N . ILE A 1 746 ? -14.264 14.354 11.101 1.00 88.81 746 ILE A N 1
ATOM 5947 C CA . ILE A 1 746 ? -13.767 15.254 10.045 1.00 88.81 746 ILE A CA 1
ATOM 5948 C C . ILE A 1 746 ? -13.095 16.498 10.633 1.00 88.81 746 ILE A C 1
ATOM 5950 O O . ILE A 1 746 ? -12.034 16.907 10.158 1.00 88.81 746 ILE A O 1
ATOM 5954 N N . THR A 1 747 ? -13.674 17.099 11.675 1.00 86.75 747 THR A N 1
ATOM 5955 C CA . THR A 1 747 ? -13.048 18.245 12.345 1.00 86.75 747 THR A CA 1
ATOM 5956 C C . THR A 1 747 ? -11.734 17.843 13.010 1.00 86.75 747 THR A C 1
ATOM 5958 O O . THR A 1 747 ? -10.755 18.570 12.868 1.00 86.75 747 THR A O 1
ATOM 5961 N N . LEU A 1 748 ? -11.661 16.667 13.642 1.00 88.00 748 LEU A N 1
ATOM 5962 C CA . LEU A 1 748 ? -10.412 16.163 14.216 1.00 88.00 748 LEU A CA 1
ATOM 5963 C C . LEU A 1 748 ? -9.333 15.900 13.151 1.00 88.00 748 LEU A C 1
ATOM 5965 O O . LEU A 1 748 ? -8.197 16.332 13.336 1.00 88.00 748 LEU A O 1
ATOM 5969 N N . TYR A 1 749 ? -9.676 15.265 12.024 1.00 87.31 749 TYR A N 1
ATOM 5970 C CA . TYR A 1 749 ? -8.738 15.089 10.906 1.00 87.31 749 TYR A CA 1
ATOM 5971 C C . TYR A 1 749 ? -8.167 16.440 10.444 1.00 87.31 749 TYR A C 1
ATOM 5973 O O . TYR A 1 749 ? -6.954 16.591 10.303 1.00 87.31 749 TYR A O 1
ATOM 5981 N N . ASN A 1 750 ? -9.016 17.464 10.309 1.00 83.88 750 ASN A N 1
ATOM 5982 C CA . ASN A 1 750 ? -8.578 18.814 9.946 1.00 83.88 750 ASN A CA 1
ATOM 5983 C C . ASN A 1 750 ? -7.695 19.484 11.019 1.00 83.88 750 ASN A C 1
ATOM 5985 O O . ASN A 1 750 ? -6.802 20.245 10.655 1.00 83.88 750 ASN A O 1
ATOM 5989 N N . CYS A 1 751 ? -7.883 19.185 12.310 1.00 78.25 751 CYS A N 1
ATOM 5990 C CA . CYS A 1 751 ? -6.996 19.650 13.385 1.00 78.25 751 CYS A CA 1
ATOM 5991 C C . CYS A 1 751 ? -5.620 18.956 13.395 1.00 78.25 751 CYS A C 1
ATOM 5993 O O . CYS A 1 751 ? -4.656 19.560 13.858 1.00 78.25 751 CYS A O 1
ATOM 5995 N N . LEU A 1 752 ? -5.521 17.709 12.916 1.00 78.19 752 LEU A N 1
ATOM 5996 C CA . LEU A 1 752 ? -4.289 16.901 12.953 1.00 78.19 752 LEU A CA 1
ATOM 5997 C C . LEU A 1 752 ? -3.490 16.907 11.638 1.00 78.19 752 LEU A C 1
ATOM 5999 O O . LEU A 1 752 ? -2.274 16.721 11.657 1.00 78.19 752 LEU A O 1
ATOM 6003 N N . LYS A 1 753 ? -4.165 17.062 10.494 1.00 74.50 753 LYS A N 1
ATOM 6004 C CA . LYS A 1 753 ? -3.581 16.960 9.141 1.00 74.50 753 LYS A CA 1
ATOM 6005 C C . LYS A 1 753 ? -3.905 18.151 8.231 1.00 74.50 753 LYS A C 1
ATOM 6007 O O . LYS A 1 753 ? -3.246 18.318 7.210 1.00 74.50 753 LYS A O 1
ATOM 6012 N N . GLY A 1 754 ? -4.902 18.968 8.577 1.00 59.84 754 GLY A N 1
ATOM 6013 C CA . GLY A 1 754 ? -5.324 20.122 7.779 1.00 59.84 754 GLY A CA 1
ATOM 6014 C C . GLY A 1 754 ? -4.444 21.365 7.958 1.00 59.84 754 GLY A C 1
ATOM 6015 O O . GLY A 1 754 ? -3.555 21.423 8.806 1.00 59.84 754 GLY A O 1
ATOM 6016 N N . GLY A 1 755 ? -4.729 22.405 7.167 1.00 51.97 755 GLY A N 1
ATOM 6017 C CA . GLY A 1 755 ? -3.980 23.670 7.176 1.00 51.97 755 GLY A CA 1
ATOM 6018 C C . GLY A 1 755 ? -4.115 24.517 8.452 1.00 51.97 755 GLY A C 1
ATOM 6019 O O . GLY A 1 755 ? -3.369 25.476 8.619 1.00 51.97 755 GLY A O 1
ATOM 6020 N N . CYS A 1 756 ? -5.015 24.173 9.380 1.00 46.56 756 CYS A N 1
ATOM 6021 C CA . CYS A 1 756 ? -5.276 24.923 10.618 1.00 46.56 756 CYS A CA 1
ATOM 6022 C C . CYS A 1 756 ? -4.218 24.687 11.721 1.00 46.56 756 CYS A C 1
ATOM 6024 O O . CYS A 1 756 ? -4.563 24.474 12.888 1.00 46.56 756 CYS A O 1
ATOM 6026 N N . ARG A 1 757 ? -2.927 24.738 11.361 1.00 47.12 757 ARG A N 1
ATOM 6027 C CA . ARG A 1 757 ? -1.792 24.464 12.264 1.00 47.12 757 ARG A CA 1
ATOM 6028 C C . ARG A 1 757 ? -1.753 25.370 13.501 1.00 47.12 757 ARG A C 1
ATOM 6030 O O . ARG A 1 757 ? -1.256 24.943 14.532 1.00 47.12 757 ARG A O 1
ATOM 6037 N N . GLU A 1 758 ? -2.316 26.572 13.428 1.00 45.47 758 GLU A N 1
ATOM 6038 C CA . GLU A 1 758 ? -2.320 27.549 14.529 1.00 45.47 758 GLU A CA 1
ATOM 6039 C C . GLU A 1 758 ? -3.359 27.257 15.628 1.00 45.47 758 GLU A C 1
ATOM 6041 O O . GLU A 1 758 ? -3.233 27.771 16.734 1.00 45.47 758 GLU A O 1
ATOM 6046 N N . VAL A 1 759 ? -4.377 26.427 15.354 1.00 45.66 759 VAL A N 1
ATOM 6047 C CA . VAL A 1 759 ? -5.478 26.146 16.304 1.00 45.66 759 VAL A CA 1
ATOM 6048 C C . VAL A 1 759 ? -5.388 24.735 16.900 1.00 45.66 759 VAL A C 1
ATOM 6050 O O . VAL A 1 759 ? -5.866 24.504 18.006 1.00 45.66 759 VAL A O 1
ATOM 6053 N N . GLY A 1 760 ? -4.779 23.777 16.192 1.00 48.53 760 GLY A N 1
ATOM 6054 C CA . GLY A 1 760 ? -4.665 22.386 16.659 1.00 48.53 760 GLY A CA 1
ATOM 6055 C C . GLY A 1 760 ? -3.611 22.151 17.751 1.00 48.53 760 GLY A C 1
ATOM 6056 O O . GLY A 1 760 ? -3.735 21.200 18.526 1.00 48.53 760 GLY A O 1
ATOM 6057 N N . VAL A 1 761 ? -2.581 23.002 17.832 1.00 47.59 761 VAL A N 1
ATOM 6058 C CA . VAL A 1 761 ? -1.440 22.825 18.747 1.00 47.59 761 VAL A CA 1
ATOM 6059 C C . VAL A 1 761 ? -1.897 22.916 20.206 1.00 47.59 761 VAL A C 1
ATOM 6061 O O . VAL A 1 761 ? -2.407 23.936 20.656 1.00 47.59 761 VAL A O 1
ATOM 6064 N N . GLY A 1 762 ? -1.711 21.825 20.953 1.00 57.91 762 GLY A N 1
ATOM 6065 C CA . GLY A 1 762 ? -2.058 21.728 22.375 1.00 57.91 762 GLY A CA 1
ATOM 6066 C C . GLY A 1 762 ? -3.506 21.321 22.688 1.00 57.91 762 GLY A C 1
ATOM 6067 O O . GLY A 1 762 ? -3.779 20.974 23.835 1.00 57.91 762 GLY A O 1
ATOM 6068 N N . LEU A 1 763 ? -4.425 21.281 21.711 1.00 66.38 763 LEU A N 1
ATOM 6069 C CA . LEU A 1 763 ? -5.805 20.808 21.945 1.00 66.38 763 LEU A CA 1
ATOM 6070 C C . LEU A 1 763 ? -5.897 19.294 22.183 1.00 66.38 763 LEU A C 1
ATOM 6072 O O . LEU A 1 763 ? -6.789 18.834 22.895 1.00 66.38 763 LEU A O 1
ATOM 6076 N N . PHE A 1 764 ? -4.983 18.530 21.587 1.00 76.56 764 PHE A N 1
ATOM 6077 C CA . PHE A 1 764 ? -4.900 17.078 21.698 1.00 76.56 764 PHE A CA 1
ATOM 6078 C C . PHE A 1 764 ? -3.460 16.679 22.022 1.00 76.56 764 PHE A C 1
ATOM 6080 O O . PHE A 1 764 ? -2.520 17.238 21.461 1.00 76.56 764 PHE A O 1
ATOM 6087 N N . SER A 1 765 ? -3.279 15.695 22.906 1.00 74.25 765 SER A N 1
ATOM 6088 C CA . SER A 1 765 ? -1.959 15.127 23.208 1.00 74.25 765 SER A CA 1
ATOM 6089 C C . SER A 1 765 ? -1.851 13.713 22.642 1.00 74.25 765 SER A C 1
ATOM 6091 O O . SER A 1 765 ? -2.725 12.872 22.860 1.00 74.25 765 SER A O 1
ATOM 6093 N N . GLN A 1 766 ? -0.786 13.449 21.886 1.00 74.56 766 GLN A N 1
ATOM 6094 C CA . GLN A 1 766 ? -0.537 12.138 21.287 1.00 74.56 766 GLN A CA 1
ATOM 6095 C C . GLN A 1 766 ? -0.061 11.136 22.352 1.00 74.56 766 GLN A C 1
ATOM 6097 O O . GLN A 1 766 ? 0.576 11.497 23.351 1.00 74.56 766 GLN A O 1
ATOM 6102 N N . VAL A 1 767 ? -0.387 9.858 22.164 1.00 72.00 767 VAL A N 1
ATOM 6103 C CA . VAL A 1 767 ? 0.201 8.781 22.964 1.00 72.00 767 VAL A CA 1
ATOM 6104 C C . VAL A 1 767 ? 1.639 8.576 22.491 1.00 72.00 767 VAL A C 1
ATOM 6106 O O . VAL A 1 767 ? 1.875 8.132 21.376 1.00 72.00 767 VAL A O 1
ATOM 6109 N N . THR A 1 768 ? 2.598 8.900 23.354 1.00 54.81 768 THR A N 1
ATOM 6110 C CA . THR A 1 768 ? 4.014 8.552 23.185 1.00 54.81 768 THR A CA 1
ATOM 6111 C C . THR A 1 768 ? 4.185 7.092 23.597 1.00 54.81 768 THR A C 1
ATOM 6113 O O . THR A 1 768 ? 4.340 6.801 24.785 1.00 54.81 768 THR A O 1
ATOM 6116 N N . SER A 1 769 ? 4.024 6.175 22.646 1.00 52.06 769 SER A N 1
ATOM 6117 C CA . SER A 1 769 ? 4.227 4.741 22.847 1.00 52.06 769 SER A CA 1
ATOM 6118 C C . SER A 1 769 ? 4.511 4.078 21.509 1.00 52.06 769 SER A C 1
ATOM 6120 O O . SER A 1 769 ? 3.725 4.204 20.573 1.00 52.06 769 SER A O 1
ATOM 6122 N N . ASP A 1 770 ? 5.591 3.314 21.464 1.00 47.59 770 ASP A N 1
ATOM 6123 C CA . ASP A 1 770 ? 6.165 2.713 20.254 1.00 47.59 770 ASP A CA 1
ATOM 6124 C C . ASP A 1 770 ? 5.448 1.402 19.862 1.00 47.59 770 ASP A C 1
ATOM 6126 O O . ASP A 1 770 ? 6.014 0.492 19.267 1.00 47.59 770 ASP A O 1
ATOM 6130 N N . ARG A 1 771 ? 4.167 1.277 20.240 1.00 48.34 771 ARG A N 1
ATOM 6131 C CA . ARG A 1 771 ? 3.339 0.086 20.020 1.00 48.34 771 ARG A CA 1
ATOM 6132 C C . ARG A 1 771 ? 2.644 0.153 18.660 1.00 48.34 771 ARG A C 1
ATOM 6134 O O . ARG A 1 771 ? 1.605 0.791 18.509 1.00 48.34 771 ARG A O 1
ATOM 6141 N N . THR A 1 772 ? 3.209 -0.582 17.708 1.00 42.22 772 THR A N 1
ATOM 6142 C CA . THR A 1 772 ? 2.828 -0.690 16.285 1.00 42.22 772 THR A CA 1
ATOM 6143 C C . THR A 1 772 ? 1.400 -1.186 16.016 1.00 42.22 772 THR A C 1
ATOM 6145 O O . THR A 1 772 ? 0.827 -0.877 14.973 1.00 42.22 772 THR A O 1
ATOM 6148 N N . ARG A 1 773 ? 0.793 -1.941 16.942 1.00 51.59 773 ARG A N 1
ATOM 6149 C CA . ARG A 1 773 ? -0.465 -2.693 16.737 1.00 51.59 773 ARG A CA 1
ATOM 6150 C C . ARG A 1 773 ? -1.741 -1.829 16.827 1.00 51.59 773 ARG A C 1
ATOM 6152 O O . ARG A 1 773 ? -2.647 -2.095 17.615 1.00 51.59 773 ARG A O 1
ATOM 6159 N N . GLY A 1 774 ? -1.823 -0.767 16.023 1.00 59.00 774 GLY A N 1
ATOM 6160 C CA . GLY A 1 774 ? -3.015 0.071 15.852 1.00 59.00 774 GLY A CA 1
ATOM 6161 C C . GLY A 1 774 ? -2.763 1.305 14.975 1.00 59.00 774 GLY A C 1
ATOM 6162 O O . GLY A 1 774 ? -1.640 1.557 14.564 1.00 59.00 774 GLY A O 1
ATOM 6163 N N . ASN A 1 775 ? -3.802 2.111 14.691 1.00 71.25 775 ASN A N 1
ATOM 6164 C CA . ASN A 1 775 ? -3.610 3.359 13.929 1.00 71.25 775 ASN A CA 1
ATOM 6165 C C . ASN A 1 775 ? -2.539 4.270 14.578 1.00 71.25 775 ASN A C 1
ATOM 6167 O O . ASN A 1 775 ? -2.584 4.501 15.788 1.00 71.25 775 ASN A O 1
ATOM 6171 N N . GLY A 1 776 ? -1.590 4.783 13.785 1.00 67.88 776 GLY A N 1
ATOM 6172 C CA . GLY A 1 776 ? -0.362 5.428 14.284 1.00 67.88 776 GLY A CA 1
ATOM 6173 C C . GLY A 1 776 ? -0.535 6.812 14.928 1.00 67.88 776 GLY A C 1
ATOM 6174 O O . GLY A 1 776 ? 0.448 7.465 15.267 1.00 67.88 776 GLY A O 1
ATOM 6175 N N . LEU A 1 777 ? -1.773 7.290 15.095 1.00 78.19 777 LEU A N 1
ATOM 6176 C CA . LEU A 1 777 ? -2.101 8.627 15.607 1.00 78.19 777 LEU A CA 1
ATOM 6177 C C . LEU A 1 777 ? -3.066 8.547 16.801 1.00 78.19 777 LEU A C 1
ATOM 6179 O O . LEU A 1 777 ? -4.066 9.268 16.859 1.00 78.19 777 LEU A O 1
ATOM 6183 N N . LYS A 1 778 ? -2.773 7.656 17.759 1.00 84.75 778 LYS A N 1
ATOM 6184 C CA . LYS A 1 778 ? -3.536 7.529 19.011 1.00 84.75 778 LYS A CA 1
ATOM 6185 C C . LYS A 1 778 ? -3.445 8.805 19.849 1.00 84.75 778 LYS A C 1
ATOM 6187 O O . LYS A 1 778 ? -2.357 9.325 20.103 1.00 84.75 778 LYS A O 1
ATOM 6192 N N . LEU A 1 779 ? -4.586 9.261 20.357 1.00 86.25 779 LEU A N 1
ATOM 6193 C CA . LEU A 1 779 ? -4.691 10.428 21.238 1.00 86.25 779 LEU A CA 1
ATOM 6194 C C . LEU A 1 779 ? -4.945 9.991 22.687 1.00 86.25 779 LEU A C 1
ATOM 6196 O O . LEU A 1 779 ? -5.705 9.049 22.935 1.00 86.25 779 LEU A O 1
ATOM 6200 N N . ARG A 1 780 ? -4.323 10.673 23.654 1.00 82.19 780 ARG A N 1
ATOM 6201 C CA . ARG A 1 780 ? -4.518 10.436 25.093 1.00 82.19 780 ARG A CA 1
ATOM 6202 C C . ARG A 1 780 ? -5.899 10.950 25.511 1.00 82.19 780 ARG A C 1
ATOM 6204 O O . ARG A 1 780 ? -6.151 12.147 25.437 1.00 82.19 780 ARG A O 1
ATOM 6211 N N . GLN A 1 781 ? -6.780 10.067 25.983 1.00 84.31 781 GLN A N 1
ATOM 6212 C CA . GLN A 1 781 ? -8.091 10.469 26.507 1.00 84.31 781 GLN A CA 1
ATOM 6213 C C . GLN A 1 781 ? -7.982 10.915 27.972 1.00 84.31 781 GLN A C 1
ATOM 6215 O O . GLN A 1 781 ? -7.456 10.171 28.804 1.00 84.31 781 GLN A O 1
ATOM 6220 N N . GLY A 1 782 ? -8.491 12.103 28.310 1.00 76.81 782 GLY A N 1
ATOM 6221 C CA . GLY A 1 782 ? -8.486 12.584 29.691 1.00 76.81 782 GLY A CA 1
ATOM 6222 C C . GLY A 1 782 ? -9.601 11.971 30.547 1.00 76.81 782 GLY A C 1
ATOM 6223 O O . GLY A 1 782 ? -10.690 11.656 30.066 1.00 76.81 782 GLY A O 1
ATOM 6224 N N . ARG A 1 783 ? -9.344 11.813 31.853 1.00 78.12 783 ARG A N 1
ATOM 6225 C CA . ARG A 1 783 ? -10.336 11.349 32.839 1.00 78.12 783 ARG A CA 1
ATOM 6226 C C . ARG A 1 783 ? -10.925 12.548 33.580 1.00 78.12 783 ARG A C 1
ATOM 6228 O O . ARG A 1 783 ? -10.301 13.075 34.497 1.00 78.12 783 ARG A O 1
ATOM 6235 N N . PHE A 1 784 ? -12.125 12.971 33.192 1.00 76.25 784 PHE A N 1
ATOM 6236 C CA . PHE A 1 784 ? -12.798 14.139 33.767 1.00 76.25 784 PHE A CA 1
ATOM 6237 C C . PHE A 1 784 ? -13.979 13.747 34.649 1.00 76.25 784 PHE A C 1
ATOM 6239 O O . PHE A 1 784 ? -14.755 12.862 34.297 1.00 76.25 784 PHE A O 1
ATOM 6246 N N . ARG A 1 785 ? -14.136 14.447 35.780 1.00 74.56 785 ARG A N 1
ATOM 6247 C CA . ARG A 1 785 ? -15.258 14.235 36.706 1.00 74.56 785 ARG A CA 1
ATOM 6248 C C . ARG A 1 785 ? -16.582 14.841 36.244 1.00 74.56 785 ARG A C 1
ATOM 6250 O O . ARG A 1 785 ? -17.582 14.466 36.827 1.00 74.56 785 ARG A O 1
ATOM 6257 N N . LEU A 1 786 ? -16.595 15.749 35.260 1.00 76.69 786 LEU A N 1
ATOM 6258 C CA . LEU A 1 786 ? -17.791 16.467 34.789 1.00 76.69 786 LEU A CA 1
ATOM 6259 C C . LEU A 1 786 ? -18.157 16.081 33.347 1.00 76.69 786 LEU A C 1
ATOM 6261 O O . LEU A 1 786 ? -17.304 16.142 32.454 1.00 76.69 786 LEU A O 1
ATOM 6265 N N . ASP A 1 787 ? -19.432 15.783 33.096 1.00 78.69 787 ASP A N 1
ATOM 6266 C CA . ASP A 1 787 ? -19.937 15.329 31.796 1.00 78.69 787 ASP A CA 1
ATOM 6267 C C . ASP A 1 787 ? -19.886 16.435 30.737 1.00 78.69 787 ASP A C 1
ATOM 6269 O O . ASP A 1 787 ? -19.571 16.162 29.580 1.00 78.69 787 ASP A O 1
ATOM 6273 N N . ILE A 1 788 ? -20.010 17.698 31.160 1.00 74.19 788 ILE A N 1
ATOM 6274 C CA . ILE A 1 788 ? -19.746 18.897 30.344 1.00 74.19 788 ILE A CA 1
ATOM 6275 C C . ILE A 1 788 ? -18.357 18.829 29.678 1.00 74.19 788 ILE A C 1
ATOM 6277 O O . ILE A 1 788 ? -18.212 19.236 28.526 1.00 74.19 788 ILE A O 1
ATOM 6281 N N . ARG A 1 789 ? -17.332 18.291 30.367 1.00 81.44 789 ARG A N 1
ATOM 6282 C CA . ARG A 1 789 ? -15.978 18.129 29.805 1.00 81.44 789 ARG A CA 1
ATOM 6283 C C . ARG A 1 789 ? -15.781 16.777 29.110 1.00 81.44 789 ARG A C 1
ATOM 6285 O O . ARG A 1 789 ? -15.214 16.746 28.027 1.00 81.44 789 ARG A O 1
ATOM 6292 N N . LYS A 1 790 ? -16.276 15.677 29.680 1.00 82.44 790 LYS A N 1
ATOM 6293 C CA . LYS A 1 790 ? -16.224 14.311 29.102 1.00 82.44 790 LYS A CA 1
ATOM 6294 C C . LYS A 1 790 ? -16.924 14.205 27.737 1.00 82.44 790 LYS A C 1
ATOM 6296 O O . LYS A 1 790 ? -16.454 13.472 26.872 1.00 82.44 790 LYS A O 1
ATOM 6301 N N . PHE A 1 791 ? -18.019 14.940 27.533 1.00 85.31 791 PHE A N 1
ATOM 6302 C CA . PHE A 1 791 ? -18.732 15.041 26.254 1.00 85.31 791 PHE A CA 1
ATOM 6303 C C . PHE A 1 791 ? -18.346 16.282 25.431 1.00 85.31 791 PHE A C 1
ATOM 6305 O O . PHE A 1 791 ? -18.912 16.517 24.358 1.00 85.31 791 PHE A O 1
ATOM 6312 N N . PHE A 1 792 ? -17.358 17.061 25.882 1.00 82.62 792 PHE A N 1
ATOM 6313 C CA . PHE A 1 792 ? -16.779 18.138 25.085 1.00 82.62 792 PHE A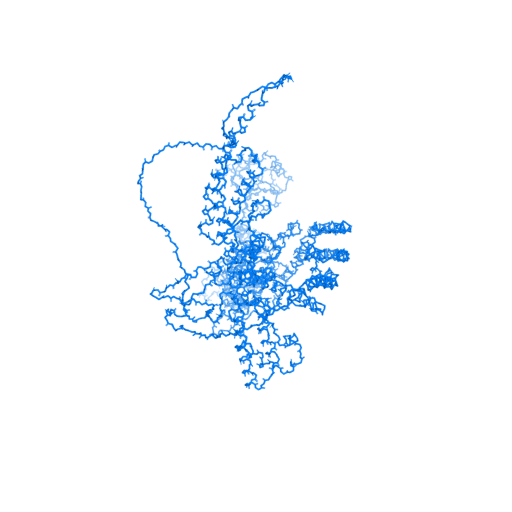 CA 1
ATOM 6314 C C . PHE A 1 792 ? -16.089 17.568 23.842 1.00 82.62 792 PHE A C 1
ATOM 6316 O O . PHE A 1 792 ? -15.615 16.428 23.860 1.00 82.62 792 PHE A O 1
ATOM 6323 N N . PHE A 1 793 ? -16.009 18.364 22.769 1.00 85.25 793 PHE A N 1
ATOM 6324 C CA . PHE A 1 793 ? -15.454 17.931 21.481 1.00 85.25 793 PHE A CA 1
ATOM 6325 C C . PHE A 1 793 ? -14.103 17.219 21.631 1.00 85.25 793 PHE A C 1
ATOM 6327 O O . PHE A 1 793 ? -13.946 16.115 21.116 1.00 85.25 793 PHE A O 1
ATOM 6334 N N . THR A 1 794 ? -13.176 17.803 22.401 1.00 84.44 794 THR A N 1
ATOM 6335 C CA . THR A 1 794 ? -11.813 17.277 22.581 1.00 84.44 794 THR A CA 1
ATOM 6336 C C . THR A 1 794 ? -11.752 15.909 23.258 1.00 84.44 794 THR A C 1
ATOM 6338 O O . THR A 1 794 ? -10.785 15.195 23.045 1.00 84.44 794 THR A O 1
ATOM 6341 N N . GLU A 1 795 ? -12.762 15.510 24.039 1.00 85.94 795 GLU A N 1
ATOM 6342 C CA . GLU A 1 795 ? -12.731 14.254 24.808 1.00 85.94 795 GLU A CA 1
ATOM 6343 C C . GLU A 1 795 ? -13.595 13.152 24.194 1.00 85.94 795 GLU A C 1
ATOM 6345 O O . GLU A 1 795 ? -13.188 11.983 24.171 1.00 85.94 795 GLU A O 1
ATOM 6350 N N . ARG A 1 796 ? -14.781 13.502 23.668 1.00 89.69 796 ARG A N 1
ATOM 6351 C CA . ARG A 1 796 ? -15.703 12.502 23.104 1.00 89.69 796 ARG A CA 1
ATOM 6352 C C . ARG A 1 796 ? -15.169 11.892 21.812 1.00 89.69 796 ARG A C 1
ATOM 6354 O O . ARG A 1 796 ? -15.313 10.690 21.602 1.00 89.69 796 ARG A O 1
ATOM 6361 N N . VAL A 1 797 ? -14.508 12.694 20.972 1.00 89.12 797 VAL A N 1
ATOM 6362 C CA . VAL A 1 797 ? -14.018 12.254 19.655 1.00 89.12 797 VAL A CA 1
ATOM 6363 C C . VAL A 1 797 ? -12.892 11.219 19.767 1.00 89.12 797 VAL A C 1
ATOM 6365 O O . VAL A 1 797 ? -12.827 10.293 18.957 1.00 89.12 797 VAL A O 1
ATOM 6368 N N . ILE A 1 798 ? -12.051 11.315 20.807 1.00 88.25 798 ILE A N 1
ATOM 6369 C CA . ILE A 1 798 ? -10.848 10.484 20.985 1.00 88.25 798 ILE A CA 1
ATOM 6370 C C . ILE A 1 798 ? -11.191 8.991 21.013 1.00 88.25 798 ILE A C 1
ATOM 6372 O O . ILE A 1 798 ? -10.527 8.195 20.349 1.00 88.25 798 ILE A O 1
ATOM 6376 N N . LYS A 1 799 ? -12.263 8.600 21.717 1.00 87.75 799 LYS A N 1
ATOM 6377 C CA . LYS A 1 799 ? -12.706 7.196 21.803 1.00 87.75 799 LYS A CA 1
ATOM 6378 C C . LYS A 1 799 ? -13.040 6.600 20.431 1.00 87.75 799 LYS A C 1
ATOM 6380 O O . LYS A 1 799 ? -12.824 5.409 20.225 1.00 87.75 799 LYS A O 1
ATOM 6385 N N . HIS A 1 800 ? -13.569 7.405 19.512 1.00 88.81 800 HIS A N 1
ATOM 6386 C CA . HIS A 1 800 ? -13.939 6.955 18.170 1.00 88.81 800 HIS A CA 1
ATOM 6387 C C . HIS A 1 800 ? -12.746 7.007 17.210 1.00 88.81 800 HIS A C 1
ATOM 6389 O O . HIS A 1 800 ? -12.515 6.048 16.481 1.00 88.81 800 HIS A O 1
ATOM 6395 N N . TRP A 1 801 ? -11.927 8.060 17.274 1.00 89.81 801 TRP A N 1
ATOM 6396 C CA . TRP A 1 801 ? -10.687 8.179 16.500 1.00 89.81 801 TRP A CA 1
ATOM 6397 C C . TRP A 1 801 ? -9.697 7.041 16.789 1.00 89.81 801 TRP A C 1
ATOM 6399 O O . TRP A 1 801 ? -9.201 6.377 15.876 1.00 89.81 801 TRP A O 1
ATOM 6409 N N . ASN A 1 802 ? -9.490 6.718 18.069 1.00 88.38 802 ASN A N 1
ATOM 6410 C CA . ASN A 1 802 ? -8.623 5.617 18.492 1.00 88.38 802 ASN A CA 1
ATOM 6411 C C . ASN A 1 802 ? -9.146 4.223 18.070 1.00 88.38 802 ASN A C 1
ATOM 6413 O O . ASN A 1 802 ? -8.412 3.249 18.240 1.00 88.38 802 ASN A O 1
ATOM 6417 N N . ARG A 1 803 ? -10.365 4.124 17.512 1.00 86.00 803 ARG A N 1
ATOM 6418 C CA . ARG A 1 803 ? -10.991 2.899 16.974 1.00 86.00 803 ARG A CA 1
ATOM 6419 C C . ARG A 1 803 ? -11.061 2.841 15.441 1.00 86.00 803 ARG A C 1
ATOM 6421 O O . ARG A 1 803 ? -11.492 1.824 14.915 1.00 86.00 803 ARG A O 1
ATOM 6428 N N . LEU A 1 804 ? -10.677 3.896 14.718 1.00 87.69 804 LEU A N 1
ATOM 6429 C CA . LEU A 1 804 ? -10.661 3.863 13.251 1.00 87.69 804 LEU A CA 1
ATOM 6430 C C . LEU A 1 804 ? -9.519 2.965 12.723 1.00 87.69 804 LEU A C 1
ATOM 6432 O O . LEU A 1 804 ? -8.434 2.975 13.319 1.00 87.69 804 LEU A O 1
ATOM 6436 N N . PRO A 1 805 ? -9.706 2.249 11.597 1.00 85.31 805 PRO A N 1
ATOM 6437 C CA . PRO A 1 805 ? -8.621 1.549 10.912 1.00 85.31 805 PRO A CA 1
ATOM 6438 C C . PRO A 1 805 ? -7.482 2.489 10.502 1.00 85.31 805 PRO A C 1
ATOM 6440 O O . PRO A 1 805 ? -7.686 3.692 10.290 1.00 85.31 805 PRO A O 1
ATOM 6443 N N . ARG A 1 806 ? -6.275 1.926 10.361 1.00 83.94 806 ARG A N 1
ATOM 6444 C CA . ARG A 1 806 ? -5.060 2.665 9.985 1.00 83.94 806 ARG A CA 1
ATOM 6445 C C . ARG A 1 806 ? -5.246 3.432 8.672 1.00 83.94 806 ARG A C 1
ATOM 6447 O O . ARG A 1 806 ? -4.975 4.626 8.622 1.00 83.94 806 ARG A O 1
ATOM 6454 N N . GLU A 1 807 ? -5.821 2.784 7.663 1.00 85.44 807 GLU A N 1
ATOM 6455 C CA . GLU A 1 807 ? -6.101 3.356 6.339 1.00 85.44 807 GLU A CA 1
ATOM 6456 C C . GLU A 1 807 ? -7.017 4.585 6.353 1.00 85.44 807 GLU A C 1
ATOM 6458 O O . GLU A 1 807 ? -6.867 5.476 5.513 1.00 85.44 807 GLU A O 1
ATOM 6463 N N . VAL A 1 808 ? -7.970 4.655 7.289 1.00 87.25 808 VAL A N 1
ATOM 6464 C CA . VAL A 1 808 ? -8.823 5.842 7.439 1.00 87.25 808 VAL A CA 1
ATOM 6465 C C . VAL A 1 808 ? -7.984 6.975 8.021 1.00 87.25 808 VAL A C 1
ATOM 6467 O O . VAL A 1 808 ? -7.923 8.057 7.445 1.00 87.25 808 VAL A O 1
ATOM 6470 N N . VAL A 1 809 ? -7.279 6.711 9.122 1.00 86.88 809 VAL A N 1
ATOM 6471 C CA . VAL A 1 809 ? -6.478 7.695 9.872 1.00 86.88 809 VAL A CA 1
ATOM 6472 C C . VAL A 1 809 ? -5.291 8.247 9.067 1.00 86.88 809 VAL A C 1
ATOM 6474 O O . VAL A 1 809 ? -4.961 9.427 9.195 1.00 86.88 809 VAL A O 1
ATOM 6477 N N . GLU A 1 810 ? -4.687 7.432 8.204 1.00 85.62 810 GLU A N 1
ATOM 6478 C CA . GLU A 1 810 ? -3.553 7.793 7.337 1.00 85.62 810 GLU A CA 1
ATOM 6479 C C . GLU A 1 810 ? -3.986 8.251 5.926 1.00 85.62 810 GLU A C 1
ATOM 6481 O O . GLU A 1 810 ? -3.158 8.365 5.025 1.00 85.62 810 GLU A O 1
ATOM 6486 N N . SER A 1 811 ? -5.274 8.572 5.724 1.00 88.31 811 SER A N 1
ATOM 6487 C CA . SER A 1 811 ? -5.786 9.092 4.445 1.00 88.31 811 SER A CA 1
ATOM 6488 C C . SER A 1 811 ? -5.020 10.345 3.972 1.00 88.31 811 SER A C 1
ATOM 6490 O O . SER A 1 811 ? -4.889 11.301 4.746 1.00 88.31 811 SER A O 1
ATOM 6492 N N . PRO A 1 812 ? -4.577 10.407 2.698 1.00 83.75 812 PRO A N 1
ATOM 6493 C CA . PRO A 1 812 ? -3.725 11.486 2.188 1.00 83.75 812 PRO A CA 1
ATOM 6494 C C . PRO A 1 812 ? -4.471 12.801 1.915 1.00 83.75 812 PRO A C 1
ATOM 6496 O O . PRO A 1 812 ? -3.838 13.842 1.761 1.00 83.75 812 PRO A O 1
ATOM 6499 N N . SER A 1 813 ? -5.805 12.777 1.838 1.00 85.44 813 SER A N 1
ATOM 6500 C CA . SER A 1 813 ? -6.631 13.970 1.645 1.00 85.44 813 SER A CA 1
ATOM 6501 C C . SER A 1 813 ? -7.963 13.863 2.384 1.00 85.44 813 SER A C 1
ATOM 6503 O O . SER A 1 813 ? -8.433 12.767 2.703 1.00 85.44 813 SER A O 1
ATOM 6505 N N . LEU A 1 814 ? -8.605 15.013 2.608 1.00 85.44 814 LEU A N 1
ATOM 6506 C CA . LEU A 1 814 ? -9.910 15.094 3.264 1.00 85.44 814 LEU A CA 1
ATOM 6507 C C . LEU A 1 814 ? -11.016 14.349 2.489 1.00 85.44 814 LEU A C 1
ATOM 6509 O O . LEU A 1 814 ? -11.926 13.808 3.115 1.00 85.44 814 LEU A O 1
ATOM 6513 N N . GLU A 1 815 ? -10.950 14.280 1.156 1.00 85.81 815 GLU A N 1
ATOM 6514 C CA . GLU A 1 815 ? -11.954 13.552 0.363 1.00 85.81 815 GLU A CA 1
ATOM 6515 C C . GLU A 1 815 ? -11.761 12.032 0.442 1.00 85.81 815 GLU A C 1
ATOM 6517 O O . GLU A 1 815 ? -12.744 11.313 0.620 1.00 85.81 815 GLU A O 1
ATOM 6522 N N . VAL A 1 816 ? -10.514 11.540 0.438 1.00 87.12 816 VAL A N 1
ATOM 6523 C CA . VAL A 1 816 ? -10.230 10.113 0.694 1.00 87.12 816 VAL A CA 1
ATOM 6524 C C . VAL A 1 816 ? -10.637 9.733 2.122 1.00 87.12 816 VAL A C 1
ATOM 6526 O O . VAL A 1 816 ? -11.288 8.707 2.320 1.00 87.12 816 VAL A O 1
ATOM 6529 N N . PHE A 1 817 ? -10.355 10.601 3.103 1.00 90.38 817 PHE A N 1
ATOM 6530 C CA . PHE A 1 817 ? -10.802 10.423 4.488 1.00 90.38 817 PHE A CA 1
ATOM 6531 C C . PHE A 1 817 ? -12.329 10.318 4.587 1.00 90.38 817 PHE A C 1
ATOM 6533 O O . PHE A 1 817 ? -12.841 9.407 5.231 1.00 90.38 817 PHE A O 1
ATOM 6540 N N . LYS A 1 818 ? -13.072 11.216 3.924 1.00 89.62 818 LYS A N 1
ATOM 6541 C CA . LYS A 1 818 ? -14.546 11.186 3.874 1.00 89.62 818 LYS A CA 1
ATOM 6542 C C . LYS A 1 818 ? -15.083 9.886 3.265 1.00 89.62 818 LYS A C 1
ATOM 6544 O O . LYS A 1 818 ? -16.039 9.349 3.815 1.00 89.62 818 LYS A O 1
ATOM 6549 N N . GLY A 1 819 ? -14.495 9.406 2.165 1.00 88.94 819 GLY A N 1
ATOM 6550 C CA . GLY A 1 819 ? -14.912 8.170 1.490 1.00 88.94 819 GLY A CA 1
ATOM 6551 C C . GLY A 1 819 ? -14.746 6.941 2.384 1.00 88.94 819 GLY A C 1
ATOM 6552 O O . GLY A 1 819 ? -15.738 6.308 2.749 1.00 88.94 819 GLY A O 1
ATOM 6553 N N . ARG A 1 820 ? -13.511 6.701 2.846 1.00 90.38 820 ARG A N 1
ATOM 6554 C CA . ARG A 1 820 ? -13.170 5.586 3.748 1.00 90.38 820 ARG A CA 1
ATOM 6555 C C . ARG A 1 820 ? -13.936 5.637 5.073 1.00 90.38 820 ARG A C 1
ATOM 6557 O O . ARG A 1 820 ? -14.351 4.609 5.604 1.00 90.38 820 ARG A O 1
ATOM 6564 N N . LEU A 1 821 ? -14.177 6.836 5.609 1.00 89.31 821 LEU A N 1
ATOM 6565 C CA . LEU A 1 821 ? -15.004 7.010 6.804 1.00 89.31 821 LEU A CA 1
ATOM 6566 C C . LEU A 1 821 ? -16.475 6.643 6.549 1.00 89.31 821 LEU A C 1
ATOM 6568 O O . LEU A 1 821 ? -17.108 6.077 7.435 1.00 89.31 821 LEU A O 1
ATOM 6572 N N . ASP A 1 822 ? -17.030 6.928 5.370 1.00 87.75 822 ASP A N 1
ATOM 6573 C CA . ASP A 1 822 ? -18.410 6.553 5.035 1.00 87.75 822 ASP A CA 1
ATOM 6574 C C . ASP A 1 822 ? -18.569 5.055 4.740 1.00 87.75 822 ASP A C 1
ATOM 6576 O O . ASP A 1 822 ? -19.665 4.521 4.902 1.00 87.75 822 ASP A O 1
ATOM 6580 N N . GLU A 1 823 ? -17.508 4.356 4.336 1.00 83.50 823 GLU A N 1
ATOM 6581 C CA . GLU A 1 823 ? -17.436 2.883 4.283 1.00 83.50 823 GLU A CA 1
ATOM 6582 C C . GLU A 1 823 ? -17.451 2.300 5.702 1.00 83.50 823 GLU A C 1
ATOM 6584 O O . GLU A 1 823 ? -18.427 1.658 6.086 1.00 83.50 823 GLU A O 1
ATOM 6589 N N . VAL A 1 824 ? -16.504 2.682 6.564 1.00 81.00 824 VAL A N 1
ATOM 6590 C CA . VAL A 1 824 ? -16.479 2.228 7.970 1.00 81.00 824 VAL A CA 1
ATOM 6591 C C . VAL A 1 824 ? -17.769 2.587 8.732 1.00 81.00 824 VAL A C 1
ATOM 6593 O O . VAL A 1 824 ? -18.262 1.792 9.533 1.00 81.00 824 VAL A O 1
ATOM 6596 N N . LEU A 1 825 ? -18.388 3.745 8.466 1.00 78.50 825 LEU A N 1
ATOM 6597 C CA . LEU A 1 825 ? -19.684 4.118 9.054 1.00 78.50 825 LEU A CA 1
ATOM 6598 C C . LEU A 1 825 ? -20.892 3.391 8.433 1.00 78.50 825 LEU A C 1
ATOM 6600 O O . LEU A 1 825 ? -21.972 3.437 9.034 1.00 78.50 825 LEU A O 1
ATOM 6604 N N . ARG A 1 826 ? -20.758 2.708 7.290 1.00 70.38 826 ARG A N 1
ATOM 6605 C CA . ARG A 1 826 ? -21.726 1.695 6.828 1.00 70.38 826 ARG A CA 1
ATOM 6606 C C . ARG A 1 826 ? -21.497 0.384 7.581 1.00 70.38 826 ARG A C 1
ATOM 6608 O O . ARG A 1 826 ? -22.433 -0.092 8.227 1.00 70.38 826 ARG A O 1
ATOM 6615 N N . ASP A 1 827 ? -20.263 -0.105 7.604 1.00 56.31 827 ASP A N 1
ATOM 6616 C CA . ASP A 1 827 ? -19.951 -1.479 8.016 1.00 56.31 827 ASP A CA 1
ATOM 6617 C C . ASP A 1 827 ? -19.956 -1.699 9.534 1.00 56.31 827 ASP A C 1
ATOM 6619 O O . ASP A 1 827 ? -20.304 -2.788 9.991 1.00 56.31 827 ASP A O 1
ATOM 6623 N N . MET A 1 828 ? -19.799 -0.632 10.333 1.00 50.19 828 MET A N 1
ATOM 6624 C CA . MET A 1 828 ? -20.088 -0.595 11.784 1.00 50.19 828 MET A CA 1
ATOM 6625 C C . MET A 1 828 ? -21.541 -0.973 12.184 1.00 50.19 828 MET A C 1
ATOM 6627 O O . MET A 1 828 ? -21.932 -0.779 13.336 1.00 50.19 828 MET A O 1
ATOM 6631 N N . VAL A 1 829 ? -22.374 -1.476 11.267 1.00 42.56 829 VAL A N 1
ATOM 6632 C CA . VAL A 1 829 ? -23.734 -1.981 11.531 1.00 42.56 829 VAL A CA 1
ATOM 6633 C C . VAL A 1 829 ? -23.967 -3.427 11.057 1.00 42.56 829 VAL A C 1
ATOM 6635 O O . VAL A 1 829 ? -24.892 -4.059 11.566 1.00 42.56 829 VAL A O 1
ATOM 6638 N N . TYR A 1 830 ? -23.159 -4.001 10.156 1.00 40.66 830 TYR A N 1
ATOM 6639 C CA . TYR A 1 830 ? -23.562 -5.246 9.478 1.00 40.66 830 TYR A CA 1
ATOM 6640 C C . TYR A 1 830 ? -23.345 -6.554 10.257 1.00 40.66 830 TYR A C 1
ATOM 6642 O O . TYR A 1 830 ? -24.151 -7.463 10.089 1.00 40.66 830 TYR A O 1
ATOM 6650 N N . CYS A 1 831 ? -22.410 -6.637 11.210 1.00 37.44 831 CYS A N 1
ATOM 6651 C CA . CYS A 1 831 ? -22.296 -7.822 12.085 1.00 37.44 831 CYS A CA 1
ATOM 6652 C C . CYS A 1 831 ? -23.379 -7.910 13.189 1.00 37.44 831 CYS A C 1
ATOM 6654 O O . CYS A 1 831 ? -23.297 -8.768 14.069 1.00 37.44 831 CYS A O 1
ATOM 6656 N N . LEU A 1 832 ? -24.341 -6.971 13.248 1.00 44.62 832 LEU A N 1
ATOM 6657 C CA . LEU A 1 832 ? -25.023 -6.641 14.509 1.00 44.62 832 LEU A CA 1
ATOM 6658 C C . LEU A 1 832 ? -26.573 -6.686 14.501 1.00 44.62 832 LEU A C 1
ATOM 6660 O O . LEU A 1 832 ? -27.151 -6.570 15.580 1.00 44.62 832 LEU A O 1
ATOM 6664 N N . ASP A 1 833 ? -27.271 -6.885 13.376 1.00 45.31 833 ASP A N 1
ATOM 6665 C CA . ASP A 1 833 ? -28.752 -6.767 13.300 1.00 45.31 833 ASP A CA 1
ATOM 6666 C C . ASP A 1 833 ? -29.530 -8.054 13.677 1.00 45.31 833 ASP A C 1
ATOM 6668 O O . ASP A 1 833 ? -30.360 -8.542 12.911 1.00 45.31 833 ASP A O 1
ATOM 6672 N N . SER A 1 834 ? -29.297 -8.606 14.878 1.00 56.12 834 SER A N 1
ATOM 6673 C CA . SER A 1 834 ? -30.194 -9.626 15.452 1.00 56.12 834 SER A CA 1
ATOM 6674 C C . SER A 1 834 ? -31.338 -8.978 16.243 1.00 56.12 834 SER A C 1
ATOM 6676 O O . SER A 1 834 ? -31.160 -7.978 16.949 1.00 56.12 834 SER A O 1
ATOM 6678 N N . ALA A 1 835 ? -32.537 -9.567 16.168 1.00 60.94 835 ALA A N 1
ATOM 6679 C CA . ALA A 1 835 ? -33.697 -9.096 16.931 1.00 60.94 835 ALA A CA 1
ATOM 6680 C C . ALA A 1 835 ? -33.484 -9.204 18.455 1.00 60.94 835 ALA A C 1
ATOM 6682 O O . ALA A 1 835 ? -34.097 -8.463 19.220 1.00 60.94 835 ALA A O 1
ATOM 6683 N N . GLU A 1 836 ? -32.599 -10.099 18.892 1.00 60.66 836 GLU A N 1
ATOM 6684 C CA . GLU A 1 836 ? -32.183 -10.246 20.287 1.00 60.66 836 GLU A CA 1
ATOM 6685 C C . GLU A 1 836 ? -31.286 -9.090 20.726 1.00 60.66 836 GLU A C 1
ATOM 6687 O O . GLU A 1 836 ? -31.531 -8.512 21.782 1.00 60.66 836 GLU A O 1
ATOM 6692 N N . ARG A 1 837 ? -30.320 -8.661 19.896 1.00 59.31 837 ARG A N 1
ATOM 6693 C CA . ARG A 1 837 ? -29.473 -7.502 20.216 1.00 59.31 837 ARG A CA 1
ATOM 6694 C C . ARG A 1 837 ? -30.303 -6.235 20.403 1.00 59.31 837 ARG A C 1
ATOM 6696 O O . ARG A 1 837 ? -30.013 -5.466 21.315 1.00 59.31 837 ARG A O 1
ATOM 6703 N N . ARG A 1 838 ? -31.349 -6.023 19.594 1.00 68.69 838 ARG A N 1
ATOM 6704 C CA . ARG A 1 838 ? -32.268 -4.887 19.790 1.00 68.69 838 ARG A CA 1
ATOM 6705 C C . ARG A 1 838 ? -32.947 -4.937 21.162 1.00 68.69 838 ARG A C 1
ATOM 6707 O O . ARG A 1 838 ? -32.843 -3.959 21.893 1.00 68.69 838 ARG A O 1
ATOM 6714 N N . ARG A 1 839 ? -33.479 -6.094 21.578 1.00 73.38 839 ARG A N 1
ATOM 6715 C CA . ARG A 1 839 ? -34.034 -6.291 22.936 1.00 73.38 839 ARG A CA 1
ATOM 6716 C C . ARG A 1 839 ? -32.992 -6.078 24.039 1.00 73.38 839 ARG A C 1
ATOM 6718 O O . ARG A 1 839 ? -33.324 -5.531 25.084 1.00 73.38 839 ARG A O 1
ATOM 6725 N N . VAL A 1 840 ? -31.742 -6.493 23.826 1.00 74.12 840 VAL A N 1
ATOM 6726 C CA . VAL A 1 840 ? -30.631 -6.276 24.772 1.00 74.12 840 VAL A CA 1
ATOM 6727 C C . VAL A 1 840 ? -30.303 -4.791 24.926 1.00 74.12 840 VAL A C 1
ATOM 6729 O O . VAL A 1 840 ? -30.155 -4.318 26.050 1.00 74.12 840 VAL A O 1
ATOM 6732 N N . VAL A 1 841 ? -30.231 -4.038 23.826 1.00 71.88 841 VAL A N 1
ATOM 6733 C CA . VAL A 1 841 ? -30.023 -2.582 23.874 1.00 71.88 841 VAL A CA 1
ATOM 6734 C C . VAL A 1 841 ? -31.215 -1.896 24.542 1.00 71.88 841 VAL A C 1
ATOM 6736 O O . VAL A 1 841 ? -31.010 -1.107 25.456 1.00 71.88 841 VAL A O 1
ATOM 6739 N N . GLU A 1 842 ? -32.447 -2.255 24.175 1.00 79.12 842 GLU A N 1
ATOM 6740 C CA . GLU A 1 842 ? -33.675 -1.728 24.788 1.00 79.12 842 GLU A CA 1
ATOM 6741 C C . GLU A 1 842 ? -33.715 -1.985 26.306 1.00 79.12 842 GLU A C 1
ATOM 6743 O O . GLU A 1 842 ? -33.957 -1.054 27.072 1.00 79.12 842 GLU A O 1
ATOM 6748 N N . LYS A 1 843 ? -33.390 -3.205 26.763 1.00 80.12 843 LYS A N 1
ATOM 6749 C CA . LYS A 1 843 ? -33.271 -3.538 28.195 1.00 80.12 843 LYS A CA 1
ATOM 6750 C C . LYS A 1 843 ? -32.158 -2.765 28.896 1.00 80.12 843 LYS A C 1
ATOM 6752 O O . LYS A 1 843 ? -32.352 -2.344 30.033 1.00 80.12 843 LYS A O 1
ATOM 6757 N N . TYR A 1 844 ? -30.999 -2.593 28.259 1.00 75.44 844 TYR A N 1
ATOM 6758 C CA . TYR A 1 844 ? -29.893 -1.822 28.829 1.00 75.44 844 TYR A CA 1
ATOM 6759 C C . TYR A 1 844 ? -30.289 -0.354 29.001 1.00 75.44 844 TYR A C 1
ATOM 6761 O O . TYR A 1 844 ? -30.107 0.211 30.076 1.00 75.44 844 TYR A O 1
ATOM 6769 N N . GLU A 1 845 ? -30.892 0.250 27.979 1.00 78.94 845 GLU A N 1
ATOM 6770 C CA . GLU A 1 845 ? -31.369 1.629 28.040 1.00 78.94 845 GLU A CA 1
ATOM 6771 C C . GLU A 1 845 ? -32.514 1.809 29.046 1.00 78.94 845 GLU A C 1
ATOM 6773 O O . GLU A 1 845 ? -32.521 2.801 29.771 1.00 78.94 845 GLU A O 1
ATOM 6778 N N . GLU A 1 846 ? -33.449 0.858 29.146 1.00 83.12 846 GLU A N 1
ATOM 6779 C CA . GLU A 1 846 ? -34.494 0.867 30.176 1.00 83.12 846 GLU A CA 1
ATOM 6780 C C . GLU A 1 846 ? -33.888 0.756 31.584 1.00 83.12 846 GLU A C 1
ATOM 6782 O O . GLU A 1 846 ? -34.286 1.497 32.481 1.00 83.12 846 GLU A O 1
ATOM 6787 N N . MET A 1 847 ? -32.901 -0.124 31.777 1.00 81.69 847 MET A N 1
ATOM 6788 C CA . MET A 1 847 ? -32.218 -0.317 33.058 1.00 81.69 847 MET A CA 1
ATOM 6789 C C . MET A 1 847 ? -31.441 0.933 33.488 1.00 81.69 847 MET A C 1
ATOM 6791 O O . MET A 1 847 ? -31.555 1.353 34.638 1.00 81.69 847 MET A O 1
ATOM 6795 N N . ILE A 1 848 ? -30.707 1.568 32.569 1.00 76.56 848 ILE A N 1
ATOM 6796 C CA . ILE A 1 848 ? -30.045 2.853 32.827 1.00 76.56 848 ILE A CA 1
ATOM 6797 C C . ILE A 1 848 ? -31.091 3.925 33.160 1.00 76.56 848 ILE A C 1
ATOM 6799 O O . ILE A 1 848 ? -30.983 4.558 34.201 1.00 76.56 848 ILE A O 1
ATOM 6803 N N . GLN A 1 849 ? -32.181 4.043 32.393 1.00 79.25 849 GLN A N 1
ATOM 6804 C CA . GLN A 1 849 ? -33.263 4.989 32.706 1.00 79.25 849 GLN A CA 1
ATOM 6805 C C . GLN A 1 849 ? -33.973 4.705 34.040 1.00 79.25 849 GLN A C 1
ATOM 6807 O O . GLN A 1 849 ? -34.568 5.614 34.614 1.00 79.25 849 GLN A O 1
ATOM 6812 N N . LEU A 1 850 ? -34.005 3.461 34.523 1.00 76.81 850 LEU A N 1
ATOM 6813 C CA . LEU A 1 850 ? -34.544 3.108 35.842 1.00 76.81 850 LEU A CA 1
ATOM 6814 C C . LEU A 1 850 ? -33.592 3.534 36.970 1.00 76.81 850 LEU A C 1
ATOM 6816 O O . LEU A 1 850 ? -34.053 4.073 37.978 1.00 76.81 850 LEU A O 1
ATOM 6820 N N . LEU A 1 851 ? -32.283 3.345 36.780 1.00 74.50 851 LEU A N 1
ATOM 6821 C CA . LEU A 1 851 ? -31.248 3.810 37.706 1.00 74.50 851 LEU A CA 1
ATOM 6822 C C . LEU A 1 851 ? -31.184 5.341 37.750 1.00 74.50 851 LEU A C 1
ATOM 6824 O O . LEU A 1 851 ? -31.288 5.902 38.837 1.00 74.50 851 LEU A O 1
ATOM 6828 N N . ASP A 1 852 ? -31.114 6.004 36.592 1.00 72.69 852 ASP A N 1
ATOM 6829 C CA . ASP A 1 852 ? -31.070 7.465 36.463 1.00 72.69 852 ASP A CA 1
ATOM 6830 C C . ASP A 1 852 ? -32.268 8.116 37.170 1.00 72.69 852 ASP A C 1
ATOM 6832 O O . ASP A 1 852 ? -32.075 8.959 38.039 1.00 72.69 852 ASP A O 1
ATOM 6836 N N . ARG A 1 853 ? -33.503 7.661 36.894 1.00 78.75 853 ARG A N 1
ATOM 6837 C CA . ARG A 1 853 ? -34.720 8.187 37.550 1.00 78.75 853 ARG A CA 1
ATOM 6838 C C . ARG A 1 853 ? -34.758 7.945 39.058 1.00 78.75 853 ARG A C 1
ATOM 6840 O O . ARG A 1 853 ? -35.349 8.739 39.784 1.00 78.75 853 ARG A O 1
ATOM 6847 N N . TYR A 1 854 ? -34.176 6.845 39.539 1.00 74.81 854 TYR A N 1
ATOM 6848 C CA . TYR A 1 854 ? -34.087 6.584 40.977 1.00 74.81 854 TYR A CA 1
ATOM 6849 C C . TYR A 1 854 ? -33.051 7.498 41.639 1.00 74.81 854 TYR A C 1
ATOM 6851 O O . TYR A 1 854 ? -33.327 8.075 42.688 1.00 74.81 854 TYR A O 1
ATOM 6859 N N . GLN A 1 855 ? -31.911 7.714 40.977 1.00 71.00 855 GLN A N 1
ATOM 6860 C CA . GLN A 1 855 ? -30.933 8.732 41.353 1.00 71.00 855 GLN A CA 1
ATOM 6861 C C . GLN A 1 855 ? -31.582 10.127 41.400 1.00 71.00 855 GLN A C 1
ATOM 6863 O O . GLN A 1 855 ? -31.472 10.809 42.417 1.00 71.00 855 GLN A O 1
ATOM 6868 N N . GLU A 1 856 ? -32.276 10.543 40.337 1.00 77.94 856 GLU A N 1
ATOM 6869 C CA . GLU A 1 856 ? -32.975 11.833 40.256 1.00 77.94 856 GLU A CA 1
ATOM 6870 C C . GLU A 1 856 ? -33.983 11.996 41.406 1.00 77.94 856 GLU A C 1
ATOM 6872 O O . GLU A 1 856 ? -33.899 12.995 42.118 1.00 77.94 856 GLU A O 1
ATOM 6877 N N . LYS A 1 857 ? -34.842 10.997 41.683 1.00 78.56 857 LYS A N 1
ATOM 6878 C CA . LYS A 1 857 ? -35.777 11.039 42.827 1.00 78.56 857 LYS A CA 1
ATOM 6879 C C . LYS A 1 857 ? -35.048 11.200 44.165 1.00 78.56 857 LYS A C 1
ATOM 6881 O O . LYS A 1 857 ? -35.363 12.119 44.912 1.00 78.56 857 LYS A O 1
ATOM 6886 N N . LEU A 1 858 ? -34.072 10.335 44.466 1.00 71.75 858 LEU A N 1
ATOM 6887 C CA . LEU A 1 858 ? -33.320 10.399 45.729 1.00 71.75 858 LEU A CA 1
ATOM 6888 C C . LEU A 1 858 ? -32.645 11.764 45.918 1.00 71.75 858 LEU A C 1
ATOM 6890 O O . LEU A 1 858 ? -32.577 12.278 47.034 1.00 71.75 858 LEU A O 1
ATOM 6894 N N . TYR A 1 859 ? -32.159 12.359 44.828 1.00 73.88 859 TYR A N 1
ATOM 6895 C CA . TYR A 1 859 ? -31.559 13.683 44.853 1.00 73.88 859 TYR A CA 1
ATOM 6896 C C . TYR A 1 859 ? -32.589 14.801 45.053 1.00 73.88 859 TYR A C 1
ATOM 6898 O O . TYR A 1 859 ? -32.313 15.732 45.805 1.00 73.88 859 TYR A O 1
ATOM 6906 N N . GLU A 1 860 ? -33.763 14.732 44.424 1.00 79.19 860 GLU A N 1
ATOM 6907 C CA . GLU A 1 860 ? -34.837 15.713 44.622 1.00 79.19 860 GLU A CA 1
ATOM 6908 C C . GLU A 1 860 ? -35.405 15.656 46.050 1.00 79.19 860 GLU A C 1
ATOM 6910 O O . GLU A 1 860 ? -35.492 16.700 46.701 1.00 79.19 860 GLU A O 1
ATOM 6915 N N . ASP A 1 861 ? -35.690 14.461 46.579 1.00 74.06 861 ASP A N 1
ATOM 6916 C CA . ASP A 1 861 ? -36.163 14.249 47.958 1.00 74.06 861 ASP A CA 1
ATOM 6917 C C . ASP A 1 861 ? -35.152 14.786 48.993 1.00 74.06 861 ASP A C 1
ATOM 6919 O O . ASP A 1 861 ? -35.508 15.464 49.969 1.00 74.06 861 ASP A O 1
ATOM 6923 N N . TRP A 1 862 ? -33.860 14.524 48.763 1.00 78.56 862 TRP A N 1
ATOM 6924 C CA . TRP A 1 862 ? -32.767 15.073 49.565 1.00 78.56 862 TRP A CA 1
ATOM 6925 C C . TRP A 1 862 ? -32.687 16.598 49.432 1.00 78.56 862 TRP A C 1
ATOM 6927 O O . TRP A 1 862 ? -32.703 17.306 50.437 1.00 78.56 862 TRP A O 1
ATOM 6937 N N . SER A 1 863 ? -32.663 17.121 48.203 1.00 77.19 863 SER A N 1
ATOM 6938 C CA . SER A 1 863 ? -32.498 18.549 47.910 1.00 77.19 863 SER A CA 1
ATOM 6939 C C . SER A 1 863 ? -33.624 19.410 48.486 1.00 77.19 863 SER A C 1
ATOM 6941 O O . SER A 1 863 ? -33.376 20.558 48.861 1.00 77.19 863 SER A O 1
ATOM 6943 N N . GLN A 1 864 ? -34.847 18.881 48.556 1.00 77.19 864 GLN A N 1
ATOM 6944 C CA . GLN A 1 864 ? -35.988 19.551 49.180 1.00 77.19 864 GLN A CA 1
ATOM 6945 C C . GLN A 1 864 ? -35.867 19.521 50.711 1.00 77.19 864 GLN A C 1
ATOM 6947 O O . GLN A 1 864 ? -35.935 20.565 51.361 1.00 77.19 864 GLN A O 1
ATOM 6952 N N . THR A 1 865 ? -35.627 18.345 51.303 1.00 72.12 865 THR A N 1
ATOM 6953 C CA . THR A 1 865 ? -35.710 18.175 52.765 1.00 72.12 865 THR A CA 1
ATOM 6954 C C . THR A 1 865 ? -34.441 18.551 53.539 1.00 72.12 865 THR A C 1
ATOM 6956 O O . THR A 1 865 ? -34.511 18.768 54.752 1.00 72.12 865 THR A O 1
ATOM 6959 N N . VAL A 1 866 ? -33.281 18.664 52.880 1.00 78.50 866 VAL A N 1
ATOM 6960 C CA . VAL A 1 866 ? -32.004 18.994 53.538 1.00 78.50 866 VAL A CA 1
ATOM 6961 C C . VAL A 1 866 ? -31.980 20.415 54.104 1.00 78.50 866 VAL A C 1
ATOM 6963 O O . VAL A 1 866 ? -31.435 20.626 55.189 1.00 78.50 866 VAL A O 1
ATOM 6966 N N . SER A 1 867 ? -32.591 21.384 53.414 1.00 78.06 867 SER A N 1
ATOM 6967 C CA . SER A 1 867 ? -32.524 22.802 53.796 1.00 78.06 867 SER A CA 1
ATOM 6968 C C . SER A 1 867 ? -33.234 23.079 55.120 1.00 78.06 867 SER A C 1
ATOM 6970 O O . SER A 1 867 ? -32.626 23.629 56.035 1.00 78.06 867 SER A O 1
ATOM 6972 N N . GLU A 1 868 ? -34.495 22.664 55.237 1.00 77.00 868 GLU A N 1
ATOM 6973 C CA . GLU A 1 868 ? -35.330 22.883 56.422 1.00 77.00 868 GLU A CA 1
ATOM 6974 C C . GLU A 1 868 ? -34.731 22.205 57.663 1.00 77.00 868 GLU A C 1
ATOM 6976 O O . GLU A 1 868 ? -34.419 22.864 58.658 1.00 77.00 868 GLU A O 1
ATOM 6981 N N . LYS A 1 869 ? -34.487 20.891 57.574 1.00 71.94 869 LYS A N 1
ATOM 6982 C CA . LYS A 1 869 ? -34.004 20.078 58.698 1.00 71.94 869 LYS A CA 1
ATOM 6983 C C . LYS A 1 869 ? -32.635 20.552 59.198 1.00 71.94 869 LYS A C 1
ATOM 6985 O O . LYS A 1 869 ? -32.424 20.685 60.403 1.00 71.94 869 LYS A O 1
ATOM 6990 N N . SER A 1 870 ? -31.723 20.901 58.284 1.00 78.00 870 SER A N 1
ATOM 6991 C CA . SER A 1 870 ? -30.410 21.438 58.666 1.00 78.00 870 SER A CA 1
ATOM 6992 C C . SER A 1 870 ? -30.513 22.831 59.289 1.00 78.00 870 SER A C 1
ATOM 6994 O O . SER A 1 870 ? -29.843 23.113 60.284 1.00 78.00 870 SER A O 1
ATOM 6996 N N . GLN A 1 871 ? -31.371 23.709 58.754 1.00 78.50 871 GLN A N 1
ATOM 6997 C CA . GLN A 1 871 ? -31.578 25.036 59.334 1.00 78.50 871 GLN A CA 1
ATOM 6998 C C . GLN A 1 871 ? -32.188 24.975 60.739 1.00 78.50 871 GLN A C 1
ATOM 7000 O O . GLN A 1 871 ? -31.796 25.805 61.563 1.00 78.50 871 GLN A O 1
ATOM 7005 N N . TYR A 1 872 ? -33.085 24.023 61.011 1.00 80.00 872 TYR A N 1
ATOM 7006 C CA . TYR A 1 872 ? -33.670 23.783 62.334 1.00 80.00 872 TYR A CA 1
ATOM 7007 C C . TYR A 1 872 ? -32.637 23.244 63.335 1.00 80.00 872 TYR A C 1
ATOM 7009 O O . TYR A 1 872 ? -32.497 23.783 64.437 1.00 80.00 872 TYR A O 1
ATOM 7017 N N . ASN A 1 873 ? -31.855 22.233 62.943 1.00 79.69 873 ASN A N 1
ATOM 7018 C CA . ASN A 1 873 ? -30.843 21.632 63.818 1.00 79.69 873 ASN A CA 1
ATOM 7019 C C . ASN A 1 873 ? -29.735 22.631 64.197 1.00 79.69 873 ASN A C 1
ATOM 7021 O O . ASN A 1 873 ? -29.256 22.624 65.328 1.00 79.69 873 ASN A O 1
ATOM 7025 N N . LEU A 1 874 ? -29.380 23.560 63.304 1.00 80.50 874 LEU A N 1
ATOM 7026 C CA . LEU A 1 874 ? -28.394 24.609 63.595 1.00 80.50 874 LEU A CA 1
ATOM 7027 C C . LEU A 1 874 ? -28.919 25.743 64.492 1.00 80.50 874 LEU A C 1
ATOM 7029 O O . LEU A 1 874 ? -28.116 26.493 65.044 1.00 80.50 874 LEU A O 1
ATOM 7033 N N . THR A 1 875 ? -30.238 25.888 64.657 1.00 80.50 875 THR A N 1
ATOM 7034 C CA . THR A 1 875 ? -30.822 26.818 65.646 1.00 80.50 875 THR A CA 1
ATOM 7035 C C . THR A 1 875 ? -30.925 26.238 67.056 1.00 80.50 875 THR A C 1
ATOM 7037 O O . THR A 1 875 ? -31.247 26.984 67.977 1.00 80.50 875 THR A O 1
ATOM 7040 N N . GLN A 1 876 ? -30.629 24.949 67.248 1.00 82.56 876 GLN A N 1
ATOM 7041 C CA . GLN A 1 876 ? -30.617 24.329 68.574 1.00 82.56 876 GLN A CA 1
ATOM 7042 C C . GLN A 1 876 ? -29.439 24.839 69.431 1.00 82.56 876 GLN A C 1
ATOM 7044 O O . GLN A 1 876 ? -28.398 25.198 68.867 1.00 82.56 876 GLN A O 1
ATOM 7049 N N . PRO A 1 877 ? -29.562 24.838 70.775 1.00 82.62 877 PRO A N 1
ATOM 7050 C CA . PRO A 1 877 ? -28.472 25.213 71.675 1.00 82.62 877 PRO A CA 1
ATOM 7051 C C . PRO A 1 877 ? -27.200 24.389 71.449 1.00 82.62 877 PRO A C 1
ATOM 7053 O O . PRO A 1 877 ? -27.275 23.227 71.040 1.00 82.62 877 PRO A O 1
ATOM 7056 N N . LEU A 1 878 ? -26.033 24.964 71.753 1.00 80.38 878 LEU A N 1
ATOM 7057 C CA . LEU A 1 878 ? -24.736 24.279 71.618 1.00 80.38 878 LEU A CA 1
ATOM 7058 C C . LEU A 1 878 ? -24.599 23.071 72.559 1.00 80.38 878 LEU A C 1
ATOM 7060 O O . LEU A 1 878 ? -23.926 22.088 72.232 1.00 80.38 878 LEU A O 1
ATOM 7064 N N . ILE A 1 879 ? -25.204 23.159 73.745 1.00 81.56 879 ILE A N 1
ATOM 7065 C CA . ILE A 1 879 ? -25.091 22.176 74.823 1.00 81.56 879 ILE A CA 1
ATOM 7066 C C . ILE A 1 879 ? -26.483 21.807 75.339 1.00 81.56 879 ILE A C 1
ATOM 7068 O O . ILE A 1 879 ? -27.357 22.658 75.480 1.00 81.56 879 ILE A O 1
ATOM 7072 N N . ARG A 1 880 ? -26.677 20.525 75.662 1.00 84.19 880 ARG A N 1
ATOM 7073 C CA . ARG A 1 880 ? -27.882 20.002 76.313 1.00 84.19 880 ARG A CA 1
ATOM 7074 C C . ARG A 1 880 ? -27.526 19.403 77.669 1.00 84.19 880 ARG A C 1
ATOM 7076 O O . ARG A 1 880 ? -26.677 18.510 77.747 1.00 84.19 880 ARG A O 1
ATOM 7083 N N . ARG A 1 881 ? -28.194 19.870 78.726 1.00 83.19 881 ARG A N 1
ATOM 7084 C CA . ARG A 1 881 ? -28.084 19.323 80.084 1.00 83.19 881 ARG A CA 1
ATOM 7085 C C . ARG A 1 881 ? -29.126 18.233 80.330 1.00 83.19 881 ARG A C 1
ATOM 7087 O O . ARG A 1 881 ? -30.280 18.350 79.922 1.00 83.19 881 ARG A O 1
ATOM 7094 N N . ASP A 1 882 ? -28.706 17.178 81.009 1.00 80.31 882 ASP A N 1
ATOM 7095 C CA . ASP A 1 882 ? -29.558 16.104 81.509 1.00 80.31 882 ASP A CA 1
ATOM 7096 C C . ASP A 1 882 ? -30.348 16.599 82.745 1.00 80.31 882 ASP A C 1
ATOM 7098 O O . ASP A 1 882 ? -29.737 17.070 83.715 1.00 80.31 882 ASP A O 1
ATOM 7102 N N . PRO A 1 883 ? -31.695 16.529 82.744 1.00 73.38 883 PRO A N 1
ATOM 7103 C CA . PRO A 1 883 ? -32.507 17.007 83.859 1.00 73.38 883 PRO A CA 1
ATOM 7104 C C . PRO A 1 883 ? -32.366 16.153 85.126 1.00 73.38 883 PRO A C 1
ATOM 7106 O O . PRO A 1 883 ? -32.590 16.685 86.215 1.00 73.38 883 PRO A O 1
ATOM 7109 N N . GLU A 1 884 ? -31.975 14.883 85.022 1.00 71.69 884 GLU A N 1
ATOM 7110 C CA . GLU A 1 884 ? -31.794 13.967 86.151 1.00 71.69 884 GLU A CA 1
ATOM 7111 C C . GLU A 1 884 ? -30.344 13.987 86.640 1.00 71.69 884 GLU A C 1
ATOM 7113 O O . GLU A 1 884 ? -30.086 14.351 87.789 1.00 71.69 884 GLU A O 1
ATOM 7118 N N . THR A 1 885 ? -29.376 13.678 85.768 1.00 77.50 885 THR A N 1
ATOM 7119 C CA . THR A 1 885 ? -27.962 13.538 86.180 1.00 77.50 885 THR A CA 1
ATOM 7120 C C . THR A 1 885 ? -27.204 14.864 86.292 1.00 77.50 885 THR A C 1
ATOM 7122 O O . THR A 1 885 ? -26.089 14.887 86.815 1.00 77.50 885 THR A O 1
ATOM 7125 N N . LYS A 1 886 ? -27.784 15.974 85.806 1.00 75.31 886 LYS A N 1
ATOM 7126 C CA . LYS A 1 886 ? -27.190 17.330 85.723 1.00 75.31 886 LYS A CA 1
ATOM 7127 C C . LYS A 1 886 ? -25.915 17.445 84.877 1.00 75.31 886 LYS A C 1
ATOM 7129 O O . LYS A 1 886 ? -25.338 18.530 84.801 1.00 75.31 886 LYS A O 1
ATOM 7134 N N . LEU A 1 887 ? -25.500 16.364 84.221 1.00 81.31 887 LEU A N 1
ATOM 7135 C CA . LEU A 1 887 ? -24.387 16.343 83.277 1.00 81.31 887 LEU A CA 1
ATOM 7136 C C . LEU A 1 887 ? -24.766 17.064 81.980 1.00 81.31 887 LEU A C 1
ATOM 7138 O O . LEU A 1 887 ? -25.935 17.117 81.602 1.00 81.31 887 LEU A O 1
ATOM 7142 N N . ILE A 1 888 ? -23.767 17.587 81.277 1.00 83.00 888 ILE A N 1
ATOM 7143 C CA . ILE A 1 888 ? -23.941 18.274 79.991 1.00 83.00 888 ILE A CA 1
ATOM 7144 C C . ILE A 1 888 ? -23.419 17.433 78.822 1.00 83.00 888 ILE A C 1
ATOM 7146 O O . ILE A 1 888 ? -22.539 16.589 78.988 1.00 83.00 888 ILE A O 1
ATOM 7150 N N . THR A 1 889 ? -23.958 17.662 77.627 1.00 85.50 889 THR A N 1
ATOM 7151 C CA . THR A 1 889 ? -23.583 16.991 76.371 1.00 85.50 889 THR A CA 1
ATOM 7152 C C . THR A 1 889 ? -23.542 18.001 75.225 1.00 85.50 889 THR A C 1
ATOM 7154 O O . THR A 1 889 ? -24.294 18.974 75.243 1.00 85.50 889 THR A O 1
ATOM 7157 N N . VAL A 1 890 ? -22.664 17.803 74.236 1.00 85.25 890 VAL A N 1
ATOM 7158 C CA . VAL A 1 890 ? -22.629 18.661 73.038 1.00 85.25 890 VAL A CA 1
ATOM 7159 C C . VAL A 1 890 ? -23.797 18.291 72.132 1.00 85.25 890 VAL A C 1
ATOM 7161 O O . VAL A 1 890 ? -23.972 17.127 71.780 1.00 85.25 890 VAL A O 1
ATOM 7164 N N . ASN A 1 891 ? -24.598 19.282 71.762 1.00 84.50 891 ASN A N 1
ATOM 7165 C CA . ASN A 1 891 ? -25.868 19.096 71.071 1.00 84.50 891 ASN A CA 1
ATOM 7166 C C . ASN A 1 891 ? -25.710 19.385 69.566 1.00 84.50 891 ASN A C 1
ATOM 7168 O O . ASN A 1 891 ? -26.293 20.325 69.030 1.00 84.50 891 ASN A O 1
ATOM 7172 N N . PHE A 1 892 ? -24.859 18.597 68.897 1.00 82.94 892 PHE A N 1
ATOM 7173 C CA . PHE A 1 892 ? -24.661 18.640 67.444 1.00 82.94 892 PHE A CA 1
ATOM 7174 C C . PHE A 1 892 ? -25.351 17.435 66.796 1.00 82.94 892 PHE A C 1
ATOM 7176 O O . PHE A 1 892 ? -24.973 16.290 67.042 1.00 82.94 892 PHE A O 1
ATOM 7183 N N . ASP A 1 893 ? -26.387 17.686 65.998 1.00 81.56 893 ASP A N 1
ATOM 7184 C CA . ASP A 1 893 ? -27.295 16.629 65.550 1.00 81.56 893 ASP A CA 1
ATOM 7185 C C . ASP A 1 893 ? -26.651 15.648 64.532 1.00 81.56 893 ASP A C 1
ATOM 7187 O O . ASP A 1 893 ? -25.984 16.093 63.587 1.00 81.56 893 ASP A O 1
ATOM 7191 N N . PRO A 1 894 ? -26.864 14.318 64.650 1.00 75.19 894 PRO A N 1
ATOM 7192 C CA . PRO A 1 894 ? -26.334 13.327 63.706 1.00 75.19 894 PRO A CA 1
ATOM 7193 C C . PRO A 1 894 ? -26.749 13.540 62.242 1.00 75.19 894 PRO A C 1
ATOM 7195 O O . PRO A 1 894 ? -26.016 13.141 61.330 1.00 75.19 894 PRO A O 1
ATOM 7198 N N . GLN A 1 895 ? -27.883 14.192 61.979 1.00 75.56 895 GLN A N 1
ATOM 7199 C CA . GLN A 1 895 ? -28.280 14.561 60.625 1.00 75.56 895 GLN A CA 1
ATOM 7200 C C . GLN A 1 895 ? -27.347 15.630 60.041 1.00 75.56 895 GLN A C 1
ATOM 7202 O O . GLN A 1 895 ? -26.998 15.530 58.871 1.00 75.56 895 GLN A O 1
ATOM 7207 N N . LEU A 1 896 ? -26.852 16.593 60.828 1.00 77.62 896 LEU A N 1
ATOM 7208 C CA . LEU A 1 896 ? -25.864 17.569 60.338 1.00 77.62 896 LEU A CA 1
ATOM 7209 C C . LEU A 1 896 ? -24.545 16.881 59.954 1.00 77.62 896 LEU A C 1
ATOM 7211 O O . LEU A 1 896 ? -23.938 17.225 58.942 1.00 77.62 896 LEU A O 1
ATOM 7215 N N . VAL A 1 897 ? -24.131 15.854 60.706 1.00 73.75 897 VAL A N 1
ATOM 7216 C CA . VAL A 1 897 ? -22.978 15.001 60.350 1.00 73.75 897 VAL A CA 1
ATOM 7217 C C . VAL A 1 897 ? -23.234 14.222 59.052 1.00 73.75 897 VAL A C 1
ATOM 7219 O O . VAL A 1 897 ? -22.314 14.034 58.252 1.00 73.75 897 VAL A O 1
ATOM 7222 N N . SER A 1 898 ? -24.477 13.790 58.829 1.00 71.31 898 SER A N 1
ATOM 7223 C CA . SER A 1 898 ? -24.898 13.079 57.615 1.00 71.31 898 SER A CA 1
ATOM 7224 C C . SER A 1 898 ? -24.880 14.013 56.402 1.00 71.31 898 SER A C 1
ATOM 7226 O O . SER A 1 898 ? -24.179 13.723 55.437 1.00 71.31 898 SER A O 1
ATOM 7228 N N . VAL A 1 899 ? -25.464 15.210 56.510 1.00 77.44 899 VAL A N 1
ATOM 7229 C CA . VAL A 1 899 ? -25.436 16.259 55.473 1.00 77.44 899 VAL A CA 1
ATOM 7230 C C . VAL A 1 899 ? -24.006 16.687 55.137 1.00 77.44 899 VAL A C 1
ATOM 7232 O O . VAL A 1 899 ? -23.645 16.772 53.965 1.00 77.44 899 VAL A O 1
ATOM 7235 N N . LEU A 1 900 ? -23.137 16.869 56.137 1.00 75.31 900 LEU A N 1
ATOM 7236 C CA . LEU A 1 900 ? -21.712 17.147 55.911 1.00 75.31 900 LEU A CA 1
ATOM 7237 C C . LEU A 1 900 ? -20.995 16.022 55.142 1.00 75.31 900 LEU A C 1
ATOM 7239 O O . LEU A 1 900 ? -20.057 16.293 54.388 1.00 75.31 900 LEU A O 1
ATOM 7243 N N . ARG A 1 901 ? -21.420 14.765 55.309 1.00 72.31 901 ARG A N 1
ATOM 7244 C CA . ARG A 1 901 ? -20.885 13.605 54.580 1.00 72.31 901 ARG A CA 1
ATOM 7245 C C . ARG A 1 901 ? -21.474 13.498 53.170 1.00 72.31 901 ARG A C 1
ATOM 7247 O O . ARG A 1 901 ? -20.726 13.283 52.221 1.00 72.31 901 ARG A O 1
ATOM 7254 N N . GLU A 1 902 ? -22.778 13.696 53.026 1.00 73.00 902 GLU A N 1
ATOM 7255 C CA . GLU A 1 902 ? -23.514 13.699 51.757 1.00 73.00 902 GLU A CA 1
ATOM 7256 C C . GLU A 1 902 ? -22.991 14.793 50.826 1.00 73.00 902 GLU A C 1
ATOM 7258 O O . GLU A 1 902 ? -22.601 14.495 49.700 1.00 73.00 902 GLU A O 1
ATOM 7263 N N . VAL A 1 903 ? -22.845 16.030 51.311 1.00 76.06 903 VAL A N 1
ATOM 7264 C CA . VAL A 1 903 ? -22.236 17.135 50.550 1.00 76.06 903 VAL A CA 1
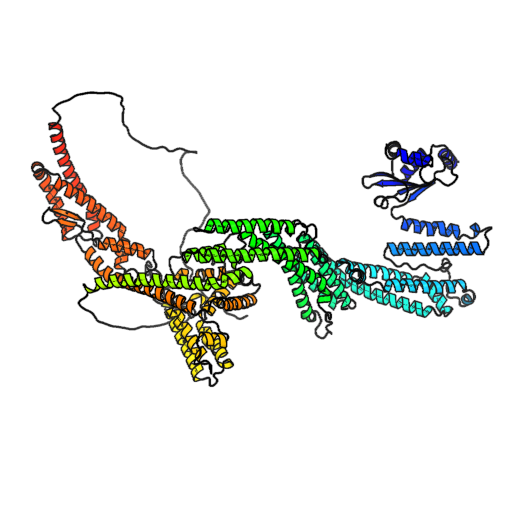ATOM 7265 C C . VAL A 1 903 ? -20.769 16.838 50.200 1.00 76.06 903 VAL A C 1
ATOM 7267 O O . VAL A 1 903 ? -20.304 17.222 49.125 1.00 76.06 903 VAL A O 1
ATOM 7270 N N . SER A 1 904 ? -20.038 16.086 51.031 1.00 71.69 904 SER A N 1
ATOM 7271 C CA . SER A 1 904 ? -18.678 15.619 50.704 1.00 71.69 904 SER A CA 1
ATOM 7272 C C . SER A 1 904 ? -18.656 14.623 49.535 1.00 71.69 904 SER A C 1
ATOM 7274 O O . SER A 1 904 ? -17.806 14.729 48.651 1.00 71.69 904 SER A O 1
ATOM 7276 N N . TYR A 1 905 ? -19.608 13.685 49.474 1.00 64.69 905 TYR A N 1
ATOM 7277 C CA . TYR A 1 905 ? -19.740 12.772 48.332 1.00 64.69 905 TYR A CA 1
ATOM 7278 C C . TYR A 1 905 ? -20.271 13.489 47.083 1.00 64.69 905 TYR A C 1
ATOM 7280 O O . TYR A 1 905 ? -19.722 13.316 45.993 1.00 64.69 905 TYR A O 1
ATOM 7288 N N . LEU A 1 906 ? -21.281 14.348 47.238 1.00 69.25 906 LEU A N 1
ATOM 7289 C CA . LEU A 1 906 ? -21.899 15.089 46.140 1.00 69.25 906 LEU A CA 1
ATOM 7290 C C . LEU A 1 906 ? -20.916 16.072 45.493 1.00 69.25 906 LEU A C 1
ATOM 7292 O O . LEU A 1 906 ? -20.838 16.096 44.267 1.00 69.25 906 LEU A O 1
ATOM 7296 N N . SER A 1 907 ? -20.081 16.769 46.275 1.00 58.84 907 SER A N 1
ATOM 7297 C CA . SER A 1 907 ? -18.987 17.620 45.760 1.00 58.84 907 SER A CA 1
ATOM 7298 C C . SER A 1 907 ? -17.841 16.840 45.091 1.00 58.84 907 SER A C 1
ATOM 7300 O O . SER A 1 907 ? -17.020 17.425 44.382 1.00 58.84 907 SER A O 1
ATOM 7302 N N . GLY A 1 908 ? -17.788 15.514 45.263 1.00 51.59 908 GLY A N 1
ATOM 7303 C CA . GLY A 1 908 ? -16.948 14.614 44.469 1.00 51.59 908 GLY A CA 1
ATOM 7304 C C . GLY A 1 908 ? -17.599 14.127 43.165 1.00 51.59 908 GLY A C 1
ATOM 7305 O O . GLY A 1 908 ? -16.881 13.654 42.280 1.00 51.59 908 GLY A O 1
ATOM 7306 N N . SER A 1 909 ? -18.924 14.248 43.055 1.00 50.38 909 SER A N 1
ATOM 7307 C CA . SER A 1 909 ? -19.771 13.773 41.956 1.00 50.38 909 SER A CA 1
ATOM 7308 C C . SER A 1 909 ? -20.203 14.914 41.014 1.00 50.38 909 SER A C 1
ATOM 7310 O O . SER A 1 909 ? -19.714 16.036 41.111 1.00 50.38 909 SER A O 1
ATOM 7312 N N . GLN A 1 910 ? -21.129 14.631 40.094 1.00 51.44 910 GLN A N 1
ATOM 7313 C CA . GLN A 1 910 ? -21.747 15.629 39.202 1.00 51.44 910 GLN A CA 1
ATOM 7314 C C . GLN A 1 910 ? -23.160 16.035 39.620 1.00 51.44 910 GLN A C 1
ATOM 7316 O O . GLN A 1 910 ? -23.862 16.705 38.863 1.00 51.44 910 GLN A O 1
ATOM 7321 N N . MET A 1 911 ? -23.641 15.506 40.742 1.00 47.66 911 MET A N 1
ATOM 7322 C CA . MET A 1 911 ? -25.067 15.317 40.913 1.00 47.66 911 MET A CA 1
ATOM 7323 C C . MET A 1 911 ? -25.760 16.577 41.434 1.00 47.66 911 MET A C 1
ATOM 7325 O O . MET A 1 911 ? -25.735 16.876 42.626 1.00 47.66 911 MET A O 1
ATOM 7329 N N . GLY A 1 912 ? -26.391 17.287 40.497 1.00 57.47 912 GLY A N 1
ATOM 7330 C CA . GLY A 1 912 ? -27.261 18.428 40.752 1.00 57.47 912 GLY A CA 1
ATOM 7331 C C . GLY A 1 912 ? -26.561 19.657 41.338 1.00 57.47 912 GLY A C 1
ATOM 7332 O O . GLY A 1 912 ? -25.341 19.729 41.480 1.00 57.47 912 GLY A O 1
ATOM 7333 N N . THR A 1 913 ? -27.365 20.668 41.660 1.00 66.38 913 THR A N 1
ATOM 7334 C CA . THR A 1 913 ? -26.901 21.897 42.308 1.00 66.38 913 THR A CA 1
ATOM 7335 C C . THR A 1 913 ? -27.136 21.785 43.809 1.00 66.38 913 THR A C 1
ATOM 7337 O O . THR A 1 913 ? -28.254 22.018 44.264 1.00 66.38 913 THR A O 1
ATOM 7340 N N . ILE A 1 914 ? -26.095 21.413 44.565 1.00 75.56 914 ILE A N 1
ATOM 7341 C CA . ILE A 1 914 ? -26.140 21.297 46.035 1.00 75.56 914 ILE A CA 1
ATOM 7342 C C . ILE A 1 914 ? -26.844 22.538 46.625 1.00 75.56 914 ILE A C 1
ATOM 7344 O O . ILE A 1 914 ? -26.398 23.653 46.331 1.00 75.56 914 ILE A O 1
ATOM 7348 N N . PRO A 1 915 ? -27.921 22.380 47.424 1.00 81.06 915 PRO A N 1
ATOM 7349 C CA . PRO A 1 915 ? -28.642 23.505 48.011 1.00 81.06 915 PRO A CA 1
ATOM 7350 C C . PRO A 1 915 ? -27.705 24.446 48.764 1.00 81.06 915 PRO A C 1
ATOM 7352 O O . PRO A 1 915 ? -26.831 23.986 49.499 1.00 81.06 915 PRO A O 1
ATOM 7355 N N . LEU A 1 916 ? -27.896 25.758 48.587 1.00 74.44 916 LEU A N 1
ATOM 7356 C CA . LEU A 1 916 ? -27.003 26.788 49.136 1.00 74.44 916 LEU A CA 1
ATOM 7357 C C . LEU A 1 916 ? -26.796 26.613 50.646 1.00 74.44 916 LEU A C 1
ATOM 7359 O O . LEU A 1 916 ? -25.662 26.591 51.104 1.00 74.44 916 LEU A O 1
ATOM 7363 N N . THR A 1 917 ? -27.873 26.322 51.374 1.00 74.50 917 THR A N 1
ATOM 7364 C CA . THR A 1 917 ? -27.872 25.977 52.804 1.00 74.50 917 THR A CA 1
ATOM 7365 C C . THR A 1 917 ? -26.910 24.833 53.149 1.00 74.50 917 THR A C 1
ATOM 7367 O O . THR A 1 917 ? -26.126 24.936 54.086 1.00 74.50 917 THR A O 1
ATOM 7370 N N . ALA A 1 918 ? -26.921 23.739 52.385 1.00 78.62 918 ALA A N 1
ATOM 7371 C CA . ALA A 1 918 ? -26.056 22.583 52.602 1.00 78.62 918 ALA A CA 1
ATOM 7372 C C . ALA A 1 918 ? -24.598 22.868 52.185 1.00 78.62 918 ALA A C 1
ATOM 7374 O O . ALA A 1 918 ? -23.660 22.382 52.823 1.00 78.62 918 ALA A O 1
ATOM 7375 N N . ALA A 1 919 ? -24.395 23.693 51.153 1.00 79.25 919 ALA A N 1
ATOM 7376 C CA . ALA A 1 919 ? -23.075 24.155 50.728 1.00 79.25 919 ALA A CA 1
ATOM 7377 C C . ALA A 1 919 ? -22.429 25.111 51.753 1.00 79.25 919 ALA A C 1
ATOM 7379 O O . ALA A 1 919 ? -21.248 24.957 52.062 1.00 79.25 919 ALA A O 1
ATOM 7380 N N . GLU A 1 920 ? -23.199 26.040 52.326 1.00 78.31 920 GLU A N 1
ATOM 7381 C CA . GLU A 1 920 ? -22.795 26.950 53.409 1.00 78.31 920 GLU A CA 1
ATOM 7382 C C . GLU A 1 920 ? -22.332 26.156 54.638 1.00 78.31 920 GLU A C 1
ATOM 7384 O O . GLU A 1 920 ? -21.202 26.328 55.102 1.00 78.31 920 GLU A O 1
ATOM 7389 N N . ILE A 1 921 ? -23.143 25.194 55.092 1.00 80.75 921 ILE A N 1
ATOM 7390 C CA . ILE A 1 921 ? -22.825 24.310 56.227 1.00 80.75 921 ILE A CA 1
ATOM 7391 C C . ILE A 1 921 ? -21.530 23.526 55.979 1.00 80.75 921 ILE A C 1
ATOM 7393 O O . ILE A 1 921 ? -20.690 23.401 56.872 1.00 80.75 921 ILE A O 1
ATOM 7397 N N . TYR A 1 922 ? -21.337 23.029 54.755 1.00 80.75 922 TYR A N 1
ATOM 7398 C CA . TYR A 1 922 ? -20.116 22.325 54.370 1.00 80.75 922 TYR A CA 1
ATOM 7399 C C . TYR A 1 922 ? -18.902 23.250 54.203 1.00 80.75 922 TYR A C 1
ATOM 7401 O O . TYR A 1 922 ? -17.771 22.802 54.397 1.00 80.75 922 TYR A O 1
ATOM 7409 N N . SER A 1 923 ? -19.097 24.536 53.903 1.00 80.94 923 SER A N 1
ATOM 7410 C CA . SER A 1 923 ? -18.004 25.514 53.898 1.00 80.94 923 SER A CA 1
ATOM 7411 C C . SER A 1 923 ? -17.467 25.751 55.318 1.00 80.94 923 SER A C 1
ATOM 7413 O O . SER A 1 923 ? -16.257 25.678 55.533 1.00 80.94 923 SER A O 1
ATOM 7415 N N . SER A 1 924 ? -18.359 25.852 56.310 1.00 79.69 924 SER A N 1
ATOM 7416 C CA . SER A 1 924 ? -18.016 25.979 57.735 1.00 79.69 924 SER A CA 1
ATOM 7417 C C . SER A 1 924 ? -17.709 24.642 58.433 1.00 79.69 924 SER A C 1
ATOM 7419 O O . SER A 1 924 ? -17.569 24.605 59.656 1.00 79.69 924 SER A O 1
ATOM 7421 N N . LYS A 1 925 ? -17.549 23.528 57.698 1.00 80.94 925 LYS A N 1
ATOM 7422 C CA . LYS A 1 925 ? -17.350 22.180 58.276 1.00 80.94 925 LYS A CA 1
ATOM 7423 C C . LYS A 1 925 ? -16.170 22.073 59.245 1.00 80.94 925 LYS A C 1
ATOM 7425 O O . LYS A 1 925 ? -16.257 21.340 60.225 1.00 80.94 925 LYS A O 1
ATOM 7430 N N . GLU A 1 926 ? -15.074 22.786 58.979 1.00 78.06 926 GLU A N 1
ATOM 7431 C CA . GLU A 1 926 ? -13.876 22.733 59.826 1.00 78.06 926 GLU A CA 1
ATOM 7432 C C . GLU A 1 926 ? -14.068 23.584 61.089 1.00 78.06 926 GLU A C 1
ATOM 7434 O O . GLU A 1 926 ? -13.684 23.165 62.179 1.00 78.06 926 GLU A O 1
ATOM 7439 N N . SER A 1 927 ? -14.781 24.711 60.972 1.00 77.56 927 SER A N 1
ATOM 7440 C CA . SER A 1 927 ? -15.261 25.499 62.111 1.00 77.56 927 SER A CA 1
ATOM 7441 C C . SER A 1 927 ? -16.176 24.659 63.007 1.00 77.56 927 SER A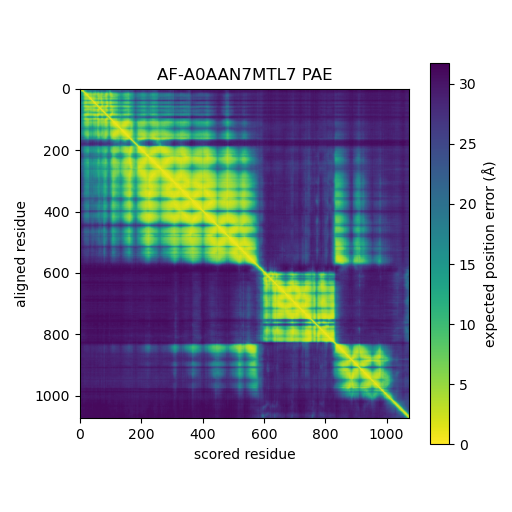 C 1
ATOM 7443 O O . SER A 1 927 ? -15.966 24.619 64.217 1.00 77.56 927 SER A O 1
ATOM 7445 N N . TYR A 1 928 ? -17.134 23.920 62.432 1.00 81.12 928 TYR A N 1
ATOM 7446 C CA . TYR A 1 928 ? -17.993 22.996 63.183 1.00 81.12 928 TYR A CA 1
ATOM 7447 C C . TYR A 1 928 ? -17.195 21.871 63.843 1.00 81.12 928 TYR A C 1
ATOM 7449 O O . TYR A 1 928 ? -17.350 21.646 65.042 1.00 81.12 928 TYR A O 1
ATOM 7457 N N . ARG A 1 929 ? -16.284 21.216 63.114 1.00 81.25 929 ARG A N 1
ATOM 7458 C CA . ARG A 1 929 ? -15.394 20.176 63.654 1.00 81.25 929 ARG A CA 1
ATOM 7459 C C . ARG A 1 929 ? -14.570 20.686 64.842 1.00 81.25 929 ARG A C 1
ATOM 7461 O O . ARG A 1 929 ? -14.489 20.003 65.862 1.00 81.25 929 ARG A O 1
ATOM 7468 N N . GLN A 1 930 ? -13.988 21.880 64.730 1.00 78.00 930 GLN A N 1
ATOM 7469 C CA . GLN A 1 930 ? -13.183 22.489 65.790 1.00 78.00 930 GLN A CA 1
ATOM 7470 C C . GLN A 1 930 ? -14.038 22.934 66.986 1.00 78.00 930 GLN A C 1
ATOM 7472 O O . GLN A 1 930 ? -13.623 22.737 68.129 1.00 78.00 930 GLN A O 1
ATOM 7477 N N . MET A 1 931 ? -15.231 23.493 66.751 1.00 74.50 931 MET A N 1
ATOM 7478 C CA . MET A 1 931 ? -16.161 23.879 67.818 1.00 74.50 931 MET A CA 1
ATOM 7479 C C . MET A 1 931 ? -16.692 22.659 68.575 1.00 74.50 931 MET A C 1
ATOM 7481 O O . MET A 1 931 ? -16.632 22.659 69.801 1.00 74.50 931 MET A O 1
ATOM 7485 N N . VAL A 1 932 ? -17.126 21.599 67.883 1.00 81.75 932 VAL A N 1
ATOM 7486 C CA . VAL A 1 932 ? -17.559 20.340 68.517 1.00 81.75 932 VAL A CA 1
ATOM 7487 C C . VAL A 1 932 ? -16.426 19.755 69.361 1.00 81.75 932 VAL A C 1
ATOM 7489 O O . VAL A 1 932 ? -16.624 19.543 70.552 1.00 81.75 932 VAL A O 1
ATOM 7492 N N . ALA A 1 933 ? -15.215 19.602 68.812 1.00 76.12 933 ALA A N 1
ATOM 7493 C CA . ALA A 1 933 ? -14.075 19.063 69.562 1.00 76.12 933 ALA A CA 1
ATOM 7494 C C . ALA A 1 933 ? -13.698 19.916 70.794 1.00 76.12 933 ALA A C 1
ATOM 7496 O O . ALA A 1 933 ? -13.379 19.379 71.858 1.00 76.12 933 ALA A O 1
ATOM 7497 N N . ASN A 1 934 ? -13.758 21.249 70.690 1.00 76.31 934 ASN A N 1
ATOM 7498 C CA . ASN A 1 934 ? -13.511 22.141 71.825 1.00 76.31 934 ASN A CA 1
ATOM 7499 C C . ASN A 1 934 ? -14.602 22.026 72.903 1.00 76.31 934 ASN A C 1
ATOM 7501 O O . ASN A 1 934 ? -14.286 21.946 74.094 1.00 76.31 934 ASN A O 1
ATOM 7505 N N . LEU A 1 935 ? -15.875 22.013 72.495 1.00 77.94 935 LEU A N 1
ATOM 7506 C CA . LEU A 1 935 ? -17.016 21.887 73.399 1.00 77.94 935 LEU A CA 1
ATOM 7507 C C . LEU A 1 935 ? -17.023 20.511 74.074 1.00 77.94 935 LEU A C 1
ATOM 7509 O O . LEU A 1 935 ? -17.222 20.450 75.282 1.00 77.94 935 LEU A O 1
ATOM 7513 N N . GLU A 1 936 ? -16.697 19.430 73.361 1.00 77.88 936 GLU A N 1
ATOM 7514 C CA . GLU A 1 936 ? -16.527 18.086 73.926 1.00 77.88 936 GLU A CA 1
ATOM 7515 C C . GLU A 1 936 ? -15.408 18.053 74.973 1.00 77.88 936 GLU A C 1
ATOM 7517 O O . GLU A 1 936 ? -15.588 17.490 76.053 1.00 77.88 936 GLU A O 1
ATOM 7522 N N . LEU A 1 937 ? -14.256 18.678 74.706 1.00 75.50 937 LEU A N 1
ATOM 7523 C CA . LEU A 1 937 ? -13.158 18.769 75.676 1.00 75.50 937 LEU A CA 1
ATOM 7524 C C . LEU A 1 937 ? -13.535 19.578 76.926 1.00 75.50 937 LEU A C 1
ATOM 7526 O O . LEU A 1 937 ? -13.020 19.294 78.010 1.00 75.50 937 LEU A O 1
ATOM 7530 N N . MET A 1 938 ? -14.417 20.571 76.796 1.00 77.94 938 MET A N 1
ATOM 7531 C CA . MET A 1 938 ? -14.915 21.392 77.902 1.00 77.94 938 MET A CA 1
ATOM 7532 C C . MET A 1 938 ? -15.989 20.649 78.717 1.00 77.94 938 MET A C 1
ATOM 7534 O O . MET A 1 938 ? -15.833 20.484 79.928 1.00 77.94 938 MET A O 1
ATOM 7538 N N . VAL A 1 939 ? -16.993 20.086 78.041 1.00 78.56 939 VAL A N 1
ATOM 7539 C CA . VAL A 1 939 ? -18.043 19.207 78.584 1.00 78.56 939 VAL A CA 1
ATOM 7540 C C . VAL A 1 939 ? -17.444 18.030 79.351 1.00 78.56 939 VAL A C 1
ATOM 7542 O O . VAL A 1 939 ? -17.812 17.790 80.499 1.00 78.56 939 VAL A O 1
ATOM 7545 N N . ASN A 1 940 ? -16.462 17.330 78.775 1.00 77.25 940 ASN A N 1
ATOM 7546 C CA . ASN A 1 940 ? -15.810 16.199 79.437 1.00 77.25 940 ASN A CA 1
ATOM 7547 C C . ASN A 1 940 ? -15.024 16.616 80.690 1.00 77.25 940 ASN A C 1
ATOM 7549 O O . ASN A 1 940 ? -14.961 15.842 81.644 1.00 77.25 940 ASN A O 1
ATOM 7553 N N . ARG A 1 941 ? -14.457 17.832 80.738 1.00 74.50 941 ARG A N 1
ATOM 7554 C CA . ARG A 1 941 ? -13.805 18.363 81.951 1.00 74.50 941 ARG A CA 1
ATOM 7555 C C . ARG A 1 941 ? -14.827 18.712 83.027 1.00 74.50 941 ARG A C 1
ATOM 7557 O O . ARG A 1 941 ? -14.686 18.233 84.147 1.00 74.50 941 ARG A O 1
ATOM 7564 N N . TYR A 1 942 ? -15.870 19.471 82.694 1.00 77.38 942 TYR A N 1
ATOM 7565 C CA . TYR A 1 942 ? -16.932 19.838 83.638 1.00 77.38 942 TYR A CA 1
ATOM 7566 C C . TYR A 1 942 ? -17.635 18.593 84.213 1.00 77.38 942 TYR A C 1
ATOM 7568 O O . TYR A 1 942 ? -17.693 18.418 85.431 1.00 77.38 942 TYR A O 1
ATOM 7576 N N . ASN A 1 943 ? -18.042 17.652 83.352 1.00 81.69 943 ASN A N 1
ATOM 7577 C CA . ASN A 1 943 ? -18.628 16.376 83.770 1.00 81.69 943 ASN A CA 1
ATOM 7578 C C . ASN A 1 943 ? -17.665 15.540 84.628 1.00 81.69 943 ASN A C 1
ATOM 7580 O O . ASN A 1 943 ? -18.107 14.847 85.543 1.00 81.69 943 ASN A O 1
ATOM 7584 N N . LYS A 1 944 ? -16.351 15.583 84.361 1.00 77.31 944 LYS A N 1
ATOM 7585 C CA . LYS A 1 944 ? -15.347 14.900 85.190 1.00 77.31 944 LYS A CA 1
ATOM 7586 C C . LYS A 1 944 ? -15.209 15.549 86.567 1.00 77.31 944 LYS A C 1
ATOM 7588 O O . LYS A 1 944 ? -15.107 14.812 87.543 1.00 77.31 944 LYS A O 1
ATOM 7593 N N . VAL A 1 945 ? -15.245 16.880 86.669 1.00 75.06 945 VAL A N 1
ATOM 7594 C CA . VAL A 1 945 ? -15.253 17.583 87.965 1.00 75.06 945 VAL A CA 1
ATOM 7595 C C . VAL A 1 945 ? -16.487 17.165 88.768 1.00 75.06 945 VAL A C 1
ATOM 7597 O O . VAL A 1 945 ? -16.324 16.627 89.861 1.00 75.06 945 VAL A O 1
ATOM 7600 N N . LEU A 1 946 ? -17.696 17.267 88.201 1.00 74.75 946 LEU A N 1
ATOM 7601 C CA . LEU A 1 946 ? -18.929 16.828 88.877 1.00 74.75 946 LEU A CA 1
ATOM 7602 C C . LEU A 1 946 ? -18.892 15.352 89.322 1.00 74.75 946 LEU A C 1
ATOM 7604 O O . LEU A 1 946 ? -19.405 15.025 90.386 1.00 74.75 946 LEU A O 1
ATOM 7608 N N . LYS A 1 947 ? -18.257 14.463 88.546 1.00 77.62 947 LYS A N 1
ATOM 7609 C CA . LYS A 1 947 ? -18.127 13.028 88.868 1.00 77.62 947 LYS A CA 1
ATOM 7610 C C . LYS A 1 947 ? -16.986 12.667 89.832 1.00 77.62 947 LYS A C 1
ATOM 7612 O O . LYS A 1 947 ? -16.884 11.500 90.200 1.00 77.62 947 LYS A O 1
ATOM 7617 N N . THR A 1 948 ? -16.087 13.591 90.194 1.00 73.56 948 THR A N 1
ATOM 7618 C CA . THR A 1 948 ? -14.866 13.266 90.979 1.00 73.56 948 THR A CA 1
ATOM 7619 C C . THR A 1 948 ? -14.572 14.201 92.158 1.00 73.56 948 THR A C 1
ATOM 7621 O O . THR A 1 948 ? -13.548 14.046 92.836 1.00 73.56 948 THR A O 1
ATOM 7624 N N . VAL A 1 949 ? -15.472 15.146 92.425 1.00 70.00 949 VAL A N 1
ATOM 7625 C CA . VAL A 1 949 ? -15.498 15.993 93.624 1.00 70.00 949 VAL A CA 1
ATOM 7626 C C . VAL A 1 949 ? -16.200 15.250 94.759 1.00 70.00 949 VAL A C 1
ATOM 7628 O O . VAL A 1 949 ? -17.294 14.722 94.577 1.00 70.00 949 VAL A O 1
ATOM 7631 N N . LEU A 1 950 ? -15.577 15.216 95.936 1.00 66.50 950 LEU A N 1
ATOM 7632 C CA . LEU A 1 950 ? -16.188 14.672 97.154 1.00 66.50 950 LEU A CA 1
ATOM 7633 C C . LEU A 1 950 ? -17.067 15.733 97.843 1.00 66.50 950 LEU A C 1
ATOM 7635 O O . LEU A 1 950 ? -16.815 16.929 97.700 1.00 66.50 950 LEU A O 1
ATOM 7639 N N . GLU A 1 951 ? -18.048 15.324 98.656 1.00 64.62 951 GLU A N 1
ATOM 7640 C CA . GLU A 1 951 ? -18.948 16.263 99.363 1.00 64.62 951 GLU A CA 1
ATOM 7641 C C . GLU A 1 951 ? -18.194 17.308 100.203 1.00 64.62 951 GLU A C 1
ATOM 7643 O O . GLU A 1 951 ? -18.575 18.474 100.234 1.00 64.62 951 GLU A O 1
ATOM 7648 N N . VAL A 1 952 ? -17.075 16.918 100.822 1.00 58.75 952 VAL A N 1
ATOM 7649 C CA . VAL A 1 952 ? -16.198 17.815 101.601 1.00 58.75 952 VAL A CA 1
ATOM 7650 C C . VAL A 1 952 ? -15.365 18.777 100.741 1.00 58.75 952 VAL A C 1
ATOM 7652 O O . VAL A 1 952 ? -14.878 19.786 101.242 1.00 58.75 952 VAL A O 1
ATOM 7655 N N . GLU A 1 953 ? -15.198 18.491 99.448 1.00 59.38 953 GLU A N 1
ATOM 7656 C CA . GLU A 1 953 ? -14.482 19.345 98.488 1.00 59.38 953 GLU A CA 1
ATOM 7657 C C . GLU A 1 953 ? -15.427 20.354 97.818 1.00 59.38 953 GLU A C 1
ATOM 7659 O O . GLU A 1 953 ? -15.009 21.456 97.455 1.00 59.38 953 GLU A O 1
ATOM 7664 N N . TYR A 1 954 ? -16.710 20.003 97.686 1.00 68.00 954 TYR A N 1
ATOM 7665 C CA . TYR A 1 954 ? -17.714 20.788 96.969 1.00 68.00 954 TYR A CA 1
ATOM 7666 C C . TYR A 1 954 ? -17.856 22.247 97.462 1.00 68.00 954 TYR A C 1
ATOM 7668 O O . TYR A 1 954 ? -17.821 23.140 96.611 1.00 68.00 954 TYR A O 1
ATOM 7676 N N . PRO A 1 955 ? -17.911 22.568 98.777 1.00 67.69 955 PRO A N 1
ATOM 7677 C CA . PRO A 1 955 ? -18.021 23.956 99.246 1.00 67.69 955 PRO A CA 1
ATOM 7678 C C . PRO A 1 955 ? -16.856 24.862 98.815 1.00 67.69 955 PRO A C 1
ATOM 7680 O O . PRO A 1 955 ? -17.060 26.049 98.573 1.00 67.69 955 PRO A O 1
ATOM 7683 N N . LEU A 1 956 ? -15.644 24.311 98.666 1.00 64.12 956 LEU A N 1
ATOM 7684 C CA . LEU A 1 956 ? -14.430 25.065 98.310 1.00 64.12 956 LEU A CA 1
ATOM 7685 C C . LEU A 1 956 ? -14.414 25.528 96.844 1.00 64.12 956 LEU A C 1
ATOM 7687 O O . LEU A 1 956 ? -13.695 26.471 96.495 1.00 64.12 956 LEU A O 1
ATOM 7691 N N . ILE A 1 957 ? -15.202 24.864 95.994 1.00 67.25 957 ILE A N 1
ATOM 7692 C CA . ILE A 1 957 ? -15.343 25.158 94.563 1.00 67.25 957 ILE A CA 1
ATOM 7693 C C . ILE A 1 957 ? -16.751 25.632 94.182 1.00 67.25 957 ILE A C 1
ATOM 7695 O O . ILE A 1 957 ? -16.935 26.083 93.056 1.00 67.25 957 ILE A O 1
ATOM 7699 N N . GLN A 1 958 ? -17.736 25.577 95.088 1.00 69.00 958 GLN A N 1
ATOM 7700 C CA . GLN A 1 958 ? -19.149 25.833 94.780 1.00 69.00 958 GLN A CA 1
ATOM 7701 C C . GLN A 1 958 ? -19.385 27.200 94.121 1.00 69.00 958 GLN A C 1
ATOM 7703 O O . GLN A 1 958 ? -20.169 27.292 93.182 1.00 69.00 958 GLN A O 1
ATOM 7708 N N . GLY A 1 959 ? -18.694 28.255 94.570 1.00 67.00 959 GLY A N 1
ATOM 7709 C CA . GLY A 1 959 ? -18.765 29.574 93.928 1.00 67.00 959 GLY A CA 1
ATOM 7710 C C . GLY A 1 959 ? -18.267 29.544 92.479 1.00 67.00 959 GLY A C 1
ATOM 7711 O O . GLY A 1 959 ? -18.958 30.000 91.579 1.00 67.00 959 GLY A O 1
ATOM 7712 N N . GLN A 1 960 ? -17.126 28.894 92.236 1.00 67.94 960 GLN A N 1
ATOM 7713 C CA . GLN A 1 960 ? -16.544 28.773 90.896 1.00 67.94 960 GLN A CA 1
ATOM 7714 C C . GLN A 1 960 ? -17.385 27.873 89.979 1.00 67.94 960 GLN A C 1
ATOM 7716 O O . GLN A 1 960 ? -17.476 28.148 88.788 1.00 67.94 960 GLN A O 1
ATOM 7721 N N . LEU A 1 961 ? -18.027 26.830 90.520 1.00 71.00 961 LEU A N 1
ATOM 7722 C CA . LEU A 1 961 ? -19.004 26.030 89.778 1.00 71.00 961 LEU A CA 1
ATOM 7723 C C . LEU A 1 961 ? -20.233 26.864 89.402 1.00 71.00 961 LEU A C 1
ATOM 7725 O O . LEU A 1 961 ? -20.634 26.808 88.248 1.00 71.00 961 LEU A O 1
ATOM 7729 N N . ARG A 1 962 ? -20.766 27.708 90.300 1.00 73.56 962 ARG A N 1
ATOM 7730 C CA . ARG A 1 962 ? -21.861 28.644 89.967 1.00 73.56 962 ARG A CA 1
ATOM 7731 C C . ARG A 1 962 ? -21.457 29.656 88.890 1.00 73.56 962 ARG A C 1
ATOM 7733 O O . ARG A 1 962 ? -22.243 29.894 87.981 1.00 73.56 962 ARG A O 1
ATOM 7740 N N . ASP A 1 963 ? -20.242 30.203 88.947 1.00 69.38 963 ASP A N 1
ATOM 7741 C CA . ASP A 1 963 ? -19.717 31.119 87.918 1.00 69.38 963 ASP A CA 1
ATOM 7742 C C . ASP A 1 963 ? -19.563 30.435 86.547 1.00 69.38 963 ASP A C 1
ATOM 7744 O O . ASP A 1 963 ? -19.708 31.077 85.505 1.00 69.38 963 ASP A O 1
ATOM 7748 N N . ILE A 1 964 ? -19.247 29.136 86.538 1.00 72.69 964 ILE A N 1
ATOM 7749 C CA . ILE A 1 964 ? -19.167 28.315 85.324 1.00 72.69 964 ILE A CA 1
ATOM 7750 C C . ILE A 1 964 ? -20.575 27.948 84.836 1.00 72.69 964 ILE A C 1
ATOM 7752 O O . ILE A 1 964 ? -20.840 28.076 83.647 1.00 72.69 964 ILE A O 1
ATOM 7756 N N . ASP A 1 965 ? -21.496 27.573 85.725 1.00 75.19 965 ASP A N 1
ATOM 7757 C CA . ASP A 1 965 ? -22.889 27.256 85.390 1.00 75.19 965 ASP A CA 1
ATOM 7758 C C . ASP A 1 965 ? -23.653 28.461 84.835 1.00 75.19 965 ASP A C 1
ATOM 7760 O O . ASP A 1 965 ? -24.396 28.310 83.871 1.00 75.19 965 ASP A O 1
ATOM 7764 N N . LEU A 1 966 ? -23.419 29.668 85.360 1.00 76.38 966 LEU A N 1
ATOM 7765 C CA . LEU A 1 966 ? -23.973 30.908 84.802 1.00 76.38 966 LEU A CA 1
ATOM 7766 C C . LEU A 1 966 ? -23.549 31.136 83.341 1.00 76.38 966 LEU A C 1
ATOM 7768 O O . LEU A 1 966 ? -24.334 31.668 82.563 1.00 76.38 966 LEU A O 1
ATOM 7772 N N . LYS A 1 967 ? -22.342 30.698 82.958 1.00 70.88 967 LYS A N 1
ATOM 7773 C CA . LYS A 1 967 ? -21.841 30.762 81.574 1.00 70.88 967 LYS A CA 1
ATOM 7774 C C . LYS A 1 967 ? -22.309 29.581 80.726 1.00 70.88 967 LYS A C 1
ATOM 7776 O O . LYS A 1 967 ? -22.660 29.764 79.569 1.00 70.88 967 LYS A O 1
ATOM 7781 N N . LEU A 1 968 ? -22.357 28.371 81.282 1.00 76.31 968 LEU A N 1
ATOM 7782 C CA . LEU A 1 968 ? -22.927 27.205 80.596 1.00 76.31 968 LEU A CA 1
ATOM 7783 C C . LEU A 1 968 ? -24.403 27.419 80.259 1.00 76.31 968 LEU A C 1
ATOM 7785 O O . LEU A 1 968 ? -24.842 27.016 79.189 1.00 76.31 968 LEU A O 1
ATOM 7789 N N . LYS A 1 969 ? -25.136 28.132 81.118 1.00 76.06 969 LYS A N 1
ATOM 7790 C CA . LYS A 1 969 ? -26.527 28.507 80.880 1.00 76.06 969 LYS A CA 1
ATOM 7791 C C . LYS A 1 969 ? -26.713 29.340 79.602 1.00 76.06 969 LYS A C 1
ATOM 7793 O O . LYS A 1 969 ? -27.685 29.138 78.885 1.00 76.06 969 LYS A O 1
ATOM 7798 N N . GLU A 1 970 ? -25.751 30.195 79.256 1.00 71.56 970 GLU A N 1
ATOM 7799 C CA . GLU A 1 970 ? -25.718 30.920 77.975 1.00 71.56 970 GLU A CA 1
ATOM 7800 C C . GLU A 1 970 ? -25.595 29.946 76.779 1.00 71.56 970 GLU A C 1
ATOM 7802 O O . GLU A 1 970 ? -26.294 30.078 75.777 1.00 71.56 970 GLU A O 1
ATOM 7807 N N . ALA A 1 971 ? -24.793 28.884 76.913 1.00 73.94 971 ALA A N 1
ATOM 7808 C CA . ALA A 1 971 ? -24.660 27.822 75.906 1.00 73.94 971 ALA A CA 1
ATOM 7809 C C . ALA A 1 971 ? -25.814 26.793 75.872 1.00 73.94 971 ALA A C 1
ATOM 7811 O O . ALA A 1 971 ? -25.890 25.999 74.930 1.00 73.94 971 ALA A O 1
ATOM 7812 N N . GLU A 1 972 ? -26.692 26.805 76.879 1.00 75.88 972 GLU A N 1
ATOM 7813 C CA . GLU A 1 972 ? -27.889 25.958 76.991 1.00 75.88 972 GLU A CA 1
ATOM 7814 C C . GLU A 1 972 ? -29.179 26.689 76.568 1.00 75.88 972 GLU A C 1
ATOM 7816 O O . GLU A 1 972 ? -30.107 26.038 76.091 1.00 75.88 972 GLU A O 1
ATOM 7821 N N . GLU A 1 973 ? -29.251 28.022 76.708 1.00 74.50 973 GLU A N 1
ATOM 7822 C CA . GLU A 1 973 ? -30.466 28.813 76.436 1.00 74.50 973 GLU A CA 1
ATOM 7823 C C . GLU A 1 973 ? -30.356 29.807 75.262 1.00 74.50 973 GLU A C 1
ATOM 7825 O O . GLU A 1 973 ? -31.384 30.098 74.649 1.00 74.50 973 GLU A O 1
ATOM 7830 N N . THR A 1 974 ? -29.172 30.348 74.925 1.00 71.50 974 THR A N 1
ATOM 7831 C CA . THR A 1 974 ? -29.064 31.464 73.951 1.00 71.50 974 THR A CA 1
ATOM 7832 C C . THR A 1 974 ? -28.095 31.238 72.788 1.00 71.50 974 THR A C 1
ATOM 7834 O O . THR A 1 974 ? -28.402 31.660 71.670 1.00 71.50 974 THR A O 1
ATOM 7837 N N . LEU A 1 975 ? -26.951 30.577 72.990 1.00 78.31 975 LEU A N 1
ATOM 7838 C CA . LEU A 1 975 ? -25.978 30.325 71.917 1.00 78.31 975 LEU A CA 1
ATOM 7839 C C . LEU A 1 975 ? -26.378 29.112 71.066 1.00 78.31 975 LEU A C 1
ATOM 7841 O O . LEU A 1 975 ? -26.649 28.034 71.594 1.00 78.31 975 LEU A O 1
ATOM 7845 N N . ASN A 1 976 ? -26.325 29.265 69.740 1.00 80.19 976 ASN A N 1
ATOM 7846 C CA . ASN A 1 976 ? -26.575 28.195 68.769 1.00 80.19 976 ASN A CA 1
ATOM 7847 C C . ASN A 1 976 ? -25.511 28.150 67.657 1.00 80.19 976 ASN A C 1
ATOM 7849 O O . ASN A 1 976 ? -24.659 29.034 67.534 1.00 80.19 976 ASN A O 1
ATOM 7853 N N . TRP A 1 977 ? -25.585 27.119 66.815 1.00 77.75 977 TRP A N 1
ATOM 7854 C CA . TRP A 1 977 ? -24.603 26.807 65.769 1.00 77.75 977 TRP A CA 1
ATOM 7855 C C . TRP A 1 977 ? -24.607 27.760 64.552 1.00 77.75 977 TRP A C 1
ATOM 7857 O O . TRP A 1 977 ? -23.846 27.533 63.608 1.00 77.75 977 TRP A O 1
ATOM 7867 N N . LYS A 1 978 ? -25.425 28.825 64.547 1.00 69.50 978 LYS A N 1
ATOM 7868 C CA . LYS A 1 978 ? -25.390 29.898 63.529 1.00 69.50 978 LYS A CA 1
ATOM 7869 C C . LYS A 1 978 ? -24.702 31.185 64.009 1.00 69.50 978 LYS A C 1
ATOM 7871 O O . LYS A 1 978 ? -24.445 32.064 63.193 1.00 69.50 978 LYS A O 1
ATOM 7876 N N . MET A 1 979 ? -24.415 31.332 65.307 1.00 67.50 979 MET A N 1
ATOM 7877 C CA . MET A 1 979 ? -23.862 32.574 65.871 1.00 67.50 979 MET A CA 1
ATOM 7878 C C . MET A 1 979 ? -22.335 32.672 65.715 1.00 67.50 979 MET A C 1
ATOM 7880 O O . MET A 1 979 ? -21.583 32.522 66.685 1.00 67.50 979 MET A O 1
ATOM 7884 N N . GLU A 1 980 ? -21.867 32.954 64.497 1.00 55.22 980 GLU A N 1
ATOM 7885 C CA . GLU A 1 980 ? -20.460 33.302 64.261 1.00 55.22 980 GLU A CA 1
ATOM 7886 C C . GLU A 1 980 ? -20.060 34.549 65.072 1.00 55.22 980 GLU A C 1
ATOM 7888 O O . GLU A 1 980 ? -20.797 35.531 65.148 1.00 55.22 980 GLU A O 1
ATOM 7893 N N . GLY A 1 981 ? -18.900 34.489 65.732 1.00 58.03 981 GLY A N 1
ATOM 7894 C CA . GLY A 1 981 ? -18.523 35.434 66.786 1.00 58.03 981 GLY A CA 1
ATOM 7895 C C . GLY A 1 981 ? -18.806 34.865 68.184 1.00 58.03 981 GLY A C 1
ATOM 7896 O O . GLY A 1 981 ? -17.897 34.243 68.733 1.00 58.03 981 GLY A O 1
ATOM 7897 N N . PRO A 1 982 ? -20.009 35.022 68.776 1.00 53.59 982 PRO A N 1
ATOM 7898 C CA . PRO A 1 982 ? -20.283 34.621 70.163 1.00 53.59 982 PRO A CA 1
ATOM 7899 C C . PRO A 1 982 ? -20.038 33.135 70.465 1.00 53.59 982 PRO A C 1
ATOM 7901 O O . PRO A 1 982 ? -19.349 32.819 71.434 1.00 53.59 982 PRO A O 1
ATOM 7904 N N . ALA A 1 983 ? -20.520 32.215 69.620 1.00 53.50 983 ALA A N 1
ATOM 7905 C CA . ALA A 1 983 ? -20.316 30.775 69.827 1.00 53.50 983 ALA A CA 1
ATOM 7906 C C . ALA A 1 983 ? -18.837 30.372 69.668 1.00 53.50 983 ALA A C 1
ATOM 7908 O O . ALA A 1 983 ? -18.317 29.547 70.422 1.00 53.50 983 ALA A O 1
ATOM 7909 N N . TRP A 1 984 ? -18.134 31.006 68.723 1.00 51.88 984 TRP A N 1
ATOM 7910 C CA . TRP A 1 984 ? -16.696 30.821 68.509 1.00 51.88 984 TRP A CA 1
ATOM 7911 C C . TRP A 1 984 ? -15.864 31.362 69.678 1.00 51.88 984 TRP A C 1
ATOM 7913 O O . TRP A 1 984 ? -14.928 30.696 70.120 1.00 51.88 984 TRP A O 1
ATOM 7923 N N . ALA A 1 985 ? -16.223 32.529 70.219 1.00 54.69 985 ALA A N 1
ATOM 7924 C CA . ALA A 1 985 ? -15.596 33.085 71.411 1.00 54.69 985 ALA A CA 1
ATOM 7925 C C . ALA A 1 985 ? -15.811 32.151 72.610 1.00 54.69 985 ALA A C 1
ATOM 7927 O O . ALA A 1 985 ? -14.838 31.697 73.202 1.00 54.69 985 ALA A O 1
ATOM 7928 N N . PHE A 1 986 ? -17.052 31.748 72.894 1.00 60.44 986 PHE A N 1
ATOM 7929 C CA . PHE A 1 986 ? -17.365 30.811 73.979 1.00 60.44 986 PHE A CA 1
ATOM 7930 C C . PHE A 1 986 ? -16.608 29.474 73.860 1.00 60.44 986 PHE A C 1
ATOM 7932 O O . PHE A 1 986 ? -16.107 28.939 74.852 1.00 60.44 986 PHE A O 1
ATOM 7939 N N . GLY A 1 987 ? -16.503 28.937 72.640 1.00 53.38 987 GLY A N 1
ATOM 7940 C CA . GLY A 1 987 ? -15.841 27.664 72.360 1.00 53.38 987 GLY A CA 1
ATOM 7941 C C . GLY A 1 987 ? -14.314 27.725 72.230 1.00 53.38 987 GLY A C 1
ATOM 7942 O O . GLY A 1 987 ? -13.677 26.675 72.302 1.00 53.38 987 GLY A O 1
ATOM 7943 N N . ASN A 1 988 ? -13.696 28.891 72.010 1.00 51.16 988 ASN A N 1
ATOM 7944 C CA . ASN A 1 988 ? -12.264 28.979 71.672 1.00 51.16 988 ASN A CA 1
ATOM 7945 C C . ASN A 1 988 ? -11.476 30.022 72.489 1.00 51.16 988 ASN A C 1
ATOM 7947 O O . ASN A 1 988 ? -10.271 29.848 72.711 1.00 51.16 988 ASN A O 1
ATOM 7951 N N . GLU A 1 989 ? -12.131 31.042 73.053 1.00 51.00 989 GLU A N 1
ATOM 7952 C CA . GLU A 1 989 ? -11.573 31.726 74.215 1.00 51.00 989 GLU A CA 1
ATOM 7953 C C . GLU A 1 989 ? -11.526 30.740 75.380 1.00 51.00 989 GLU A C 1
ATOM 7955 O O . GLU A 1 989 ? -12.534 30.220 75.855 1.00 51.00 989 GLU A O 1
ATOM 7960 N N . LYS A 1 990 ? -10.327 30.486 75.900 1.00 49.47 990 LYS A N 1
ATOM 7961 C CA . LYS A 1 990 ? -10.111 29.473 76.943 1.00 49.47 990 LYS A CA 1
ATOM 7962 C C . LYS A 1 990 ? -10.642 29.902 78.325 1.00 49.47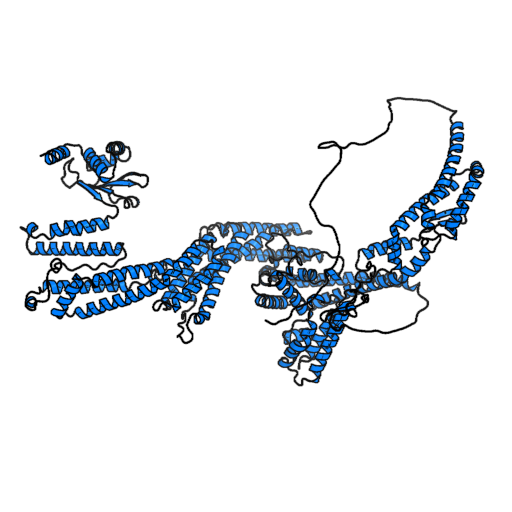 990 LYS A C 1
ATOM 7964 O O . LYS A 1 990 ? -10.096 29.444 79.323 1.00 49.47 990 LYS A O 1
ATOM 7969 N N . LEU A 1 991 ? -11.648 30.777 78.423 1.00 46.53 991 LEU A N 1
ATOM 7970 C CA . LEU A 1 991 ? -12.189 31.287 79.690 1.00 46.53 991 LEU A CA 1
ATOM 7971 C C . LEU A 1 991 ? -12.831 30.178 80.546 1.00 46.53 991 LEU A C 1
ATOM 7973 O O . LEU A 1 991 ? -12.331 29.976 81.657 1.00 46.53 991 LEU A O 1
ATOM 7977 N N . PRO A 1 992 ? -13.826 29.397 80.065 1.00 48.41 992 PRO A N 1
ATOM 7978 C CA . PRO A 1 992 ? -14.402 28.305 80.856 1.00 48.41 992 PRO A CA 1
ATOM 7979 C C . PRO A 1 992 ? -13.333 27.279 81.248 1.00 48.41 992 PRO A C 1
ATOM 7981 O O . PRO A 1 992 ? -13.208 26.909 82.412 1.00 48.41 992 PRO A O 1
ATOM 7984 N N . CYS A 1 993 ? -12.462 26.905 80.302 1.00 48.41 993 CYS A N 1
ATOM 7985 C CA . CYS A 1 993 ? -11.381 25.955 80.561 1.00 48.41 993 CYS A CA 1
ATOM 7986 C C . CYS A 1 993 ? -10.334 26.482 81.565 1.00 48.41 993 CYS A C 1
ATOM 7988 O O . CYS A 1 993 ? -9.828 25.695 82.361 1.00 48.41 993 CYS A O 1
ATOM 7990 N N . LYS A 1 994 ? -10.003 27.782 81.570 1.00 49.56 994 LYS A N 1
ATOM 7991 C CA . LYS A 1 994 ? -9.119 28.392 82.583 1.00 49.56 994 LYS A CA 1
ATOM 7992 C C . LYS A 1 994 ? -9.766 28.357 83.968 1.00 49.56 994 LYS A C 1
ATOM 7994 O O . LYS A 1 994 ? -9.079 28.020 84.928 1.00 49.56 994 LYS A O 1
ATOM 7999 N N . GLN A 1 995 ? -11.064 28.649 84.068 1.00 50.78 995 GLN A N 1
ATOM 8000 C CA . GLN A 1 995 ? -11.798 28.603 85.337 1.00 50.78 995 GLN A CA 1
ATOM 8001 C C . GLN A 1 995 ? -11.933 27.160 85.861 1.00 50.78 995 GLN A C 1
ATOM 8003 O O . GLN A 1 995 ? -11.640 26.923 87.033 1.00 50.78 995 GLN A O 1
ATOM 8008 N N . CYS A 1 996 ? -12.232 26.175 85.001 1.00 50.53 996 CYS A N 1
ATOM 8009 C CA . CYS A 1 996 ? -12.166 24.751 85.358 1.00 50.53 996 CYS A CA 1
ATOM 8010 C C . CYS A 1 996 ? -10.761 24.342 85.831 1.00 50.53 996 CYS A C 1
ATOM 8012 O O . CYS A 1 996 ? -10.636 23.766 86.905 1.00 50.53 996 CYS A O 1
ATOM 8014 N N . CYS A 1 997 ? -9.696 24.699 85.099 1.00 51.09 997 CYS A N 1
ATOM 8015 C CA . CYS A 1 997 ? -8.320 24.382 85.500 1.00 51.09 997 CYS A CA 1
ATOM 8016 C C . CYS A 1 997 ? -7.908 25.052 86.826 1.00 51.09 997 CYS A C 1
ATOM 8018 O O . CYS A 1 997 ? -7.112 24.482 87.571 1.00 51.09 997 CYS A O 1
ATOM 8020 N N . GLN A 1 998 ? -8.437 26.235 87.160 1.00 49.56 998 GLN A N 1
ATOM 8021 C CA . GLN A 1 998 ? -8.261 26.843 88.487 1.00 49.56 998 GLN A CA 1
ATOM 8022 C C . GLN A 1 998 ? -9.026 26.087 89.589 1.00 49.56 998 GLN A C 1
ATOM 8024 O O . GLN A 1 998 ? -8.538 26.019 90.717 1.00 49.56 998 GLN A O 1
ATOM 8029 N N . GLY A 1 999 ? -10.181 25.490 89.277 1.00 50.00 999 GLY A N 1
ATOM 8030 C CA . GLY A 1 999 ? -10.884 24.552 90.161 1.00 50.00 999 GLY A CA 1
ATOM 8031 C C . GLY A 1 999 ? -10.086 23.263 90.384 1.00 50.00 999 GLY A C 1
ATOM 8032 O O . GLY A 1 999 ? -9.754 22.943 91.525 1.00 50.00 999 GLY A O 1
ATOM 8033 N N . ASP A 1 1000 ? -9.680 22.590 89.301 1.00 48.16 1000 ASP A N 1
ATOM 8034 C CA . ASP A 1 1000 ? -8.807 21.405 89.331 1.00 48.16 1000 ASP A CA 1
ATOM 8035 C C . ASP A 1 1000 ? -7.524 21.670 90.133 1.00 48.16 1000 ASP A C 1
ATOM 8037 O O . ASP A 1 1000 ? -7.101 20.822 90.912 1.00 48.16 1000 ASP A O 1
ATOM 8041 N N . SER A 1 1001 ? -6.927 22.862 90.008 1.00 45.41 1001 SER A N 1
ATOM 8042 C CA . SER A 1 1001 ? -5.714 23.234 90.754 1.00 45.41 1001 SER A CA 1
ATOM 8043 C C . SER A 1 1001 ? -5.943 23.284 92.270 1.00 45.41 1001 SER A C 1
ATOM 8045 O O . SER A 1 1001 ? -5.092 22.821 93.027 1.00 45.41 1001 SER A O 1
ATOM 8047 N N . LYS A 1 1002 ? -7.096 23.790 92.736 1.00 45.84 1002 LYS A N 1
ATOM 8048 C CA . LYS A 1 1002 ? -7.463 23.754 94.166 1.00 45.84 1002 LYS A CA 1
ATOM 8049 C C . LYS A 1 1002 ? -7.723 22.327 94.648 1.00 45.84 1002 LYS A C 1
ATOM 8051 O O . LYS A 1 1002 ? -7.232 21.945 95.708 1.00 45.84 1002 LYS A O 1
ATOM 8056 N N . ILE A 1 1003 ? -8.443 21.530 93.857 1.00 48.91 1003 ILE A N 1
ATOM 8057 C CA . ILE A 1 1003 ? -8.719 20.117 94.160 1.00 48.91 1003 ILE A CA 1
ATOM 8058 C C . ILE A 1 1003 ? -7.401 19.325 94.228 1.00 48.91 1003 ILE A C 1
ATOM 8060 O O . ILE A 1 1003 ? -7.221 18.502 95.123 1.00 48.91 1003 ILE A O 1
ATOM 8064 N N . TRP A 1 1004 ? -6.441 19.608 93.343 1.00 43.94 1004 TRP A N 1
ATOM 8065 C CA . TRP A 1 1004 ? -5.114 18.988 93.346 1.00 43.94 1004 TRP A CA 1
ATOM 8066 C C . TRP A 1 1004 ? -4.289 19.376 94.580 1.00 43.94 1004 TRP A C 1
ATOM 8068 O O . TRP A 1 1004 ? -3.627 18.516 95.156 1.00 43.94 1004 TRP A O 1
ATOM 8078 N N . VAL A 1 1005 ? -4.386 20.623 95.059 1.00 40.22 1005 VAL A N 1
ATOM 8079 C CA . VAL A 1 1005 ? -3.793 21.029 96.348 1.00 40.22 1005 VAL A CA 1
ATOM 8080 C C . VAL A 1 1005 ? -4.423 20.250 97.512 1.00 40.22 1005 VAL A C 1
ATOM 8082 O O . VAL A 1 1005 ? -3.683 19.664 98.301 1.00 40.22 1005 VAL A O 1
ATOM 8085 N N . CYS A 1 1006 ? -5.754 20.136 97.592 1.00 42.16 1006 CYS A N 1
ATOM 8086 C CA . CYS A 1 1006 ? -6.412 19.317 98.622 1.00 42.16 1006 CYS A CA 1
ATOM 8087 C C . CYS A 1 1006 ? -6.003 17.833 98.553 1.00 42.16 1006 CYS A C 1
ATOM 8089 O O . CYS A 1 1006 ? -5.674 17.235 99.581 1.00 42.16 1006 CYS A O 1
ATOM 8091 N N . LYS A 1 1007 ? -5.952 17.239 97.354 1.00 41.31 1007 LYS A N 1
ATOM 8092 C CA . LYS A 1 1007 ? -5.570 15.827 97.162 1.00 41.31 1007 LYS A CA 1
ATOM 8093 C C . LYS A 1 1007 ? -4.074 15.583 97.405 1.00 41.31 1007 LYS A C 1
ATOM 8095 O O . LYS A 1 1007 ? -3.716 14.511 97.882 1.00 41.31 1007 LYS A O 1
ATOM 8100 N N . SER A 1 1008 ? -3.213 16.585 97.206 1.00 34.88 1008 SER A N 1
ATOM 8101 C CA . SER A 1 1008 ? -1.797 16.545 97.604 1.00 34.88 1008 SER A CA 1
ATOM 8102 C C . SER A 1 1008 ? -1.627 16.471 99.131 1.00 34.88 1008 SER A C 1
ATOM 8104 O O . SER A 1 1008 ? -0.888 15.621 99.631 1.00 34.88 1008 SER A O 1
ATOM 8106 N N . TRP A 1 1009 ? -2.396 17.265 99.890 1.00 34.34 1009 TRP A N 1
ATOM 8107 C CA . TRP A 1 1009 ? -2.409 17.196 101.360 1.00 34.34 1009 TRP A CA 1
ATOM 8108 C C . TRP A 1 1009 ? -2.981 15.865 101.881 1.00 34.34 1009 TRP A C 1
ATOM 8110 O O . TRP A 1 1009 ? -2.429 15.286 102.817 1.00 34.34 1009 TRP A O 1
ATOM 8120 N N . GLN A 1 1010 ? -4.021 15.312 101.242 1.00 36.41 1010 GLN A N 1
ATOM 8121 C CA . GLN A 1 1010 ? -4.507 13.958 101.563 1.00 36.41 1010 GLN A CA 1
ATOM 8122 C C . GLN A 1 1010 ? -3.501 12.849 101.199 1.00 36.41 1010 GLN A C 1
ATOM 8124 O O . GLN A 1 1010 ? -3.477 11.811 101.860 1.00 36.41 1010 GLN A O 1
ATOM 8129 N N . GLY A 1 1011 ? -2.669 13.054 100.171 1.00 37.12 1011 GLY A N 1
ATOM 8130 C CA . GLY A 1 1011 ? -1.605 12.127 99.778 1.00 37.12 1011 GLY A CA 1
ATOM 8131 C C . GLY A 1 1011 ? -0.495 12.028 100.826 1.00 37.12 1011 GLY A C 1
ATOM 8132 O O . GLY A 1 1011 ? -0.124 10.923 101.223 1.00 37.12 1011 GLY A O 1
ATOM 8133 N N . TRP A 1 1012 ? -0.029 13.169 101.347 1.00 30.52 1012 TRP A N 1
ATOM 8134 C CA . TRP A 1 1012 ? 0.967 13.211 102.430 1.00 30.52 1012 TRP A CA 1
ATOM 8135 C C . TRP A 1 1012 ? 0.498 12.467 103.691 1.00 30.52 1012 TRP A C 1
ATOM 8137 O O . TRP A 1 1012 ? 1.283 11.749 104.309 1.00 30.52 1012 TRP A O 1
ATOM 8147 N N . GLY A 1 1013 ? -0.795 12.550 104.026 1.00 32.97 1013 GLY A N 1
ATOM 8148 C CA . GLY A 1 1013 ? -1.380 11.854 105.178 1.00 32.97 1013 GLY A CA 1
ATOM 8149 C C . GLY A 1 1013 ? -1.417 10.319 105.091 1.00 32.97 1013 GLY A C 1
ATOM 8150 O O . GLY A 1 1013 ? -1.703 9.675 106.097 1.00 32.97 1013 GLY A O 1
ATOM 8151 N N . ARG A 1 1014 ? -1.136 9.710 103.928 1.00 32.03 1014 ARG A N 1
ATOM 8152 C CA . ARG A 1 1014 ? -1.175 8.243 103.732 1.00 32.03 1014 ARG A CA 1
ATOM 8153 C C . ARG A 1 1014 ? 0.203 7.579 103.640 1.00 32.03 1014 ARG A C 1
ATOM 8155 O O . ARG A 1 1014 ? 0.269 6.363 103.513 1.00 32.03 1014 ARG A O 1
ATOM 8162 N N . SER A 1 1015 ? 1.295 8.343 103.715 1.00 27.58 1015 SER A N 1
ATOM 8163 C CA . SER A 1 1015 ? 2.651 7.836 103.443 1.00 27.58 1015 SER A CA 1
ATOM 8164 C C . SER A 1 1015 ? 3.424 7.329 104.677 1.00 27.58 1015 SER A C 1
ATOM 8166 O O . SER A 1 1015 ? 4.635 7.125 104.590 1.00 27.58 1015 SER A O 1
ATOM 8168 N N . ILE A 1 1016 ? 2.757 7.120 105.820 1.00 28.48 1016 ILE A N 1
ATOM 8169 C CA . ILE A 1 1016 ? 3.362 6.597 107.061 1.00 28.48 1016 ILE A CA 1
ATOM 8170 C C . ILE A 1 1016 ? 2.751 5.228 107.413 1.00 28.48 1016 ILE A C 1
ATOM 8172 O O . ILE A 1 1016 ? 1.939 5.125 108.328 1.00 28.48 1016 ILE A O 1
ATOM 8176 N N . CYS A 1 1017 ? 3.139 4.180 106.676 1.00 25.30 1017 CYS A N 1
ATOM 8177 C CA . CYS A 1 1017 ? 3.154 2.774 107.121 1.00 25.30 1017 CYS A CA 1
ATOM 8178 C C . CYS A 1 1017 ? 3.908 1.873 106.115 1.00 25.30 1017 CYS A C 1
ATOM 8180 O O . CYS A 1 1017 ? 3.801 2.074 104.911 1.00 25.30 1017 CYS A O 1
ATOM 8182 N N . SER A 1 1018 ? 4.646 0.884 106.640 1.00 26.11 1018 SER A N 1
ATOM 8183 C CA . SER A 1 1018 ? 5.209 -0.300 105.945 1.00 26.11 1018 SER A CA 1
ATOM 8184 C C . SER A 1 1018 ? 6.015 -0.109 104.636 1.00 26.11 1018 SER A C 1
ATOM 8186 O O . SER A 1 1018 ? 5.551 -0.374 103.530 1.00 26.11 1018 SER A O 1
ATOM 8188 N N . LEU A 1 1019 ? 7.310 0.183 104.811 1.00 23.66 1019 LEU A N 1
ATOM 8189 C CA . LEU A 1 1019 ? 8.431 -0.346 104.002 1.00 23.66 1019 LEU A CA 1
ATOM 8190 C C . LEU A 1 1019 ? 9.051 -1.568 104.730 1.00 23.66 1019 LEU A C 1
ATOM 8192 O O . LEU A 1 1019 ? 8.686 -1.796 105.887 1.00 23.66 1019 LEU A O 1
ATOM 8196 N N . PRO A 1 1020 ? 10.083 -2.256 104.189 1.00 38.69 1020 PRO A N 1
ATOM 8197 C CA . PRO A 1 1020 ? 10.519 -2.416 102.791 1.00 38.69 1020 PRO A CA 1
ATOM 8198 C C . PRO A 1 1020 ? 10.081 -3.834 102.311 1.00 38.69 1020 PRO A C 1
ATOM 8200 O O . PRO A 1 1020 ? 8.981 -4.225 102.682 1.00 38.69 1020 PRO A O 1
ATOM 8203 N N . VAL A 1 1021 ? 10.732 -4.692 101.505 1.00 24.62 1021 VAL A N 1
ATOM 8204 C CA . VAL A 1 1021 ? 12.025 -4.836 100.768 1.00 24.62 1021 VAL A CA 1
ATOM 8205 C C . VAL A 1 1021 ? 11.706 -5.672 99.485 1.00 24.62 1021 VAL A C 1
ATOM 8207 O O . VAL A 1 1021 ? 10.552 -6.045 99.303 1.00 24.62 1021 VAL A O 1
ATOM 8210 N N . LEU A 1 1022 ? 12.577 -6.026 98.527 1.00 25.11 1022 LEU A N 1
ATOM 8211 C CA . LEU A 1 1022 ? 14.048 -6.064 98.398 1.00 25.11 1022 LEU A CA 1
ATOM 8212 C C . LEU A 1 1022 ? 14.476 -5.591 96.978 1.00 25.11 1022 LEU A C 1
ATOM 8214 O O . LEU A 1 1022 ? 13.636 -5.245 96.152 1.00 25.11 1022 LEU A O 1
ATOM 8218 N N . SER A 1 1023 ? 15.782 -5.604 96.695 1.00 22.98 1023 SER A N 1
ATOM 8219 C CA . SER A 1 1023 ? 16.438 -5.160 95.441 1.00 22.98 1023 SER A CA 1
ATOM 8220 C C . SER A 1 1023 ? 17.593 -6.147 95.098 1.00 22.98 1023 SER A C 1
ATOM 8222 O O . SER A 1 1023 ? 17.735 -7.113 95.852 1.00 22.98 1023 SER A O 1
ATOM 8224 N N . PRO A 1 1024 ? 18.485 -5.951 94.087 1.00 36.62 1024 PRO A N 1
ATOM 8225 C CA . PRO A 1 1024 ? 18.577 -4.873 93.081 1.00 36.62 1024 PRO A CA 1
ATOM 8226 C C . PRO A 1 1024 ? 18.919 -5.315 91.629 1.00 36.62 1024 PRO A C 1
ATOM 8228 O O . PRO A 1 1024 ? 19.316 -6.450 91.397 1.00 36.62 1024 PRO A O 1
ATOM 8231 N N . LEU A 1 1025 ? 18.912 -4.363 90.675 1.00 24.02 1025 LEU A N 1
ATOM 8232 C CA . LEU A 1 1025 ? 20.107 -4.008 89.869 1.00 24.02 1025 LEU A CA 1
ATOM 8233 C C . LEU A 1 1025 ? 19.906 -2.736 89.000 1.00 24.02 1025 LEU A C 1
ATOM 8235 O O . LEU A 1 1025 ? 18.926 -2.613 88.280 1.00 24.02 1025 LEU A O 1
ATOM 8239 N N . CYS A 1 1026 ? 20.897 -1.837 89.073 1.00 23.66 1026 CYS A N 1
ATOM 8240 C CA . CYS A 1 1026 ? 21.279 -0.730 88.168 1.00 23.66 1026 CYS A CA 1
ATOM 8241 C C . CYS A 1 1026 ? 20.307 0.417 87.751 1.00 23.66 1026 CYS A C 1
ATOM 8243 O O . CYS A 1 1026 ? 19.261 0.248 87.140 1.00 23.66 1026 CYS A O 1
ATOM 8245 N N . LEU A 1 1027 ? 20.801 1.636 88.022 1.00 21.52 1027 LEU A N 1
ATOM 8246 C CA . LEU A 1 1027 ? 20.396 2.993 87.583 1.00 21.52 1027 LEU A CA 1
ATOM 8247 C C . LEU A 1 1027 ? 21.133 3.367 86.248 1.00 21.52 1027 LEU A C 1
ATOM 8249 O O . LEU A 1 1027 ? 21.829 2.475 85.756 1.00 21.52 1027 LEU A O 1
ATOM 8253 N N . PRO A 1 1028 ? 21.140 4.617 85.677 1.00 32.22 1028 PRO A N 1
ATOM 8254 C CA . PRO A 1 1028 ? 20.598 5.914 86.158 1.00 32.22 1028 PRO A CA 1
ATOM 8255 C C . PRO A 1 1028 ? 19.960 6.914 85.128 1.00 32.22 1028 PRO A C 1
ATOM 8257 O O . PRO A 1 1028 ? 20.162 6.819 83.927 1.00 32.22 1028 PRO A O 1
ATOM 8260 N N . LYS A 1 1029 ? 19.372 8.006 85.675 1.00 22.81 1029 LYS A N 1
ATOM 8261 C CA . LYS A 1 1029 ? 19.254 9.403 85.139 1.00 22.81 1029 LYS A CA 1
ATOM 8262 C C . LYS A 1 1029 ? 18.352 9.740 83.922 1.00 22.81 1029 LYS A C 1
ATOM 8264 O O . LYS A 1 1029 ? 18.455 9.168 82.848 1.00 22.81 1029 LYS A O 1
ATOM 8269 N N . CYS A 1 1030 ? 17.610 10.849 84.067 1.00 26.22 1030 CYS A N 1
ATOM 8270 C CA . CYS A 1 1030 ? 17.154 11.740 82.977 1.00 26.22 1030 CYS A CA 1
ATOM 8271 C C . CYS A 1 1030 ? 18.271 12.766 82.644 1.00 26.22 1030 CYS A C 1
ATOM 8273 O O . CYS A 1 1030 ? 19.068 13.043 83.551 1.00 26.22 1030 CYS A O 1
ATOM 8275 N N . PRO A 1 1031 ? 18.355 13.369 81.428 1.00 26.66 1031 PRO A N 1
ATOM 8276 C CA . PRO A 1 1031 ? 17.512 14.545 81.108 1.00 26.66 1031 PRO A CA 1
ATOM 8277 C C . PRO A 1 1031 ? 17.202 14.824 79.598 1.00 26.66 1031 PRO A C 1
ATOM 8279 O O . PRO A 1 1031 ? 17.798 14.253 78.699 1.00 26.66 1031 PRO A O 1
ATOM 8282 N N . VAL A 1 1032 ? 16.269 15.759 79.349 1.00 20.59 1032 VAL A N 1
ATOM 8283 C CA . VAL A 1 1032 ? 16.299 16.885 78.366 1.00 20.59 1032 VAL A CA 1
ATOM 8284 C C . VAL A 1 1032 ? 17.011 16.721 76.980 1.00 20.59 1032 VAL A C 1
ATOM 8286 O O . VAL A 1 1032 ? 18.232 16.731 76.913 1.00 20.59 1032 VAL A O 1
ATOM 8289 N N . VAL A 1 1033 ? 16.217 16.842 75.887 1.00 18.69 1033 VAL A N 1
ATOM 8290 C CA . VAL A 1 1033 ? 16.512 17.451 74.539 1.00 18.69 1033 VAL A CA 1
ATOM 8291 C C . VAL A 1 1033 ? 17.169 16.655 73.362 1.00 18.69 1033 VAL A C 1
ATOM 8293 O O . VAL A 1 1033 ? 18.325 16.269 73.399 1.00 18.69 1033 VAL A O 1
ATOM 8296 N N . TRP A 1 1034 ? 16.393 16.574 72.256 1.00 19.39 1034 TRP A N 1
ATOM 8297 C CA . TRP A 1 1034 ? 16.682 16.682 70.791 1.00 19.39 1034 TRP A CA 1
ATOM 8298 C C . TRP A 1 1034 ? 17.731 15.824 70.013 1.00 19.39 1034 TRP A C 1
ATOM 8300 O O . TRP A 1 1034 ? 18.933 16.021 70.109 1.00 19.39 1034 TRP A O 1
ATOM 8310 N N . LEU A 1 1035 ? 17.200 15.078 69.022 1.00 21.22 1035 LEU A N 1
ATOM 8311 C CA . LEU A 1 1035 ? 17.399 15.223 67.550 1.00 21.22 1035 LEU A CA 1
ATOM 8312 C C . LEU A 1 1035 ? 18.805 15.061 66.889 1.00 21.22 1035 LEU A C 1
ATOM 8314 O O . LEU A 1 1035 ? 19.596 15.999 66.838 1.00 21.22 1035 LEU A O 1
ATOM 8318 N N . ARG A 1 1036 ? 19.008 13.930 66.180 1.00 20.05 1036 ARG A N 1
ATOM 8319 C CA . ARG A 1 1036 ? 19.736 13.755 64.884 1.00 20.05 1036 ARG A CA 1
ATOM 8320 C C . ARG A 1 1036 ? 19.406 12.350 64.324 1.00 20.05 1036 ARG A C 1
ATOM 8322 O O . ARG A 1 1036 ? 19.191 11.456 65.132 1.00 20.05 1036 ARG A O 1
ATOM 8329 N N . ALA A 1 1037 ? 19.221 12.037 63.035 1.00 24.16 1037 ALA A N 1
ATOM 8330 C CA . ALA A 1 1037 ? 19.564 12.628 61.728 1.00 24.16 1037 ALA A CA 1
ATOM 8331 C C . ALA A 1 1037 ? 21.025 12.442 61.258 1.00 24.16 1037 ALA A C 1
ATOM 8333 O O . ALA A 1 1037 ? 21.936 13.046 61.817 1.00 24.16 1037 ALA A O 1
ATOM 8334 N N . CYS A 1 1038 ? 21.194 11.661 60.181 1.00 23.06 1038 CYS A N 1
ATOM 8335 C CA . CYS A 1 1038 ? 22.397 11.475 59.352 1.00 23.06 1038 CYS A CA 1
ATOM 8336 C C . CYS A 1 1038 ? 21.967 10.926 57.968 1.00 23.06 1038 CYS A C 1
ATOM 8338 O O . CYS A 1 1038 ? 21.002 10.167 57.942 1.00 23.06 1038 CYS A O 1
ATOM 8340 N N . VAL A 1 1039 ? 22.627 11.137 56.817 1.00 23.72 1039 VAL A N 1
ATOM 8341 C CA . VAL A 1 1039 ? 23.649 12.087 56.263 1.00 23.72 1039 VAL A CA 1
ATOM 8342 C C . VAL A 1 1039 ? 23.984 11.544 54.832 1.00 23.72 1039 VAL A C 1
ATOM 8344 O O . VAL A 1 1039 ? 23.570 10.404 54.595 1.00 23.72 1039 VAL A O 1
ATOM 8347 N N . PRO A 1 1040 ? 24.667 12.214 53.862 1.00 32.41 1040 PRO A N 1
ATOM 8348 C CA . PRO A 1 1040 ? 25.465 13.470 53.857 1.00 32.41 1040 PRO A CA 1
ATOM 8349 C C . PRO A 1 1040 ? 24.857 14.578 52.933 1.00 32.41 1040 PRO A C 1
ATOM 8351 O O . PRO A 1 1040 ? 23.769 14.375 52.411 1.00 32.41 1040 PRO A O 1
ATOM 8354 N N . GLU A 1 1041 ? 25.425 15.776 52.680 1.00 23.38 1041 GLU A N 1
ATOM 8355 C CA . GLU A 1 1041 ? 26.620 16.484 53.201 1.00 23.38 1041 GLU A CA 1
ATOM 8356 C C . GLU A 1 1041 ? 26.518 18.029 53.064 1.00 23.38 1041 GLU A C 1
ATOM 8358 O O . GLU A 1 1041 ? 25.806 18.510 52.194 1.00 23.38 1041 GLU A O 1
ATOM 8363 N N . ALA A 1 1042 ? 27.309 18.749 53.886 1.00 24.08 1042 ALA A N 1
ATOM 8364 C CA . ALA A 1 1042 ? 28.045 20.015 53.625 1.00 24.08 1042 ALA A CA 1
ATOM 8365 C C . ALA A 1 1042 ? 27.367 21.303 53.065 1.00 24.08 1042 ALA A C 1
ATOM 8367 O O . ALA A 1 1042 ? 26.443 21.246 52.270 1.00 24.08 1042 ALA A O 1
ATOM 8368 N N . LEU A 1 1043 ? 27.825 22.548 53.322 1.00 24.83 1043 LEU A N 1
ATOM 8369 C CA . LEU A 1 1043 ? 28.688 23.231 54.329 1.00 24.83 1043 LEU A CA 1
ATOM 8370 C C . LEU A 1 1043 ? 28.413 24.764 54.118 1.00 24.83 1043 LEU A C 1
ATOM 8372 O O . LEU A 1 1043 ? 28.555 25.232 52.998 1.00 24.83 1043 LEU A O 1
ATOM 8376 N N . VAL A 1 1044 ? 27.832 25.542 55.052 1.00 23.94 1044 VAL A N 1
ATOM 8377 C CA . VAL A 1 1044 ? 28.463 26.402 56.103 1.00 23.94 1044 VAL A CA 1
ATOM 8378 C C . VAL A 1 1044 ? 28.370 27.949 55.893 1.00 23.94 1044 VAL A C 1
ATOM 8380 O O . VAL A 1 1044 ? 28.628 28.470 54.819 1.00 23.94 1044 VAL A O 1
ATOM 8383 N N . SER A 1 1045 ? 28.042 28.653 56.997 1.00 21.64 1045 SER A N 1
ATOM 8384 C CA . SER A 1 1045 ? 28.215 30.092 57.369 1.00 21.64 1045 SER A CA 1
ATOM 8385 C C . SER A 1 1045 ? 27.523 31.288 56.651 1.00 21.64 1045 SER A C 1
ATOM 8387 O O . SER A 1 1045 ? 27.674 31.537 55.464 1.00 21.64 1045 SER A O 1
ATOM 8389 N N . HIS A 1 1046 ? 26.880 32.107 57.502 1.00 20.27 1046 HIS A N 1
ATOM 8390 C CA . HIS A 1 1046 ? 26.480 33.537 57.427 1.00 20.27 1046 HIS A CA 1
ATOM 8391 C C . HIS A 1 1046 ? 27.674 34.546 57.449 1.00 20.27 1046 HIS A C 1
ATOM 8393 O O . HIS A 1 1046 ? 28.782 34.070 57.701 1.00 20.27 1046 HIS A O 1
ATOM 8399 N N . PRO A 1 1047 ? 27.502 35.909 57.417 1.00 42.78 1047 PRO A N 1
ATOM 8400 C CA . PRO A 1 1047 ? 26.348 36.795 57.075 1.00 42.78 1047 PRO A CA 1
ATOM 8401 C C . PRO A 1 1047 ? 26.708 38.040 56.172 1.00 42.78 1047 PRO A C 1
ATOM 8403 O O . PRO A 1 1047 ? 27.814 38.133 55.661 1.00 42.78 1047 PRO A O 1
ATOM 8406 N N . LEU A 1 1048 ? 25.792 39.038 56.096 1.00 21.20 1048 LEU A N 1
ATOM 8407 C CA . LEU A 1 1048 ? 25.959 40.486 55.748 1.00 21.20 1048 LEU A CA 1
ATOM 8408 C C . LEU A 1 1048 ? 25.927 40.966 54.263 1.00 21.20 1048 LEU A C 1
ATOM 8410 O O . LEU A 1 1048 ? 26.915 40.919 53.548 1.00 21.20 1048 LEU A O 1
ATOM 8414 N N . VAL A 1 1049 ? 24.765 41.515 53.851 1.00 21.84 1049 VAL A N 1
ATOM 8415 C CA . VAL A 1 1049 ? 24.470 42.942 53.485 1.00 21.84 1049 VAL A CA 1
ATOM 8416 C C . VAL A 1 1049 ? 25.651 43.855 53.042 1.00 21.84 1049 VAL A C 1
ATOM 8418 O O . VAL A 1 1049 ? 26.645 43.845 53.765 1.00 21.84 1049 VAL A O 1
ATOM 8421 N N . PRO A 1 1050 ? 25.537 44.787 52.040 1.00 29.33 1050 PRO A N 1
ATOM 8422 C CA . PRO A 1 1050 ? 24.425 45.138 51.116 1.00 29.33 1050 PRO A CA 1
ATOM 8423 C C . PRO A 1 1050 ? 24.802 45.236 49.603 1.00 29.33 1050 PRO A C 1
ATOM 8425 O O . PRO A 1 1050 ? 25.970 45.231 49.237 1.00 29.33 1050 PRO A O 1
ATOM 8428 N N . GLY A 1 1051 ? 23.815 45.565 48.750 1.00 21.50 1051 GLY A N 1
ATOM 8429 C CA . GLY A 1 1051 ? 24.001 46.644 47.754 1.00 21.50 1051 GLY A CA 1
ATOM 8430 C C . GLY A 1 1051 ? 23.888 46.302 46.257 1.00 21.50 1051 GLY A C 1
ATOM 8431 O O . GLY A 1 1051 ? 24.280 45.231 45.826 1.00 21.50 1051 GLY A O 1
ATOM 8432 N N . SER A 1 1052 ? 23.337 47.268 45.503 1.00 21.67 1052 SER A N 1
ATOM 8433 C CA . SER A 1 1052 ? 23.435 47.542 44.046 1.00 21.67 1052 SER A CA 1
ATOM 8434 C C . SER A 1 1052 ? 23.922 46.448 43.063 1.00 21.67 1052 SER A C 1
ATOM 8436 O O . SER A 1 1052 ? 25.026 45.941 43.202 1.00 21.67 1052 SER A O 1
ATOM 8438 N N . GLY A 1 1053 ? 23.254 46.198 41.929 1.00 22.45 1053 GLY A N 1
ATOM 8439 C CA . GLY A 1 1053 ? 22.015 46.794 41.404 1.00 22.45 1053 GLY A CA 1
ATOM 8440 C C . GLY A 1 1053 ? 21.926 46.724 39.870 1.00 22.45 1053 GLY A C 1
ATOM 8441 O O . GLY A 1 1053 ? 22.916 46.412 39.224 1.00 22.45 1053 GLY A O 1
ATOM 8442 N N . THR A 1 1054 ? 20.752 47.071 39.314 1.00 23.20 1054 THR A N 1
ATOM 8443 C CA . THR A 1 1054 ? 20.453 47.313 37.873 1.00 23.20 1054 THR A CA 1
ATOM 8444 C C . THR A 1 1054 ? 20.869 46.207 36.877 1.00 23.20 1054 THR A C 1
ATOM 8446 O O . THR A 1 1054 ? 22.044 45.969 36.648 1.00 23.20 1054 THR A O 1
ATOM 8449 N N . THR A 1 1055 ? 19.960 45.544 36.158 1.00 28.02 1055 THR A N 1
ATOM 8450 C CA . THR A 1 1055 ? 18.765 46.079 35.472 1.00 28.02 1055 THR A CA 1
ATOM 8451 C C . THR A 1 1055 ? 17.575 45.097 35.500 1.00 28.02 1055 THR A C 1
ATOM 8453 O O . THR A 1 1055 ? 17.757 43.892 35.629 1.00 28.02 1055 THR A O 1
ATOM 8456 N N . GLY A 1 1056 ? 16.347 45.626 35.409 1.00 23.03 1056 GLY A N 1
ATOM 8457 C CA . GLY A 1 1056 ? 15.092 44.870 35.195 1.00 23.03 1056 GLY A CA 1
ATOM 8458 C C . GLY A 1 1056 ? 14.403 45.350 33.903 1.00 23.03 1056 GLY A C 1
ATOM 8459 O O . GLY A 1 1056 ? 15.120 45.881 33.053 1.00 23.03 1056 GLY A O 1
ATOM 8460 N N . PRO A 1 1057 ? 13.059 45.294 33.740 1.00 37.50 1057 PRO A N 1
ATOM 8461 C CA . PRO A 1 1057 ? 11.978 44.772 34.604 1.00 37.50 1057 PRO A CA 1
ATOM 8462 C C . PRO A 1 1057 ? 11.322 43.508 33.951 1.00 37.50 1057 PRO A C 1
ATOM 8464 O O . PRO A 1 1057 ? 11.983 42.870 33.143 1.00 37.50 1057 PRO A O 1
ATOM 8467 N N . ALA A 1 1058 ? 10.099 43.012 34.214 1.00 24.09 1058 ALA A N 1
ATOM 8468 C CA . ALA A 1 1058 ? 8.926 43.447 34.996 1.00 24.09 1058 ALA A CA 1
ATOM 8469 C C . ALA A 1 1058 ? 8.170 42.192 35.528 1.00 24.09 1058 ALA A C 1
ATOM 8471 O O . ALA A 1 1058 ? 8.189 41.157 34.873 1.00 24.09 1058 ALA A O 1
ATOM 8472 N N . ILE A 1 1059 ? 7.704 42.141 36.785 1.00 22.80 1059 ILE A N 1
ATOM 8473 C CA . ILE A 1 1059 ? 6.377 42.562 37.311 1.00 22.80 1059 ILE A CA 1
ATOM 8474 C C . ILE A 1 1059 ? 5.191 41.679 36.856 1.00 22.80 1059 ILE A C 1
ATOM 8476 O O . ILE A 1 1059 ? 4.991 41.410 35.679 1.00 22.80 1059 ILE A O 1
ATOM 8480 N N . TRP A 1 1060 ? 4.386 41.265 37.842 1.00 25.56 1060 TRP A N 1
ATOM 8481 C CA . TRP A 1 1060 ? 3.146 40.492 37.708 1.00 25.56 1060 TRP A CA 1
ATOM 8482 C C . TRP A 1 1060 ? 1.996 41.327 37.127 1.00 25.56 1060 TRP A C 1
ATOM 8484 O O . TRP A 1 1060 ? 1.850 42.479 37.527 1.00 25.56 1060 TRP A O 1
ATOM 8494 N N . HIS A 1 1061 ? 1.077 40.709 36.373 1.00 20.47 1061 HIS A N 1
ATOM 8495 C CA . HIS A 1 1061 ? -0.364 40.956 36.559 1.00 20.47 1061 HIS A CA 1
ATOM 8496 C C . HIS A 1 1061 ? -1.254 39.862 35.939 1.00 20.47 1061 HIS A C 1
ATOM 8498 O O . HIS A 1 1061 ? -0.865 39.195 34.984 1.00 20.47 1061 HIS A O 1
ATOM 8504 N N . TRP A 1 1062 ? -2.466 39.703 36.480 1.00 24.58 1062 TRP A N 1
ATOM 8505 C CA . TRP A 1 1062 ? -3.593 39.058 35.791 1.00 24.58 1062 TRP A CA 1
ATOM 8506 C C . TRP A 1 1062 ? -4.263 40.070 34.848 1.00 24.58 1062 TRP A C 1
ATOM 8508 O O . TRP A 1 1062 ? -4.504 41.190 35.299 1.00 24.58 1062 TRP A O 1
ATOM 8518 N N . ASP A 1 1063 ? -4.599 39.674 33.609 1.00 21.16 1063 ASP A N 1
ATOM 8519 C CA . ASP A 1 1063 ? -5.984 39.686 33.076 1.00 21.16 1063 ASP A CA 1
ATOM 8520 C C . ASP A 1 1063 ? -6.096 39.309 31.576 1.00 21.16 1063 ASP A C 1
ATOM 8522 O O . ASP A 1 1063 ? -5.203 39.578 30.781 1.00 21.16 1063 ASP A O 1
ATOM 8526 N N . GLY A 1 1064 ? -7.266 38.774 31.191 1.00 21.69 1064 GLY A N 1
ATOM 8527 C CA . GLY A 1 1064 ? -7.980 39.146 29.952 1.00 21.69 1064 GLY A CA 1
ATOM 8528 C C . GLY A 1 1064 ? -7.535 38.635 28.563 1.00 21.69 1064 GLY A C 1
ATOM 8529 O O . GLY A 1 1064 ? -6.619 39.168 27.954 1.00 21.69 1064 GLY A O 1
ATOM 8530 N N . LEU A 1 1065 ? -8.353 37.750 27.970 1.00 23.12 1065 LEU A N 1
ATOM 8531 C CA . LEU A 1 1065 ? -8.579 37.564 26.516 1.00 23.12 1065 LEU A CA 1
ATOM 8532 C C . LEU A 1 1065 ? -9.934 36.829 26.379 1.00 23.12 1065 LEU A C 1
ATOM 8534 O O . LEU A 1 1065 ? -10.002 35.619 26.554 1.00 23.12 1065 LEU A O 1
ATOM 8538 N N . ILE A 1 1066 ? -11.105 37.470 26.292 1.00 22.12 1066 ILE A N 1
ATOM 8539 C CA . ILE A 1 1066 ? -11.593 38.441 25.291 1.00 22.12 1066 ILE A CA 1
ATOM 8540 C C . ILE A 1 1066 ? -11.395 37.945 23.852 1.00 22.12 1066 ILE A C 1
ATOM 8542 O O . ILE A 1 1066 ? -10.379 38.188 23.211 1.00 22.12 1066 ILE A O 1
ATOM 8546 N N . PHE A 1 1067 ? -12.441 37.306 23.324 1.00 23.73 1067 PHE A N 1
ATOM 8547 C CA . PHE A 1 1067 ? -12.618 37.076 21.892 1.00 23.73 1067 PHE A CA 1
ATOM 8548 C C . PHE A 1 1067 ? -12.919 38.405 21.184 1.00 23.73 1067 PHE A C 1
ATOM 8550 O O . PHE A 1 1067 ? -13.845 39.120 21.574 1.00 23.73 1067 PHE A O 1
ATOM 8557 N N . SER A 1 1068 ? -12.213 38.709 20.092 1.00 20.70 1068 SER A N 1
ATOM 8558 C CA . SER A 1 1068 ? -12.611 39.781 19.175 1.00 20.70 1068 SER A CA 1
ATOM 8559 C C . SER A 1 1068 ? -12.443 39.377 17.713 1.00 20.70 1068 SER A C 1
ATOM 8561 O O . SER A 1 1068 ? -11.515 38.681 17.318 1.00 20.70 1068 SER A O 1
ATOM 8563 N N . ARG A 1 1069 ? -13.405 39.835 16.915 1.00 22.05 1069 ARG A N 1
ATOM 8564 C CA . ARG A 1 1069 ? -13.530 39.659 15.462 1.00 22.05 1069 ARG A CA 1
ATOM 8565 C C . ARG A 1 1069 ? -12.342 40.370 14.764 1.00 22.05 1069 ARG A C 1
ATOM 8567 O O . ARG A 1 1069 ? -11.780 41.293 15.337 1.00 22.05 1069 ARG A O 1
ATOM 8574 N N . ARG A 1 1070 ? -11.992 40.125 13.495 1.00 21.36 1070 ARG A N 1
ATOM 8575 C CA . ARG A 1 1070 ? -12.860 39.867 12.327 1.00 21.36 1070 ARG A CA 1
ATOM 8576 C C . ARG A 1 1070 ? -11.982 39.636 11.083 1.00 21.36 1070 ARG A C 1
ATOM 8578 O O . ARG A 1 1070 ? -11.079 40.435 10.888 1.00 21.36 1070 ARG A O 1
ATOM 8585 N N . MET A 1 1071 ? -12.360 38.754 10.153 1.00 20.34 1071 MET A N 1
ATOM 8586 C CA . MET A 1 1071 ? -12.309 39.087 8.715 1.00 20.34 1071 MET A CA 1
ATOM 8587 C C . MET A 1 1071 ? -13.166 38.149 7.853 1.00 20.34 1071 MET A C 1
ATOM 8589 O O . MET A 1 1071 ? -13.292 36.961 8.124 1.00 20.34 1071 MET A O 1
ATOM 8593 N N . LYS A 1 1072 ? -13.782 38.737 6.823 1.00 20.91 1072 LYS A N 1
ATOM 8594 C CA . LYS A 1 1072 ? -14.318 38.051 5.642 1.00 20.91 1072 LYS A CA 1
ATOM 8595 C C . LYS A 1 1072 ? -13.259 38.171 4.542 1.00 20.91 1072 LYS A C 1
ATOM 8597 O O . LYS A 1 1072 ? -12.696 39.256 4.436 1.00 20.91 1072 LYS A O 1
ATOM 8602 N N . TYR A 1 1073 ? -13.121 37.182 3.665 1.00 20.30 1073 TYR A N 1
ATOM 8603 C CA . TYR A 1 1073 ? -13.634 37.246 2.283 1.00 20.30 1073 TYR A CA 1
ATOM 8604 C C . TYR A 1 1073 ? -13.468 35.874 1.601 1.00 20.30 1073 TYR A C 1
ATOM 8606 O O . TYR A 1 1073 ? -13.135 34.908 2.282 1.00 20.30 1073 TYR A O 1
ATOM 8614 N N . CYS A 1 1074 ? -13.841 35.755 0.324 1.00 22.28 1074 CYS A N 1
ATOM 8615 C CA . CYS A 1 1074 ? -13.964 34.467 -0.362 1.00 22.28 1074 CYS A CA 1
ATOM 8616 C C . CYS A 1 1074 ? -12.676 34.059 -1.086 1.00 22.28 1074 CYS A C 1
ATOM 8618 O O . CYS A 1 1074 ? -12.126 34.867 -1.834 1.00 22.28 1074 CYS A O 1
ATOM 8620 N N . SER A 1 1075 ? -12.325 32.780 -0.957 1.00 24.39 1075 SER A N 1
ATOM 8621 C CA . SER A 1 1075 ? -11.698 31.944 -1.989 1.00 24.39 1075 SER A CA 1
ATOM 8622 C C . SER A 1 1075 ? -12.034 30.488 -1.671 1.00 24.39 1075 SER A C 1
ATOM 8624 O O . SER A 1 1075 ? -11.505 30.012 -0.641 1.00 24.39 1075 SER A O 1
#

InterPro domains:
  IPR013594 Dynein heavy chain, tail [PF08385] (193-572)
  IPR013594 Dynein heavy chain, tail [PF08385] (830-980)
  IPR026983 Dynein heavy chain [PTHR46532] (103-568)

Sequence (1075 aa):
MEEEEEAAAAAAEPGAGRLGRCAARGLGVPAERWERWASGGAAGPLLRDFLAGAAGPALLAWRGPAGELALGPPPPPPAAARSKVLFFLRPPGAGPGELLCGDLPADALQHFAALVEEVIVPILTNQKNHQGWPQVVSQDIIRHVHSLKSTVFMVVGQVKGKTLLPLPAGLEGIEDVELENEKSLELIDKSLVHATESAIIDWSYQIQRALKKESSEPLLQGNNPNPKVELEFWKNRCDDLECIYNQLRTRKVRNMMEVLERVKSSYVPAFKSMLMDVEAALTEARDIHLHLTPLKRHLEDIERVEFSEVKPFLVPLLHVVCLIWVTSKHYNVPVRIVVLLQEICNLLIQQALVYLSPEDLLKGEMEESLGKVQMVLGILNMFKGAFEERREKLHTYYEPGQEVRKWDFHAMMVFARLDSFLKRLEMVKDLLETALDLMKLEKIEFSGIKGKALGQQVLDMYEEFQEAYKVFAERTYDCLELTNTEFEQDAFDFQQKVEDIDRRLGTVFIQAFNDASDLEHAFKLLDMFGSLLERPVIAADAADKYSVLIGMFNSALDHARLIYSRHIQAERELDRLYWNQASPEEAALLEPVQVNCMRFNKAKCKVLHLGHSNPMQRYRLGEEWLESCLAEKDLGVFVDSRLNMSQQCAQVAKKANGILACIKNSVASRTREVIVPLYSALVRPHLEYCVQFWAPHYKRDIEVLERVQRRATKLGKGLEQKSYEERLRELGLFSLEKRRLRGDLITLYNCLKGGCREVGVGLFSQVTSDRTRGNGLKLRQGRFRLDIRKFFFTERVIKHWNRLPREVVESPSLEVFKGRLDEVLRDMVYCLDSAERRRVVEKYEEMIQLLDRYQEKLYEDWSQTVSEKSQYNLTQPLIRRDPETKLITVNFDPQLVSVLREVSYLSGSQMGTIPLTAAEIYSSKESYRQMVANLELMVNRYNKVLKTVLEVEYPLIQGQLRDIDLKLKEAEETLNWKMEGPAWAFGNEKLPCKQCCQGDSKIWVCKSWQGWGRSICSLPVLSPLCLPKCPVVWLRACVPEALVSHPLVPGSGTTGPAIWHWDGLIFSRRMKYCS

Foldseek 3Di:
DVVVVVVVVLQPDQQLQVVLVLCCVQVVDDSVRSVVVCPDDPNVVVVVCVLVCVDDQKKKWAAAPVRDIDIDGPPDDPRRLQAKMKMWGDDVPHDSSPIDIDIQGSPNLVVVLCCLPVPVLCCLLPVVNCVPPDPVVSVVSNVVSLVVNQVSQQVVQVVVLAGDQRQFPPLPPVPPDPPPDPVCLVVPDPVLLVSLLVSLVVLLVSLVVLLPDDLCVCVVVVHQAALVSLLVVLVSSLVHLVNSLVNCPDPSNVSSLVSCVSVVDPCNVVSVVSNVSSVVSNVLSVLLNVLCVVLVVLLVVCVVDQLLPSQVSLLVNLVSLLLSLARRPRCVDLVNSLSSLLNNLSSLVVSLCVQLVLLCLLPDDLVVSLVSLVSSLVRLVVSVVSNVVCQVCSVVSDDVPDDRRHNPDDCCSNCVVVVLLSVLSVLSNVLSVLLVLLVLLVPQQQDDDCRVVLNVLSVVLSVVLVVLSVVLSPDDDRSSDSPDPVNVVSSVVSVVSSVVSLLSVLVSLLVSLVPQPALVSNVVSCVSSPCSCVDVNSVVSCLVSVVVSLVRLLVVLVVLVVVLVVVVVVVVVVVVPDDPDDDDDDDDDDDDYDDDDDDVDQAQVADLQEDPPGPPDWDDDPPDTHHHDQWHAPPRAIAGNPRARQVRLLVLLVVLVVQLVVCVPPPPDQALVPLVVSCVPPRVCSLAPVCLARPHPDPVSLVSSQVSLLSSLCSHPPCVPPDSVVSCVVSVHDGSVLVSLLVLLLVVLCLVPNPPVVPNPPLWAFDPDPDPPFAPGQTDADDDQAVSVCVRSSHVNRVVLRVDHNCLSPPPDSVSNSVSSVVVSVVVPVSQPDPSSVVSVVSVVVSVVSVVVVLVVVCVVCQVPVQVVLVVQQPAFQWDADPPLRAIDGSRDVVLVVLLVVVVVVVSHHRDDRHPNSVVSNVCVVVVVLLNVLVCVLSVLLNVCVVPADPVLCVVCVVLNVVLVVLVVCRNPPDGNVDPPPSCCSRPVCVSVVSSVVSVVVVVVVVVVVVVVPPPDDDDDDDDDDDDDDDDDDDDDDDDDDDDDDDDDDDDDDDDDDDDDDDDDDDDDDDDDDD

Mean predicted aligned error: 21.73 Å

Organism: Mycteria americana (NCBI:txid33587)